Protein 2DZN (pdb70)

CATH classification: 1.25.40.20

Foldseek 3Di:
DLQLLVCLLVLVQVSNVVVCVVPVVLLADAPPFQAHSLLRNLLNVSPVNNVVSVVVQLVDAQCVRQTNQQHTSLLSNLLVQDPVSNVVQAPGPHGYDQCRATNQQDGSLLRNLLNVNLNSNLVSLVVPRAQQRAGNFGDGSLLSNLLVLPLSVNCSCCPSRVHDFAGATNQGHTSLLNNQLNLNLVSNLCCCVPRNYDQAGATPVRHTSLRNGVDVVSSVSNVVRD/DEADPPEDLVVLCPPPHDDPVVLVVQLVVQQCVVCVVVVHNHGHNVSNVVSSVPRPD/DQLQQLVCLQVLPLVSNVVVCVVPVVLLADQDPFQAHSLLRNLLNVSVNVNVVSCVVPLPPAQQVRQTNQQHTSLLSNLLVQDVVSNVVQQPGPHGHDQCRATNQQDGSLLNNLLVPSVVSNVVSVVVPHDQCGQGNFGDGSLLSNLQVLPPVVVVVSCVRPLVQQAPATNQGDRSLLNNQLNLNQVSNLCNCVVSNHDQPGATPVRDTSLVSGVDPVSSVSNVVRD/DDCVLLVVVVVVAAAPPPADSVVLDPDPDDDDSVLSVQLVVQQCVVCVVVVHSHGHNVSNVVSSVVD/DQQVLLVCLLVLVQVVVVVVCVVPVPLLCPQGPWQDRSLLRNLLNVSPVNNVVSVVVVLPDAQQVGATNFSHTSLLSNLLSQDPVSNVVQQPGPHGYDQCRATNFQDGSLLNNLLVVNLNSNLVSVVVPRAQCGQTNFGDGSLLSNLLVQPPSSNCSCCPSNVDDFAGATNFGHTSLLNNQLNQNLVSNLCCCPPRNHDQQGATPVRATSLRNGVDDVSSVSNVVRD/DCPCLLCVVPVVAAADPPAPVVCVDVPDHDDDNVLSVQLSVQQCVVCVVVVHRYGHNCSNVVSCVVSPD

Sequence (873 aa):
NYPLHQACMENEFFKVQELLHSKPSLLLQKDQDGRIPLHWSVSFQAHEITSFLLSKMENVNLDDYPDDSGWTPFHIACSVGNLEVVKSLYDRPLKPDLNKITNQGVTCLHLAVGKKWFEVSQFLIENGASVRIKDKFNQIPLHRAASVGSLKLIELLCGLGKSAVNWQDKQGWTPLFHALAEGHGDAAVLLVEKYGAEYDLVDNKGAKAEDVALNEQVKKFFLNNVMSLAPEADLDSLIIRNDSLSGAVIAAIMQEAGLRAVRKNRYVILQSDLEEAYATQVKSNYPLHQACMENEFFKVQELLHSKPSLLLQKDQDGRIPLHWSVSFQAHEITSFLLSKMENVNLDDYPDDSGWTPFHIACSVGNLEVVKSLYDRPLKPDLNKITNQGVTCLHLAVGKKWFEVSQFLIENGASVRIKDKFNQIPLHRAASVGSLKLIELLCGLGKSAVNWQDKQGWTPLFHALAEGHGDAAVLLVEKYGAEYDLVDNKGAKAEDVALNEQVKKFFLNNVERRLIFGTIASKMSLAPEADLDSLIIRNDSLSGAVIAAIMQEAGLRAVRKNRYVILQSDLEEAYATQSNYPLHQACMENEFFKVQELLHSKPSLLLQKDQDGRIPLHWSVSFQAHEITSFLLSKMENVNLDDYPDDSGWTPFHIACSVGNLEVVKSLYDRPLKPDLNKITNQGVTCLHLAVGKKWFEVSQFLIENGASVRIKDKFNQIPLHRAASVGSLKLIELLCGLGKSAVNWQDKQGWTPLFHALAEGHGDAAVLLVEKYGAEYDLVDNKGAKAEDVALNEQVKKFFLNNVERRLIFGTIASKMSLAPEADLDSLIIRNDSLSGAVIAAIMQEAGLRAVRKNRYVILQSDLEEAYATQVK

Radius of gyration: 33.75 Å; Cα contacts (8 Å, |Δi|>4): 1526; chains: 6; bounding box: 75×84×89 Å

Nearest PDB structures (foldseek):
  2dzo-assembly1_B  TM=9.958E-01  e=4.444E-09  Saccharomyces cerevisiae
  2dzn-assembly3_F  TM=9.504E-01  e=2.443E-08  Saccharomyces cerevisiae
  2dzn-assembly2_D  TM=9.806E-01  e=6.794E-08  Saccharomyces cerevisiae
  2dzo-assembly2_D  TM=9.764E-01  e=8.335E-08  Saccharomyces cerevisiae
  2dwz-assembly1_B  TM=9.297E-01  e=6.208E-05  Rattus norvegicus

Structure (mmCIF, N/CA/C/O backbone):
data_2DZN
#
_entry.id   2DZN
#
_cell.length_a   60.376
_cell.length_b   100.220
_cell.length_c   72.203
_cell.angle_alpha   90.00
_cell.angle_beta   94.70
_cell.angle_gamma   90.00
#
_symmetry.space_group_name_H-M   'P 1 21 1'
#
loop_
_entity.id
_entity.type
_entity.pdbx_description
1 polymer 'Probable 26S proteasome regulatory subunit p28'
2 polymer '26S protease regulatory subunit 6B homolog'
3 water water
#
loop_
_atom_site.group_PDB
_atom_site.id
_atom_site.type_symbol
_atom_site.label_atom_id
_atom_site.label_alt_id
_atom_site.label_comp_id
_atom_site.label_asym_id
_atom_site.label_entity_id
_atom_site.label_seq_id
_atom_site.pdbx_PDB_ins_code
_atom_site.Cartn_x
_atom_site.Cartn_y
_atom_site.Cartn_z
_atom_site.occupancy
_atom_site.B_iso_or_equiv
_atom_site.auth_seq_id
_atom_site.auth_comp_id
_atom_site.auth_asym_id
_atom_site.auth_atom_id
_atom_site.pdbx_PDB_model_num
ATOM 1 N N . ASN A 1 3 ? -5.690 6.082 -7.848 1.00 45.69 3 ASN A N 1
ATOM 2 C CA . ASN A 1 3 ? -6.880 6.980 -7.692 1.00 46.06 3 ASN A CA 1
ATOM 3 C C . ASN A 1 3 ? -6.450 8.366 -7.189 1.00 43.47 3 ASN A C 1
ATOM 4 O O . ASN A 1 3 ? -7.001 9.395 -7.594 1.00 41.67 3 ASN A O 1
ATOM 9 N N . TYR A 1 4 ? -5.470 8.381 -6.290 1.00 38.21 4 TYR A N 1
ATOM 10 C CA . TYR A 1 4 ? -4.920 9.623 -5.758 1.00 34.54 4 TYR A CA 1
ATOM 11 C C . TYR A 1 4 ? -3.422 9.429 -5.810 1.00 33.57 4 TYR A C 1
ATOM 12 O O . TYR A 1 4 ? -2.744 9.292 -4.791 1.00 33.73 4 TYR A O 1
ATOM 21 N N . PRO A 1 5 ? -2.888 9.410 -7.034 1.00 35.55 5 PRO A N 1
ATOM 22 C CA . PRO A 1 5 ? -1.474 9.224 -7.340 1.00 35.01 5 PRO A CA 1
ATOM 23 C C . PRO A 1 5 ? -0.525 10.048 -6.499 1.00 34.33 5 PRO A C 1
ATOM 24 O O . PRO A 1 5 ? 0.389 9.499 -5.864 1.00 33.42 5 PRO A O 1
ATOM 28 N N . LEU A 1 6 ? -0.742 11.362 -6.486 1.00 31.53 6 LEU A N 1
ATOM 29 C CA . LEU A 1 6 ? 0.133 12.250 -5.734 1.00 29.51 6 LEU A CA 1
ATOM 30 C C . LEU A 1 6 ? 0.155 11.890 -4.272 1.00 27.06 6 LEU A C 1
ATOM 31 O O . LEU A 1 6 ? 1.229 11.732 -3.687 1.00 25.94 6 LEU A O 1
ATOM 36 N N . HIS A 1 7 ? -1.027 11.760 -3.675 1.00 26.00 7 HIS A N 1
ATOM 37 C CA . HIS A 1 7 ? -1.096 11.401 -2.257 1.00 28.35 7 HIS A CA 1
ATOM 38 C C . HIS A 1 7 ? -0.287 10.131 -1.981 1.00 28.20 7 HIS A C 1
ATOM 39 O O . HIS A 1 7 ? 0.494 10.053 -1.014 1.00 27.28 7 HIS A O 1
ATOM 46 N N . GLN A 1 8 ? -0.473 9.143 -2.848 1.00 29.70 8 GLN A N 1
ATOM 47 C CA . GLN A 1 8 ? 0.227 7.874 -2.715 1.00 31.01 8 GLN A CA 1
ATOM 48 C C . GLN A 1 8 ? 1.740 8.082 -2.727 1.00 29.00 8 GLN A C 1
ATOM 49 O O . GLN A 1 8 ? 2.473 7.498 -1.921 1.00 26.58 8 GLN A O 1
ATOM 55 N N . ALA A 1 9 ? 2.195 8.927 -3.646 1.00 27.15 9 ALA A N 1
ATOM 56 C CA . ALA A 1 9 ? 3.613 9.188 -3.797 1.00 26.04 9 ALA A CA 1
ATOM 57 C C . ALA A 1 9 ? 4.168 9.764 -2.515 1.00 24.59 9 ALA A C 1
ATOM 58 O O . ALA A 1 9 ? 5.326 9.517 -2.175 1.00 23.51 9 ALA A O 1
ATOM 60 N N . CYS A 1 10 ? 3.328 10.512 -1.801 1.00 26.39 10 CYS A N 1
ATOM 61 C CA . CYS A 1 10 ? 3.718 11.117 -0.534 1.00 27.89 10 CYS A CA 1
ATOM 62 C C . CYS A 1 10 ? 3.817 10.085 0.589 1.00 28.77 10 CYS A C 1
ATOM 63 O O . CYS A 1 10 ? 4.718 10.164 1.423 1.00 30.65 10 CYS A O 1
ATOM 66 N N . MET A 1 11 ? 2.889 9.134 0.629 1.00 30.15 11 MET A N 1
ATOM 67 C CA . MET A 1 11 ? 2.916 8.093 1.662 1.00 33.28 11 MET A CA 1
ATOM 68 C C . MET A 1 11 ? 4.157 7.231 1.473 1.00 37.35 11 MET A C 1
ATOM 69 O O . MET A 1 11 ? 4.760 6.762 2.439 1.00 37.64 11 MET A O 1
ATOM 74 N N . GLU A 1 12 ? 4.530 7.025 0.214 1.00 39.42 12 GLU A N 1
ATOM 75 C CA . GLU A 1 12 ? 5.675 6.187 -0.116 1.00 41.67 12 GLU A CA 1
ATOM 76 C C . GLU A 1 12 ? 6.968 6.960 -0.262 1.00 39.43 12 GLU A C 1
ATOM 77 O O . GLU A 1 12 ? 8.016 6.384 -0.506 1.00 39.27 12 GLU A O 1
ATOM 83 N N . ASN A 1 13 ? 6.895 8.270 -0.105 1.00 39.74 13 ASN A N 1
ATOM 84 C CA . ASN A 1 13 ? 8.092 9.075 -0.204 1.00 40.07 13 ASN A CA 1
ATOM 85 C C . ASN A 1 13 ? 8.786 8.904 -1.555 1.00 40.79 13 ASN A C 1
ATOM 86 O O . ASN A 1 13 ? 9.981 8.604 -1.624 1.00 40.76 13 ASN A O 1
ATOM 91 N N . GLU A 1 14 ? 8.004 9.081 -2.622 1.00 41.19 14 GLU A N 1
ATOM 92 C CA . GLU A 1 14 ? 8.480 9.004 -4.010 1.00 43.66 14 GLU A CA 1
ATOM 93 C C . GLU A 1 14 ? 8.605 10.457 -4.511 1.00 42.47 14 GLU A C 1
ATOM 94 O O . GLU A 1 14 ? 7.776 10.939 -5.292 1.00 41.37 14 GLU A O 1
ATOM 100 N N . PHE A 1 15 ? 9.632 11.152 -4.036 1.00 42.04 15 PHE A N 1
ATOM 101 C CA . PHE A 1 15 ? 9.865 12.547 -4.397 1.00 44.92 15 PHE A CA 1
ATOM 102 C C . PHE A 1 15 ? 9.771 12.834 -5.890 1.00 45.57 15 PHE A C 1
ATOM 103 O O . PHE A 1 15 ? 8.935 13.639 -6.335 1.00 42.72 15 PHE A O 1
ATOM 111 N N . PHE A 1 16 ? 10.638 12.176 -6.656 1.00 44.48 16 PHE A N 1
ATOM 112 C CA . PHE A 1 16 ? 10.679 12.364 -8.094 1.00 46.72 16 PHE A CA 1
ATOM 113 C C . PHE A 1 16 ? 9.261 12.271 -8.647 1.00 45.22 16 PHE A C 1
ATOM 114 O O . PHE A 1 16 ? 8.873 13.024 -9.543 1.00 46.12 16 PHE A O 1
ATOM 122 N N . LYS A 1 17 ? 8.485 11.352 -8.086 1.00 44.16 17 LYS A N 1
ATOM 123 C CA . LYS A 1 17 ? 7.108 11.158 -8.508 1.00 41.90 17 LYS A CA 1
ATOM 124 C C . LYS A 1 17 ? 6.229 12.385 -8.207 1.00 39.40 17 LYS A C 1
ATOM 125 O O . LYS A 1 17 ? 5.390 12.765 -9.020 1.00 35.19 17 LYS A O 1
ATOM 131 N N . VAL A 1 18 ? 6.420 12.994 -7.039 1.00 36.43 18 VAL A N 1
ATOM 132 C CA . VAL A 1 18 ? 5.637 14.169 -6.648 1.00 37.29 18 VAL A CA 1
ATOM 133 C C . VAL A 1 18 ? 5.879 15.349 -7.597 1.00 37.58 18 VAL A C 1
ATOM 134 O O . VAL A 1 18 ? 4.948 16.055 -7.986 1.00 35.96 18 VAL A O 1
ATOM 138 N N . GLN A 1 19 ? 7.140 15.551 -7.960 1.00 39.44 19 GLN A N 1
ATOM 139 C CA . GLN A 1 19 ? 7.532 16.630 -8.869 1.00 42.64 19 GLN A CA 1
ATOM 140 C C . GLN A 1 19 ? 6.766 16.479 -10.168 1.00 41.68 19 GLN A C 1
ATOM 141 O O . GLN A 1 19 ? 6.122 17.415 -10.652 1.00 40.36 19 GLN A O 1
ATOM 147 N N . GLU A 1 20 ? 6.858 15.272 -10.712 1.00 41.58 20 GLU A N 1
ATOM 148 C CA . GLU A 1 20 ? 6.235 14.895 -11.969 1.00 44.35 20 GLU A CA 1
ATOM 149 C C . GLU A 1 20 ? 4.729 15.128 -12.016 1.00 42.47 20 GLU A C 1
ATOM 150 O O . GLU A 1 20 ? 4.209 15.747 -12.947 1.00 40.80 20 GLU A O 1
ATOM 156 N N . LEU A 1 21 ? 4.026 14.626 -11.011 1.00 42.26 21 LEU A N 1
ATOM 157 C CA . LEU A 1 21 ? 2.582 14.789 -10.959 1.00 42.14 21 LEU A CA 1
ATOM 158 C C . LEU A 1 21 ? 2.175 16.256 -10.822 1.00 41.15 21 LEU A C 1
ATOM 159 O O . LEU A 1 21 ? 1.256 16.706 -11.510 1.00 41.17 21 LEU A O 1
ATOM 164 N N . LEU A 1 22 ? 2.854 17.001 -9.952 1.00 40.60 22 LEU A N 1
ATOM 165 C CA . LEU A 1 22 ? 2.513 18.410 -9.753 1.00 45.01 22 LEU A CA 1
ATOM 166 C C . LEU A 1 22 ? 2.786 19.255 -10.990 1.00 47.45 22 LEU A C 1
ATOM 167 O O . LEU A 1 22 ? 2.019 20.166 -11.307 1.00 49.58 22 LEU A O 1
ATOM 172 N N . HIS A 1 23 ? 3.874 18.941 -11.687 1.00 50.69 23 HIS A N 1
ATOM 173 C CA . HIS A 1 23 ? 4.243 19.652 -12.902 1.00 54.08 23 HIS A CA 1
ATOM 174 C C . HIS A 1 23 ? 3.113 19.509 -13.922 1.00 54.95 23 HIS A C 1
ATOM 175 O O . HIS A 1 23 ? 2.708 20.480 -14.562 1.00 55.24 23 HIS A O 1
ATOM 182 N N . SER A 1 24 ? 2.603 18.288 -14.052 1.00 55.52 24 SER A N 1
ATOM 183 C CA . SER A 1 24 ? 1.533 17.978 -14.994 1.00 55.46 24 SER A CA 1
ATOM 184 C C . SER A 1 24 ? 0.173 18.557 -14.608 1.00 55.06 24 SER A C 1
ATOM 185 O O . SER A 1 24 ? -0.544 19.089 -15.463 1.00 54.88 24 SER A O 1
ATOM 188 N N . LYS A 1 25 ? -0.205 18.441 -13.339 1.00 51.89 25 LYS A N 1
ATOM 189 C CA . LYS A 1 25 ? -1.484 19.003 -12.919 1.00 49.42 25 LYS A CA 1
ATOM 190 C C . LYS A 1 25 ? -1.324 19.720 -11.580 1.00 47.78 25 LYS A C 1
ATOM 191 O O . LYS A 1 25 ? -1.585 19.157 -10.522 1.00 49.01 25 LYS A O 1
ATOM 197 N N . PRO A 1 26 ? -0.874 20.985 -11.620 1.00 45.64 26 PRO A N 1
ATOM 198 C CA . PRO A 1 26 ? -0.644 21.844 -10.456 1.00 43.41 26 PRO A CA 1
ATOM 199 C C . PRO A 1 26 ? -1.813 21.942 -9.495 1.00 40.14 26 PRO A C 1
ATOM 200 O O . PRO A 1 26 ? -1.623 22.184 -8.313 1.00 41.04 26 PRO A O 1
ATOM 204 N N . SER A 1 27 ? -3.021 21.761 -10.007 1.00 40.00 27 SER A N 1
ATOM 205 C CA . SER A 1 27 ? -4.209 21.834 -9.175 1.00 38.48 27 SER A CA 1
ATOM 206 C C . SER A 1 27 ? -4.313 20.654 -8.210 1.00 36.70 27 SER A C 1
ATOM 207 O O . SER A 1 27 ? -5.292 20.535 -7.474 1.00 40.37 27 SER A O 1
ATOM 210 N N . LEU A 1 28 ? -3.306 19.788 -8.216 1.00 32.73 28 LEU A N 1
ATOM 211 C CA . LEU A 1 28 ? -3.281 18.609 -7.351 1.00 31.59 28 LEU A CA 1
ATOM 212 C C . LEU A 1 28 ? -2.654 18.906 -5.982 1.00 28.96 28 LEU A C 1
ATOM 213 O O . LEU A 1 28 ? -2.804 18.134 -5.030 1.00 28.63 28 LEU A O 1
ATOM 218 N N . LEU A 1 29 ? -1.952 20.028 -5.895 1.00 25.51 29 LEU A N 1
ATOM 219 C CA . LEU A 1 29 ? -1.301 20.442 -4.669 1.00 24.24 29 LEU A CA 1
ATOM 220 C C . LEU A 1 29 ? -2.255 20.413 -3.456 1.00 24.23 29 LEU A C 1
ATOM 221 O O . LEU A 1 29 ? -1.903 19.913 -2.386 1.00 25.46 29 LEU A O 1
ATOM 226 N N . LEU A 1 30 ? -3.467 20.924 -3.644 1.00 21.24 30 LEU A N 1
ATOM 227 C CA . LEU A 1 30 ? -4.440 20.978 -2.574 1.00 23.76 30 LEU A CA 1
ATOM 228 C C . LEU A 1 30 ? -5.673 20.101 -2.794 1.00 25.61 30 LEU A C 1
ATOM 229 O O . LEU A 1 30 ? -6.720 20.322 -2.182 1.00 25.58 30 LEU A O 1
ATOM 234 N N . GLN A 1 31 ? -5.572 19.111 -3.668 1.00 25.89 31 GLN A N 1
ATOM 235 C CA . GLN A 1 31 ? -6.711 18.229 -3.872 1.00 27.26 31 GLN A CA 1
ATOM 236 C C . GLN A 1 31 ? -6.858 17.358 -2.620 1.00 25.51 31 GLN A C 1
ATOM 237 O O . GLN A 1 31 ? -5.879 16.892 -2.044 1.00 25.21 31 GLN A O 1
ATOM 243 N N . LYS A 1 32 ? -8.089 17.136 -2.208 1.00 27.06 32 LYS A N 1
ATOM 244 C CA . LYS A 1 32 ? -8.350 16.330 -1.035 1.00 30.03 32 LYS A CA 1
ATOM 245 C C . LYS A 1 32 ? -8.731 14.934 -1.488 1.00 28.81 32 LYS A C 1
ATOM 246 O O . LYS A 1 32 ? -9.489 14.795 -2.434 1.00 26.15 32 LYS A O 1
ATOM 252 N N . ASP A 1 33 ? -8.180 13.906 -0.838 1.00 28.67 33 ASP A N 1
ATOM 253 C CA . ASP A 1 33 ? -8.502 12.529 -1.209 1.00 28.27 33 ASP A CA 1
ATOM 254 C C . ASP A 1 33 ? -9.777 12.062 -0.501 1.00 26.08 33 ASP A C 1
ATOM 255 O O . ASP A 1 33 ? -10.498 12.876 0.074 1.00 20.05 33 ASP A O 1
ATOM 260 N N . GLN A 1 34 ? -10.035 10.758 -0.542 1.00 24.24 34 GLN A N 1
ATOM 261 C CA . GLN A 1 34 ? -11.223 10.180 0.074 1.00 26.77 34 GLN A CA 1
ATOM 262 C C . GLN A 1 34 ? -11.353 10.445 1.585 1.00 26.87 34 GLN A C 1
ATOM 263 O O . GLN A 1 34 ? -12.418 10.232 2.159 1.00 26.65 34 GLN A O 1
ATOM 269 N N . ASP A 1 35 ? -10.290 10.914 2.238 1.00 25.28 35 ASP A N 1
ATOM 270 C CA . ASP A 1 35 ? -10.397 11.195 3.661 1.00 23.40 35 ASP A CA 1
ATOM 271 C C . ASP A 1 35 ? -10.271 12.663 3.987 1.00 21.66 35 ASP A C 1
ATOM 272 O O . ASP A 1 35 ? -10.073 13.044 5.153 1.00 18.23 35 ASP A O 1
ATOM 277 N N . GLY A 1 36 ? -10.398 13.488 2.948 1.00 22.15 36 GLY A N 1
ATOM 278 C CA . GLY A 1 36 ? -10.300 14.931 3.119 1.00 19.32 36 GLY A CA 1
ATOM 279 C C . GLY A 1 36 ? -8.879 15.447 3.281 1.00 20.55 36 GLY A C 1
ATOM 280 O O . GLY A 1 36 ? -8.656 16.618 3.599 1.00 18.72 36 GLY A O 1
ATOM 281 N N . ARG A 1 37 ? -7.906 14.575 3.074 1.00 17.51 37 ARG A N 1
ATOM 282 C CA . ARG A 1 37 ? -6.517 14.976 3.200 1.00 18.93 37 ARG A CA 1
ATOM 283 C C . ARG A 1 37 ? -5.896 15.521 1.914 1.00 23.52 37 ARG A C 1
ATOM 284 O O . ARG A 1 37 ? -6.287 15.133 0.806 1.00 27.04 37 ARG A O 1
ATOM 292 N N . ILE A 1 38 ? -4.951 16.446 2.075 1.00 17.78 38 ILE A N 1
ATOM 293 C CA . ILE A 1 38 ? -4.221 16.993 0.954 1.00 19.55 38 ILE A CA 1
ATOM 294 C C . ILE A 1 38 ? -2.869 16.308 1.054 1.00 18.40 38 ILE A C 1
ATOM 295 O O . ILE A 1 38 ? -2.523 15.761 2.105 1.00 17.84 38 ILE A O 1
ATOM 300 N N . PRO A 1 39 ? -2.086 16.326 -0.033 1.00 16.93 39 PRO A N 1
ATOM 301 C CA . PRO A 1 39 ? -0.762 15.692 -0.053 1.00 17.53 39 PRO A CA 1
ATOM 302 C C . PRO A 1 39 ? 0.089 15.945 1.196 1.00 18.17 39 PRO A C 1
ATOM 303 O O . PRO A 1 39 ? 0.723 15.022 1.710 1.00 17.77 39 PRO A O 1
ATOM 307 N N . LEU A 1 40 ? 0.106 17.188 1.686 1.00 17.17 40 LEU A N 1
ATOM 308 C CA . LEU A 1 40 ? 0.902 17.504 2.870 1.00 18.80 40 LEU A CA 1
ATOM 309 C C . LEU A 1 40 ? 0.500 16.643 4.083 1.00 20.27 40 LEU A C 1
ATOM 310 O O . LEU A 1 40 ? 1.358 16.303 4.897 1.00 21.60 40 LEU A O 1
ATOM 315 N N . HIS A 1 41 ? -0.785 16.297 4.234 1.00 16.75 41 HIS A N 1
ATOM 316 C CA . HIS A 1 41 ? -1.181 15.441 5.374 1.00 16.79 41 HIS A CA 1
ATOM 317 C C . HIS A 1 41 ? -0.343 14.147 5.390 1.00 17.85 41 HIS A C 1
ATOM 318 O O . HIS A 1 41 ? 0.201 13.733 6.429 1.00 19.50 41 HIS A O 1
ATOM 325 N N . TRP A 1 42 ? -0.237 13.515 4.227 1.00 18.39 42 TRP A N 1
ATOM 326 C CA . TRP A 1 42 ? 0.510 12.264 4.109 1.00 22.99 42 TRP A CA 1
ATOM 327 C C . TRP A 1 42 ? 2.039 12.358 4.183 1.00 24.22 42 TRP A C 1
ATOM 328 O O . TRP A 1 42 ? 2.680 11.552 4.866 1.00 21.68 42 TRP A O 1
ATOM 339 N N . SER A 1 43 ? 2.624 13.333 3.487 1.00 24.95 43 SER A N 1
ATOM 340 C CA . SER A 1 43 ? 4.073 13.476 3.509 1.00 24.44 43 SER A CA 1
ATOM 341 C C . SER A 1 43 ? 4.486 13.691 4.949 1.00 24.05 43 SER A C 1
ATOM 342 O O . SER A 1 43 ? 5.465 13.109 5.415 1.00 24.20 43 SER A O 1
ATOM 345 N N . VAL A 1 44 ? 3.721 14.515 5.657 1.00 20.82 44 VAL A N 1
ATOM 346 C CA . VAL A 1 44 ? 4.005 14.769 7.059 1.00 19.98 44 VAL A CA 1
ATOM 347 C C . VAL A 1 44 ? 3.777 13.492 7.857 1.00 24.00 44 VAL A C 1
ATOM 348 O O . VAL A 1 44 ? 4.600 13.116 8.692 1.00 26.54 44 VAL A O 1
ATOM 352 N N . SER A 1 45 ? 2.669 12.813 7.592 1.00 20.11 45 SER A N 1
ATOM 353 C CA . SER A 1 45 ? 2.386 11.579 8.305 1.00 21.39 45 SER A CA 1
ATOM 354 C C . SER A 1 45 ? 3.546 10.563 8.217 1.00 26.44 45 SER A C 1
ATOM 355 O O . SER A 1 45 ? 3.907 9.930 9.215 1.00 20.16 45 SER A O 1
ATOM 358 N N . PHE A 1 46 ? 4.136 10.407 7.036 1.00 28.06 46 PHE A N 1
ATOM 359 C CA . PHE A 1 46 ? 5.235 9.452 6.873 1.00 29.41 46 PHE A CA 1
ATOM 360 C C . PHE A 1 46 ? 6.623 10.068 6.913 1.00 33.56 46 PHE A C 1
ATOM 361 O O . PHE A 1 46 ? 7.588 9.514 6.381 1.00 37.15 46 PHE A O 1
ATOM 369 N N . GLN A 1 47 ? 6.714 11.230 7.537 1.00 33.82 47 GLN A N 1
ATOM 370 C CA . GLN A 1 47 ? 7.979 11.917 7.693 1.00 35.33 47 GLN A CA 1
ATOM 371 C C . GLN A 1 47 ? 8.859 12.019 6.431 1.00 36.76 47 GLN A C 1
ATOM 372 O O . GLN A 1 47 ? 10.076 11.799 6.483 1.00 39.09 47 GLN A O 1
ATOM 378 N N . ALA A 1 48 ? 8.236 12.353 5.305 1.00 35.72 48 ALA A N 1
ATOM 379 C CA . ALA A 1 48 ? 8.951 12.539 4.047 1.00 36.32 48 ALA A CA 1
ATOM 380 C C . ALA A 1 48 ? 9.444 13.995 4.044 1.00 37.48 48 ALA A C 1
ATOM 381 O O . ALA A 1 48 ? 8.804 14.871 3.454 1.00 37.77 48 ALA A O 1
ATOM 383 N N . HIS A 1 49 ? 10.574 14.241 4.711 1.00 36.53 49 HIS A N 1
ATOM 384 C CA . HIS A 1 49 ? 11.149 15.582 4.843 1.00 39.54 49 HIS A CA 1
ATOM 385 C C . HIS A 1 49 ? 11.324 16.373 3.536 1.00 40.24 49 HIS A C 1
ATOM 386 O O . HIS A 1 49 ? 10.964 17.557 3.470 1.00 38.61 49 HIS A O 1
ATOM 393 N N . GLU A 1 50 ? 11.876 15.733 2.506 1.00 38.98 50 GLU A N 1
ATOM 394 C CA . GLU A 1 50 ? 12.079 16.404 1.227 1.00 41.14 50 GLU A CA 1
ATOM 395 C C . GLU A 1 50 ? 10.753 16.776 0.571 1.00 38.35 50 GLU A C 1
ATOM 396 O O . GLU A 1 50 ? 10.568 17.919 0.151 1.00 35.50 50 GLU A O 1
ATOM 402 N N . ILE A 1 51 ? 9.831 15.819 0.487 1.00 36.51 51 ILE A N 1
ATOM 403 C CA . ILE A 1 51 ? 8.520 16.087 -0.110 1.00 32.93 51 ILE A CA 1
ATOM 404 C C . ILE A 1 51 ? 7.797 17.200 0.660 1.00 33.23 51 ILE A C 1
ATOM 405 O O . ILE A 1 51 ? 7.205 18.090 0.062 1.00 31.34 51 ILE A O 1
ATOM 410 N N . THR A 1 52 ? 7.858 17.147 1.986 1.00 32.90 52 THR A N 1
ATOM 411 C CA . THR A 1 52 ? 7.213 18.150 2.831 1.00 35.52 52 THR A CA 1
ATOM 412 C C . THR A 1 52 ? 7.739 19.545 2.502 1.00 32.87 52 THR A C 1
ATOM 413 O O . THR A 1 52 ? 6.967 20.474 2.268 1.00 35.32 52 THR A O 1
ATOM 417 N N . SER A 1 53 ? 9.057 19.691 2.501 1.00 33.08 53 SER A N 1
ATOM 418 C CA . SER A 1 53 ? 9.663 20.975 2.179 1.00 31.31 53 SER A CA 1
ATOM 419 C C . SER A 1 53 ? 9.160 21.409 0.808 1.00 29.02 53 SER A C 1
ATOM 420 O O . SER A 1 53 ? 8.631 22.507 0.646 1.00 30.66 53 SER A O 1
ATOM 423 N N . PHE A 1 54 ? 9.334 20.538 -0.178 1.00 27.88 54 PHE A N 1
ATOM 424 C CA . PHE A 1 54 ? 8.894 20.827 -1.541 1.00 27.87 54 PHE A CA 1
ATOM 425 C C . PHE A 1 54 ? 7.452 21.323 -1.548 1.00 28.44 54 PHE A C 1
ATOM 426 O O . PHE A 1 54 ? 7.169 22.407 -2.062 1.00 31.34 54 PHE A O 1
ATOM 434 N N . LEU A 1 55 ? 6.530 20.539 -0.986 1.00 27.13 55 LEU A N 1
ATOM 435 C CA . LEU A 1 55 ? 5.135 20.969 -0.941 1.00 24.80 55 LEU A CA 1
ATOM 436 C C . LEU A 1 55 ? 4.963 22.327 -0.233 1.00 25.49 55 LEU A C 1
ATOM 437 O O . LEU A 1 55 ? 4.249 23.188 -0.730 1.00 25.01 55 LEU A O 1
ATOM 442 N N . LEU A 1 56 ? 5.613 22.528 0.917 1.00 23.86 56 LEU A N 1
ATOM 443 C CA . LEU A 1 56 ? 5.476 23.807 1.626 1.00 29.42 56 LEU A CA 1
ATOM 444 C C . LEU A 1 56 ? 5.928 25.001 0.774 1.00 31.90 56 LEU A C 1
ATOM 445 O O . LEU A 1 56 ? 5.307 26.075 0.817 1.00 31.64 56 LEU A O 1
ATOM 450 N N . SER A 1 57 ? 7.006 24.815 0.009 1.00 32.25 57 SER A N 1
ATOM 451 C CA . SER A 1 57 ? 7.514 25.882 -0.856 1.00 34.16 57 SER A CA 1
ATOM 452 C C . SER A 1 57 ? 6.412 26.336 -1.811 1.00 32.37 57 SER A C 1
ATOM 453 O O . SER A 1 57 ? 6.440 27.455 -2.321 1.00 36.37 57 SER A O 1
ATOM 456 N N . LYS A 1 58 ? 5.440 25.468 -2.046 1.00 29.59 58 LYS A N 1
ATOM 457 C CA . LYS A 1 58 ? 4.340 25.804 -2.945 1.00 29.97 58 LYS A CA 1
ATOM 458 C C . LYS A 1 58 ? 3.099 26.264 -2.190 1.00 29.49 58 LYS A C 1
ATOM 459 O O . LYS A 1 58 ? 2.099 26.628 -2.796 1.00 26.53 58 LYS A O 1
ATOM 465 N N . MET A 1 59 ? 3.177 26.268 -0.864 1.00 30.80 59 MET A N 1
ATOM 466 C CA . MET A 1 59 ? 2.034 26.652 -0.034 1.00 31.58 59 MET A CA 1
ATOM 467 C C . MET A 1 59 ? 2.233 27.903 0.840 1.00 32.80 59 MET A C 1
ATOM 468 O O . MET A 1 59 ? 1.603 28.051 1.893 1.00 30.25 59 MET A O 1
ATOM 473 N N . GLU A 1 60 ? 3.086 28.814 0.379 1.00 33.67 60 GLU A N 1
ATOM 474 C CA . GLU A 1 60 ? 3.379 30.040 1.113 1.00 36.37 60 GLU A CA 1
ATOM 475 C C . GLU A 1 60 ? 2.134 30.792 1.546 1.00 31.90 60 GLU A C 1
ATOM 476 O O . GLU A 1 60 ? 2.094 31.344 2.641 1.00 30.98 60 GLU A O 1
ATOM 482 N N . ASN A 1 61 ? 1.119 30.806 0.693 1.00 28.57 61 ASN A N 1
ATOM 483 C CA . ASN A 1 61 ? -0.124 31.500 1.004 1.00 30.79 61 ASN A CA 1
ATOM 484 C C . ASN A 1 61 ? -1.054 30.734 1.918 1.00 31.31 61 ASN A C 1
ATOM 485 O O . ASN A 1 61 ? -2.053 31.279 2.368 1.00 33.21 61 ASN A O 1
ATOM 490 N N . VAL A 1 62 ? -0.727 29.476 2.195 1.00 29.18 62 VAL A N 1
ATOM 491 C CA . VAL A 1 62 ? -1.596 28.633 2.998 1.00 26.73 62 VAL A CA 1
ATOM 492 C C . VAL A 1 62 ? -1.496 28.685 4.514 1.00 26.44 62 VAL A C 1
ATOM 493 O O . VAL A 1 62 ? -0.418 28.713 5.094 1.00 27.76 62 VAL A O 1
ATOM 497 N N . ASN A 1 63 ? -2.663 28.705 5.136 1.00 24.59 63 ASN A N 1
ATOM 498 C CA . ASN A 1 63 ? -2.802 28.658 6.586 1.00 26.26 63 ASN A CA 1
ATOM 499 C C . ASN A 1 63 ? -3.239 27.178 6.783 1.00 24.94 63 ASN A C 1
ATOM 500 O O . ASN A 1 63 ? -4.239 26.718 6.190 1.00 22.00 63 ASN A O 1
ATOM 505 N N . LEU A 1 64 ? -2.476 26.417 7.563 1.00 22.60 64 LEU A N 1
ATOM 506 C CA . LEU A 1 64 ? -2.795 25.009 7.761 1.00 24.91 64 LEU A CA 1
ATOM 507 C C . LEU A 1 64 ? -4.144 24.812 8.473 1.00 28.25 64 LEU A C 1
ATOM 508 O O . LEU A 1 64 ? -4.803 23.778 8.315 1.00 25.70 64 LEU A O 1
ATOM 513 N N . ASP A 1 65 ? -4.560 25.826 9.223 1.00 26.46 65 ASP A N 1
ATOM 514 C CA . ASP A 1 65 ? -5.819 25.800 9.955 1.00 30.21 65 ASP A CA 1
ATOM 515 C C . ASP A 1 65 ? -7.006 25.661 9.020 1.00 29.45 65 ASP A C 1
ATOM 516 O O . ASP A 1 65 ? -8.113 25.321 9.459 1.00 32.36 65 ASP A O 1
ATOM 521 N N . ASP A 1 66 ? -6.803 25.949 7.742 1.00 24.66 66 ASP A N 1
ATOM 522 C CA . ASP A 1 66 ? -7.904 25.821 6.822 1.00 26.37 66 ASP A CA 1
ATOM 523 C C . ASP A 1 66 ? -7.930 24.441 6.178 1.00 27.39 66 ASP A C 1
ATOM 524 O O . ASP A 1 66 ? -8.798 24.159 5.347 1.00 28.43 66 ASP A O 1
ATOM 529 N N . TYR A 1 67 ? -7.011 23.567 6.590 1.00 24.78 67 TYR A N 1
ATOM 530 C CA . TYR A 1 67 ? -6.951 22.242 6.003 1.00 22.12 67 TYR A CA 1
ATOM 531 C C . TYR A 1 67 ? -7.105 21.075 6.930 1.00 22.14 67 TYR A C 1
ATOM 532 O O . TYR A 1 67 ? -6.205 20.248 7.064 1.00 17.62 67 TYR A O 1
ATOM 541 N N . PRO A 1 68 ? -8.255 21.001 7.615 1.00 23.38 68 PRO A N 1
ATOM 542 C CA . PRO A 1 68 ? -8.461 19.865 8.523 1.00 21.36 68 PRO A CA 1
ATOM 543 C C . PRO A 1 68 ? -8.860 18.702 7.625 1.00 22.78 68 PRO A C 1
ATOM 544 O O . PRO A 1 68 ? -9.498 18.933 6.626 1.00 21.87 68 PRO A O 1
ATOM 548 N N . ASP A 1 69 ? -8.482 17.471 7.942 1.00 21.04 69 ASP A N 1
ATOM 549 C CA . ASP A 1 69 ? -8.922 16.356 7.092 1.00 20.16 69 ASP A CA 1
ATOM 550 C C . ASP A 1 69 ? -10.348 16.011 7.556 1.00 22.55 69 ASP A C 1
ATOM 551 O O . ASP A 1 69 ? -10.901 16.736 8.387 1.00 18.30 69 ASP A O 1
ATOM 556 N N . ASP A 1 70 ? -10.939 14.927 7.048 1.00 20.09 70 ASP A N 1
ATOM 557 C CA . ASP A 1 70 ? -12.308 14.575 7.450 1.00 25.95 70 ASP A CA 1
ATOM 558 C C . ASP A 1 70 ? -12.496 14.396 8.943 1.00 28.16 70 ASP A C 1
ATOM 559 O O . ASP A 1 70 ? -13.608 14.505 9.439 1.00 34.13 70 ASP A O 1
ATOM 564 N N . SER A 1 71 ? -11.419 14.122 9.661 1.00 25.69 71 SER A N 1
ATOM 565 C CA . SER A 1 71 ? -11.501 13.946 11.102 1.00 22.93 71 SER A CA 1
ATOM 566 C C . SER A 1 71 ? -11.190 15.240 11.841 1.00 19.86 71 SER A C 1
ATOM 567 O O . SER A 1 71 ? -11.150 15.272 13.057 1.00 21.49 71 SER A O 1
ATOM 570 N N . GLY A 1 72 ? -10.981 16.319 11.098 1.00 20.69 72 GLY A N 1
ATOM 571 C CA . GLY A 1 72 ? -10.662 17.595 11.720 1.00 18.50 72 GLY A CA 1
ATOM 572 C C . GLY A 1 72 ? -9.170 17.765 11.997 1.00 19.52 72 GLY A C 1
ATOM 573 O O . GLY A 1 72 ? -8.749 18.723 12.651 1.00 19.34 72 GLY A O 1
ATOM 574 N N . TRP A 1 73 ? -8.354 16.846 11.507 1.00 15.21 73 TRP A N 1
ATOM 575 C CA . TRP A 1 73 ? -6.907 16.934 11.747 1.00 16.70 73 TRP A CA 1
ATOM 576 C C . TRP A 1 73 ? -6.200 17.703 10.642 1.00 17.03 73 TRP A C 1
ATOM 577 O O . TRP A 1 73 ? -6.284 17.342 9.469 1.00 18.53 73 TRP A O 1
ATOM 588 N N . THR A 1 74 ? -5.495 18.757 11.005 1.00 15.49 74 THR A N 1
ATOM 589 C CA . THR A 1 74 ? -4.754 19.506 10.010 1.00 14.10 74 THR A CA 1
ATOM 590 C C . THR A 1 74 ? -3.368 18.848 9.892 1.00 14.85 74 THR A C 1
ATOM 591 O O . THR A 1 74 ? -3.014 17.961 10.663 1.00 11.98 74 THR A O 1
ATOM 595 N N . PRO A 1 75 ? -2.565 19.287 8.919 1.00 15.94 75 PRO A N 1
ATOM 596 C CA . PRO A 1 75 ? -1.244 18.674 8.822 1.00 16.79 75 PRO A CA 1
ATOM 597 C C . PRO A 1 75 ? -0.466 18.922 10.116 1.00 19.95 75 PRO A C 1
ATOM 598 O O . PRO A 1 75 ? 0.407 18.129 10.486 1.00 21.15 75 PRO A O 1
ATOM 602 N N . PHE A 1 76 ? -0.801 19.999 10.824 1.00 17.01 76 PHE A N 1
ATOM 603 C CA . PHE A 1 76 ? -0.104 20.299 12.076 1.00 16.65 76 PHE A CA 1
ATOM 604 C C . PHE A 1 76 ? -0.444 19.319 13.206 1.00 18.90 76 PHE A C 1
ATOM 605 O O . PHE A 1 76 ? 0.430 18.991 14.018 1.00 18.62 76 PHE A O 1
ATOM 613 N N . HIS A 1 77 ? -1.703 18.871 13.279 1.00 12.89 77 HIS A N 1
ATOM 614 C CA . HIS A 1 77 ? -2.081 17.895 14.301 1.00 16.38 77 HIS A CA 1
ATOM 615 C C . HIS A 1 77 ? -1.307 16.611 13.996 1.00 15.58 77 HIS A C 1
ATOM 616 O O . HIS A 1 77 ? -0.796 15.974 14.901 1.00 17.00 77 HIS A O 1
ATOM 623 N N . ILE A 1 78 ? -1.243 16.238 12.722 1.00 14.28 78 ILE A N 1
ATOM 624 C CA . ILE A 1 78 ? -0.536 15.035 12.316 1.00 12.20 78 ILE A CA 1
ATOM 625 C C . ILE A 1 78 ? 0.955 15.120 12.733 1.00 12.21 78 ILE A C 1
ATOM 626 O O . ILE A 1 78 ? 1.523 14.185 13.303 1.00 12.82 78 ILE A O 1
ATOM 631 N N . ALA A 1 79 ? 1.567 16.260 12.445 1.00 13.12 79 ALA A N 1
ATOM 632 C CA . ALA A 1 79 ? 2.970 16.512 12.780 1.00 14.71 79 ALA A CA 1
ATOM 633 C C . ALA A 1 79 ? 3.257 16.369 14.264 1.00 16.95 79 ALA A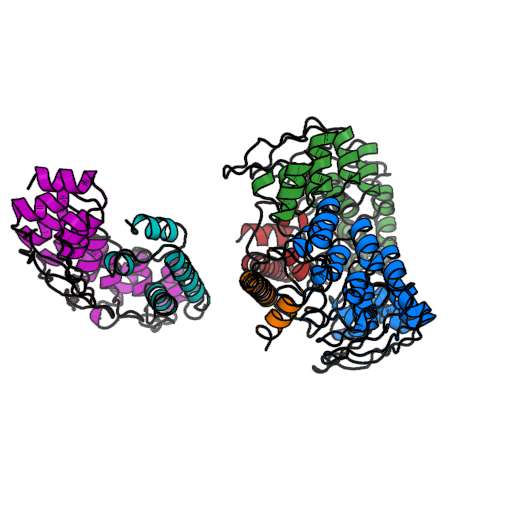 C 1
ATOM 634 O O . ALA A 1 79 ? 4.251 15.766 14.646 1.00 18.49 79 ALA A O 1
ATOM 636 N N . CYS A 1 80 ? 2.380 16.916 15.097 1.00 14.38 80 CYS A N 1
ATOM 637 C CA . CYS A 1 80 ? 2.589 16.876 16.530 1.00 18.31 80 CYS A CA 1
ATOM 638 C C . CYS A 1 80 ? 2.398 15.500 17.109 1.00 20.49 80 CYS A C 1
ATOM 639 O O . CYS A 1 80 ? 2.997 15.179 18.135 1.00 21.28 80 CYS A O 1
ATOM 642 N N . SER A 1 81 ? 1.584 14.688 16.441 1.00 20.76 81 SER A N 1
ATOM 643 C CA . SER A 1 81 ? 1.332 13.329 16.891 1.00 21.52 81 SER A CA 1
ATOM 644 C C . SER A 1 81 ? 2.472 12.374 16.490 1.00 21.77 81 SER A C 1
ATOM 645 O O . SER A 1 81 ? 2.745 11.416 17.205 1.00 21.24 81 SER A O 1
ATOM 648 N N . VAL A 1 82 ? 3.127 12.629 15.356 1.00 23.38 82 VAL A N 1
ATOM 649 C CA . VAL A 1 82 ? 4.226 11.758 14.907 1.00 24.00 82 VAL A CA 1
ATOM 650 C C . VAL A 1 82 ? 5.498 11.967 15.746 1.00 25.16 82 VAL A C 1
ATOM 651 O O . VAL A 1 82 ? 6.282 11.033 15.938 1.00 25.60 82 VAL A O 1
ATOM 655 N N . GLY A 1 83 ? 5.700 13.183 16.241 1.00 22.45 83 GLY A N 1
ATOM 656 C CA . GLY A 1 83 ? 6.834 13.413 17.112 1.00 25.23 83 GLY A CA 1
ATOM 657 C C . GLY A 1 83 ? 8.096 14.105 16.641 1.00 25.56 83 GLY A C 1
ATOM 658 O O . GLY A 1 83 ? 8.853 14.561 17.472 1.00 26.53 83 GLY A O 1
ATOM 659 N N . ASN A 1 84 ? 8.335 14.192 15.343 1.00 26.68 84 ASN A N 1
ATOM 660 C CA . ASN A 1 84 ? 9.546 14.857 14.853 1.00 29.02 84 ASN A CA 1
ATOM 661 C C . ASN A 1 84 ? 9.539 16.376 15.045 1.00 24.46 84 ASN A C 1
ATOM 662 O O . ASN A 1 84 ? 8.838 17.088 14.327 1.00 22.27 84 ASN A O 1
ATOM 667 N N . LEU A 1 85 ? 10.357 16.862 15.971 1.00 20.69 85 LEU A N 1
ATOM 668 C CA . LEU A 1 85 ? 10.441 18.283 16.241 1.00 23.82 85 LEU A CA 1
ATOM 669 C C . LEU A 1 85 ? 10.729 19.113 14.997 1.00 25.04 85 LEU A C 1
ATOM 670 O O . LEU A 1 85 ? 10.079 20.140 14.762 1.00 22.20 85 LEU A O 1
ATOM 675 N N . GLU A 1 86 ? 11.677 18.662 14.183 1.00 23.90 86 GLU A N 1
ATOM 676 C CA . GLU A 1 86 ? 12.037 19.412 12.987 1.00 26.72 86 GLU A CA 1
ATOM 677 C C . GLU A 1 86 ? 10.907 19.667 11.975 1.00 25.68 86 GLU A C 1
ATOM 678 O O . GLU A 1 86 ? 10.858 20.738 11.368 1.00 27.36 86 GLU A O 1
ATOM 684 N N . VAL A 1 87 ? 10.012 18.698 11.788 1.00 24.42 87 VAL A N 1
ATOM 685 C CA . VAL A 1 87 ? 8.880 18.860 10.868 1.00 22.27 87 VAL A CA 1
ATOM 686 C C . VAL A 1 87 ? 7.881 19.863 11.463 1.00 21.27 87 VAL A C 1
ATOM 687 O O . VAL A 1 87 ? 7.383 20.749 10.767 1.00 24.85 87 VAL A O 1
ATOM 691 N N . VAL A 1 88 ? 7.628 19.737 12.761 1.00 19.23 88 VAL A N 1
ATOM 692 C CA . VAL A 1 88 ? 6.747 20.653 13.486 1.00 19.14 88 VAL A CA 1
ATOM 693 C C . VAL A 1 88 ? 7.289 22.082 13.342 1.00 23.69 88 VAL A C 1
ATOM 694 O O . VAL A 1 88 ? 6.533 23.017 13.046 1.00 22.69 88 VAL A O 1
ATOM 698 N N . LYS A 1 89 ? 8.596 22.245 13.555 1.00 25.80 89 LYS A N 1
ATOM 699 C CA . LYS A 1 89 ? 9.235 23.562 13.429 1.00 29.49 89 LYS A CA 1
ATOM 700 C C . LYS A 1 89 ? 9.023 24.109 12.026 1.00 29.73 89 LYS A C 1
ATOM 701 O O . LYS A 1 89 ? 8.627 25.272 11.856 1.00 30.63 89 LYS A O 1
ATOM 707 N N . SER A 1 90 ? 9.289 23.262 11.029 1.00 30.73 90 SER A N 1
ATOM 708 C CA . SER A 1 90 ? 9.109 23.621 9.619 1.00 31.10 90 SER A CA 1
ATOM 709 C C . SER A 1 90 ? 7.693 24.121 9.356 1.00 30.90 90 SER A C 1
ATOM 710 O O . SER A 1 90 ? 7.500 25.149 8.717 1.00 30.90 90 SER A O 1
ATOM 713 N N . LEU A 1 91 ? 6.700 23.387 9.852 1.00 31.10 91 LEU A N 1
ATOM 714 C CA . LEU A 1 91 ? 5.306 23.780 9.656 1.00 32.14 91 LEU A CA 1
ATOM 715 C C . LEU A 1 91 ? 4.952 25.039 10.444 1.00 32.84 91 LEU A C 1
ATOM 716 O O . LEU A 1 91 ? 4.088 25.821 10.029 1.00 32.83 91 LEU A O 1
ATOM 721 N N . TYR A 1 92 ? 5.631 25.250 11.571 1.00 33.36 92 TYR A N 1
ATOM 722 C CA . TYR A 1 92 ? 5.350 26.422 12.375 1.00 35.52 92 TYR A CA 1
ATOM 723 C C . TYR A 1 92 ? 5.997 27.701 11.830 1.00 41.32 92 TYR A C 1
ATOM 724 O O . TYR A 1 92 ? 5.312 28.717 11.653 1.00 41.74 92 TYR A O 1
ATOM 733 N N . ASP A 1 93 ? 7.303 27.654 11.570 1.00 42.79 93 ASP A N 1
ATOM 734 C CA . ASP A 1 93 ? 8.017 28.831 11.063 1.00 47.25 93 ASP A CA 1
ATOM 735 C C . ASP A 1 93 ? 7.754 29.120 9.582 1.00 46.79 93 ASP A C 1
ATOM 736 O O . ASP A 1 93 ? 8.587 28.849 8.717 1.00 46.97 93 ASP A O 1
ATOM 741 N N . ARG A 1 94 ? 6.579 29.677 9.315 1.00 45.21 94 ARG A N 1
ATOM 742 C CA . ARG A 1 94 ? 6.147 30.032 7.975 1.00 44.88 94 ARG A CA 1
ATOM 743 C C . ARG A 1 94 ? 5.502 31.416 8.116 1.00 46.57 94 ARG A C 1
ATOM 744 O O . ARG A 1 94 ? 5.351 31.920 9.233 1.00 46.47 94 ARG A O 1
ATOM 752 N N . PRO A 1 95 ? 5.111 32.045 6.992 1.00 47.97 95 PRO A N 1
ATOM 753 C CA . PRO A 1 95 ? 4.477 33.370 7.031 1.00 47.58 95 PRO A CA 1
ATOM 754 C C . PRO A 1 95 ? 3.286 33.360 7.978 1.00 47.64 95 PRO A C 1
ATOM 755 O O . PRO A 1 95 ? 3.252 34.070 8.981 1.00 49.22 95 PRO A O 1
ATOM 759 N N . LEU A 1 96 ? 2.303 32.539 7.640 1.00 46.24 96 LEU A N 1
ATOM 760 C CA . LEU A 1 96 ? 1.113 32.405 8.451 1.00 44.38 96 LEU A CA 1
ATOM 761 C C . LEU A 1 96 ? 1.406 31.294 9.455 1.00 43.45 96 LEU A C 1
ATOM 762 O O . LEU A 1 96 ? 2.039 30.288 9.121 1.00 40.94 96 LEU A O 1
ATOM 767 N N . LYS A 1 97 ? 0.964 31.474 10.689 1.00 41.01 97 LYS A N 1
ATOM 768 C CA . LYS A 1 97 ? 1.214 30.463 11.700 1.00 39.59 97 LYS A CA 1
ATOM 769 C C . LYS A 1 97 ? -0.037 29.702 12.094 1.00 37.24 97 LYS A C 1
ATOM 770 O O . LYS A 1 97 ? -1.155 30.228 12.058 1.00 36.13 97 LYS A O 1
ATOM 776 N N . PRO A 1 98 ? 0.136 28.430 12.453 1.00 36.33 98 PRO A N 1
ATOM 777 C CA . PRO A 1 98 ? -0.991 27.587 12.861 1.00 36.08 98 PRO A CA 1
ATOM 778 C C . PRO A 1 98 ? -1.494 28.002 14.237 1.00 34.05 98 PRO A C 1
ATOM 779 O O . PRO A 1 98 ? -0.714 28.448 15.077 1.00 34.24 98 PRO A O 1
ATOM 783 N N . ASP A 1 99 ? -2.798 27.874 14.443 1.00 32.07 99 ASP A N 1
ATOM 784 C CA . ASP A 1 99 ? -3.432 28.188 15.711 1.00 31.46 99 ASP A CA 1
ATOM 785 C C . ASP A 1 99 ? -3.089 26.996 16.599 1.00 30.74 99 ASP A C 1
ATOM 786 O O . ASP A 1 99 ? -3.601 25.898 16.402 1.00 33.50 99 ASP A O 1
ATOM 791 N N . LEU A 1 100 ? -2.216 27.200 17.574 1.00 29.26 100 LEU A N 1
ATOM 792 C CA . LEU A 1 100 ? -1.799 26.096 18.421 1.00 26.26 100 LEU A CA 1
ATOM 793 C C . LEU A 1 100 ? -2.902 25.417 19.201 1.00 24.73 100 LEU A C 1
ATOM 794 O O . LEU A 1 100 ? -2.721 24.284 19.634 1.00 25.23 100 LEU A O 1
ATOM 799 N N . ASN A 1 101 ? -4.036 26.091 19.381 1.00 20.95 101 ASN A N 1
ATOM 800 C CA . ASN A 1 101 ? -5.156 25.505 20.114 1.00 21.78 101 ASN A CA 1
ATOM 801 C C . ASN A 1 101 ? -6.286 24.946 19.244 1.00 19.73 101 ASN A C 1
ATOM 802 O O . ASN A 1 101 ? -7.321 24.588 19.776 1.00 17.71 101 ASN A O 1
ATOM 807 N N . LYS A 1 102 ? -6.098 24.871 17.928 1.00 19.68 102 LYS A N 1
ATOM 808 C CA . LYS A 1 102 ? -7.154 24.367 17.057 1.00 20.87 102 LYS A CA 1
ATOM 809 C C . LYS A 1 102 ? -7.483 22.925 17.455 1.00 22.30 102 LYS A C 1
ATOM 810 O O . LYS A 1 102 ? -6.580 22.106 17.620 1.00 20.74 102 LYS A O 1
ATOM 816 N N . ILE A 1 103 ? -8.772 22.627 17.627 1.00 18.06 103 ILE A N 1
ATOM 817 C CA . ILE A 1 103 ? -9.200 21.302 18.032 1.00 15.97 103 ILE A CA 1
ATOM 818 C C . ILE A 1 103 ? -9.679 20.454 16.866 1.00 16.95 103 ILE A C 1
ATOM 819 O O . ILE A 1 103 ? -10.125 20.970 15.851 1.00 20.27 103 ILE A O 1
ATOM 824 N N . THR A 1 104 ? -9.562 19.144 17.021 1.00 15.32 104 THR A N 1
ATOM 825 C CA . THR A 1 104 ? -10.031 18.197 16.031 1.00 16.83 104 THR A CA 1
ATOM 826 C C . THR A 1 104 ? -11.509 17.988 16.328 1.00 19.85 104 THR A C 1
ATOM 827 O O . THR A 1 104 ? -12.054 18.572 17.273 1.00 19.97 104 THR A O 1
ATOM 831 N N . ASN A 1 105 ? -12.153 17.125 15.553 1.00 21.17 105 ASN A N 1
ATOM 832 C CA . ASN A 1 105 ? -13.570 16.848 15.761 1.00 21.50 105 ASN A CA 1
ATOM 833 C C . ASN A 1 105 ? -13.869 16.200 17.116 1.00 25.19 105 ASN A C 1
ATOM 834 O O . ASN A 1 105 ? -15.000 16.247 17.591 1.00 26.53 105 ASN A O 1
ATOM 839 N N . GLN A 1 106 ? -12.862 15.598 17.744 1.00 23.31 106 GLN A N 1
ATOM 840 C CA . GLN A 1 106 ? -13.048 14.999 19.055 1.00 23.17 106 GLN A CA 1
ATOM 841 C C . GLN A 1 106 ? -12.655 16.028 20.097 1.00 22.17 106 GLN A C 1
ATOM 842 O O . GLN A 1 106 ? -12.612 15.736 21.296 1.00 19.55 106 GLN A O 1
ATOM 848 N N . GLY A 1 107 ? -12.382 17.242 19.621 1.00 20.93 107 GLY A N 1
ATOM 849 C CA . GLY A 1 107 ? -11.988 18.315 20.510 1.00 19.67 107 GLY A CA 1
ATOM 850 C C . GLY A 1 107 ? -10.553 18.265 21.043 1.00 20.72 107 GLY A C 1
ATOM 851 O O . GLY A 1 107 ? -10.257 18.975 22.001 1.00 18.38 107 GLY A O 1
ATOM 852 N N . VAL A 1 108 ? -9.660 17.473 20.451 1.00 17.71 108 VAL A N 1
ATOM 853 C CA . VAL A 1 108 ? -8.289 17.422 20.972 1.00 21.46 108 VAL A CA 1
ATOM 854 C C . VAL A 1 108 ? -7.313 18.378 20.272 1.00 21.17 108 VAL A C 1
ATOM 855 O O . VAL A 1 108 ? -7.454 18.701 19.082 1.00 18.51 108 VAL A O 1
ATOM 859 N N . THR A 1 109 ? -6.325 18.837 21.030 1.00 19.36 109 THR A N 1
ATOM 860 C CA . THR A 1 109 ? -5.338 19.750 20.489 1.00 19.75 109 THR A CA 1
ATOM 861 C C . THR A 1 109 ? -4.044 19.018 20.171 1.00 19.74 109 THR A C 1
ATOM 862 O O . THR A 1 109 ? -3.857 17.865 20.542 1.00 14.73 109 THR A O 1
ATOM 866 N N . CYS A 1 110 ? -3.149 19.709 19.490 1.00 17.55 110 CYS A N 1
ATOM 867 C CA . CYS A 1 110 ? -1.848 19.162 19.184 1.00 19.20 110 CYS A CA 1
ATOM 868 C C . CYS A 1 110 ? -1.124 18.769 20.475 1.00 22.25 110 CYS A C 1
ATOM 869 O O . CYS A 1 110 ? -0.413 17.755 20.504 1.00 18.54 110 CYS A O 1
ATOM 872 N N . LEU A 1 111 ? -1.295 19.563 21.540 1.00 19.00 111 LEU A N 1
ATOM 873 C CA . LEU A 1 111 ? -0.599 19.244 22.786 1.00 18.92 111 LEU A CA 1
ATOM 874 C C . LEU A 1 111 ? -1.094 17.922 23.365 1.00 19.20 111 LEU A C 1
ATOM 875 O O . LEU A 1 111 ? -0.291 17.155 23.872 1.00 13.59 111 LEU A O 1
ATOM 880 N N . HIS A 1 112 ? -2.407 17.669 23.282 1.00 16.89 112 HIS A N 1
ATOM 881 C CA . HIS A 1 112 ? -2.975 16.400 23.741 1.00 19.00 112 HIS A CA 1
ATOM 882 C C . HIS A 1 112 ? -2.257 15.248 23.022 1.00 19.40 112 HIS A C 1
ATOM 883 O O . HIS A 1 112 ? -1.917 14.239 23.634 1.00 18.58 112 HIS A O 1
ATOM 890 N N . LEU A 1 113 ? -2.052 15.404 21.715 1.00 19.17 113 LEU A N 1
ATOM 891 C CA . LEU A 1 113 ? -1.431 14.364 20.889 1.00 20.43 113 LEU A CA 1
ATOM 892 C C . LEU A 1 113 ? 0.045 14.107 21.206 1.00 21.12 113 LEU A C 1
ATOM 893 O O . LEU A 1 113 ? 0.451 12.953 21.394 1.00 19.61 113 LEU A O 1
ATOM 898 N N . ALA A 1 114 ? 0.842 15.170 21.278 1.00 17.79 114 ALA A N 1
ATOM 899 C CA . ALA A 1 114 ? 2.254 15.012 21.590 1.00 18.54 114 ALA A CA 1
ATOM 900 C C . ALA A 1 114 ? 2.438 14.397 22.991 1.00 22.53 114 ALA A C 1
ATOM 901 O O . ALA A 1 114 ? 3.214 13.458 23.165 1.00 19.66 114 ALA A O 1
ATOM 903 N N . VAL A 1 115 ? 1.687 14.892 23.971 1.00 20.42 115 VAL A N 1
ATOM 904 C CA . VAL A 1 115 ? 1.797 14.394 25.327 1.00 20.13 115 VAL A CA 1
ATOM 905 C C . VAL A 1 115 ? 1.434 12.927 25.454 1.00 25.62 115 VAL A C 1
ATOM 906 O O . VAL A 1 115 ? 2.180 12.153 26.039 1.00 28.22 115 VAL A O 1
ATOM 910 N N . GLY A 1 116 ? 0.295 12.536 24.901 1.00 25.04 116 GLY A N 1
ATOM 911 C CA . GLY A 1 116 ? -0.115 11.150 24.990 1.00 26.53 116 GLY A CA 1
ATOM 912 C C . GLY A 1 116 ? 0.874 10.154 24.396 1.00 29.56 116 GLY A C 1
ATOM 913 O O . GLY A 1 116 ? 0.875 8.987 24.791 1.00 28.85 116 GLY A O 1
ATOM 914 N N . LYS A 1 117 ? 1.691 10.617 23.445 1.00 29.56 117 LYS A N 1
ATOM 915 C CA . LYS A 1 117 ? 2.708 9.805 22.767 1.00 31.68 117 LYS A CA 1
ATOM 916 C C . LYS A 1 117 ? 4.077 10.011 23.415 1.00 31.24 117 LYS A C 1
ATOM 917 O O . LYS A 1 117 ? 5.053 9.395 23.019 1.00 32.03 117 LYS A O 1
ATOM 923 N N . LYS A 1 118 ? 4.136 10.922 24.381 1.00 31.83 118 LYS A N 1
ATOM 924 C CA . LYS A 1 118 ? 5.349 11.243 25.111 1.00 29.44 118 LYS A CA 1
ATOM 925 C C . LYS A 1 118 ? 6.451 11.910 24.306 1.00 28.71 118 LYS A C 1
ATOM 926 O O . LYS A 1 118 ? 7.636 11.619 24.483 1.00 28.18 118 LYS A O 1
ATOM 932 N N . TRP A 1 119 ? 6.052 12.814 23.422 1.00 25.36 119 TRP A N 1
ATOM 933 C CA . TRP A 1 119 ? 7.005 13.564 22.623 1.00 25.69 119 TRP A CA 1
ATOM 934 C C . TRP A 1 119 ? 7.297 14.831 23.429 1.00 25.65 119 TRP A C 1
ATOM 935 O O . TRP A 1 119 ? 6.644 15.871 23.263 1.00 26.56 119 TRP A O 1
ATOM 946 N N . PHE A 1 120 ? 8.276 14.729 24.315 1.00 25.31 120 PHE A N 1
ATOM 947 C CA . PHE A 1 120 ? 8.648 15.838 25.175 1.00 22.15 120 PHE A CA 1
ATOM 948 C C . PHE A 1 120 ? 8.987 17.125 24.443 1.00 21.64 120 PHE A C 1
ATOM 949 O O . PHE A 1 120 ? 8.377 18.164 24.688 1.00 21.42 120 PHE A O 1
ATOM 957 N N . GLU A 1 121 ? 9.959 17.049 23.546 1.00 21.23 121 GLU A N 1
ATOM 958 C CA . GLU A 1 121 ? 10.409 18.207 22.788 1.00 21.63 121 GLU A CA 1
ATOM 959 C C . GLU A 1 121 ? 9.296 18.904 22.037 1.00 21.69 121 GLU A C 1
ATOM 960 O O . GLU A 1 121 ? 9.226 20.135 22.046 1.00 23.64 121 GLU A O 1
ATOM 966 N N . VAL A 1 122 ? 8.430 18.138 21.368 1.00 23.11 122 VAL A N 1
ATOM 967 C CA . VAL A 1 122 ? 7.331 18.777 20.640 1.00 22.91 122 VAL A CA 1
ATOM 968 C C . VAL A 1 122 ? 6.391 19.451 21.645 1.00 19.27 122 VAL A C 1
ATOM 969 O O . VAL A 1 122 ? 5.980 20.590 21.445 1.00 21.90 122 VAL A O 1
ATOM 973 N N . SER A 1 123 ? 6.069 18.745 22.728 1.00 19.21 123 SER A N 1
ATOM 974 C CA . SER A 1 123 ? 5.171 19.298 23.741 1.00 21.18 123 SER A CA 1
ATOM 975 C C . SER A 1 123 ? 5.779 20.563 24.335 1.00 20.32 123 SER A C 1
ATOM 976 O O . SER A 1 123 ? 5.090 21.572 24.493 1.00 17.66 123 SER A O 1
ATOM 979 N N . GLN A 1 124 ? 7.075 20.523 24.639 1.00 20.01 124 GLN A N 1
ATOM 980 C CA . GLN A 1 124 ? 7.724 21.710 25.172 1.00 22.58 124 GLN A CA 1
ATOM 981 C C . GLN A 1 124 ? 7.624 22.843 24.146 1.00 21.45 124 GLN A C 1
ATOM 982 O O . GLN A 1 124 ? 7.313 23.988 24.502 1.00 21.50 124 GLN A O 1
ATOM 988 N N . PHE A 1 125 ? 7.851 22.525 22.872 1.00 22.65 125 PHE A N 1
ATOM 989 C CA . PHE A 1 125 ? 7.777 23.536 21.800 1.00 23.22 125 PHE A CA 1
ATOM 990 C C . PHE A 1 125 ? 6.404 24.211 21.701 1.00 23.75 125 PHE A C 1
ATOM 991 O O . PHE A 1 125 ? 6.313 25.438 21.534 1.00 22.25 125 PHE A O 1
ATOM 999 N N . LEU A 1 126 ? 5.332 23.420 21.785 1.00 24.60 126 LEU A N 1
ATOM 1000 C CA . LEU A 1 126 ? 3.995 23.993 21.699 1.00 22.20 126 LEU A CA 1
ATOM 1001 C C . LEU A 1 126 ? 3.776 24.932 22.882 1.00 24.80 126 LEU A C 1
ATOM 1002 O O . LEU A 1 126 ? 3.376 26.087 22.701 1.00 25.01 126 LEU A O 1
ATOM 1007 N N . ILE A 1 127 ? 4.046 24.439 24.091 1.00 25.37 127 ILE A N 1
ATOM 1008 C CA . ILE A 1 127 ? 3.877 25.244 25.296 1.00 28.62 127 ILE A CA 1
ATOM 1009 C C . ILE A 1 127 ? 4.676 26.557 25.249 1.00 30.09 127 ILE A C 1
ATOM 1010 O O . ILE A 1 127 ? 4.136 27.622 25.534 1.00 31.54 127 ILE A O 1
ATOM 1015 N N . GLU A 1 128 ? 5.948 26.472 24.866 1.00 31.94 128 GLU A N 1
ATOM 1016 C CA . GLU A 1 128 ? 6.822 27.637 24.770 1.00 34.12 128 GLU A CA 1
ATOM 1017 C C . GLU A 1 128 ? 6.363 28.659 23.740 1.00 35.21 128 GLU A C 1
ATOM 1018 O O . GLU A 1 128 ? 6.835 29.791 23.747 1.00 39.32 128 GLU A O 1
ATOM 1024 N N . ASN A 1 129 ? 5.455 28.268 22.853 1.00 31.74 129 ASN A N 1
ATOM 1025 C CA . ASN A 1 129 ? 4.965 29.166 21.821 1.00 26.72 129 ASN A CA 1
ATOM 1026 C C . ASN A 1 129 ? 3.545 29.631 22.087 1.00 28.11 129 ASN A C 1
ATOM 1027 O O . ASN A 1 129 ? 2.941 30.311 21.259 1.00 24.73 129 ASN A O 1
ATOM 1032 N N . GLY A 1 130 ? 3.020 29.268 23.255 1.00 29.03 130 GLY A N 1
ATOM 1033 C CA . GLY A 1 130 ? 1.689 29.710 23.629 1.00 29.13 130 GLY A CA 1
ATOM 1034 C C . GLY A 1 130 ? 0.550 28.710 23.651 1.00 27.96 130 GLY A C 1
ATOM 1035 O O . GLY A 1 130 ? -0.584 29.103 23.901 1.00 29.49 130 GLY A O 1
ATOM 1036 N N . ALA A 1 131 ? 0.823 27.434 23.390 1.00 25.11 131 ALA A N 1
ATOM 1037 C CA . ALA A 1 131 ? -0.246 26.446 23.401 1.00 24.51 131 ALA A CA 1
ATOM 1038 C C . ALA A 1 131 ? -0.820 26.332 24.803 1.00 25.34 131 ALA A C 1
ATOM 1039 O O . ALA A 1 131 ? -0.083 26.192 25.789 1.00 23.65 131 ALA A O 1
ATOM 1041 N N . SER A 1 132 ? -2.136 26.404 24.887 1.00 24.25 132 SER A N 1
ATOM 1042 C CA . SER A 1 132 ? -2.778 26.258 26.161 1.00 23.84 132 SER A CA 1
ATOM 1043 C C . SER A 1 132 ? -2.654 24.805 26.600 1.00 24.09 132 SER A C 1
ATOM 1044 O O . SER A 1 132 ? -2.638 23.874 25.786 1.00 21.46 132 SER A O 1
ATOM 1047 N N . VAL A 1 133 ? -2.555 24.671 27.899 1.00 20.86 133 VAL A N 1
ATOM 1048 C CA . VAL A 1 133 ? -2.457 23.398 28.603 1.00 22.27 133 VAL A CA 1
ATOM 1049 C C . VAL A 1 133 ? -3.791 23.028 29.242 1.00 25.53 133 VAL A C 1
ATOM 1050 O O . VAL A 1 133 ? -3.979 21.931 29.741 1.00 22.08 133 VAL A O 1
ATOM 1054 N N . ARG A 1 134 ? -4.743 23.985 29.174 1.00 22.50 134 ARG A N 1
ATOM 1055 C CA . ARG A 1 134 ? -6.152 23.578 29.468 1.00 22.29 134 ARG A CA 1
ATOM 1056 C C . ARG A 1 134 ? -7.329 23.370 28.554 1.00 22.90 134 ARG A C 1
ATOM 1057 O O . ARG A 1 134 ? -8.456 23.386 29.029 1.00 21.99 134 ARG A O 1
ATOM 1065 N N . ILE A 1 135 ? -7.107 23.173 27.263 1.00 21.86 135 ILE A N 1
ATOM 1066 C CA . ILE A 1 135 ? -8.239 22.950 26.384 1.00 20.24 135 ILE A CA 1
ATOM 1067 C C . ILE A 1 135 ? -8.842 21.589 26.735 1.00 23.04 135 ILE A C 1
ATOM 1068 O O . ILE A 1 135 ? -8.128 20.586 26.742 1.00 23.52 135 ILE A O 1
ATOM 1073 N N . LYS A 1 136 ? -10.145 21.551 27.020 1.00 22.19 136 LYS A N 1
ATOM 1074 C CA . LYS A 1 136 ? -10.822 20.298 27.370 1.00 23.45 136 LYS A CA 1
ATOM 1075 C C . LYS A 1 136 ? -11.390 19.642 26.123 1.00 24.56 136 LYS A C 1
ATOM 1076 O O . LYS A 1 136 ? -12.103 20.300 25.373 1.00 23.37 136 LYS A O 1
ATOM 1082 N N . ASP A 1 137 ? -11.095 18.359 25.896 1.00 24.04 137 ASP A N 1
ATOM 1083 C CA . ASP A 1 137 ? -11.625 17.674 24.712 1.00 26.95 137 ASP A CA 1
ATOM 1084 C C . ASP A 1 137 ? -13.049 17.174 24.980 1.00 25.93 137 ASP A C 1
ATOM 1085 O O . ASP A 1 137 ? -13.638 17.508 26.006 1.00 27.25 137 ASP A O 1
ATOM 1090 N N . LYS A 1 138 ? -13.596 16.367 24.077 1.00 27.12 138 LYS A N 1
ATOM 1091 C CA . LYS A 1 138 ? -14.971 15.881 24.241 1.00 31.02 138 LYS A CA 1
ATOM 1092 C C . LYS A 1 138 ? -15.257 15.102 25.515 1.00 29.52 138 LYS A C 1
ATOM 1093 O O . LYS A 1 138 ? -16.410 15.017 25.962 1.00 27.58 138 LYS A O 1
ATOM 1099 N N . PHE A 1 139 ? -14.215 14.538 26.113 1.00 29.30 139 PHE A N 1
ATOM 1100 C CA . PHE A 1 139 ? -14.399 13.777 27.336 1.00 27.66 139 PHE A CA 1
ATOM 1101 C C . PHE A 1 139 ? -13.970 14.570 28.553 1.00 24.80 139 PHE A C 1
ATOM 1102 O O . PHE A 1 139 ? -13.904 14.042 29.657 1.00 23.07 139 PHE A O 1
ATOM 1110 N N . ASN A 1 140 ? -13.721 15.857 28.336 1.00 21.14 140 ASN A N 1
ATOM 1111 C CA . ASN A 1 140 ? -13.302 16.778 29.384 1.00 23.67 140 ASN A CA 1
ATOM 1112 C C . ASN A 1 140 ? -11.945 16.472 29.973 1.00 24.14 140 ASN A C 1
ATOM 1113 O O . ASN A 1 140 ? -11.708 16.681 31.161 1.00 27.98 140 ASN A O 1
ATOM 1118 N N . GLN A 1 141 ? -11.048 15.980 29.139 1.00 22.71 141 GLN A N 1
ATOM 1119 C CA . GLN A 1 141 ? -9.695 15.703 29.586 1.00 22.38 141 GLN A CA 1
ATOM 1120 C C . GLN A 1 141 ? -8.787 16.759 28.984 1.00 21.03 141 GLN A C 1
ATOM 1121 O O . GLN A 1 141 ? -9.039 17.250 27.884 1.00 22.01 141 GLN A O 1
ATOM 1127 N N . ILE A 1 142 ? -7.764 17.153 29.724 1.00 18.19 142 ILE A N 1
ATOM 1128 C CA . ILE A 1 142 ? -6.774 18.094 29.209 1.00 17.24 142 ILE A CA 1
ATOM 1129 C C . ILE A 1 142 ? -5.531 17.203 29.036 1.00 17.44 142 ILE A C 1
ATOM 1130 O O . ILE A 1 142 ? -5.546 16.035 29.425 1.00 18.02 142 ILE A O 1
ATOM 1135 N N . PRO A 1 143 ? -4.456 17.728 28.447 1.00 16.48 143 PRO A N 1
ATOM 1136 C CA . PRO A 1 143 ? -3.251 16.900 28.257 1.00 17.21 143 PRO A CA 1
ATOM 1137 C C . PRO A 1 143 ? -2.737 16.206 29.513 1.00 21.29 143 PRO A C 1
ATOM 1138 O O . PRO A 1 143 ? -2.286 15.052 29.450 1.00 19.51 143 PRO A O 1
ATOM 1142 N N . LEU A 1 144 ? -2.806 16.897 30.653 1.00 20.92 144 LEU A N 1
ATOM 1143 C CA . LEU A 1 144 ? -2.353 16.315 31.907 1.00 20.67 144 LEU A CA 1
ATOM 1144 C C . LEU A 1 144 ? -3.030 14.962 32.172 1.00 22.28 144 LEU A C 1
ATOM 1145 O O . LEU A 1 144 ? -2.392 14.057 32.704 1.00 20.07 144 LEU A O 1
ATOM 1150 N N . HIS A 1 145 ? -4.315 14.832 31.819 1.00 18.62 145 HIS A N 1
ATOM 1151 C CA . HIS A 1 145 ? -5.020 13.567 32.006 1.00 21.48 145 HIS A CA 1
ATOM 1152 C C . HIS A 1 145 ? -4.264 12.466 31.251 1.00 23.86 145 HIS A C 1
ATOM 1153 O O . HIS A 1 145 ? -4.159 11.328 31.736 1.00 21.09 145 HIS A O 1
ATOM 1160 N N . ARG A 1 146 ? -3.751 12.806 30.068 1.00 19.88 146 ARG A N 1
ATOM 1161 C CA . ARG A 1 146 ? -2.998 11.853 29.256 1.00 20.71 146 ARG A CA 1
ATOM 1162 C C . ARG A 1 146 ? -1.577 11.597 29.798 1.00 22.16 146 ARG A C 1
ATOM 1163 O O . ARG A 1 146 ? -1.118 10.452 29.826 1.00 21.20 146 ARG A O 1
ATOM 1171 N N . ALA A 1 147 ? -0.897 12.645 30.252 1.00 19.08 147 ALA A N 1
ATOM 1172 C CA . ALA A 1 147 ? 0.446 12.490 30.786 1.00 21.12 147 ALA A CA 1
ATOM 1173 C C . ALA A 1 147 ? 0.440 11.556 32.005 1.00 23.83 147 ALA A C 1
ATOM 1174 O O . ALA A 1 147 ? 1.365 10.773 32.215 1.00 20.12 147 ALA A O 1
ATOM 1176 N N . ALA A 1 148 ? -0.624 11.638 32.788 1.00 19.84 148 ALA A N 1
ATOM 1177 C CA . ALA A 1 148 ? -0.764 10.823 33.977 1.00 19.89 148 ALA A CA 1
ATOM 1178 C C . ALA A 1 148 ? -1.061 9.379 33.629 1.00 21.56 148 ALA A C 1
ATOM 1179 O O . ALA A 1 148 ? -0.521 8.467 34.244 1.00 21.17 148 ALA A O 1
ATOM 1181 N N . SER A 1 149 ? -1.920 9.165 32.639 1.00 24.30 149 SER A N 1
ATOM 1182 C CA . SER A 1 149 ? -2.275 7.815 32.260 1.00 26.09 149 SER A CA 1
ATOM 1183 C C . SER A 1 149 ? -1.087 7.064 31.657 1.00 25.60 149 SER A C 1
ATOM 1184 O O . SER A 1 149 ? -1.012 5.853 31.795 1.00 25.69 149 SER A O 1
ATOM 1187 N N . VAL A 1 150 ? -0.178 7.765 30.985 1.00 22.31 150 VAL A N 1
ATOM 1188 C CA . VAL A 1 150 ? 1.002 7.099 30.421 1.00 28.78 150 VAL A CA 1
ATOM 1189 C C . VAL A 1 150 ? 2.120 7.066 31.468 1.00 26.91 150 VAL A C 1
ATOM 1190 O O . VAL A 1 150 ? 3.146 6.432 31.279 1.00 28.43 150 VAL A O 1
ATOM 1194 N N . GLY A 1 151 ? 1.885 7.761 32.576 1.00 29.88 151 GLY A N 1
ATOM 1195 C CA . GLY A 1 151 ? 2.815 7.789 33.694 1.00 30.16 151 GLY A CA 1
ATOM 1196 C C . GLY A 1 151 ? 4.119 8.525 33.505 1.00 31.49 151 GLY A C 1
ATOM 1197 O O . GLY A 1 151 ? 5.103 8.219 34.185 1.00 32.93 151 GLY A O 1
ATOM 1198 N N . SER A 1 152 ? 4.130 9.488 32.586 1.00 29.00 152 SER A N 1
ATOM 1199 C CA . SER A 1 152 ? 5.325 10.269 32.310 1.00 26.85 152 SER A CA 1
ATOM 1200 C C . SER A 1 152 ? 5.558 11.372 33.342 1.00 28.33 152 SER A C 1
ATOM 1201 O O . SER A 1 152 ? 4.804 12.346 33.406 1.00 28.71 152 SER A O 1
ATOM 1204 N N . LEU A 1 153 ? 6.602 11.213 34.150 1.00 28.77 153 LEU A N 1
ATOM 1205 C CA . LEU A 1 153 ? 6.957 12.206 35.164 1.00 27.40 153 LEU A CA 1
ATOM 1206 C C . LEU A 1 153 ? 7.446 13.454 34.454 1.00 26.14 153 LEU A C 1
ATOM 1207 O O . LEU A 1 153 ? 7.200 14.580 34.883 1.00 26.44 153 LEU A O 1
ATOM 1212 N N . LYS A 1 154 ? 8.177 13.224 33.374 1.00 28.60 154 LYS A N 1
ATOM 1213 C CA . LYS A 1 154 ? 8.753 14.282 32.567 1.00 29.02 154 LYS A CA 1
ATOM 1214 C C . LYS A 1 154 ? 7.636 15.205 32.063 1.00 28.07 154 LYS A C 1
ATOM 1215 O O . LYS A 1 154 ? 7.728 16.432 32.173 1.00 26.20 154 LYS A O 1
ATOM 1221 N N . LEU A 1 155 ? 6.575 14.618 31.518 1.00 24.07 155 LEU A N 1
ATOM 1222 C CA . LEU A 1 155 ? 5.484 15.441 31.014 1.00 24.96 155 LEU A CA 1
ATOM 1223 C C . LEU A 1 155 ? 4.669 16.073 32.138 1.00 23.50 155 LEU A C 1
ATOM 1224 O O . LEU A 1 155 ? 4.225 17.199 32.007 1.00 23.33 155 LEU A O 1
ATOM 1229 N N . ILE A 1 156 ? 4.467 15.357 33.244 1.00 23.04 156 ILE A N 1
ATOM 1230 C CA . ILE A 1 156 ? 3.712 15.943 34.333 1.00 22.98 156 ILE A CA 1
ATOM 1231 C C . ILE A 1 156 ? 4.372 17.218 34.827 1.00 24.70 156 ILE A C 1
ATOM 1232 O O . ILE A 1 156 ? 3.684 18.220 35.058 1.00 25.23 156 ILE A O 1
ATOM 1237 N N . GLU A 1 157 ? 5.699 17.202 34.966 1.00 26.50 157 GLU A N 1
ATOM 1238 C CA . GLU A 1 157 ? 6.388 18.402 35.423 1.00 28.10 157 GLU A CA 1
ATOM 1239 C C . GLU A 1 157 ? 6.380 19.507 34.370 1.00 29.80 157 GLU A C 1
ATOM 1240 O O . GLU A 1 157 ? 6.350 20.698 34.714 1.00 28.58 157 GLU A O 1
ATOM 1246 N N . LEU A 1 158 ? 6.409 19.132 33.090 1.00 26.95 158 LEU A N 1
ATOM 1247 C CA . LEU A 1 158 ? 6.374 20.141 32.039 1.00 23.93 158 LEU A CA 1
ATOM 1248 C C . LEU A 1 158 ? 5.020 20.859 32.075 1.00 23.19 158 LEU A C 1
ATOM 1249 O O . LEU A 1 158 ? 4.947 22.089 32.072 1.00 25.29 158 LEU A O 1
ATOM 1254 N N . LEU A 1 159 ? 3.948 20.078 32.120 1.00 23.40 159 LEU A N 1
ATOM 1255 C CA . LEU A 1 159 ? 2.590 20.617 32.123 1.00 24.21 159 LEU A CA 1
ATOM 1256 C C . LEU A 1 159 ? 2.195 21.387 33.388 1.00 27.61 159 LEU A C 1
ATOM 1257 O O . LEU A 1 159 ? 1.546 22.436 33.307 1.00 29.07 159 LEU A O 1
ATOM 1262 N N . CYS A 1 160 ? 2.583 20.858 34.549 1.00 28.95 160 CYS A N 1
ATOM 1263 C CA . CYS A 1 160 ? 2.250 21.469 35.832 1.00 30.24 160 CYS A CA 1
ATOM 1264 C C . CYS A 1 160 ? 3.242 22.533 36.208 1.00 31.18 160 CYS A C 1
ATOM 1265 O O . CYS A 1 160 ? 2.920 23.457 36.950 1.00 30.67 160 CYS A O 1
ATOM 1268 N N . GLY A 1 161 ? 4.453 22.404 35.682 1.00 32.47 161 GLY A N 1
ATOM 1269 C CA . GLY A 1 161 ? 5.478 23.388 35.977 1.00 31.65 161 GLY A CA 1
ATOM 1270 C C . GLY A 1 161 ? 5.383 24.525 34.986 1.00 34.45 161 GLY A C 1
ATOM 1271 O O . GLY A 1 161 ? 4.578 25.443 35.144 1.00 37.72 161 GLY A O 1
ATOM 1272 N N . LEU A 1 162 ? 6.195 24.454 33.945 1.00 34.11 162 LEU A N 1
ATOM 1273 C CA . LEU A 1 162 ? 6.204 25.481 32.923 1.00 36.08 162 LEU A CA 1
ATOM 1274 C C . LEU A 1 162 ? 4.776 25.853 32.536 1.00 34.36 162 LEU A C 1
ATOM 1275 O O . LEU A 1 162 ? 4.435 27.029 32.454 1.00 31.62 162 LEU A O 1
ATOM 1280 N N . GLY A 1 163 ? 3.939 24.843 32.323 1.00 32.95 163 GLY A N 1
ATOM 1281 C CA . GLY A 1 163 ? 2.566 25.112 31.924 1.00 31.01 163 GLY A CA 1
ATOM 1282 C C . GLY A 1 163 ? 1.529 25.525 32.964 1.00 30.16 163 GLY A C 1
ATOM 1283 O O . GLY A 1 163 ? 0.430 25.934 32.582 1.00 25.53 163 GLY A O 1
ATOM 1284 N N . LYS A 1 164 ? 1.844 25.419 34.257 1.00 26.97 164 LYS A N 1
ATOM 1285 C CA . LYS A 1 164 ? 0.889 25.806 35.290 1.00 27.29 164 LYS A CA 1
ATOM 1286 C C . LYS A 1 164 ? -0.465 25.163 35.030 1.00 29.81 164 LYS A C 1
ATOM 1287 O O . LYS A 1 164 ? -1.503 25.808 35.121 1.00 31.63 164 LYS A O 1
ATOM 1293 N N . SER A 1 165 ? -0.452 23.881 34.704 1.00 29.25 165 SER A N 1
ATOM 1294 C CA . SER A 1 165 ? -1.683 23.177 34.412 1.00 28.50 165 SER A CA 1
ATOM 1295 C C . SER A 1 165 ? -2.620 23.074 35.611 1.00 27.70 165 SER A C 1
ATOM 1296 O O . SER A 1 165 ? -2.193 23.109 36.757 1.00 28.50 165 SER A O 1
ATOM 1299 N N . ALA A 1 166 ? -3.911 22.970 35.341 1.00 25.79 166 ALA A N 1
ATOM 1300 C CA . ALA A 1 166 ? -4.871 22.792 36.415 1.00 25.96 166 ALA A CA 1
ATOM 1301 C C . ALA A 1 166 ? -4.605 21.333 36.770 1.00 27.07 166 ALA A C 1
ATOM 1302 O O . ALA A 1 166 ? -4.225 20.543 35.896 1.00 25.72 166 ALA A O 1
ATOM 1304 N N . VAL A 1 167 ? -4.796 20.965 38.028 1.00 25.34 167 VAL A N 1
ATOM 1305 C CA . VAL A 1 167 ? -4.522 19.605 38.447 1.00 26.04 167 VAL A CA 1
ATOM 1306 C C . VAL A 1 167 ? -5.696 18.829 39.028 1.00 27.58 167 VAL A C 1
ATOM 1307 O O . VAL A 1 167 ? -5.597 17.617 39.180 1.00 28.74 167 VAL A O 1
ATOM 1311 N N . ASN A 1 168 ? -6.805 19.494 39.341 1.00 23.59 168 ASN A N 1
ATOM 1312 C CA . ASN A 1 168 ? -7.935 18.777 39.930 1.00 25.60 168 ASN A CA 1
ATOM 1313 C C . ASN A 1 168 ? -9.171 18.650 39.062 1.00 26.97 168 ASN A C 1
ATOM 1314 O O . ASN A 1 168 ? -10.222 18.222 39.548 1.00 25.29 168 ASN A O 1
ATOM 1319 N N . TRP A 1 169 ? -9.058 19.014 37.790 1.00 25.24 169 TRP A N 1
ATOM 1320 C CA . TRP A 1 169 ? -10.193 18.925 36.874 1.00 25.17 169 TRP A CA 1
ATOM 1321 C C . TRP A 1 169 ? -10.583 17.483 36.679 1.00 26.94 169 TRP A C 1
ATOM 1322 O O . TRP A 1 169 ? -9.723 16.614 36.514 1.00 28.87 169 TRP A O 1
ATOM 1333 N N . GLN A 1 170 ? -11.882 17.227 36.706 1.00 24.23 170 GLN A N 1
ATOM 1334 C CA . GLN A 1 170 ? -12.386 15.868 36.564 1.00 28.11 170 GLN A CA 1
ATOM 1335 C C . GLN A 1 170 ? -12.954 15.656 35.167 1.00 27.59 170 GLN A C 1
ATOM 1336 O O . GLN A 1 170 ? -13.550 16.570 34.596 1.00 29.24 170 GLN A O 1
ATOM 1342 N N . ASP A 1 171 ? -12.770 14.461 34.610 1.00 26.70 171 ASP A N 1
ATOM 1343 C CA . ASP A 1 171 ? -13.283 14.185 33.266 1.00 28.44 171 ASP A CA 1
ATOM 1344 C C . ASP A 1 171 ? -14.716 13.632 33.282 1.00 28.13 171 ASP A C 1
ATOM 1345 O O . ASP A 1 171 ? -15.306 13.483 34.353 1.00 31.84 171 ASP A O 1
ATOM 1350 N N . LYS A 1 172 ? -15.273 13.339 32.103 1.00 30.55 172 LYS A N 1
ATOM 1351 C CA . LYS A 1 172 ? -16.656 12.841 31.979 1.00 31.62 172 LYS A CA 1
ATOM 1352 C C . LYS A 1 172 ? -16.951 11.635 32.841 1.00 31.07 172 LYS A C 1
ATOM 1353 O O . LYS A 1 172 ? -18.100 11.350 33.163 1.00 31.39 172 LYS A O 1
ATOM 1359 N N . GLN A 1 173 ? -15.892 10.938 33.204 1.00 29.53 173 GLN A N 1
ATOM 1360 C CA . GLN A 1 173 ? -15.955 9.738 33.996 1.00 35.09 173 GLN A CA 1
ATOM 1361 C C . GLN A 1 173 ? -15.792 10.084 35.481 1.00 35.50 173 GLN A C 1
ATOM 1362 O O . GLN A 1 173 ? -15.996 9.246 36.363 1.00 38.99 173 GLN A O 1
ATOM 1368 N N . GLY A 1 174 ? -15.432 11.332 35.751 1.00 34.51 174 GLY A N 1
ATOM 1369 C CA . GLY A 1 174 ? -15.237 11.762 37.120 1.00 31.05 174 GLY A CA 1
ATOM 1370 C C . GLY A 1 174 ? -13.800 11.618 37.590 1.00 30.62 174 GLY A C 1
ATOM 1371 O O . GLY A 1 174 ? -13.518 11.749 38.775 1.00 29.65 174 GLY A O 1
ATOM 1372 N N . TRP A 1 175 ? -12.881 11.383 36.664 1.00 26.10 175 TRP A N 1
ATOM 1373 C CA . TRP A 1 175 ? -11.480 11.205 37.019 1.00 26.48 175 TRP A CA 1
ATOM 1374 C C . TRP A 1 175 ? -10.598 12.425 36.842 1.00 24.61 175 TRP A C 1
ATOM 1375 O O . TRP A 1 175 ? -10.635 13.094 35.812 1.00 25.63 175 TRP A O 1
ATOM 1386 N N . THR A 1 176 ? -9.810 12.719 37.859 1.00 21.77 176 THR A N 1
ATOM 1387 C CA . THR A 1 176 ? -8.832 13.804 37.772 1.00 22.31 176 THR A CA 1
ATOM 1388 C C . THR A 1 176 ? -7.591 13.086 37.190 1.00 19.69 176 THR A C 1
ATOM 1389 O O . THR A 1 176 ? -7.587 11.856 37.030 1.00 19.09 176 THR A O 1
ATOM 1393 N N . PRO A 1 177 ? -6.527 13.832 36.867 1.00 19.32 177 PRO A N 1
ATOM 1394 C CA . PRO A 1 177 ? -5.377 13.099 36.333 1.00 18.64 177 PRO A CA 1
ATOM 1395 C C . PRO A 1 177 ? -4.867 12.024 37.325 1.00 20.36 177 PRO A C 1
ATOM 1396 O O . PRO A 1 177 ? -4.458 10.951 36.903 1.00 23.52 177 PRO A O 1
ATOM 1400 N N . LEU A 1 178 ? -4.919 12.300 38.631 1.00 23.21 178 LEU A N 1
ATOM 1401 C CA . LEU A 1 178 ? -4.465 11.350 39.669 1.00 20.91 178 LEU A CA 1
ATOM 1402 C C . LEU A 1 178 ? -5.158 9.999 39.512 1.00 23.79 178 LEU A C 1
ATOM 1403 O O . LEU A 1 178 ? -4.528 8.931 39.574 1.00 24.18 178 LEU A O 1
ATOM 1408 N N . PHE A 1 179 ? -6.468 10.050 39.323 1.00 23.26 179 PHE A N 1
ATOM 1409 C CA . PHE A 1 179 ? -7.237 8.844 39.103 1.00 23.70 179 PHE A CA 1
ATOM 1410 C C . PHE A 1 179 ? -6.605 8.014 37.970 1.00 25.85 179 PHE A C 1
ATOM 1411 O O . PHE A 1 179 ? -6.564 6.777 38.027 1.00 26.03 179 PHE A O 1
ATOM 1419 N N . HIS A 1 180 ? -6.130 8.702 36.935 1.00 25.89 180 HIS A N 1
ATOM 1420 C CA . HIS A 1 180 ? -5.564 8.025 35.771 1.00 24.84 180 HIS A CA 1
ATOM 1421 C C . HIS A 1 180 ? -4.235 7.354 36.052 1.00 25.73 180 HIS A C 1
ATOM 1422 O O . HIS A 1 180 ? -4.022 6.220 35.610 1.00 25.67 180 HIS A O 1
ATOM 1429 N N . ALA A 1 181 ? -3.355 8.050 36.776 1.00 23.27 181 ALA A N 1
ATOM 1430 C CA . ALA A 1 181 ? -2.052 7.516 37.116 1.00 26.82 181 ALA A CA 1
ATOM 1431 C C . ALA A 1 181 ? -2.202 6.222 37.923 1.00 29.09 181 ALA A C 1
ATOM 1432 O O . ALA A 1 181 ? -1.552 5.215 37.636 1.00 28.68 181 ALA A O 1
ATOM 1434 N N . LEU A 1 182 ? -3.074 6.242 38.920 1.00 30.96 182 LEU A N 1
ATOM 1435 C CA . LEU A 1 182 ? -3.261 5.074 39.770 1.00 32.17 182 LEU A CA 1
ATOM 1436 C C . LEU A 1 182 ? -3.979 3.928 39.066 1.00 31.39 182 LEU A C 1
ATOM 1437 O O . LEU A 1 182 ? -3.673 2.769 39.301 1.00 34.53 182 LEU A O 1
ATOM 1442 N N . ALA A 1 183 ? -4.924 4.238 38.192 1.00 32.20 183 ALA A N 1
ATOM 1443 C CA . ALA A 1 183 ? -5.628 3.184 37.473 1.00 31.03 183 ALA A CA 1
ATOM 1444 C C . ALA A 1 183 ? -4.658 2.422 36.563 1.00 34.31 183 ALA A C 1
ATOM 1445 O O . ALA A 1 183 ? -4.887 1.257 36.221 1.00 32.90 183 ALA A O 1
ATOM 1447 N N . GLU A 1 184 ? -3.568 3.082 36.183 1.00 33.58 184 GLU A N 1
ATOM 1448 C CA . GLU A 1 184 ? -2.590 2.473 35.300 1.00 38.27 184 GLU A CA 1
ATOM 1449 C C . GLU A 1 184 ? -1.299 2.029 35.973 1.00 37.86 184 GLU A C 1
ATOM 1450 O O . GLU A 1 184 ? -0.302 1.744 35.303 1.00 36.73 184 GLU A O 1
ATOM 1456 N N . GLY A 1 185 ? -1.327 1.978 37.300 1.00 38.64 185 GLY A N 1
ATOM 1457 C CA . GLY A 1 185 ? -0.175 1.530 38.065 1.00 37.80 185 GLY A CA 1
ATOM 1458 C C . GLY A 1 185 ? 1.028 2.447 38.161 1.00 35.52 185 GLY A C 1
ATOM 1459 O O . GLY A 1 185 ? 2.137 1.989 38.421 1.00 35.88 185 GLY A O 1
ATOM 1460 N N . HIS A 1 186 ? 0.829 3.740 37.975 1.00 34.87 186 HIS A N 1
ATOM 1461 C CA . HIS A 1 186 ? 1.956 4.659 38.045 1.00 33.60 186 HIS A CA 1
ATOM 1462 C C . HIS A 1 186 ? 2.015 5.353 39.384 1.00 34.81 186 HIS A C 1
ATOM 1463 O O . HIS A 1 186 ? 1.671 6.523 39.502 1.00 34.06 186 HIS A O 1
ATOM 1470 N N . GLY A 1 187 ? 2.479 4.619 40.387 1.00 34.32 187 GLY A N 1
ATOM 1471 C CA . GLY A 1 187 ? 2.575 5.155 41.728 1.00 34.54 187 GLY A CA 1
ATOM 1472 C C . GLY A 1 187 ? 3.378 6.429 41.870 1.00 36.56 187 GLY A C 1
ATOM 1473 O O . GLY A 1 187 ? 2.925 7.377 42.506 1.00 37.54 187 GLY A O 1
ATOM 1474 N N . ASP A 1 188 ? 4.571 6.478 41.295 1.00 38.40 188 ASP A N 1
ATOM 1475 C CA . ASP A 1 188 ? 5.366 7.689 41.433 1.00 40.42 188 ASP A CA 1
ATOM 1476 C C . ASP A 1 188 ? 4.772 8.932 40.760 1.00 37.27 188 ASP A C 1
ATOM 1477 O O . ASP A 1 188 ? 4.938 10.041 41.259 1.00 40.52 188 ASP A O 1
ATOM 1482 N N . ALA A 1 189 ? 4.079 8.768 39.640 1.00 36.47 189 ALA A N 1
ATOM 1483 C CA . ALA A 1 189 ? 3.488 9.928 38.970 1.00 33.51 189 ALA A CA 1
ATOM 1484 C C . ALA A 1 189 ? 2.345 10.437 39.852 1.00 31.11 189 ALA A C 1
ATOM 1485 O O . ALA A 1 189 ? 2.141 11.636 40.003 1.00 27.99 189 ALA A O 1
ATOM 1487 N N . ALA A 1 190 ? 1.615 9.501 40.445 1.00 29.73 190 ALA A N 1
ATOM 1488 C CA . ALA A 1 190 ? 0.523 9.843 41.317 1.00 28.18 190 ALA A CA 1
ATOM 1489 C C . ALA A 1 190 ? 1.055 10.671 42.474 1.00 32.39 190 ALA A C 1
ATOM 1490 O O . ALA A 1 190 ? 0.595 11.788 42.708 1.00 30.27 190 ALA A O 1
ATOM 1492 N N . VAL A 1 191 ? 2.047 10.147 43.189 1.00 33.43 191 VAL A N 1
ATOM 1493 C CA . VAL A 1 191 ? 2.549 10.901 44.326 1.00 33.99 191 VAL A CA 1
ATOM 1494 C C . VAL A 1 191 ? 3.154 12.216 43.862 1.00 31.55 191 VAL A C 1
ATOM 1495 O O . VAL A 1 191 ? 3.094 13.202 44.578 1.00 35.47 191 VAL A O 1
ATOM 1499 N N . LEU A 1 192 ? 3.739 12.240 42.672 1.00 28.82 192 LEU A N 1
ATOM 1500 C CA . LEU A 1 192 ? 4.313 13.485 42.171 1.00 29.13 192 LEU A CA 1
ATOM 1501 C C . LEU A 1 192 ? 3.204 14.546 42.063 1.00 31.43 192 LEU A C 1
ATOM 1502 O O . LEU A 1 192 ? 3.401 15.701 42.445 1.00 29.75 192 LEU A O 1
ATOM 1507 N N . LEU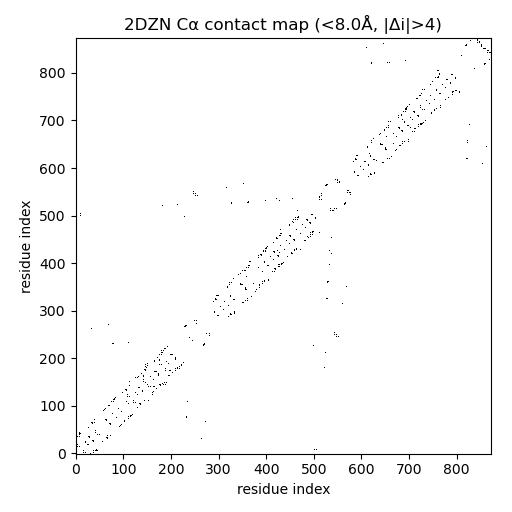 A 1 193 ? 2.041 14.147 41.547 1.00 30.56 193 LEU A N 1
ATOM 1508 C CA . LEU A 1 193 ? 0.916 15.067 41.394 1.00 31.01 193 LEU A CA 1
ATOM 1509 C C . LEU A 1 193 ? 0.465 15.602 42.757 1.00 32.99 193 LEU A C 1
ATOM 1510 O O . LEU A 1 193 ? 0.192 16.800 42.910 1.00 27.19 193 LEU A O 1
ATOM 1515 N N . VAL A 1 194 ? 0.398 14.717 43.749 1.00 34.38 194 VAL A N 1
ATOM 1516 C CA . VAL A 1 194 ? -0.031 15.127 45.084 1.00 36.84 194 VAL A CA 1
ATOM 1517 C C . VAL A 1 194 ? 1.029 15.932 45.828 1.00 38.56 194 VAL A C 1
ATOM 1518 O O . VAL A 1 194 ? 0.788 17.079 46.188 1.00 40.55 194 VAL A O 1
ATOM 1522 N N . GLU A 1 195 ? 2.197 15.335 46.041 1.00 41.50 195 GLU A N 1
ATOM 1523 C CA . GLU A 1 195 ? 3.289 15.986 46.766 1.00 45.19 195 GLU A CA 1
ATOM 1524 C C . GLU A 1 195 ? 3.806 17.316 46.203 1.00 46.49 195 GLU A C 1
ATOM 1525 O O . GLU A 1 195 ? 3.948 18.302 46.943 1.00 48.32 195 GLU A O 1
ATOM 1531 N N . LYS A 1 196 ? 4.086 17.353 44.904 1.00 43.38 196 LYS A N 1
ATOM 1532 C CA . LYS A 1 196 ? 4.650 18.555 44.307 1.00 42.17 196 LYS A CA 1
ATOM 1533 C C . LYS A 1 196 ? 3.683 19.555 43.651 1.00 40.83 196 LYS A C 1
ATOM 1534 O O . LYS A 1 196 ? 3.941 20.757 43.668 1.00 39.66 196 LYS A O 1
ATOM 1540 N N . TYR A 1 197 ? 2.569 19.087 43.099 1.00 41.98 197 TYR A N 1
ATOM 1541 C CA . TYR A 1 197 ? 1.650 20.012 42.434 1.00 41.64 197 TYR A CA 1
ATOM 1542 C C . TYR A 1 197 ? 0.260 20.173 43.072 1.00 41.24 197 TYR A C 1
ATOM 1543 O O . TYR A 1 197 ? -0.670 20.676 42.436 1.00 42.67 197 TYR A O 1
ATOM 1552 N N . GLY A 1 198 ? 0.140 19.750 44.327 1.00 38.21 198 GLY A N 1
ATOM 1553 C CA . GLY A 1 198 ? -1.104 19.885 45.071 1.00 40.75 198 GLY A CA 1
ATOM 1554 C C . GLY A 1 198 ? -2.382 19.208 44.598 1.00 41.99 198 GLY A C 1
ATOM 1555 O O . GLY A 1 198 ? -3.466 19.777 44.733 1.00 44.94 198 GLY A O 1
ATOM 1556 N N . ALA A 1 199 ? -2.278 18.002 44.052 1.00 42.55 199 ALA A N 1
ATOM 1557 C CA . ALA A 1 199 ? -3.463 17.282 43.595 1.00 40.59 199 ALA A CA 1
ATOM 1558 C C . ALA A 1 199 ? -4.243 16.759 44.791 1.00 39.93 199 ALA A C 1
ATOM 1559 O O . ALA A 1 199 ? -3.657 16.222 45.724 1.00 38.00 199 ALA A O 1
ATOM 1561 N N . GLU A 1 200 ? -5.563 16.910 44.762 1.00 42.13 200 GLU A N 1
ATOM 1562 C CA . GLU A 1 200 ? -6.410 16.422 45.852 1.00 41.80 200 GLU A CA 1
ATOM 1563 C C . GLU A 1 200 ? -6.710 14.934 45.618 1.00 39.89 200 GLU A C 1
ATOM 1564 O O . GLU A 1 200 ? -6.926 14.506 44.483 1.00 39.18 200 GLU A O 1
ATOM 1570 N N . TYR A 1 201 ? -6.728 14.143 46.681 1.00 39.84 201 TYR A N 1
ATOM 1571 C CA . TYR A 1 201 ? -7.030 12.728 46.523 1.00 42.53 201 TYR A CA 1
ATOM 1572 C C . TYR A 1 201 ? -8.317 12.326 47.232 1.00 43.28 201 TYR A C 1
ATOM 1573 O O . TYR A 1 201 ? -8.546 11.145 47.495 1.00 41.56 201 TYR A O 1
ATOM 1582 N N . ASP A 1 202 ? -9.161 13.312 47.535 1.00 45.40 202 ASP A N 1
ATOM 1583 C CA . ASP A 1 202 ? -10.435 13.052 48.207 1.00 45.37 202 ASP A CA 1
ATOM 1584 C C . ASP A 1 202 ? -11.631 13.158 47.261 1.00 45.08 202 ASP A C 1
ATOM 1585 O O . ASP A 1 202 ? -12.768 12.872 47.650 1.00 45.68 202 ASP A O 1
ATOM 1590 N N . LEU A 1 203 ? -11.384 13.571 46.021 1.00 41.86 203 LEU A N 1
ATOM 1591 C CA . LEU A 1 203 ? -12.469 13.692 45.054 1.00 39.09 203 LEU A CA 1
ATOM 1592 C C . LEU A 1 203 ? -12.969 12.300 44.693 1.00 38.05 203 LEU A C 1
ATOM 1593 O O . LEU A 1 203 ? -12.199 11.335 44.694 1.00 38.88 203 LEU A O 1
ATOM 1598 N N . VAL A 1 204 ? -14.257 12.184 44.401 1.00 36.84 204 VAL A N 1
ATOM 1599 C CA . VAL A 1 204 ? -14.809 10.886 44.052 1.00 40.75 204 VAL A CA 1
ATOM 1600 C C . VAL A 1 204 ? -15.361 10.900 42.634 1.00 42.69 204 VAL A C 1
ATOM 1601 O O . VAL A 1 204 ? -15.905 11.907 42.187 1.00 44.83 204 VAL A O 1
ATOM 1605 N N . ASP A 1 205 ? -15.213 9.787 41.926 1.00 43.16 205 ASP A N 1
ATOM 1606 C CA . ASP A 1 205 ? -15.700 9.706 40.553 1.00 44.77 205 ASP A CA 1
ATOM 1607 C C . ASP A 1 205 ? -17.199 9.445 40.524 1.00 45.96 205 ASP A C 1
ATOM 1608 O O . ASP A 1 205 ? -17.852 9.413 41.569 1.00 44.78 205 ASP A O 1
ATOM 1613 N N . ASN A 1 206 ? -17.743 9.239 39.332 1.00 46.03 206 ASN A N 1
ATOM 1614 C CA . ASN A 1 206 ? -19.173 9.020 39.202 1.00 47.48 206 ASN A CA 1
ATOM 1615 C C . ASN A 1 206 ? -19.704 7.738 39.817 1.00 48.91 206 ASN A C 1
ATOM 1616 O O . ASN A 1 206 ? -20.912 7.591 39.982 1.00 50.56 206 ASN A O 1
ATOM 1621 N N . LYS A 1 207 ? -18.815 6.814 40.159 1.00 48.71 207 LYS A N 1
ATOM 1622 C CA . LYS A 1 207 ? -19.235 5.570 40.798 1.00 48.92 207 LYS A CA 1
ATOM 1623 C C . LYS A 1 207 ? -18.874 5.627 42.283 1.00 49.36 207 LYS A C 1
ATOM 1624 O O . LYS A 1 207 ? -18.766 4.597 42.954 1.00 50.74 207 LYS A O 1
ATOM 1630 N N . GLY A 1 208 ? -18.674 6.843 42.788 1.00 48.20 208 GLY A N 1
ATOM 1631 C CA . GLY A 1 208 ? -18.347 7.024 44.193 1.00 44.63 208 GLY A CA 1
ATOM 1632 C C . GLY A 1 208 ? -16.926 6.692 44.608 1.00 44.58 208 GLY A C 1
ATOM 1633 O O . GLY A 1 208 ? -16.529 6.996 45.731 1.00 45.96 208 GLY A O 1
ATOM 1634 N N . ALA A 1 209 ? -16.153 6.075 43.719 1.00 40.87 209 ALA A N 1
ATOM 1635 C CA . ALA A 1 209 ? -14.779 5.715 44.035 1.00 36.69 209 ALA A CA 1
ATOM 1636 C C . ALA A 1 209 ? -13.862 6.920 44.149 1.00 38.02 209 ALA A C 1
ATOM 1637 O O . ALA A 1 209 ? -14.091 7.938 43.503 1.00 38.60 209 ALA A O 1
ATOM 1639 N N . LYS A 1 210 ? -12.830 6.792 44.990 1.00 39.08 210 LYS A N 1
ATOM 1640 C CA . LYS A 1 210 ? -11.813 7.830 45.200 1.00 39.35 210 LYS A CA 1
ATOM 1641 C C . LYS A 1 210 ? -10.618 7.389 44.368 1.00 38.63 210 LYS A C 1
ATOM 1642 O O . LYS A 1 210 ? -10.552 6.233 43.973 1.00 37.64 210 LYS A O 1
ATOM 1648 N N . ALA A 1 211 ? -9.670 8.281 44.103 1.00 38.60 211 ALA A N 1
ATOM 1649 C CA . ALA A 1 211 ? -8.542 7.897 43.269 1.00 39.49 211 ALA A CA 1
ATOM 1650 C C . ALA A 1 211 ? -7.826 6.643 43.779 1.00 42.31 211 ALA A C 1
ATOM 1651 O O . ALA A 1 211 ? -7.442 5.776 42.984 1.00 41.97 211 ALA A O 1
ATOM 1653 N N . GLU A 1 212 ? -7.673 6.526 45.096 1.00 42.60 212 GLU A N 1
ATOM 1654 C CA . GLU A 1 212 ? -6.989 5.373 45.666 1.00 44.70 212 GLU A CA 1
ATOM 1655 C C . GLU A 1 212 ? -7.793 4.084 45.492 1.00 43.43 212 GLU A C 1
ATOM 1656 O O . GLU A 1 212 ? -7.242 2.991 45.581 1.00 45.56 212 GLU A O 1
ATOM 1662 N N . ASP A 1 213 ? -9.089 4.215 45.224 1.00 41.87 213 ASP A N 1
ATOM 1663 C CA . ASP A 1 213 ? -9.952 3.051 45.040 1.00 41.38 213 ASP A CA 1
ATOM 1664 C C . ASP A 1 213 ? -9.975 2.491 43.613 1.00 42.04 213 ASP A C 1
ATOM 1665 O O . ASP A 1 213 ? -10.583 1.441 43.373 1.00 41.52 213 ASP A O 1
ATOM 1670 N N . VAL A 1 214 ? -9.336 3.184 42.666 1.00 38.95 214 VAL A N 1
ATOM 1671 C CA . VAL A 1 214 ? -9.295 2.713 41.279 1.00 33.30 214 VAL A CA 1
ATOM 1672 C C . VAL A 1 214 ? -7.891 2.258 40.918 1.00 34.80 214 VAL A C 1
ATOM 1673 O O . VAL A 1 214 ? -7.588 2.063 39.738 1.00 34.55 214 VAL A O 1
ATOM 1677 N N . ALA A 1 215 ? -7.039 2.100 41.932 1.00 33.76 215 ALA A N 1
ATOM 1678 C CA . ALA A 1 215 ? -5.659 1.667 41.731 1.00 34.94 215 ALA A CA 1
ATOM 1679 C C . ALA A 1 215 ? -5.573 0.335 40.972 1.00 36.06 215 ALA A C 1
ATOM 1680 O O . ALA A 1 215 ? -6.405 -0.548 41.141 1.00 33.61 215 ALA A O 1
ATOM 1682 N N . LEU A 1 216 ? -4.564 0.211 40.118 1.00 36.53 216 LEU A N 1
ATOM 1683 C CA . LEU A 1 216 ? -4.371 -1.001 39.338 1.00 38.84 216 LEU A CA 1
ATOM 1684 C C . LEU A 1 216 ? -4.434 -2.222 40.271 1.00 40.34 216 LEU A C 1
ATOM 1685 O O . LEU A 1 216 ? -5.177 -3.172 40.022 1.00 40.08 216 LEU A O 1
ATOM 1690 N N . ASN A 1 217 ? -3.641 -2.181 41.337 1.00 41.04 217 ASN A N 1
ATOM 1691 C CA . ASN A 1 217 ? -3.599 -3.242 42.340 1.00 43.80 217 ASN A CA 1
ATOM 1692 C C . ASN A 1 217 ? -3.246 -2.627 43.692 1.00 46.78 217 ASN A C 1
ATOM 1693 O O . ASN A 1 217 ? -2.662 -1.536 43.753 1.00 45.07 217 ASN A O 1
ATOM 1698 N N . GLU A 1 218 ? -3.612 -3.326 44.766 1.00 50.00 218 GLU A N 1
ATOM 1699 C CA . GLU A 1 218 ? -3.333 -2.862 46.121 1.00 52.82 218 GLU A CA 1
ATOM 1700 C C . GLU A 1 218 ? -1.887 -3.165 46.468 1.00 52.54 218 GLU A C 1
ATOM 1701 O O . GLU A 1 218 ? -1.591 -4.074 47.235 1.00 60.03 218 GLU A O 1
ATOM 1707 N N . GLN A 1 219 ? -0.995 -2.399 45.870 1.00 49.56 219 GLN A N 1
ATOM 1708 C CA . GLN A 1 219 ? 0.443 -2.498 46.062 1.00 48.09 219 GLN A CA 1
ATOM 1709 C C . GLN A 1 219 ? 0.762 -1.082 45.639 1.00 46.26 219 GLN A C 1
ATOM 1710 O O . GLN A 1 219 ? 1.469 -0.343 46.331 1.00 44.99 219 GLN A O 1
ATOM 1716 N N . VAL A 1 220 ? 0.188 -0.708 44.497 1.00 41.43 220 VAL A N 1
ATOM 1717 C CA . VAL A 1 220 ? 0.315 0.647 43.988 1.00 37.02 220 VAL A CA 1
ATOM 1718 C C . VAL A 1 220 ? -0.490 1.435 45.015 1.00 33.02 220 VAL A C 1
ATOM 1719 O O . VAL A 1 220 ? -0.056 2.472 45.508 1.00 32.65 220 VAL A O 1
ATOM 1723 N N . LYS A 1 221 ? -1.668 0.915 45.342 1.00 33.93 221 LYS A N 1
ATOM 1724 C CA . LYS A 1 221 ? -2.530 1.581 46.304 1.00 38.61 221 LYS A CA 1
ATOM 1725 C C . LYS A 1 221 ? -1.753 1.819 47.595 1.00 40.54 221 LYS A C 1
ATOM 1726 O O . LYS A 1 221 ? -1.671 2.942 48.084 1.00 42.00 221 LYS A O 1
ATOM 1732 N N . LYS A 1 222 ? -1.155 0.756 48.118 1.00 43.15 222 LYS A N 1
ATOM 1733 C CA . LYS A 1 222 ? -0.377 0.825 49.348 1.00 44.75 222 LYS A CA 1
ATOM 1734 C C . LYS A 1 222 ? 0.768 1.825 49.224 1.00 44.84 222 LYS A C 1
ATOM 1735 O O . LYS A 1 222 ? 0.958 2.678 50.090 1.00 46.78 222 LYS A O 1
ATOM 1741 N N . PHE A 1 223 ? 1.526 1.725 48.139 1.00 43.63 223 PHE A N 1
ATOM 1742 C CA . PHE A 1 223 ? 2.641 2.632 47.918 1.00 45.24 223 PHE A CA 1
ATOM 1743 C C . PHE A 1 223 ? 2.200 4.101 47.901 1.00 44.83 223 PHE A C 1
ATOM 1744 O O . PHE A 1 223 ? 2.857 4.958 48.485 1.00 44.59 223 PHE A O 1
ATOM 1752 N N . PHE A 1 224 ? 1.097 4.385 47.218 1.00 42.83 224 PHE A N 1
ATOM 1753 C CA . PHE A 1 224 ? 0.588 5.752 47.130 1.00 42.35 224 PHE A CA 1
ATOM 1754 C C . PHE A 1 224 ? 0.280 6.290 48.519 1.00 40.07 224 PHE A C 1
ATOM 1755 O O . PHE A 1 224 ? 0.882 7.254 48.960 1.00 39.35 224 PHE A O 1
ATOM 1763 N N . LEU A 1 225 ? -0.661 5.658 49.202 1.00 42.77 225 LEU A N 1
ATOM 1764 C CA . LEU A 1 225 ? -1.057 6.080 50.546 1.00 47.36 225 LEU A CA 1
ATOM 1765 C C . LEU A 1 225 ? 0.154 6.223 51.466 1.00 49.68 225 LEU A C 1
ATOM 1766 O O . LEU A 1 225 ? 0.204 7.122 52.308 1.00 49.37 225 LEU A O 1
ATOM 1771 N N . ASN A 1 226 ? 1.135 5.343 51.295 1.00 51.37 226 ASN A N 1
ATOM 1772 C CA . ASN A 1 226 ? 2.332 5.384 52.122 1.00 54.93 226 ASN A CA 1
ATOM 1773 C C . ASN A 1 226 ? 3.258 6.534 51.778 1.00 55.17 226 ASN A C 1
ATOM 1774 O O . ASN A 1 226 ? 4.313 6.677 52.392 1.00 55.30 226 ASN A O 1
ATOM 1779 N N . ASN A 1 227 ? 2.861 7.365 50.815 1.00 56.29 227 ASN A N 1
ATOM 1780 C CA . ASN A 1 227 ? 3.700 8.484 50.403 1.00 55.60 227 ASN A CA 1
ATOM 1781 C C . ASN A 1 227 ? 3.061 9.869 50.234 1.00 57.32 227 ASN A C 1
ATOM 1782 O O . ASN A 1 227 ? 3.774 10.846 49.994 1.00 58.93 227 ASN A O 1
ATOM 1787 N N . VAL A 1 228 ? 1.744 9.982 50.363 1.00 58.40 228 VAL A N 1
ATOM 1788 C CA . VAL A 1 228 ? 1.125 11.297 50.199 1.00 61.28 228 VAL A CA 1
ATOM 1789 C C . VAL A 1 228 ? 0.711 11.938 51.524 1.00 64.33 228 VAL A C 1
ATOM 1790 O O . VAL A 1 228 ? 0.773 11.242 52.562 1.00 65.22 228 VAL A O 1
ATOM 1795 N N . MET B 2 14 ? -5.728 -4.571 9.340 1.00 65.60 360 MET B N 1
ATOM 1796 C CA . MET B 2 14 ? -4.458 -3.989 8.812 1.00 64.26 360 MET B CA 1
ATOM 1797 C C . MET B 2 14 ? -3.632 -3.271 9.892 1.00 59.51 360 MET B C 1
ATOM 1798 O O . MET B 2 14 ? -3.513 -3.757 11.017 1.00 61.34 360 MET B O 1
ATOM 1803 N N . SER B 2 15 ? -3.062 -2.118 9.561 1.00 53.69 361 SER B N 1
ATOM 1804 C CA . SER B 2 15 ? -2.245 -1.391 10.531 1.00 44.67 361 SER B CA 1
ATOM 1805 C C . SER B 2 15 ? -2.709 0.038 10.817 1.00 42.33 361 SER B C 1
ATOM 1806 O O . SER B 2 15 ? -3.408 0.658 10.014 1.00 39.96 361 SER B O 1
ATOM 1809 N N . LEU B 2 16 ? -2.317 0.558 11.973 1.00 36.44 362 LEU B N 1
ATOM 1810 C CA . LEU B 2 16 ? -2.677 1.913 12.338 1.00 35.44 362 LEU B CA 1
ATOM 1811 C C . LEU B 2 16 ? -1.750 2.935 11.688 1.00 32.83 362 LEU B C 1
ATOM 1812 O O . LEU B 2 16 ? -0.549 2.732 11.613 1.00 32.08 362 LEU B O 1
ATOM 1817 N N . ALA B 2 17 ? -2.312 4.035 11.206 1.00 30.72 363 ALA B N 1
ATOM 1818 C CA . ALA B 2 17 ? -1.485 5.062 10.612 1.00 30.15 363 ALA B CA 1
ATOM 1819 C C . ALA B 2 17 ? -0.547 5.554 11.714 1.00 28.07 363 ALA B C 1
ATOM 1820 O O . ALA B 2 17 ? -0.885 5.521 12.907 1.00 22.54 363 ALA B O 1
ATOM 1822 N N . PRO B 2 18 ? 0.645 6.019 11.327 1.00 30.22 364 PRO B N 1
ATOM 1823 C CA . PRO B 2 18 ? 1.633 6.514 12.298 1.00 29.44 364 PRO B CA 1
ATOM 1824 C C . PRO B 2 18 ? 1.095 7.528 13.302 1.00 26.34 364 PRO B C 1
ATOM 1825 O O . PRO B 2 18 ? 1.403 7.460 14.496 1.00 23.31 364 PRO B O 1
ATOM 1829 N N . GLU B 2 19 ? 0.266 8.453 12.825 1.00 21.50 365 GLU B N 1
ATOM 1830 C CA . GLU B 2 19 ? -0.258 9.489 13.702 1.00 20.69 365 GLU B CA 1
ATOM 1831 C C . GLU B 2 19 ? -1.491 9.078 14.484 1.00 21.56 365 GLU B C 1
ATOM 1832 O O . GLU B 2 19 ? -2.027 9.882 15.255 1.00 20.67 365 GLU B O 1
ATOM 1838 N N . ALA B 2 20 ? -1.942 7.838 14.297 1.00 22.41 366 ALA B N 1
ATOM 1839 C CA . ALA B 2 20 ? -3.147 7.391 14.983 1.00 26.98 366 ALA B CA 1
ATOM 1840 C C . ALA B 2 20 ? -2.980 7.384 16.501 1.00 34.31 366 ALA B C 1
ATOM 1841 O O . ALA B 2 20 ? -1.857 7.308 17.033 1.00 34.13 366 ALA B O 1
ATOM 1843 N N . ASP B 2 21 ? -4.117 7.447 17.189 1.00 35.27 367 ASP B N 1
ATOM 1844 C CA . ASP B 2 21 ? -4.145 7.526 18.633 1.00 39.23 367 ASP B CA 1
ATOM 1845 C C . ASP B 2 21 ? -5.176 6.587 19.259 1.00 40.75 367 ASP B C 1
ATOM 1846 O O . ASP B 2 21 ? -6.248 7.026 19.685 1.00 36.55 367 ASP B O 1
ATOM 1851 N N . LEU B 2 22 ? -4.841 5.297 19.296 1.00 41.65 368 LEU B N 1
ATOM 1852 C CA . LEU B 2 22 ? -5.701 4.272 19.875 1.00 44.12 368 LEU B CA 1
ATOM 1853 C C . LEU B 2 22 ? -5.732 4.420 21.392 1.00 47.83 368 LEU B C 1
ATOM 1854 O O . LEU B 2 22 ? -6.767 4.207 22.028 1.00 44.36 368 LEU B O 1
ATOM 1859 N N . ASP B 2 23 ? -4.589 4.773 21.967 1.00 52.38 369 ASP B N 1
ATOM 1860 C CA . ASP B 2 23 ? -4.508 4.980 23.412 1.00 57.68 369 ASP B CA 1
ATOM 1861 C C . ASP B 2 23 ? -5.118 6.356 23.717 1.00 56.72 369 ASP B C 1
ATOM 1862 O O . ASP B 2 23 ? -4.483 7.241 24.296 1.00 61.08 369 ASP B O 1
ATOM 1867 N N . SER B 2 24 ? -6.359 6.521 23.287 1.00 55.38 370 SER B N 1
ATOM 1868 C CA . SER B 2 24 ? -7.127 7.741 23.485 1.00 51.22 370 SER B CA 1
ATOM 1869 C C . SER B 2 24 ? -8.536 7.232 23.730 1.00 47.77 370 SER B C 1
ATOM 1870 O O . SER B 2 24 ? -9.287 7.784 24.524 1.00 46.76 370 SER B O 1
ATOM 1873 N N . LEU B 2 25 ? -8.882 6.157 23.037 1.00 43.09 371 LEU B N 1
ATOM 1874 C CA . LEU B 2 25 ? -10.194 5.560 23.189 1.00 42.06 371 LEU B CA 1
ATOM 1875 C C . LEU B 2 25 ? -10.237 4.803 24.506 1.00 42.51 371 LEU B C 1
ATOM 1876 O O . LEU B 2 25 ? -11.288 4.678 25.134 1.00 44.38 371 LEU B O 1
ATOM 1881 N N . ILE B 2 26 ? -9.084 4.306 24.928 1.00 42.57 372 ILE B N 1
ATOM 1882 C CA . ILE B 2 26 ? -8.997 3.528 26.154 1.00 46.61 372 ILE B CA 1
ATOM 1883 C C . ILE B 2 26 ? -9.093 4.347 27.438 1.00 45.07 372 ILE B C 1
ATOM 1884 O O . ILE B 2 26 ? -9.648 3.883 28.431 1.00 44.98 372 ILE B O 1
ATOM 1889 N N . ILE B 2 27 ? -8.563 5.567 27.388 1.00 45.52 373 ILE B N 1
ATOM 1890 C CA . ILE B 2 27 ? -8.498 6.509 28.514 1.00 46.49 373 ILE B CA 1
ATOM 1891 C C . ILE B 2 27 ? -9.830 7.118 28.954 1.00 45.67 373 ILE B C 1
ATOM 1892 O O . ILE B 2 27 ? -9.912 7.764 29.999 1.00 39.14 373 ILE B O 1
ATOM 1897 N N . ARG B 2 28 ? -10.871 6.876 28.166 1.00 47.67 374 ARG B N 1
ATOM 1898 C CA . ARG B 2 28 ? -12.186 7.446 28.414 1.00 50.75 374 ARG B CA 1
ATOM 1899 C C . ARG B 2 28 ? -13.015 6.927 29.555 1.00 55.29 374 ARG B C 1
ATOM 1900 O O . ARG B 2 28 ? -13.259 7.647 30.517 1.00 59.87 374 ARG B O 1
ATOM 1908 N N . ASN B 2 29 ? -13.483 5.698 29.441 1.00 59.20 375 ASN B N 1
ATOM 1909 C CA . ASN B 2 29 ? -14.297 5.126 30.490 1.00 65.34 375 ASN B CA 1
ATOM 1910 C C . ASN B 2 29 ? -13.668 3.803 30.830 1.00 68.10 375 ASN B C 1
ATOM 1911 O O . ASN B 2 29 ? -14.296 2.755 30.704 1.00 69.49 375 ASN B O 1
ATOM 1916 N N . ASP B 2 30 ? -12.411 3.872 31.256 1.00 72.42 376 ASP B N 1
ATOM 1917 C CA . ASP B 2 30 ? -11.642 2.688 31.613 1.00 75.29 376 ASP B CA 1
ATOM 1918 C C . ASP B 2 30 ? -12.511 1.553 32.146 1.00 75.27 376 ASP B C 1
ATOM 1919 O O . ASP B 2 30 ? -13.507 1.781 32.847 1.00 74.54 376 ASP B O 1
ATOM 1924 N N . SER B 2 31 ? -12.104 0.339 31.777 1.00 75.09 377 SER B N 1
ATOM 1925 C CA . SER B 2 31 ? -12.755 -0.923 32.124 1.00 74.18 377 SER B CA 1
ATOM 1926 C C . SER B 2 31 ? -13.543 -1.480 30.943 1.00 71.68 377 SER B C 1
ATOM 1927 O O . SER B 2 31 ? -14.732 -1.791 31.051 1.00 70.92 377 SER B O 1
ATOM 1930 N N . LEU B 2 32 ? -12.858 -1.588 29.807 1.00 67.45 378 LEU B N 1
ATOM 1931 C CA . LEU B 2 32 ? -13.453 -2.139 28.597 1.00 63.37 378 LEU B CA 1
ATOM 1932 C C . LEU B 2 32 ? -12.902 -3.548 28.439 1.00 61.40 378 LEU B C 1
ATOM 1933 O O . LEU B 2 32 ? -11.685 -3.748 28.496 1.00 63.31 378 LEU B O 1
ATOM 1938 N N . SER B 2 33 ? -13.785 -4.526 28.256 1.00 56.34 379 SER B N 1
ATOM 1939 C CA . SER B 2 33 ? -13.334 -5.898 28.089 1.00 54.02 379 SER B CA 1
ATOM 1940 C C . SER B 2 33 ? -12.416 -5.950 26.871 1.00 51.18 379 SER B C 1
ATOM 1941 O O . SER B 2 33 ? -12.419 -5.033 26.049 1.00 50.05 379 SER B O 1
ATOM 1944 N N . GLY B 2 34 ? -11.611 -7.001 26.767 1.00 47.85 380 GLY B N 1
ATOM 1945 C CA . GLY B 2 34 ? -10.732 -7.120 25.618 1.00 43.20 380 GLY B CA 1
ATOM 1946 C C . GLY B 2 34 ? -11.611 -7.254 24.387 1.00 41.19 380 GLY B C 1
ATOM 1947 O O . GLY B 2 34 ? -11.323 -6.687 23.333 1.00 40.81 380 GLY B O 1
ATOM 1948 N N . ALA B 2 35 ? -12.705 -7.997 24.551 1.00 39.14 381 ALA B N 1
ATOM 1949 C CA . ALA B 2 35 ? -13.679 -8.246 23.492 1.00 38.05 381 ALA B CA 1
ATOM 1950 C C . ALA B 2 35 ? -14.097 -6.950 22.795 1.00 35.68 381 ALA B C 1
ATOM 1951 O O . ALA B 2 35 ? -14.033 -6.837 21.573 1.00 34.33 381 ALA B O 1
ATOM 1953 N N . VAL B 2 36 ? -14.529 -5.979 23.589 1.00 33.50 382 VAL B N 1
ATOM 1954 C CA . VAL B 2 36 ? -14.945 -4.688 23.067 1.00 32.15 382 VAL B CA 1
ATOM 1955 C C . VAL B 2 36 ? -13.806 -4.014 22.305 1.00 29.84 382 VAL B C 1
ATOM 1956 O O . VAL B 2 36 ? -14.017 -3.444 21.237 1.00 30.16 382 VAL B O 1
ATOM 1960 N N . ILE B 2 37 ? -12.594 -4.085 22.846 1.00 29.14 383 ILE B N 1
ATOM 1961 C CA . ILE B 2 37 ? -11.448 -3.474 22.186 1.00 30.40 383 ILE B CA 1
ATOM 1962 C C . ILE B 2 37 ? -11.234 -4.116 20.817 1.00 31.59 383 ILE B C 1
ATOM 1963 O O . ILE B 2 37 ? -10.934 -3.425 19.832 1.00 29.18 383 ILE B O 1
ATOM 1968 N N . ALA B 2 38 ? -11.411 -5.436 20.771 1.00 30.70 384 ALA B N 1
ATOM 1969 C CA . ALA B 2 38 ? -11.272 -6.200 19.544 1.00 29.82 384 ALA B CA 1
ATOM 1970 C C . ALA B 2 38 ? -12.392 -5.832 18.569 1.00 29.00 384 ALA B C 1
ATOM 1971 O O . ALA B 2 38 ? -12.139 -5.678 17.374 1.00 30.73 384 ALA B O 1
ATOM 1973 N N . ALA B 2 39 ? -13.621 -5.692 19.072 1.00 26.82 385 ALA B N 1
ATOM 1974 C CA . ALA B 2 39 ? -14.752 -5.322 18.220 1.00 26.04 385 ALA B CA 1
ATOM 1975 C C . ALA B 2 39 ? -14.449 -3.961 17.585 1.00 26.25 385 ALA B C 1
ATOM 1976 O O . ALA B 2 39 ? -14.584 -3.790 16.369 1.00 28.42 385 ALA B O 1
ATOM 1978 N N . ILE B 2 40 ? -14.031 -3.003 18.412 1.00 22.64 386 ILE B N 1
ATOM 1979 C CA . ILE B 2 40 ? -13.665 -1.675 17.926 1.00 21.81 386 ILE B CA 1
ATOM 1980 C C . ILE B 2 40 ? -12.605 -1.757 16.803 1.00 23.64 386 ILE B C 1
ATOM 1981 O O . ILE B 2 40 ? -12.763 -1.141 15.746 1.00 24.59 386 ILE B O 1
ATOM 1986 N N . MET B 2 41 ? -11.534 -2.521 17.031 1.00 19.44 387 MET B N 1
ATOM 1987 C CA . MET B 2 41 ? -10.471 -2.640 16.045 1.00 21.21 387 MET B CA 1
ATOM 1988 C C . MET B 2 41 ? -10.978 -3.275 14.784 1.00 22.44 387 MET B C 1
ATOM 1989 O O . MET B 2 41 ? -10.693 -2.796 13.696 1.00 20.30 387 MET B O 1
ATOM 1994 N N . GLN B 2 42 ? -11.726 -4.360 14.927 1.00 21.08 388 GLN B N 1
ATOM 1995 C CA . GLN B 2 42 ? -12.289 -5.011 13.765 1.00 25.73 388 GLN B CA 1
ATOM 1996 C C . GLN B 2 42 ? -13.198 -4.031 13.005 1.00 25.14 388 GLN B C 1
ATOM 1997 O O . GLN B 2 42 ? -13.163 -3.966 11.781 1.00 29.82 388 GLN B O 1
ATOM 2003 N N . GLU B 2 43 ? -14.000 -3.264 13.736 1.00 26.27 389 GLU B N 1
ATOM 2004 C CA . GLU B 2 43 ? -14.916 -2.282 13.134 1.00 26.36 389 GLU B CA 1
ATOM 2005 C C . GLU B 2 43 ? -14.142 -1.157 12.419 1.00 27.07 389 GLU B C 1
ATOM 2006 O O . GLU B 2 43 ? -14.561 -0.675 11.354 1.00 24.14 389 GLU B O 1
ATOM 2012 N N . ALA B 2 44 ? -13.016 -0.748 13.005 1.00 21.74 390 ALA B N 1
ATOM 2013 C CA . ALA B 2 44 ? -12.197 0.303 12.408 1.00 23.59 390 ALA B CA 1
ATOM 2014 C C . ALA B 2 44 ? -11.617 -0.226 11.105 1.00 24.55 390 ALA B C 1
ATOM 2015 O O . ALA B 2 44 ? -11.620 0.468 10.092 1.00 25.60 390 ALA B O 1
ATOM 2017 N N . GLY B 2 45 ? -11.120 -1.457 11.138 1.00 24.42 391 GLY B N 1
ATOM 2018 C CA . GLY B 2 45 ? -10.562 -2.059 9.939 1.00 28.31 391 GLY B CA 1
ATOM 2019 C C . GLY B 2 45 ? -11.576 -2.110 8.808 1.00 29.62 391 GLY B C 1
ATOM 2020 O O . GLY B 2 45 ? -11.238 -1.867 7.649 1.00 30.74 391 GLY B O 1
ATOM 2021 N N . LEU B 2 46 ? -12.824 -2.426 9.142 1.00 32.77 392 LEU B N 1
ATOM 2022 C CA . LEU B 2 46 ? -13.896 -2.478 8.145 1.00 34.25 392 LEU B CA 1
ATOM 2023 C C . LEU B 2 46 ? -14.110 -1.090 7.517 1.00 33.61 392 LEU B C 1
ATOM 2024 O O . LEU B 2 46 ? -14.353 -0.981 6.317 1.00 32.66 392 LEU B O 1
ATOM 2029 N N . ARG B 2 47 ? -14.040 -0.034 8.328 1.00 30.30 393 ARG B N 1
ATOM 2030 C CA . ARG B 2 47 ? -14.223 1.316 7.810 1.00 28.96 393 ARG B CA 1
ATOM 2031 C C . ARG B 2 47 ? -13.095 1.744 6.869 1.00 28.12 393 ARG B C 1
ATOM 2032 O O . ARG B 2 47 ? -13.321 2.485 5.911 1.00 30.77 393 ARG B O 1
ATOM 2040 N N . ALA B 2 48 ? -11.885 1.281 7.140 1.00 25.64 394 ALA B N 1
ATOM 2041 C CA . ALA B 2 48 ? -10.740 1.607 6.296 1.00 29.27 394 ALA B CA 1
ATOM 2042 C C . ALA B 2 48 ? -10.943 0.945 4.934 1.00 31.31 394 ALA B C 1
ATOM 2043 O O . ALA B 2 48 ? -10.616 1.511 3.886 1.00 32.09 394 ALA B O 1
ATOM 2045 N N . VAL B 2 49 ? -11.487 -0.268 4.966 1.00 34.51 395 VAL B N 1
ATOM 2046 C CA . VAL B 2 49 ? -11.755 -1.028 3.756 1.00 35.40 395 VAL B CA 1
ATOM 2047 C C . VAL B 2 49 ? -12.732 -0.281 2.835 1.00 33.75 395 VAL B C 1
ATOM 2048 O O . VAL B 2 49 ? -12.542 -0.266 1.626 1.00 33.76 395 VAL B O 1
ATOM 2052 N N . ARG B 2 50 ? -13.771 0.340 3.389 1.00 33.16 396 ARG B N 1
ATOM 2053 C CA . ARG B 2 50 ? -14.698 1.099 2.552 1.00 36.46 396 ARG B CA 1
ATOM 2054 C C . ARG B 2 50 ? -14.002 2.278 1.880 1.00 36.78 396 ARG B C 1
ATOM 2055 O O . ARG B 2 50 ? -14.487 2.798 0.867 1.00 38.43 396 ARG B O 1
ATOM 2063 N N . LYS B 2 51 ? -12.871 2.703 2.442 1.00 33.14 397 LYS B N 1
ATOM 2064 C CA . LYS B 2 51 ? -12.114 3.814 1.862 1.00 33.29 397 LYS B CA 1
ATOM 2065 C C . LYS B 2 51 ? -11.016 3.315 0.935 1.00 33.95 397 LYS B C 1
ATOM 2066 O O . LYS B 2 51 ? -10.331 4.112 0.293 1.00 34.67 397 LYS B O 1
ATOM 2072 N N . ASN B 2 52 ? -10.864 1.995 0.854 1.00 33.31 398 ASN B N 1
ATOM 2073 C CA . ASN B 2 52 ? -9.820 1.400 0.032 1.00 38.11 398 ASN B CA 1
ATOM 2074 C C . ASN B 2 52 ? -8.437 1.777 0.565 1.00 37.76 398 ASN B C 1
ATOM 2075 O O . ASN B 2 52 ? -7.509 2.070 -0.188 1.00 36.52 398 ASN B O 1
ATOM 2080 N N . ARG B 2 53 ? -8.310 1.776 1.882 1.00 37.98 399 ARG B N 1
ATOM 2081 C CA . ARG B 2 53 ? -7.035 2.090 2.513 1.00 38.36 399 ARG B CA 1
ATOM 2082 C C . ARG B 2 53 ? -6.580 0.839 3.259 1.00 38.38 399 ARG B C 1
ATOM 2083 O O . ARG B 2 53 ? -7.399 0.032 3.704 1.00 36.40 399 ARG B O 1
ATOM 2091 N N . TYR B 2 54 ? -5.271 0.675 3.383 1.00 40.42 400 TYR B N 1
ATOM 2092 C CA . TYR B 2 54 ? -4.730 -0.468 4.093 1.00 41.19 400 TYR B CA 1
ATOM 2093 C C . TYR B 2 54 ? -4.297 -0.014 5.476 1.00 41.43 400 TYR B C 1
ATOM 2094 O O . TYR B 2 54 ? -3.789 -0.803 6.275 1.00 42.87 400 TYR B O 1
ATOM 2103 N N . VAL B 2 55 ? -4.496 1.268 5.762 1.00 36.99 401 VAL B N 1
ATOM 2104 C CA . VAL B 2 55 ? -4.135 1.776 7.073 1.00 32.64 401 VAL B CA 1
ATOM 2105 C C . VAL B 2 55 ? -5.332 2.424 7.774 1.00 29.24 401 VAL B C 1
ATOM 2106 O O . VAL B 2 55 ? -6.216 3.017 7.146 1.00 24.72 401 VAL B O 1
ATOM 2110 N N . ILE B 2 56 ? -5.356 2.272 9.087 1.00 28.01 402 ILE B N 1
ATOM 2111 C CA . ILE B 2 56 ? -6.422 2.805 9.925 1.00 25.28 402 ILE B CA 1
ATOM 2112 C C . ILE B 2 56 ? -6.124 4.217 10.411 1.00 22.04 402 ILE B C 1
ATOM 2113 O O . ILE B 2 56 ? -5.051 4.468 10.950 1.00 18.57 402 ILE B O 1
ATOM 2118 N N . LEU B 2 57 ? -7.090 5.119 10.216 1.00 21.80 403 LEU B N 1
ATOM 2119 C CA . LEU B 2 57 ? -7.002 6.534 10.627 1.00 22.27 403 LEU B CA 1
ATOM 2120 C C . LEU B 2 57 ? -7.868 6.779 11.878 1.00 23.30 403 LEU B C 1
ATOM 2121 O O . LEU B 2 57 ? -8.729 5.952 12.212 1.00 24.29 403 LEU B O 1
ATOM 2126 N N . GLN B 2 58 ? -7.641 7.902 12.568 1.00 23.76 404 GLN B N 1
ATOM 2127 C CA . GLN B 2 58 ? -8.402 8.232 13.773 1.00 25.95 404 GLN B CA 1
ATOM 2128 C C . GLN B 2 58 ? -9.903 8.174 13.581 1.00 25.13 404 GLN B C 1
ATOM 2129 O O . GLN B 2 58 ? -10.623 7.778 14.491 1.00 24.67 404 GLN B O 1
ATOM 2135 N N . SER B 2 59 ? -10.370 8.589 12.408 1.00 24.66 405 SER B N 1
ATOM 2136 C CA . SER B 2 59 ? -11.799 8.586 12.127 1.00 23.71 405 SER B CA 1
ATOM 2137 C C . SER B 2 59 ? -12.344 7.182 12.244 1.00 20.54 405 SER B C 1
ATOM 2138 O O . SER B 2 59 ? -13.409 6.995 12.792 1.00 20.20 405 SER B O 1
ATOM 2141 N N . ASP B 2 60 ? -11.607 6.198 11.742 1.00 18.60 406 ASP B N 1
ATOM 2142 C CA . ASP B 2 60 ? -12.078 4.828 11.821 1.00 19.72 406 ASP B CA 1
ATOM 2143 C C . ASP B 2 60 ? -12.191 4.445 13.288 1.00 20.30 406 ASP B C 1
ATOM 2144 O O . ASP B 2 60 ? -13.212 3.892 13.699 1.00 20.94 406 ASP B O 1
ATOM 2149 N N . LEU B 2 61 ? -11.163 4.764 14.083 1.00 17.22 407 LEU B N 1
ATOM 2150 C CA . LEU B 2 61 ? -11.176 4.434 15.513 1.00 19.99 407 LEU B CA 1
ATOM 2151 C C . LEU B 2 61 ? -12.297 5.122 16.313 1.00 20.77 407 LEU B C 1
ATOM 2152 O O . LEU B 2 61 ? -12.968 4.474 17.119 1.00 16.81 407 LEU B O 1
ATOM 2157 N N . GLU B 2 62 ? -12.481 6.429 16.105 1.00 17.72 408 GLU B N 1
ATOM 2158 C CA . GLU B 2 62 ? -13.505 7.198 16.819 1.00 19.26 408 GLU B CA 1
ATOM 2159 C C . GLU B 2 62 ? -14.909 6.728 16.431 1.00 21.33 408 GLU B C 1
ATOM 2160 O O . GLU B 2 62 ? -15.805 6.667 17.268 1.00 25.08 408 GLU B O 1
ATOM 2166 N N . GLU B 2 63 ? -15.095 6.412 15.156 1.00 18.46 409 GLU B N 1
ATOM 2167 C CA . GLU B 2 63 ? -16.363 5.922 14.671 1.00 21.24 409 GLU B CA 1
ATOM 2168 C C . GLU B 2 63 ? -16.622 4.518 15.232 1.00 22.18 409 GLU B C 1
ATOM 2169 O O . GLU B 2 63 ? -17.710 4.244 15.734 1.00 26.43 409 GLU B O 1
ATOM 2175 N N . ALA B 2 64 ? -15.623 3.645 15.163 1.00 24.42 410 ALA B N 1
ATOM 2176 C CA . ALA B 2 64 ? -15.748 2.286 15.682 1.00 28.14 410 ALA B CA 1
ATOM 2177 C C . ALA B 2 64 ? -16.119 2.281 17.169 1.00 29.43 410 ALA B C 1
ATOM 2178 O O . ALA B 2 64 ? -16.918 1.473 17.615 1.00 34.63 410 ALA B O 1
ATOM 2180 N N . TYR B 2 65 ? -15.536 3.192 17.925 1.00 29.18 411 TYR B N 1
ATOM 2181 C CA . TYR B 2 65 ? -15.815 3.311 19.348 1.00 32.82 411 TYR B CA 1
ATOM 2182 C C . TYR B 2 65 ? -17.246 3.829 19.574 1.00 34.42 411 TYR B C 1
ATOM 2183 O O . TYR B 2 65 ? -17.985 3.318 20.426 1.00 32.72 411 TYR B O 1
ATOM 2192 N N . ALA B 2 66 ? -17.635 4.841 18.808 1.00 30.59 412 ALA B N 1
ATOM 2193 C CA . ALA B 2 66 ? -18.962 5.424 18.943 1.00 37.25 412 ALA B CA 1
ATOM 2194 C C . ALA B 2 66 ? -20.094 4.399 18.814 1.00 39.93 412 ALA B C 1
ATOM 2195 O O . ALA B 2 66 ? -21.223 4.676 19.215 1.00 41.90 412 ALA B O 1
ATOM 2197 N N . THR B 2 67 ? -19.805 3.223 18.264 1.00 43.91 413 THR B N 1
ATOM 2198 C CA . THR B 2 67 ? -20.840 2.202 18.131 1.00 46.81 413 THR B CA 1
ATOM 2199 C C . THR B 2 67 ? -20.408 0.820 18.614 1.00 50.63 413 THR B C 1
ATOM 2200 O O . THR B 2 67 ? -20.628 -0.187 17.940 1.00 50.26 413 THR B O 1
ATOM 2204 N N . GLN B 2 68 ? -19.787 0.774 19.783 1.00 52.48 414 GLN B N 1
ATOM 2205 C CA . GLN B 2 68 ? -19.360 -0.492 20.355 1.00 57.48 414 GLN B CA 1
ATOM 2206 C C . GLN B 2 68 ? -19.413 -0.381 21.855 1.00 61.02 414 GLN B C 1
ATOM 2207 O O . GLN B 2 68 ? -19.492 -1.389 22.560 1.00 63.54 414 GLN B O 1
ATOM 2213 N N . VAL B 2 69 ? -19.392 0.859 22.332 1.00 65.48 415 VAL B N 1
ATOM 2214 C CA . VAL B 2 69 ? -19.415 1.144 23.757 1.00 71.44 415 VAL B CA 1
ATOM 2215 C C . VAL B 2 69 ? -20.813 1.093 24.375 1.00 75.79 415 VAL B C 1
ATOM 2216 O O . VAL B 2 69 ? -21.142 0.138 25.091 1.00 77.64 415 VAL B O 1
ATOM 2220 N N . LYS B 2 70 ? -21.632 2.109 24.114 1.00 79.29 416 LYS B N 1
ATOM 2221 C CA . LYS B 2 70 ? -22.984 2.133 24.673 1.00 82.69 416 LYS B CA 1
ATOM 2222 C C . LYS B 2 70 ? -23.851 1.013 24.081 1.00 83.78 416 LYS B C 1
ATOM 2223 O O . LYS B 2 70 ? -24.207 0.091 24.852 1.00 84.25 416 LYS B O 1
ATOM 2229 N N . SER C 1 2 ? -1.776 -12.371 53.364 1.00 67.83 2 SER C N 1
ATOM 2230 C CA . SER C 1 2 ? -0.900 -12.742 54.518 1.00 68.02 2 SER C CA 1
ATOM 2231 C C . SER C 1 2 ? -0.470 -14.208 54.415 1.00 66.61 2 SER C C 1
ATOM 2232 O O . SER C 1 2 ? 0.186 -14.742 55.312 1.00 66.17 2 SER C O 1
ATOM 2235 N N . ASN C 1 3 ? -0.841 -14.850 53.311 1.00 63.84 3 ASN C N 1
ATOM 2236 C CA . ASN C 1 3 ? -0.514 -16.250 53.090 1.00 60.78 3 ASN C CA 1
ATOM 2237 C C . ASN C 1 3 ? 0.988 -16.530 53.215 1.00 57.01 3 ASN C C 1
ATOM 2238 O O . ASN C 1 3 ? 1.405 -17.419 53.956 1.00 56.82 3 ASN C O 1
ATOM 2243 N N . TYR C 1 4 ? 1.794 -15.780 52.473 1.00 53.16 4 TYR C N 1
ATOM 2244 C CA . TYR C 1 4 ? 3.249 -15.912 52.532 1.00 47.32 4 TYR C CA 1
ATOM 2245 C C . TYR C 1 4 ? 3.755 -14.512 52.857 1.00 46.13 4 TYR C C 1
ATOM 2246 O O . TYR C 1 4 ? 4.182 -13.765 51.972 1.00 45.60 4 TYR C O 1
ATOM 2255 N N . PRO C 1 5 ? 3.720 -14.148 54.146 1.00 44.34 5 PRO C N 1
ATOM 2256 C CA . PRO C 1 5 ? 4.141 -12.857 54.684 1.00 40.94 5 PRO C CA 1
ATOM 2257 C C . PRO C 1 5 ? 5.435 -12.257 54.172 1.00 39.00 5 PRO C C 1
ATOM 2258 O O . PRO C 1 5 ? 5.489 -11.058 53.918 1.00 38.81 5 PRO C O 1
ATOM 2262 N N . LEU C 1 6 ? 6.477 -13.064 54.014 1.00 34.63 6 LEU C N 1
ATOM 2263 C CA . LEU C 1 6 ? 7.754 -12.511 53.571 1.00 34.22 6 LEU C CA 1
ATOM 2264 C C . LEU C 1 6 ? 7.850 -12.192 52.068 1.00 34.69 6 LEU C C 1
ATOM 2265 O O . LEU C 1 6 ? 8.526 -11.238 51.670 1.00 32.13 6 LEU C O 1
ATOM 2270 N N . HIS C 1 7 ? 7.183 -12.989 51.239 1.00 33.71 7 HIS C N 1
ATOM 2271 C CA . HIS C 1 7 ? 7.183 -12.747 49.803 1.00 35.30 7 HIS C CA 1
ATOM 2272 C C . HIS C 1 7 ? 6.419 -11.435 49.546 1.00 35.31 7 HIS C C 1
ATOM 2273 O O . HIS C 1 7 ? 6.841 -10.593 48.760 1.00 33.00 7 HIS C O 1
ATOM 2280 N N . GLN C 1 8 ? 5.295 -11.276 50.235 1.00 37.69 8 GLN C N 1
ATOM 2281 C CA . GLN C 1 8 ? 4.464 -10.096 50.111 1.00 39.31 8 GLN C CA 1
ATOM 2282 C C . GLN C 1 8 ? 5.253 -8.867 50.530 1.00 40.77 8 GLN C C 1
ATOM 2283 O O . GLN C 1 8 ? 5.311 -7.878 49.800 1.00 39.87 8 GLN C O 1
ATOM 2289 N N . ALA C 1 9 ? 5.873 -8.933 51.704 1.00 40.43 9 ALA C N 1
ATOM 2290 C CA . ALA C 1 9 ? 6.669 -7.816 52.196 1.00 40.73 9 ALA C CA 1
ATOM 2291 C C . ALA C 1 9 ? 7.723 -7.435 51.159 1.00 41.08 9 ALA C C 1
ATOM 2292 O O . ALA C 1 9 ? 8.219 -6.298 51.142 1.00 38.98 9 ALA C O 1
ATOM 2294 N N . CYS C 1 10 ? 8.073 -8.394 50.306 1.00 38.70 10 CYS C N 1
ATOM 2295 C CA . CYS C 1 10 ? 9.050 -8.143 49.263 1.00 40.69 10 CYS C CA 1
ATOM 2296 C C . CYS C 1 10 ? 8.367 -7.462 48.088 1.00 42.65 10 CYS C C 1
ATOM 2297 O O . CYS C 1 10 ? 8.975 -6.639 47.405 1.00 42.54 10 CYS C O 1
ATOM 2300 N N . MET C 1 11 ? 7.106 -7.811 47.851 1.00 43.59 11 MET C N 1
ATOM 2301 C CA . MET C 1 11 ? 6.365 -7.206 46.759 1.00 45.60 11 MET C CA 1
ATOM 2302 C C . MET C 1 11 ? 6.160 -5.721 47.045 1.00 44.95 11 MET C C 1
ATOM 2303 O O . MET C 1 11 ? 6.497 -4.885 46.208 1.00 42.66 11 MET C O 1
ATOM 2308 N N . GLU C 1 12 ? 5.633 -5.394 48.224 1.00 45.23 12 GLU C N 1
ATOM 2309 C CA . GLU C 1 12 ? 5.422 -3.997 48.589 1.00 49.34 12 GLU C CA 1
ATOM 2310 C C . GLU C 1 12 ? 6.656 -3.349 49.206 1.00 50.93 12 GLU C C 1
ATOM 2311 O O . GLU C 1 12 ? 6.544 -2.552 50.139 1.00 53.31 12 GLU C O 1
ATOM 2317 N N . ASN C 1 13 ? 7.827 -3.697 48.677 1.00 52.27 13 ASN C N 1
ATOM 2318 C CA . ASN C 1 13 ? 9.110 -3.156 49.133 1.00 54.68 13 ASN C CA 1
ATOM 2319 C C . ASN C 1 13 ? 9.117 -2.583 50.554 1.00 55.05 13 ASN C C 1
ATOM 2320 O O . ASN C 1 13 ? 9.168 -1.368 50.745 1.00 56.24 13 ASN C O 1
ATOM 2325 N N . GLU C 1 14 ? 9.071 -3.466 51.547 1.00 55.39 14 GLU C N 1
ATOM 2326 C CA . GLU C 1 14 ? 9.087 -3.042 52.940 1.00 55.40 14 GLU C CA 1
ATOM 2327 C C . GLU C 1 14 ? 10.268 -3.673 53.656 1.00 55.09 14 GLU C C 1
ATOM 2328 O O . GLU C 1 14 ? 10.125 -4.728 54.262 1.00 54.86 14 GLU C O 1
ATOM 2334 N N . PHE C 1 15 ? 11.428 -3.023 53.566 1.00 57.08 15 PHE C N 1
ATOM 2335 C CA . PHE C 1 15 ? 12.668 -3.480 54.209 1.00 58.68 15 PHE C CA 1
ATOM 2336 C C . PHE C 1 15 ? 12.367 -3.925 55.639 1.00 59.12 15 PHE C C 1
ATOM 2337 O O . PHE C 1 15 ? 12.665 -5.052 56.030 1.00 57.81 15 PHE C O 1
ATOM 2345 N N . PHE C 1 16 ? 11.786 -3.025 56.422 1.00 61.00 16 PHE C N 1
ATOM 2346 C CA . PHE C 1 16 ? 11.406 -3.361 57.783 1.00 62.55 16 PHE C CA 1
ATOM 2347 C C . PHE C 1 16 ? 10.135 -4.163 57.564 1.00 62.36 16 PHE C C 1
ATOM 2348 O O . PHE C 1 16 ? 9.210 -3.691 56.897 1.00 63.48 16 PHE C O 1
ATOM 2356 N N . LYS C 1 17 ? 10.112 -5.369 58.119 1.00 61.19 17 LYS C N 1
ATOM 2357 C CA . LYS C 1 17 ? 9.002 -6.313 57.998 1.00 59.39 17 LYS C CA 1
ATOM 2358 C C . LYS C 1 17 ? 9.685 -7.542 57.433 1.00 56.98 17 LYS C C 1
ATOM 2359 O O . LYS C 1 17 ? 9.430 -8.670 57.852 1.00 57.43 17 LYS C O 1
ATOM 2365 N N . VAL C 1 18 ? 10.585 -7.299 56.489 1.00 53.73 18 VAL C N 1
ATOM 2366 C CA . VAL C 1 18 ? 11.352 -8.366 55.874 1.00 52.33 18 VAL C CA 1
ATOM 2367 C C . VAL C 1 18 ? 12.458 -8.783 56.835 1.00 52.41 18 VAL C C 1
ATOM 2368 O O . VAL C 1 18 ? 12.589 -9.964 57.165 1.00 48.93 18 VAL C O 1
ATOM 2372 N N . GLN C 1 19 ? 13.247 -7.812 57.289 1.00 53.04 19 GLN C N 1
ATOM 2373 C CA . GLN C 1 19 ? 14.323 -8.106 58.221 1.00 52.88 19 GLN C CA 1
ATOM 2374 C C . GLN C 1 19 ? 13.687 -8.683 59.479 1.00 52.40 19 GLN C C 1
ATOM 2375 O O . GLN C 1 19 ? 14.249 -9.566 60.127 1.00 49.82 19 GLN C O 1
ATOM 2381 N N . GLU C 1 20 ? 12.499 -8.184 59.805 1.00 52.99 20 GLU C N 1
ATOM 2382 C CA . GLU C 1 20 ? 11.771 -8.654 60.972 1.00 53.75 20 GLU C CA 1
ATOM 2383 C C . GLU C 1 20 ? 11.388 -10.116 60.802 1.00 51.32 20 GLU C C 1
ATOM 2384 O O . GLU C 1 20 ? 11.810 -10.965 61.580 1.00 54.06 20 GLU C O 1
ATOM 2390 N N . LEU C 1 21 ? 10.577 -10.410 59.792 1.00 49.24 21 LEU C N 1
ATOM 2391 C CA . LEU C 1 21 ? 10.130 -11.780 59.558 1.00 45.71 21 LEU C CA 1
ATOM 2392 C C . LEU C 1 21 ? 11.275 -12.790 59.501 1.00 44.61 21 LEU C C 1
ATOM 2393 O O . LEU C 1 21 ? 11.154 -13.888 60.037 1.00 42.75 21 LEU C O 1
ATOM 2398 N N . LEU C 1 22 ? 12.383 -12.420 58.865 1.00 41.59 22 LEU C N 1
ATOM 2399 C CA . LEU C 1 22 ? 13.513 -13.329 58.767 1.00 43.16 22 LEU C CA 1
ATOM 2400 C C . LEU C 1 22 ? 14.037 -13.684 60.150 1.00 45.75 22 LEU C C 1
ATOM 2401 O O . LEU C 1 22 ? 14.168 -14.862 60.475 1.00 44.77 22 LEU C O 1
ATOM 2406 N N . HIS C 1 23 ? 14.330 -12.667 60.958 1.00 46.20 23 HIS C N 1
ATOM 2407 C CA . HIS C 1 23 ? 14.831 -12.897 62.301 1.00 50.06 23 HIS C CA 1
ATOM 2408 C C . HIS C 1 23 ? 13.909 -13.845 63.062 1.00 48.83 23 HIS C C 1
ATOM 2409 O O . HIS C 1 23 ? 14.375 -14.781 63.701 1.00 46.89 23 HIS C O 1
ATOM 2416 N N . SER C 1 24 ? 12.604 -13.604 62.976 1.00 48.73 24 SER C N 1
ATOM 2417 C CA . SER C 1 24 ? 11.610 -14.439 63.650 1.00 49.67 24 SER C CA 1
ATOM 2418 C C . SER C 1 24 ? 11.685 -15.901 63.189 1.00 50.39 24 SER C C 1
ATOM 2419 O O . SER C 1 24 ? 11.615 -16.824 64.008 1.00 50.79 24 SER C O 1
ATOM 2422 N N . LYS C 1 25 ? 11.785 -16.121 61.881 1.00 48.42 25 LYS C N 1
ATOM 2423 C CA . LYS C 1 25 ? 11.908 -17.482 61.380 1.00 46.70 25 LYS C CA 1
ATOM 2424 C C . LYS C 1 25 ? 12.691 -17.532 60.090 1.00 45.52 25 LYS C C 1
ATOM 2425 O O . LYS C 1 25 ? 12.165 -17.306 58.997 1.00 45.20 25 LYS C O 1
ATOM 2431 N N . PRO C 1 26 ? 13.990 -17.828 60.219 1.00 43.23 26 PRO C N 1
ATOM 2432 C CA . PRO C 1 26 ? 14.989 -17.941 59.158 1.00 40.71 26 PRO C CA 1
ATOM 2433 C C . PRO C 1 26 ? 14.632 -18.834 57.978 1.00 37.03 26 PRO C C 1
ATOM 2434 O O . PRO C 1 26 ? 15.002 -18.535 56.849 1.00 36.92 26 PRO C O 1
ATOM 2438 N N . SER C 1 27 ? 13.914 -19.923 58.219 1.00 36.00 27 SER C N 1
ATOM 2439 C CA . SER C 1 27 ? 13.570 -20.826 57.123 1.00 36.19 27 SER C CA 1
ATOM 2440 C C . SER C 1 27 ? 12.697 -20.165 56.052 1.00 34.62 27 SER C C 1
ATOM 2441 O O . SER C 1 27 ? 12.496 -20.730 54.975 1.00 34.34 27 SER C O 1
ATOM 2444 N N . LEU C 1 28 ? 12.177 -18.978 56.340 1.00 30.37 28 LEU C N 1
ATOM 2445 C CA . LEU C 1 28 ? 11.320 -18.299 55.371 1.00 33.61 28 LEU C CA 1
ATOM 2446 C C . LEU C 1 28 ? 12.139 -17.784 54.204 1.00 32.37 28 LEU C C 1
ATOM 2447 O O . LEU C 1 28 ? 11.618 -17.615 53.105 1.00 29.13 28 LEU C O 1
ATOM 2452 N N . LEU C 1 29 ? 13.432 -17.568 54.453 1.00 29.43 29 LEU C N 1
ATOM 2453 C CA . LEU C 1 29 ? 14.355 -17.064 53.442 1.00 25.95 29 LEU C CA 1
ATOM 2454 C C . LEU C 1 29 ? 14.293 -17.787 52.090 1.00 27.62 29 LEU C C 1
ATOM 2455 O O . LEU C 1 29 ? 14.414 -17.151 51.044 1.00 25.34 29 LEU C O 1
ATOM 2460 N N . LEU C 1 30 ? 14.105 -19.106 52.105 1.00 24.96 30 LEU C N 1
ATOM 2461 C CA . LEU C 1 30 ? 14.091 -19.861 50.867 1.00 26.02 30 LEU C CA 1
ATOM 2462 C C . LEU C 1 30 ? 12.850 -20.684 50.645 1.00 26.74 30 LEU C C 1
ATOM 2463 O O . LEU C 1 30 ? 12.870 -21.622 49.860 1.00 26.93 30 LEU C O 1
ATOM 2468 N N . GLN C 1 31 ? 11.768 -20.321 51.324 1.00 24.23 31 GLN C N 1
ATOM 2469 C CA . GLN C 1 31 ? 10.523 -21.032 51.189 1.00 24.47 31 GLN C CA 1
ATOM 2470 C C . GLN C 1 31 ? 9.871 -20.755 49.833 1.00 21.73 31 GLN C C 1
ATOM 2471 O O . GLN C 1 31 ? 10.019 -19.680 49.274 1.00 23.48 31 GLN C O 1
ATOM 2477 N N . LYS C 1 32 ? 9.150 -21.735 49.305 1.00 22.99 32 LYS C N 1
ATOM 2478 C CA . LYS C 1 32 ? 8.487 -21.547 48.026 1.00 25.88 32 LYS C CA 1
ATOM 2479 C C . LYS C 1 32 ? 7.009 -21.210 48.194 1.00 26.33 32 LYS C C 1
ATOM 2480 O O . LYS C 1 32 ? 6.311 -21.850 48.976 1.00 24.25 32 LYS C O 1
ATOM 2486 N N . ASP C 1 33 ? 6.546 -20.187 47.466 1.00 25.66 33 ASP C N 1
ATOM 2487 C CA . ASP C 1 33 ? 5.148 -19.779 47.514 1.00 22.69 33 ASP C CA 1
ATOM 2488 C C . ASP C 1 33 ? 4.358 -20.588 46.496 1.00 22.88 33 ASP C C 1
ATOM 2489 O O . ASP C 1 33 ? 4.861 -21.570 45.965 1.00 23.20 33 ASP C O 1
ATOM 2494 N N . GLN C 1 34 ? 3.131 -20.170 46.207 1.00 25.60 34 GLN C N 1
ATOM 2495 C CA . GLN C 1 34 ? 2.291 -20.910 45.271 1.00 27.27 34 GLN C CA 1
ATOM 2496 C C . GLN C 1 34 ? 2.788 -20.900 43.822 1.00 27.01 34 GLN C C 1
ATOM 2497 O O . GLN C 1 34 ? 2.299 -21.667 43.000 1.00 28.03 34 GLN C O 1
ATOM 2503 N N . ASP C 1 35 ? 3.754 -20.044 43.501 1.00 23.17 35 ASP C N 1
ATOM 2504 C CA . ASP C 1 35 ? 4.289 -20.020 42.146 1.00 23.68 35 ASP C CA 1
ATOM 2505 C C . ASP C 1 35 ? 5.682 -20.609 42.118 1.00 24.77 35 ASP C C 1
ATOM 2506 O O . ASP C 1 35 ? 6.403 -20.456 41.141 1.00 23.89 35 ASP C O 1
ATOM 2511 N N . GLY C 1 36 ? 6.049 -21.287 43.202 1.00 24.96 36 GLY C N 1
ATOM 2512 C CA . GLY C 1 36 ? 7.371 -21.889 43.306 1.00 22.52 36 GLY C CA 1
ATOM 2513 C C . GLY C 1 36 ? 8.494 -20.879 43.485 1.00 23.80 36 GLY C C 1
ATOM 2514 O O . GLY C 1 36 ? 9.652 -21.226 43.321 1.00 23.94 36 GLY C O 1
ATOM 2515 N N . ARG C 1 37 ? 8.169 -19.635 43.825 1.00 23.00 37 ARG C N 1
ATOM 2516 C CA . ARG C 1 37 ? 9.203 -18.603 43.986 1.00 23.58 37 ARG C CA 1
ATOM 2517 C C . ARG C 1 37 ? 9.652 -18.370 45.410 1.00 23.61 37 ARG C C 1
ATOM 2518 O O . ARG C 1 37 ? 8.898 -18.617 46.359 1.00 24.06 37 ARG C O 1
ATOM 2526 N N . ILE C 1 38 ? 10.892 -17.908 45.554 1.00 17.43 38 ILE C N 1
ATOM 2527 C CA . ILE C 1 38 ? 11.405 -17.580 46.868 1.00 23.66 38 ILE C CA 1
ATOM 2528 C C . ILE C 1 38 ? 11.292 -16.045 46.948 1.00 25.24 38 ILE C C 1
ATOM 2529 O O . ILE C 1 38 ? 11.071 -15.395 45.936 1.00 25.30 38 ILE C O 1
ATOM 2534 N N . PRO C 1 39 ? 11.455 -15.451 48.143 1.00 25.01 39 PRO C N 1
ATOM 2535 C CA . PRO C 1 39 ? 11.345 -13.989 48.243 1.00 24.88 39 PRO C CA 1
ATOM 2536 C C . PRO C 1 39 ? 12.191 -13.175 47.243 1.00 26.72 39 PRO C C 1
ATOM 2537 O O . PRO C 1 39 ? 11.741 -12.137 46.754 1.00 25.95 39 PRO C O 1
ATOM 2541 N N . LEU C 1 40 ? 13.395 -13.650 46.925 1.00 21.14 40 LEU C N 1
ATOM 2542 C CA . LEU C 1 40 ? 14.255 -12.937 45.994 1.00 23.11 40 LEU C CA 1
ATOM 2543 C C . LEU C 1 40 ? 13.629 -12.761 44.605 1.00 26.25 40 LEU C C 1
ATOM 2544 O O . LEU C 1 40 ? 13.992 -11.830 43.881 1.00 25.93 40 LEU C O 1
ATOM 2549 N N . HIS C 1 41 ? 12.710 -13.657 44.227 1.00 21.11 41 HIS C N 1
ATOM 2550 C CA . HIS C 1 41 ? 12.068 -13.568 42.917 1.00 21.62 41 HIS C CA 1
ATOM 2551 C C . HIS C 1 41 ? 11.236 -12.301 42.899 1.00 23.21 41 HIS C C 1
ATOM 2552 O O . HIS C 1 41 ? 11.239 -11.548 41.932 1.00 24.49 41 HIS C O 1
ATOM 2559 N N . TRP C 1 42 ? 10.530 -12.071 43.996 1.00 23.34 42 TRP C N 1
ATOM 2560 C CA . TRP C 1 42 ? 9.654 -10.936 44.100 1.00 23.67 42 TRP C CA 1
ATOM 2561 C C . TRP C 1 42 ? 10.326 -9.598 44.358 1.00 29.87 42 TRP C C 1
ATOM 2562 O O . TRP C 1 42 ? 9.779 -8.546 43.966 1.00 26.65 42 TRP C O 1
ATOM 2573 N N . SER C 1 43 ? 11.492 -9.630 45.015 1.00 28.67 43 SER C N 1
ATOM 2574 C CA . SER C 1 43 ? 12.214 -8.396 45.321 1.00 30.88 43 SER C CA 1
ATOM 2575 C C . SER C 1 43 ? 12.764 -7.924 43.999 1.00 30.32 43 SER C C 1
ATOM 2576 O O . SER C 1 43 ? 12.566 -6.775 43.622 1.00 28.98 43 SER C O 1
ATOM 2579 N N . VAL C 1 44 ? 13.425 -8.827 43.283 1.00 26.78 44 VAL C N 1
ATOM 2580 C CA . VAL C 1 44 ? 13.977 -8.490 41.984 1.00 28.67 44 VAL C CA 1
ATOM 2581 C C . VAL C 1 44 ? 12.860 -8.084 40.996 1.00 32.10 44 VAL C C 1
ATOM 2582 O O . VAL C 1 44 ? 13.033 -7.170 40.191 1.00 32.68 44 VAL C O 1
ATOM 2586 N N . SER C 1 45 ? 11.713 -8.754 41.075 1.00 31.63 45 SER C N 1
ATOM 2587 C CA . SER C 1 45 ? 10.604 -8.483 40.165 1.00 32.42 45 SER C CA 1
ATOM 2588 C C . SER C 1 45 ? 10.005 -7.090 40.306 1.00 36.51 45 SER C C 1
ATOM 2589 O O . SER C 1 45 ? 9.652 -6.446 39.315 1.00 34.87 45 SER C O 1
ATOM 2592 N N . PHE C 1 46 ? 9.877 -6.630 41.542 1.00 39.29 46 PHE C N 1
ATOM 2593 C CA . PHE C 1 46 ? 9.303 -5.323 41.792 1.00 42.51 46 PHE C CA 1
ATOM 2594 C C . PHE C 1 46 ? 10.383 -4.284 42.021 1.00 42.68 46 PHE C C 1
ATOM 2595 O O . PHE C 1 46 ? 10.115 -3.184 42.484 1.00 41.57 46 PHE C O 1
ATOM 2603 N N . GLN C 1 47 ? 11.610 -4.643 41.674 1.00 44.63 47 GLN C N 1
ATOM 2604 C CA . GLN C 1 47 ? 12.737 -3.745 41.828 1.00 47.71 47 GLN C CA 1
ATOM 2605 C C . GLN C 1 47 ? 12.799 -3.063 43.200 1.00 47.99 47 GLN C C 1
ATOM 2606 O O . GLN C 1 47 ? 12.881 -1.833 43.290 1.00 45.19 47 GLN C O 1
ATOM 2612 N N . ALA C 1 48 ? 12.750 -3.860 44.264 1.00 46.79 48 ALA C N 1
ATOM 2613 C CA . ALA C 1 48 ? 12.838 -3.327 45.620 1.00 48.17 48 ALA C CA 1
ATOM 2614 C C . ALA C 1 48 ? 14.311 -3.433 46.031 1.00 49.64 48 ALA C C 1
ATOM 2615 O O . ALA C 1 48 ? 14.668 -4.187 46.939 1.00 51.22 48 ALA C O 1
ATOM 2617 N N . HIS C 1 49 ? 15.154 -2.673 45.336 1.00 50.39 49 HIS C N 1
ATOM 2618 C CA . HIS C 1 49 ? 16.601 -2.674 45.541 1.00 53.04 49 HIS C CA 1
ATOM 2619 C C . HIS C 1 49 ? 17.108 -2.868 46.955 1.00 54.42 49 HIS C C 1
ATOM 2620 O O . HIS C 1 49 ? 18.178 -3.445 47.152 1.00 53.24 49 HIS C O 1
ATOM 2627 N N . GLU C 1 50 ? 16.353 -2.377 47.930 1.00 55.95 50 GLU C N 1
ATOM 2628 C CA . GLU C 1 50 ? 16.740 -2.523 49.322 1.00 59.56 50 GLU C CA 1
ATOM 2629 C C . GLU C 1 50 ? 16.749 -4.009 49.676 1.00 58.89 50 GLU C C 1
ATOM 2630 O O . GLU C 1 50 ? 17.800 -4.603 49.950 1.00 60.06 50 GLU C O 1
ATOM 2636 N N . ILE C 1 51 ? 15.558 -4.596 49.661 1.00 54.21 51 ILE C N 1
ATOM 2637 C CA . ILE C 1 51 ? 15.377 -5.997 49.980 1.00 48.31 51 ILE C CA 1
ATOM 2638 C C . ILE C 1 51 ? 16.364 -6.895 49.253 1.00 46.02 51 ILE C C 1
ATOM 2639 O O . ILE C 1 51 ? 17.032 -7.726 49.862 1.00 43.44 51 ILE C O 1
ATOM 2644 N N . THR C 1 52 ? 16.449 -6.725 47.941 1.00 44.08 52 THR C N 1
ATOM 2645 C CA . THR C 1 52 ? 17.327 -7.555 47.135 1.00 44.25 52 THR C CA 1
ATOM 2646 C C . THR C 1 52 ? 18.736 -7.637 47.683 1.00 45.21 52 THR C C 1
ATOM 2647 O O . THR C 1 52 ? 19.256 -8.728 47.910 1.00 44.63 52 THR C O 1
ATOM 2651 N N . SER C 1 53 ? 19.351 -6.480 47.893 1.00 45.40 53 SER C N 1
ATOM 2652 C CA . SER C 1 53 ? 20.704 -6.439 48.417 1.00 47.76 53 SER C CA 1
ATOM 2653 C C . SER C 1 53 ? 20.753 -7.154 49.766 1.00 47.34 53 SER C C 1
ATOM 2654 O O . SER C 1 53 ? 21.684 -7.911 50.043 1.00 49.25 53 SER C O 1
ATOM 2657 N N . PHE C 1 54 ? 19.745 -6.922 50.597 1.00 43.80 54 PHE C N 1
ATOM 2658 C CA . PHE C 1 54 ? 19.678 -7.570 51.899 1.00 44.83 54 PHE C CA 1
ATOM 2659 C C . PHE C 1 54 ? 19.590 -9.089 51.766 1.00 44.58 54 PHE C C 1
ATOM 2660 O O . PHE C 1 54 ? 20.498 -9.807 52.178 1.00 46.06 54 PHE C O 1
ATOM 2668 N N . LEU C 1 55 ? 18.492 -9.576 51.195 1.00 44.73 55 LEU C N 1
ATOM 2669 C CA . LEU C 1 55 ? 18.301 -11.014 51.029 1.00 42.12 55 LEU C CA 1
ATOM 2670 C C . LEU C 1 55 ? 19.560 -11.612 50.417 1.00 42.37 55 LEU C C 1
ATOM 2671 O O . LEU C 1 55 ? 19.959 -12.727 50.764 1.00 43.19 55 LEU C O 1
ATOM 2676 N N . LEU C 1 56 ? 20.190 -10.858 49.516 1.00 41.43 56 LEU C N 1
ATOM 2677 C CA . LEU C 1 56 ? 21.414 -11.309 48.856 1.00 42.29 56 LEU C CA 1
ATOM 2678 C C . LEU C 1 56 ? 22.572 -11.485 49.826 1.00 42.37 56 LEU C C 1
ATOM 2679 O O . LEU C 1 56 ? 23.434 -12.334 49.606 1.00 42.11 56 LEU C O 1
ATOM 2684 N N . SER C 1 57 ? 22.594 -10.676 50.887 1.00 40.43 57 SER C N 1
ATOM 2685 C CA . SER C 1 57 ? 23.659 -10.751 51.891 1.00 43.34 57 SER C CA 1
ATOM 2686 C C . SER C 1 57 ? 23.438 -11.968 52.790 1.00 42.69 57 SER C C 1
ATOM 2687 O O . SER C 1 57 ? 24.316 -12.360 53.554 1.00 41.93 57 SER C O 1
ATOM 2690 N N . LYS C 1 58 ? 22.252 -12.558 52.678 1.00 41.70 58 LYS C N 1
ATOM 2691 C CA . LYS C 1 58 ? 21.885 -13.734 53.453 1.00 39.78 58 LYS C CA 1
ATOM 2692 C C . LYS C 1 58 ? 21.989 -14.972 52.573 1.00 41.21 58 LYS C C 1
ATOM 2693 O O . LYS C 1 58 ? 21.767 -16.089 53.038 1.00 41.09 58 LYS C O 1
ATOM 2699 N N . MET C 1 59 ? 22.344 -14.774 51.305 1.00 40.73 59 MET C N 1
ATOM 2700 C CA . MET C 1 59 ? 22.418 -15.881 50.365 1.00 40.78 59 MET C CA 1
ATOM 2701 C C . MET C 1 59 ? 23.758 -16.010 49.671 1.00 43.24 59 MET C C 1
ATOM 2702 O O . MET C 1 59 ? 23.842 -16.486 48.540 1.00 45.04 59 MET C O 1
ATOM 2707 N N . GLU C 1 60 ? 24.805 -15.592 50.363 1.00 46.08 60 GLU C N 1
ATOM 2708 C CA . GLU C 1 60 ? 26.158 -15.661 49.841 1.00 50.53 60 GLU C CA 1
ATOM 2709 C C . GLU C 1 60 ? 26.514 -17.015 49.205 1.00 51.21 60 GLU C C 1
ATOM 2710 O O . GLU C 1 60 ? 27.230 -17.076 48.199 1.00 52.11 60 GLU C O 1
ATOM 2716 N N . ASN C 1 61 ? 26.024 -18.101 49.792 1.00 52.03 61 ASN C N 1
ATOM 2717 C CA . ASN C 1 61 ? 26.322 -19.429 49.276 1.00 53.28 61 ASN C CA 1
ATOM 2718 C C . ASN C 1 61 ? 25.168 -20.059 48.511 1.00 53.39 61 ASN C C 1
ATOM 2719 O O . ASN C 1 61 ? 24.976 -21.272 48.550 1.00 53.39 61 ASN C O 1
ATOM 2724 N N . VAL C 1 62 ? 24.400 -19.239 47.808 1.00 51.02 62 VAL C N 1
ATOM 2725 C CA . VAL C 1 62 ? 23.279 -19.757 47.049 1.00 48.75 62 VAL C CA 1
ATOM 2726 C C . VAL C 1 62 ? 23.497 -19.595 45.553 1.00 46.16 62 VAL C C 1
ATOM 2727 O O . VAL C 1 62 ? 23.917 -18.533 45.095 1.00 46.24 62 VAL C O 1
ATOM 2731 N N . ASN C 1 63 ? 23.239 -20.653 44.792 1.00 42.95 63 ASN C N 1
ATOM 2732 C CA . ASN C 1 63 ? 23.377 -20.570 43.340 1.00 41.10 63 ASN C CA 1
ATOM 2733 C C . ASN C 1 63 ? 21.992 -20.283 42.772 1.00 38.30 63 ASN C C 1
ATOM 2734 O O . ASN C 1 63 ? 21.087 -21.115 42.872 1.00 37.38 63 ASN C O 1
ATOM 2739 N N . LEU C 1 64 ? 21.838 -19.111 42.169 1.00 36.77 64 LEU C N 1
ATOM 2740 C CA . LEU C 1 64 ? 20.567 -18.687 41.597 1.00 34.21 64 LEU C CA 1
ATOM 2741 C C . LEU C 1 64 ? 19.914 -19.710 40.681 1.00 32.62 64 LEU C C 1
ATOM 2742 O O . LEU C 1 64 ? 18.688 -19.766 40.581 1.00 29.73 64 LEU C O 1
ATOM 2747 N N . ASP C 1 65 ? 20.721 -20.531 40.019 1.00 33.00 65 ASP C N 1
ATOM 2748 C CA . ASP C 1 65 ? 20.167 -21.542 39.124 1.00 34.07 65 ASP C CA 1
ATOM 2749 C C . ASP C 1 65 ? 19.453 -22.671 39.850 1.00 32.83 65 ASP C C 1
ATOM 2750 O O . ASP C 1 65 ? 18.733 -23.450 39.230 1.00 31.53 65 ASP C O 1
ATOM 2755 N N . ASP C 1 66 ? 19.656 -22.769 41.158 1.00 33.02 66 ASP C N 1
ATOM 2756 C CA . ASP C 1 66 ? 19.000 -23.818 41.923 1.00 34.00 66 ASP C CA 1
ATOM 2757 C C . ASP C 1 66 ? 17.595 -23.383 42.291 1.00 32.10 66 ASP C C 1
ATOM 2758 O O . ASP C 1 66 ? 16.870 -24.112 42.969 1.00 24.96 66 ASP C O 1
ATOM 2763 N N . TYR C 1 67 ? 17.205 -22.198 41.830 1.00 31.01 67 TYR C N 1
ATOM 2764 C CA . TYR C 1 67 ? 15.894 -21.675 42.175 1.00 30.01 67 TYR C CA 1
ATOM 2765 C C . TYR C 1 67 ? 14.968 -21.213 41.055 1.00 29.51 67 TYR C C 1
ATOM 2766 O O . TYR C 1 67 ? 14.550 -20.051 41.003 1.00 28.40 67 TYR C O 1
ATOM 2775 N N . PRO C 1 68 ? 14.666 -22.106 40.108 1.00 28.82 68 PRO C N 1
ATOM 2776 C CA . PRO C 1 68 ? 13.755 -21.612 39.075 1.00 28.20 68 PRO C CA 1
ATOM 2777 C C . PRO C 1 68 ? 12.376 -21.714 39.735 1.00 29.54 68 PRO C C 1
ATOM 2778 O O . PRO C 1 68 ? 12.242 -22.391 40.761 1.00 23.82 68 PRO C O 1
ATOM 2782 N N . ASP C 1 69 ? 11.367 -21.025 39.196 1.00 26.65 69 ASP C N 1
ATOM 2783 C CA . ASP C 1 69 ? 10.038 -21.131 39.772 1.00 24.55 69 ASP C CA 1
ATOM 2784 C C . ASP C 1 69 ? 9.270 -22.129 38.934 1.00 24.49 69 ASP C C 1
ATOM 2785 O O . ASP C 1 69 ? 9.855 -22.779 38.083 1.00 25.84 69 ASP C O 1
ATOM 2790 N N . ASP C 1 70 ? 7.976 -22.255 39.181 1.00 23.84 70 ASP C N 1
ATOM 2791 C CA . ASP C 1 70 ? 7.135 -23.186 38.441 1.00 27.15 70 ASP C CA 1
ATOM 2792 C C . ASP C 1 70 ? 7.295 -23.055 36.938 1.00 27.64 70 ASP C C 1
ATOM 2793 O O . ASP C 1 70 ? 7.043 -24.011 36.216 1.00 30.33 70 ASP C O 1
ATOM 2798 N N . SER C 1 71 ? 7.693 -21.879 36.459 1.00 24.14 71 SER C N 1
ATOM 2799 C CA . SER C 1 71 ? 7.848 -21.665 35.016 1.00 25.45 71 SER C CA 1
ATOM 2800 C C . SER C 1 71 ? 9.289 -21.837 34.570 1.00 24.37 71 SER C C 1
ATOM 2801 O O . SER C 1 71 ? 9.592 -21.682 33.383 1.00 20.97 71 SER C O 1
ATOM 2804 N N . GLY C 1 72 ? 10.173 -22.155 35.515 1.00 23.13 72 GLY C N 1
ATOM 2805 C CA . GLY C 1 72 ? 11.584 -22.303 35.169 1.00 21.77 72 GLY C CA 1
ATOM 2806 C C . GLY C 1 72 ? 12.322 -20.964 35.209 1.00 18.75 72 GLY C C 1
ATOM 2807 O O . GLY C 1 72 ? 13.437 -20.850 34.729 1.00 20.10 72 GLY C O 1
ATOM 2808 N N . TRP C 1 73 ? 11.703 -19.940 35.781 1.00 16.29 73 TRP C N 1
ATOM 2809 C CA . TRP C 1 73 ? 12.352 -18.628 35.859 1.00 19.51 73 TRP C CA 1
ATOM 2810 C C . TRP C 1 73 ? 13.145 -18.494 37.157 1.00 19.93 73 TRP C C 1
ATOM 2811 O O . TRP C 1 73 ? 12.611 -18.647 38.238 1.00 22.63 73 TRP C O 1
ATOM 2822 N N . THR C 1 74 ? 14.430 -18.210 37.046 1.00 23.60 74 THR C N 1
ATOM 2823 C CA . THR C 1 74 ? 15.228 -18.024 38.239 1.00 25.03 74 THR C CA 1
ATOM 2824 C C . THR C 1 74 ? 15.173 -16.523 38.542 1.00 26.68 74 THR C C 1
ATOM 2825 O O . THR C 1 74 ? 14.592 -15.739 37.775 1.00 22.13 74 THR C O 1
ATOM 2829 N N . PRO C 1 75 ? 15.746 -16.100 39.671 1.00 27.29 75 PRO C N 1
ATOM 2830 C CA . PRO C 1 75 ? 15.659 -14.655 39.899 1.00 26.66 75 PRO C CA 1
ATOM 2831 C C . PRO C 1 75 ? 16.496 -13.867 38.875 1.00 26.62 75 PRO C C 1
ATOM 2832 O O . PRO C 1 75 ? 16.292 -12.667 38.672 1.00 27.30 75 PRO C O 1
ATOM 2836 N N . PHE C 1 76 ? 17.426 -14.549 38.216 1.00 25.77 76 PHE C N 1
ATOM 2837 C CA . PHE C 1 76 ? 18.261 -13.878 37.227 1.00 25.12 76 PHE C CA 1
ATOM 2838 C C . PHE C 1 76 ? 17.450 -13.595 35.955 1.00 28.12 76 PHE C C 1
ATOM 2839 O O . PHE C 1 76 ? 17.612 -12.538 35.347 1.00 25.38 76 PHE C O 1
ATOM 2847 N N . HIS C 1 77 ? 16.600 -14.545 35.548 1.00 23.10 77 HIS C N 1
ATOM 2848 C CA . HIS C 1 77 ? 15.742 -14.359 34.379 1.00 23.89 77 HIS C CA 1
ATOM 2849 C C . HIS C 1 77 ? 14.844 -13.140 34.613 1.00 21.12 77 HIS C C 1
ATOM 2850 O O . HIS C 1 77 ? 14.575 -12.343 33.713 1.00 21.09 77 HIS C O 1
ATOM 2857 N N . ILE C 1 78 ? 14.338 -13.030 35.827 1.00 22.55 78 ILE C N 1
ATOM 2858 C CA . ILE C 1 78 ? 13.489 -11.905 36.159 1.00 26.40 78 ILE C CA 1
ATOM 2859 C C . ILE C 1 78 ? 14.302 -10.610 36.019 1.00 30.12 78 ILE C C 1
ATOM 2860 O O . ILE C 1 78 ? 13.821 -9.625 35.467 1.00 29.52 78 ILE C O 1
ATOM 2865 N N . ALA C 1 79 ? 15.546 -10.628 36.491 1.00 31.22 79 ALA C N 1
ATOM 2866 C CA . ALA C 1 79 ? 16.387 -9.435 36.417 1.00 33.91 79 ALA C CA 1
ATOM 2867 C C . ALA C 1 79 ? 16.525 -8.984 34.972 1.00 32.18 79 ALA C C 1
ATOM 2868 O O . ALA C 1 79 ? 16.171 -7.861 34.620 1.00 34.75 79 ALA C O 1
ATOM 2870 N N . CYS C 1 80 ? 17.035 -9.876 34.138 1.00 33.43 80 CYS C N 1
ATOM 2871 C CA . CYS C 1 80 ? 17.236 -9.585 32.737 1.00 32.38 80 CYS C CA 1
ATOM 2872 C C . CYS C 1 80 ? 15.971 -9.157 31.995 1.00 33.60 80 CYS C C 1
ATOM 2873 O O . CYS C 1 80 ? 16.040 -8.413 31.024 1.00 33.03 80 CYS C O 1
ATOM 2876 N N . SER C 1 81 ? 14.820 -9.615 32.463 1.00 32.99 81 SER C N 1
ATOM 2877 C CA . SER C 1 81 ? 13.563 -9.273 31.830 1.00 32.55 81 SER C CA 1
ATOM 2878 C C . SER C 1 81 ? 13.047 -7.900 32.258 1.00 33.26 81 SER C C 1
ATOM 2879 O O . SER C 1 81 ? 12.395 -7.203 31.480 1.00 31.26 81 SER C O 1
ATOM 2882 N N . VAL C 1 82 ? 13.325 -7.517 33.500 1.00 34.26 82 VAL C N 1
ATOM 2883 C CA . VAL C 1 82 ? 12.893 -6.219 34.005 1.00 33.68 82 VAL C CA 1
ATOM 2884 C C . VAL C 1 82 ? 13.756 -5.125 33.371 1.00 35.93 82 VAL C C 1
ATOM 2885 O O . VAL C 1 82 ? 13.300 -3.997 33.172 1.00 35.00 82 VAL C O 1
ATOM 2889 N N . GLY C 1 83 ? 14.998 -5.472 33.042 1.00 36.97 83 GLY C N 1
ATOM 2890 C CA . GLY C 1 83 ? 15.888 -4.528 32.383 1.00 40.50 83 GLY C CA 1
ATOM 2891 C C . GLY C 1 83 ? 16.780 -3.601 33.202 1.00 42.96 83 GLY C C 1
ATOM 2892 O O . GLY C 1 83 ? 17.296 -2.619 32.664 1.00 40.23 83 GLY C O 1
ATOM 2893 N N . ASN C 1 84 ? 16.969 -3.888 34.486 1.00 42.20 84 ASN C N 1
ATOM 2894 C CA . ASN C 1 84 ? 17.818 -3.043 35.309 1.00 42.44 84 ASN C CA 1
ATOM 2895 C C . ASN C 1 84 ? 19.234 -3.612 35.299 1.00 43.02 84 ASN C C 1
ATOM 2896 O O . ASN C 1 84 ? 19.540 -4.591 35.987 1.00 41.35 84 ASN C O 1
ATOM 2901 N N . LEU C 1 85 ? 20.100 -3.004 34.497 1.00 41.61 85 LEU C N 1
ATOM 2902 C CA . LEU C 1 85 ? 21.477 -3.469 34.385 1.00 40.85 85 LEU C CA 1
ATOM 2903 C C . LEU C 1 85 ? 22.181 -3.507 35.734 1.00 41.70 85 LEU C C 1
ATOM 2904 O O . LEU C 1 85 ? 23.053 -4.349 35.955 1.00 39.32 85 LEU C O 1
ATOM 2909 N N . GLU C 1 86 ? 21.808 -2.592 36.627 1.00 41.76 86 GLU C N 1
ATOM 2910 C CA . GLU C 1 86 ? 22.418 -2.536 37.950 1.00 44.24 86 GLU C CA 1
ATOM 2911 C C . GLU C 1 86 ? 22.116 -3.860 38.619 1.00 42.90 86 GLU C C 1
ATOM 2912 O O . GLU C 1 86 ? 23.028 -4.623 38.958 1.00 41.92 86 GLU C O 1
ATOM 2918 N N . VAL C 1 87 ? 20.825 -4.137 38.772 1.00 40.67 87 VAL C N 1
ATOM 2919 C CA . VAL C 1 87 ? 20.387 -5.364 39.405 1.00 38.08 87 VAL C CA 1
ATOM 2920 C C . VAL C 1 87 ? 20.988 -6.580 38.724 1.00 37.11 87 VAL C C 1
ATOM 2921 O O . VAL C 1 87 ? 21.481 -7.484 39.394 1.00 37.67 87 VAL C O 1
ATOM 2925 N N . VAL C 1 88 ? 20.976 -6.595 37.395 1.00 37.02 88 VAL C N 1
ATOM 2926 C CA . VAL C 1 88 ? 21.535 -7.722 36.668 1.00 35.31 88 VAL C CA 1
ATOM 2927 C C . VAL C 1 88 ? 22.992 -7.889 37.051 1.00 39.55 88 VAL C C 1
ATOM 2928 O O . VAL C 1 88 ? 23.486 -9.008 37.241 1.00 34.50 88 VAL C O 1
ATOM 2932 N N . LYS C 1 89 ? 23.683 -6.761 37.155 1.00 43.39 89 LYS C N 1
ATOM 2933 C CA . LYS C 1 89 ? 25.089 -6.768 37.516 1.00 46.85 89 LYS C CA 1
ATOM 2934 C C . LYS C 1 89 ? 25.283 -7.337 38.930 1.00 48.05 89 LYS C C 1
ATOM 2935 O O . LYS C 1 89 ? 26.021 -8.308 39.115 1.00 49.08 89 LYS C O 1
ATOM 2941 N N . SER C 1 90 ? 24.607 -6.751 39.917 1.00 47.09 90 SER C N 1
ATOM 2942 C CA . SER C 1 90 ? 24.729 -7.209 41.302 1.00 48.13 90 SER C CA 1
ATOM 2943 C C . SER C 1 90 ? 24.433 -8.696 41.496 1.00 49.51 90 SER C C 1
ATOM 2944 O O . SER C 1 90 ? 25.066 -9.351 42.329 1.00 51.80 90 SER C O 1
ATOM 2947 N N . LEU C 1 91 ? 23.470 -9.232 40.748 1.00 47.52 91 LEU C N 1
ATOM 2948 C CA . LEU C 1 91 ? 23.134 -10.650 40.870 1.00 44.54 91 LEU C CA 1
ATOM 2949 C C . LEU C 1 91 ? 24.193 -11.510 40.197 1.00 43.08 91 LEU C C 1
ATOM 2950 O O . LEU C 1 91 ? 24.391 -12.666 40.566 1.00 44.03 91 LEU C O 1
ATOM 2955 N N . TYR C 1 92 ? 24.883 -10.944 39.215 1.00 42.46 92 TYR C N 1
ATOM 2956 C CA . TYR C 1 92 ? 25.913 -11.695 38.506 1.00 46.74 92 TYR C CA 1
ATOM 2957 C C . TYR C 1 92 ? 27.239 -11.780 39.271 1.00 49.29 92 TYR C C 1
ATOM 2958 O O . TYR C 1 92 ? 27.921 -12.810 39.232 1.00 50.18 92 TYR C O 1
ATOM 2967 N N . ASP C 1 93 ? 27.600 -10.695 39.955 1.00 52.05 93 ASP C N 1
ATOM 2968 C CA . ASP C 1 93 ? 28.849 -10.634 40.723 1.00 57.01 93 ASP C CA 1
ATOM 2969 C C . ASP C 1 93 ? 28.703 -11.214 42.131 1.00 56.37 93 ASP C C 1
ATOM 2970 O O . ASP C 1 93 ? 28.508 -10.492 43.112 1.00 56.56 93 ASP C O 1
ATOM 2975 N N . ARG C 1 94 ? 28.800 -12.533 42.209 1.00 56.51 94 ARG C N 1
ATOM 2976 C CA . ARG C 1 94 ? 28.672 -13.250 43.463 1.00 56.82 94 ARG C CA 1
ATOM 2977 C C . ARG C 1 94 ? 29.565 -14.476 43.339 1.00 57.99 94 ARG C C 1
ATOM 2978 O O . ARG C 1 94 ? 29.961 -14.848 42.232 1.00 59.11 94 ARG C O 1
ATOM 2986 N N . PRO C 1 95 ? 29.908 -15.109 44.469 1.00 58.20 95 PRO C N 1
ATOM 2987 C CA . PRO C 1 95 ? 30.764 -16.301 44.485 1.00 58.30 95 PRO C CA 1
ATOM 2988 C C . PRO C 1 95 ? 30.373 -17.311 43.406 1.00 57.69 95 PRO C C 1
ATOM 2989 O O . PRO C 1 95 ? 31.207 -17.756 42.618 1.00 56.45 95 PRO C O 1
ATOM 2993 N N . LEU C 1 96 ? 29.098 -17.678 43.388 1.00 57.21 96 LEU C N 1
ATOM 2994 C CA . LEU C 1 96 ? 28.593 -18.614 42.393 1.00 56.57 96 LEU C CA 1
ATOM 2995 C C . LEU C 1 96 ? 27.951 -17.788 41.283 1.00 55.41 96 LEU C C 1
ATOM 2996 O O . LEU C 1 96 ? 27.113 -16.919 41.537 1.00 53.96 96 LEU C O 1
ATOM 3001 N N . LYS C 1 97 ? 28.358 -18.045 40.052 1.00 54.15 97 LYS C N 1
ATOM 3002 C CA . LYS C 1 97 ? 27.810 -17.301 38.932 1.00 52.68 97 LYS C CA 1
ATOM 3003 C C . LYS C 1 97 ? 26.712 -18.120 38.281 1.00 50.88 97 LYS C C 1
ATOM 3004 O O . LYS C 1 97 ? 26.649 -19.332 38.441 1.00 53.33 97 LYS C O 1
ATOM 3010 N N . PRO C 1 98 ? 25.800 -17.464 37.570 1.00 50.12 98 PRO C N 1
ATOM 3011 C CA . PRO C 1 98 ? 24.748 -18.262 36.946 1.00 46.70 98 PRO C CA 1
ATOM 3012 C C . PRO C 1 98 ? 25.105 -18.668 35.526 1.00 44.65 98 PRO C C 1
ATOM 3013 O O . PRO C 1 98 ? 25.867 -17.974 34.853 1.00 43.74 98 PRO C O 1
ATOM 3017 N N . ASP C 1 99 ? 24.566 -19.801 35.086 1.00 40.61 99 ASP C N 1
ATOM 3018 C CA . ASP C 1 99 ? 24.782 -20.267 33.725 1.00 41.41 99 ASP C CA 1
ATOM 3019 C C . ASP C 1 99 ? 23.900 -19.329 32.899 1.00 42.66 99 ASP C C 1
ATOM 3020 O O . ASP C 1 99 ? 22.670 -19.420 32.942 1.00 43.31 99 ASP C O 1
ATOM 3025 N N . LEU C 1 100 ? 24.537 -18.416 32.174 1.00 40.82 100 LEU C N 1
ATOM 3026 C CA . LEU C 1 100 ? 23.837 -17.438 31.352 1.00 36.33 100 LEU C CA 1
ATOM 3027 C C . LEU C 1 100 ? 22.978 -18.073 30.276 1.00 35.75 100 LEU C C 1
ATOM 3028 O O . LEU C 1 100 ? 22.034 -17.454 29.792 1.00 38.59 100 LEU C O 1
ATOM 3033 N N . ASN C 1 101 ? 23.303 -19.303 29.894 1.00 32.34 101 ASN C N 1
ATOM 3034 C CA . ASN C 1 101 ? 22.526 -19.973 28.876 1.00 30.48 101 ASN C CA 1
ATOM 3035 C C . ASN C 1 101 ? 21.402 -20.819 29.483 1.00 30.99 101 ASN C C 1
ATOM 3036 O O . ASN C 1 101 ? 20.814 -21.644 28.795 1.00 33.13 101 ASN C O 1
ATOM 3041 N N . LYS C 1 102 ? 21.080 -20.600 30.756 1.00 30.27 102 LYS C N 1
ATOM 3042 C CA . LYS C 1 102 ? 20.019 -21.382 31.405 1.00 31.28 102 LYS C CA 1
ATOM 3043 C C . LYS C 1 102 ? 18.652 -21.014 30.855 1.00 29.90 102 LYS C C 1
ATOM 3044 O O . LYS C 1 102 ? 18.293 -19.841 30.804 1.00 33.24 102 LYS C O 1
ATOM 3050 N N . ILE C 1 103 ? 17.884 -22.020 30.453 1.00 30.50 103 ILE C N 1
ATOM 3051 C CA . ILE C 1 103 ? 16.559 -21.781 29.888 1.00 27.86 103 ILE C CA 1
ATOM 3052 C C . ILE C 1 103 ? 15.404 -22.021 30.861 1.00 28.18 103 ILE C C 1
ATOM 3053 O O . ILE C 1 103 ? 15.519 -22.805 31.799 1.00 27.20 103 ILE C O 1
ATOM 3058 N N . THR C 1 104 ? 14.286 -21.339 30.599 1.00 26.56 104 THR C N 1
ATOM 3059 C CA . THR C 1 104 ? 13.059 -21.478 31.378 1.00 23.42 104 THR C CA 1
ATOM 3060 C C . THR C 1 104 ? 12.348 -22.697 30.748 1.00 20.34 104 THR C C 1
ATOM 3061 O O . THR C 1 104 ? 12.880 -23.292 29.816 1.00 18.97 104 THR C O 1
ATOM 3065 N N . ASN C 1 105 ? 11.146 -23.039 31.214 1.00 20.56 105 ASN C N 1
ATOM 3066 C CA . ASN C 1 105 ? 10.424 -24.194 30.661 1.00 22.36 105 ASN C CA 1
ATOM 3067 C C . ASN C 1 105 ? 9.931 -23.972 29.222 1.00 25.70 105 ASN C C 1
ATOM 3068 O O . ASN C 1 105 ? 9.484 -24.904 28.560 1.00 26.12 105 ASN C O 1
ATOM 3073 N N . GLN C 1 106 ? 9.983 -22.735 28.743 1.00 25.41 106 GLN C N 1
ATOM 3074 C CA . GLN C 1 106 ? 9.593 -22.457 27.367 1.00 25.93 106 GLN C CA 1
ATOM 3075 C C . GLN C 1 106 ? 10.876 -22.461 26.508 1.00 24.34 106 GLN C C 1
ATOM 3076 O O . GLN C 1 106 ? 10.851 -22.202 25.308 1.00 26.12 106 GLN C O 1
ATOM 3082 N N . GLY C 1 107 ? 11.994 -22.805 27.140 1.00 21.69 107 GLY C N 1
ATOM 3083 C CA . GLY C 1 107 ? 13.257 -22.878 26.437 1.00 22.53 107 GLY C CA 1
ATOM 3084 C C . GLY C 1 107 ? 13.900 -21.536 26.132 1.00 23.83 107 GLY C C 1
ATOM 3085 O O . GLY C 1 107 ? 14.826 -21.490 25.330 1.00 24.01 107 GLY C O 1
ATOM 3086 N N . VAL C 1 108 ? 13.443 -20.451 26.759 1.00 22.80 108 VAL C N 1
ATOM 3087 C CA . VAL C 1 108 ? 14.024 -19.142 26.475 1.00 26.32 108 VAL C CA 1
ATOM 3088 C C . VAL C 1 108 ? 15.160 -18.752 27.436 1.00 26.02 108 VAL C C 1
ATOM 3089 O O . VAL C 1 108 ? 15.180 -19.157 28.613 1.00 24.28 108 VAL C O 1
ATOM 3093 N N . THR C 1 109 ? 16.096 -17.953 26.933 1.00 22.90 109 THR C N 1
ATOM 3094 C CA . THR C 1 109 ? 17.211 -17.507 27.759 1.00 27.02 109 THR C CA 1
ATOM 3095 C C . THR C 1 109 ? 17.094 -16.052 28.234 1.00 26.59 109 THR C C 1
ATOM 3096 O O . THR C 1 109 ? 16.187 -15.307 27.821 1.00 25.94 109 THR C O 1
ATOM 3100 N N . CYS C 1 110 ? 18.007 -15.650 29.112 1.00 24.15 110 CYS C N 1
ATOM 3101 C CA . CYS C 1 110 ? 18.020 -14.275 29.601 1.00 24.95 110 CYS C CA 1
ATOM 3102 C C . CYS C 1 110 ? 18.214 -13.349 28.414 1.00 23.17 110 CYS C C 1
ATOM 3103 O O . CYS C 1 110 ? 17.659 -12.261 28.377 1.00 21.56 110 CYS C O 1
ATOM 3106 N N . LEU C 1 111 ? 19.009 -13.791 27.445 1.00 22.55 111 LEU C N 1
ATOM 3107 C CA . LEU C 1 111 ? 19.243 -12.986 26.265 1.00 24.18 111 LEU C CA 1
ATOM 3108 C C . LEU C 1 111 ? 17.933 -12.850 25.476 1.00 25.53 111 LEU C C 1
ATOM 3109 O O . LEU C 1 111 ? 17.608 -11.753 25.030 1.00 27.76 111 LEU C O 1
ATOM 3114 N N . HIS C 1 112 ? 17.180 -13.942 25.313 1.00 23.78 112 HIS C N 1
ATOM 3115 C CA . HIS C 1 112 ? 15.894 -13.865 24.610 1.00 25.02 112 HIS C CA 1
ATOM 3116 C C . HIS C 1 112 ? 15.045 -12.748 25.218 1.00 23.51 112 HIS C C 1
ATOM 3117 O O . HIS C 1 112 ? 14.529 -11.877 24.517 1.00 25.61 112 HIS C O 1
ATOM 3124 N N . LEU C 1 113 ? 14.913 -12.806 26.533 1.00 22.65 113 LEU C N 1
ATOM 3125 C CA . LEU C 1 113 ? 14.108 -11.870 27.295 1.00 22.70 113 LEU C CA 1
ATOM 3126 C C . LEU C 1 113 ? 14.585 -10.437 27.173 1.00 25.99 113 LEU C C 1
ATOM 3127 O O . LEU C 1 113 ? 13.774 -9.513 27.090 1.00 24.09 113 LEU C O 1
ATOM 3132 N N . ALA C 1 114 ? 15.907 -10.260 27.184 1.00 29.19 114 ALA C N 1
ATOM 3133 C CA . ALA C 1 114 ? 16.499 -8.934 27.094 1.00 27.20 114 ALA C CA 1
ATOM 3134 C C . ALA C 1 114 ? 16.308 -8.324 25.707 1.00 26.01 114 ALA C C 1
ATOM 3135 O O . ALA C 1 114 ? 15.725 -7.250 25.576 1.00 25.59 114 ALA C O 1
ATOM 3137 N N . VAL C 1 115 ? 16.783 -9.022 24.678 1.00 24.90 115 VAL C N 1
ATOM 3138 C CA . VAL C 1 115 ? 16.664 -8.523 23.331 1.00 23.51 115 VAL C CA 1
ATOM 3139 C C . VAL C 1 115 ? 15.216 -8.223 22.989 1.00 28.81 115 VAL C C 1
ATOM 3140 O O . VAL C 1 115 ? 14.927 -7.243 22.303 1.00 28.44 115 VAL C O 1
ATOM 3144 N N . GLY C 1 116 ? 14.308 -9.052 23.493 1.00 28.06 116 GLY C N 1
ATOM 3145 C CA . GLY C 1 116 ? 12.899 -8.866 23.211 1.00 29.14 116 GLY C CA 1
ATOM 3146 C C . GLY C 1 116 ? 12.270 -7.594 23.730 1.00 31.79 116 GLY C C 1
ATOM 3147 O O . GLY C 1 116 ? 11.349 -7.075 23.098 1.00 36.00 116 GLY C O 1
ATOM 3148 N N . LYS C 1 117 ? 12.740 -7.083 24.868 1.00 31.50 117 LYS C N 1
ATOM 3149 C CA . LYS C 1 117 ? 12.181 -5.855 25.423 1.00 29.16 117 LYS C CA 1
ATOM 3150 C C . LYS C 1 117 ? 13.038 -4.644 25.074 1.00 32.19 117 LYS C C 1
ATOM 3151 O O . LYS C 1 117 ? 12.843 -3.540 25.593 1.00 29.89 117 LYS C O 1
ATOM 3157 N N . LYS C 1 118 ? 13.986 -4.874 24.172 1.00 33.99 118 LYS C N 1
ATOM 3158 C CA . LYS C 1 118 ? 14.913 -3.851 23.710 1.00 35.60 118 LYS C CA 1
ATOM 3159 C C . LYS C 1 118 ? 15.857 -3.327 24.793 1.00 34.83 118 LYS C C 1
ATOM 3160 O O . LYS C 1 118 ? 16.249 -2.163 24.759 1.00 35.01 118 LYS C O 1
ATOM 3166 N N . TRP C 1 119 ? 16.214 -4.178 25.755 1.00 35.64 119 TRP C N 1
ATOM 3167 C CA . TRP C 1 119 ? 17.159 -3.790 26.811 1.00 34.92 119 TRP C CA 1
ATOM 3168 C C . TRP C 1 119 ? 18.551 -3.992 26.202 1.00 37.40 119 TRP C C 1
ATOM 3169 O O . TRP C 1 119 ? 19.137 -5.087 26.295 1.00 37.83 119 TRP C O 1
ATOM 3180 N N . PHE C 1 120 ? 19.080 -2.941 25.572 1.00 38.64 120 PHE C N 1
ATOM 3181 C CA . PHE C 1 120 ? 20.384 -3.024 24.912 1.00 38.80 120 PHE C CA 1
ATOM 3182 C C . PHE C 1 120 ? 21.588 -3.152 25.849 1.00 36.03 120 PHE C C 1
ATOM 3183 O O . PHE C 1 120 ? 22.542 -3.862 25.552 1.00 37.86 120 PHE C O 1
ATOM 3191 N N . GLU C 1 121 ? 21.541 -2.475 26.984 1.00 37.72 121 GLU C N 1
ATOM 3192 C CA . GLU C 1 121 ? 22.638 -2.534 27.945 1.00 38.59 121 GLU C CA 1
ATOM 3193 C C . GLU C 1 121 ? 22.810 -3.963 28.467 1.00 35.56 121 GLU C C 1
ATOM 3194 O O . GLU C 1 121 ? 23.905 -4.539 28.419 1.00 30.92 121 GLU C O 1
ATOM 3200 N N . VAL C 1 122 ? 21.708 -4.524 28.967 1.00 34.79 122 VAL C N 1
ATOM 3201 C CA . VAL C 1 122 ? 21.688 -5.877 29.519 1.00 30.54 122 VAL C CA 1
ATOM 3202 C C . VAL C 1 122 ? 22.102 -6.905 28.462 1.00 32.16 122 VAL C C 1
ATOM 3203 O O . VAL C 1 122 ? 22.956 -7.770 28.716 1.00 27.67 122 VAL C O 1
ATOM 3207 N N . SER C 1 123 ? 21.508 -6.809 27.271 1.00 31.58 123 SER C N 1
ATOM 3208 C CA . SER C 1 123 ? 21.832 -7.749 26.200 1.00 33.98 123 SER C CA 1
ATOM 3209 C C . SER C 1 123 ? 23.334 -7.777 25.962 1.00 36.09 123 SER C C 1
ATOM 3210 O O . SER C 1 123 ? 23.947 -8.849 25.881 1.00 35.76 123 SER C O 1
ATOM 3213 N N . GLN C 1 124 ? 23.921 -6.589 25.851 1.00 39.34 124 GLN C N 1
ATOM 3214 C CA . GLN C 1 124 ? 25.361 -6.435 25.627 1.00 38.80 124 GLN C CA 1
ATOM 3215 C C . GLN C 1 124 ? 26.155 -7.114 26.745 1.00 38.27 124 GLN C C 1
ATOM 3216 O O . GLN C 1 124 ? 27.107 -7.878 26.494 1.00 36.81 124 GLN C O 1
ATOM 3222 N N . PHE C 1 125 ? 25.752 -6.825 27.981 1.00 37.78 125 PHE C N 1
ATOM 3223 C CA . PHE C 1 125 ? 26.392 -7.406 29.147 1.00 37.45 125 PHE C CA 1
ATOM 3224 C C . PHE C 1 125 ? 26.434 -8.924 29.001 1.00 38.39 125 PHE C C 1
ATOM 3225 O O . PHE C 1 125 ? 27.506 -9.542 29.066 1.00 39.11 125 PHE C O 1
ATOM 3233 N N . LEU C 1 126 ? 25.265 -9.518 28.789 1.00 34.24 126 LEU C N 1
ATOM 3234 C CA . LEU C 1 126 ? 25.158 -10.968 28.646 1.00 31.61 126 LEU C CA 1
ATOM 3235 C C . LEU C 1 126 ? 26.135 -11.537 27.621 1.00 33.22 126 LEU C C 1
ATOM 3236 O O . LEU C 1 126 ? 26.903 -12.459 27.924 1.00 30.42 126 LEU C O 1
ATOM 3241 N N . ILE C 1 127 ? 26.120 -10.991 26.409 1.00 34.43 127 ILE C N 1
ATOM 3242 C CA . ILE C 1 127 ? 27.020 -11.481 25.368 1.00 33.26 127 ILE C CA 1
ATOM 3243 C C . ILE C 1 127 ? 28.467 -11.319 25.803 1.00 34.77 127 ILE C C 1
ATOM 3244 O O . ILE C 1 127 ? 29.284 -12.224 25.646 1.00 30.60 127 ILE C O 1
ATOM 3249 N N . GLU C 1 128 ? 28.761 -10.161 26.378 1.00 39.82 128 GLU C N 1
ATOM 3250 C CA . GLU C 1 128 ? 30.107 -9.849 26.839 1.00 45.60 128 GLU C CA 1
ATOM 3251 C C . GLU C 1 128 ? 30.635 -10.944 27.762 1.00 45.70 128 GLU C C 1
ATOM 3252 O O . GLU C 1 128 ? 31.793 -11.346 27.665 1.00 46.54 128 GLU C O 1
ATOM 3258 N N . ASN C 1 129 ? 29.764 -11.436 28.637 1.00 46.34 129 ASN C N 1
ATOM 3259 C CA . ASN C 1 129 ? 30.121 -12.464 29.603 1.00 41.41 129 ASN C CA 1
ATOM 3260 C C . ASN C 1 129 ? 29.889 -13.892 29.154 1.00 39.78 129 ASN C C 1
ATOM 3261 O O . ASN C 1 129 ? 29.856 -14.796 29.981 1.00 41.98 129 ASN C O 1
ATOM 3266 N N . GLY C 1 130 ? 29.701 -14.098 27.855 1.00 37.92 130 GLY C N 1
ATOM 3267 C CA . GLY C 1 130 ? 29.524 -15.452 27.350 1.00 36.62 130 GLY C CA 1
ATOM 3268 C C . GLY C 1 130 ? 28.175 -16.014 26.913 1.00 37.94 130 GLY C C 1
ATOM 3269 O O . GLY C 1 130 ? 28.097 -17.197 26.570 1.00 38.02 130 GLY C O 1
ATOM 3270 N N . ALA C 1 131 ? 27.113 -15.221 26.899 1.00 35.30 131 ALA C N 1
ATOM 3271 C CA . ALA C 1 131 ? 25.830 -15.785 26.489 1.00 35.35 131 ALA C CA 1
ATOM 3272 C C . ALA C 1 131 ? 25.794 -16.108 25.000 1.00 34.61 131 ALA C C 1
ATOM 3273 O O . ALA C 1 131 ? 26.259 -15.330 24.170 1.00 34.96 131 ALA C O 1
ATOM 3275 N N . SER C 1 132 ? 25.250 -17.269 24.662 1.00 34.01 132 SER C N 1
ATOM 3276 C CA . SER C 1 132 ? 25.144 -17.662 23.271 1.00 31.77 132 SER C CA 1
ATOM 3277 C C . SER C 1 132 ? 23.997 -16.917 22.605 1.00 33.63 132 SER C C 1
ATOM 3278 O O . SER C 1 132 ? 23.028 -16.540 23.258 1.00 35.72 132 SER C O 1
ATOM 3281 N N . VAL C 1 133 ? 24.108 -16.705 21.303 1.00 33.64 133 VAL C N 1
ATOM 3282 C CA . VAL C 1 133 ? 23.058 -16.032 20.546 1.00 35.37 133 VAL C CA 1
ATOM 3283 C C . VAL C 1 133 ? 22.376 -17.056 19.634 1.00 35.98 133 VAL C C 1
ATOM 3284 O O . VAL C 1 133 ? 21.531 -16.701 18.816 1.00 36.59 133 VAL C O 1
ATOM 3288 N N . ARG C 1 134 ? 22.748 -18.323 19.789 1.00 31.62 134 ARG C N 1
ATOM 3289 C CA . ARG C 1 134 ? 22.214 -19.389 18.965 1.00 32.23 134 ARG C CA 1
ATOM 3290 C C . ARG C 1 134 ? 21.239 -20.366 19.632 1.00 30.56 134 ARG C C 1
ATOM 3291 O O . ARG C 1 134 ? 20.876 -21.370 19.030 1.00 31.04 134 ARG C O 1
ATOM 3299 N N . ILE C 1 135 ? 20.819 -20.094 20.862 1.00 29.44 135 ILE C N 1
ATOM 3300 C CA . ILE C 1 135 ? 19.897 -21.004 21.530 1.00 29.09 135 ILE C CA 1
ATOM 3301 C C . ILE C 1 135 ? 18.441 -20.880 21.089 1.00 28.30 135 ILE C C 1
ATOM 3302 O O . ILE C 1 135 ? 17.786 -19.874 21.334 1.00 28.87 135 ILE C O 1
ATOM 3307 N N . LYS C 1 136 ? 17.953 -21.933 20.444 1.00 28.64 136 LYS C N 1
ATOM 3308 C CA . LYS C 1 136 ? 16.588 -22.016 19.946 1.00 28.67 136 LYS C CA 1
ATOM 3309 C C . LYS C 1 136 ? 15.659 -22.392 21.085 1.00 29.46 136 LYS C C 1
ATOM 3310 O O . LYS C 1 136 ? 15.923 -23.361 21.790 1.00 29.13 136 LYS C O 1
ATOM 3316 N N . ASP C 1 137 ? 14.576 -21.635 21.276 1.00 29.99 137 ASP C N 1
ATOM 3317 C CA . ASP C 1 137 ? 13.618 -21.961 22.342 1.00 26.63 137 ASP C CA 1
ATOM 3318 C C . ASP C 1 137 ? 12.642 -23.012 21.823 1.00 24.37 137 ASP C C 1
ATOM 3319 O O . ASP C 1 137 ? 12.871 -23.598 20.762 1.00 21.39 137 ASP C O 1
ATOM 3324 N N . LYS C 1 138 ? 11.549 -23.217 22.562 1.00 26.84 138 LYS C N 1
ATOM 3325 C CA . LYS C 1 138 ? 10.507 -24.188 22.214 1.00 29.23 138 LYS C CA 1
ATOM 3326 C C . LYS C 1 138 ? 9.836 -23.982 20.850 1.00 28.26 138 LYS C C 1
ATOM 3327 O O . LYS C 1 138 ? 9.228 -24.908 20.313 1.00 23.55 138 LYS C O 1
ATOM 3333 N N . PHE C 1 139 ? 9.920 -22.770 20.310 1.00 27.24 139 PHE C N 1
ATOM 3334 C CA . PHE C 1 139 ? 9.341 -22.464 19.003 1.00 30.49 139 PHE C CA 1
ATOM 3335 C C . PHE C 1 139 ? 10.464 -22.229 18.002 1.00 30.91 139 PHE C C 1
ATOM 3336 O O . PHE C 1 139 ? 10.292 -21.548 16.992 1.00 30.89 139 PHE C O 1
ATOM 3344 N N . ASN C 1 140 ? 11.615 -22.827 18.290 1.00 29.32 140 ASN C N 1
ATOM 3345 C CA . ASN C 1 140 ? 12.783 -22.702 17.433 1.00 28.79 140 ASN C CA 1
ATOM 3346 C C . ASN C 1 140 ? 13.129 -21.261 17.088 1.00 26.16 140 ASN C C 1
ATOM 3347 O O . ASN C 1 140 ? 13.450 -20.953 15.944 1.00 29.40 140 ASN C O 1
ATOM 3352 N N . GLN C 1 141 ? 13.057 -20.376 18.071 1.00 25.18 141 GLN C N 1
ATOM 3353 C CA . GLN C 1 141 ? 13.419 -18.988 17.858 1.00 22.41 141 GLN C CA 1
ATOM 3354 C C . GLN C 1 141 ? 14.631 -18.593 18.691 1.00 23.51 141 GLN C C 1
ATOM 3355 O O . GLN C 1 141 ? 14.732 -18.925 19.880 1.00 21.24 141 GLN C O 1
ATOM 3361 N N . ILE C 1 142 ? 15.551 -17.875 18.061 1.00 22.83 142 ILE C N 1
ATOM 3362 C CA . ILE C 1 142 ? 16.728 -17.399 18.766 1.00 22.33 142 ILE C CA 1
ATOM 3363 C C . ILE C 1 142 ? 16.496 -15.919 19.007 1.00 23.19 142 ILE C C 1
ATOM 3364 O O . ILE C 1 142 ? 15.508 -15.349 18.520 1.00 19.13 142 ILE C O 1
ATOM 3369 N N . PRO C 1 143 ? 17.379 -15.278 19.781 1.00 22.94 143 PRO C N 1
ATOM 3370 C CA . PRO C 1 143 ? 17.212 -13.849 20.057 1.00 23.47 143 PRO C CA 1
ATOM 3371 C C . PRO C 1 143 ? 17.069 -12.995 18.789 1.00 26.10 143 PRO C C 1
ATOM 3372 O O . PRO C 1 143 ? 16.381 -11.968 18.799 1.00 26.36 143 PRO C O 1
ATOM 3376 N N . LEU C 1 144 ? 17.690 -13.431 17.697 1.00 23.79 144 LEU C N 1
ATOM 3377 C CA . LEU C 1 144 ? 17.607 -12.664 16.464 1.00 25.31 144 LEU C CA 1
ATOM 3378 C C . LEU C 1 144 ? 16.165 -12.529 15.994 1.00 25.43 144 LEU C C 1
ATOM 3379 O O . LEU C 1 144 ? 15.806 -11.509 15.416 1.00 23.08 144 LEU C O 1
ATOM 3384 N N . HIS C 1 145 ? 15.353 -13.563 16.229 1.00 21.62 145 HIS C N 1
ATOM 3385 C CA . HIS C 1 145 ? 13.961 -13.539 15.817 1.00 20.36 145 HIS C CA 1
ATOM 3386 C C . HIS C 1 145 ? 13.206 -12.425 16.544 1.00 23.10 145 HIS C C 1
ATOM 3387 O O . HIS C 1 145 ? 12.381 -11.714 15.942 1.00 25.11 145 HIS C O 1
ATOM 3394 N N . ARG C 1 146 ? 13.485 -12.270 17.834 1.00 20.73 146 ARG C N 1
ATOM 3395 C CA . ARG C 1 146 ? 12.837 -11.235 18.627 1.00 23.99 146 ARG C CA 1
ATOM 3396 C C . ARG C 1 146 ? 13.307 -9.837 18.192 1.00 24.84 146 ARG C C 1
ATOM 3397 O O . ARG C 1 146 ? 12.501 -8.929 18.001 1.00 27.81 146 ARG C O 1
ATOM 3405 N N . ALA C 1 147 ? 14.615 -9.675 18.023 1.00 22.88 147 ALA C N 1
ATOM 3406 C CA . ALA C 1 147 ? 15.167 -8.386 17.622 1.00 23.66 147 ALA C CA 1
ATOM 3407 C C . ALA C 1 147 ? 14.530 -7.910 16.313 1.00 22.09 147 ALA C C 1
ATOM 3408 O O . ALA C 1 147 ? 14.130 -6.761 16.193 1.00 17.75 147 ALA C O 1
ATOM 3410 N N . ALA C 1 148 ? 14.444 -8.814 15.342 1.00 20.89 148 ALA C N 1
ATOM 3411 C CA . ALA C 1 148 ? 13.858 -8.504 14.053 1.00 22.66 148 ALA C CA 1
ATOM 3412 C C . ALA C 1 148 ? 12.376 -8.173 14.219 1.00 22.42 148 ALA C C 1
ATOM 3413 O O . ALA C 1 148 ? 11.820 -7.332 13.515 1.00 22.20 148 ALA C O 1
ATOM 3415 N N . SER C 1 149 ? 11.739 -8.826 15.173 1.00 24.40 149 SER C N 1
ATOM 3416 C CA . SER C 1 149 ? 10.324 -8.597 15.397 1.00 29.31 149 SER C CA 1
ATOM 3417 C C . SER C 1 149 ? 10.004 -7.235 16.017 1.00 29.27 149 SER C C 1
ATOM 3418 O O . SER C 1 149 ? 8.944 -6.658 15.759 1.00 28.96 149 SER C O 1
ATOM 3421 N N . VAL C 1 150 ? 10.906 -6.726 16.852 1.00 29.68 150 VAL C N 1
ATOM 3422 C CA . VAL C 1 150 ? 10.681 -5.424 17.482 1.00 28.41 150 VAL C CA 1
ATOM 3423 C C . VAL C 1 150 ? 11.295 -4.310 16.645 1.00 28.36 150 VAL C C 1
ATOM 3424 O O . VAL C 1 150 ? 11.200 -3.137 17.000 1.00 31.38 150 VAL C O 1
ATOM 3428 N N . GLY C 1 151 ? 11.936 -4.703 15.543 1.00 25.18 151 GLY C N 1
ATOM 3429 C CA . GLY C 1 151 ? 12.538 -3.759 14.629 1.00 24.26 151 GLY C CA 1
ATOM 3430 C C . GLY C 1 151 ? 13.759 -3.044 15.147 1.00 28.41 151 GLY C C 1
ATOM 3431 O O . GLY C 1 151 ? 14.062 -1.953 14.669 1.00 31.50 151 GLY C O 1
ATOM 3432 N N . SER C 1 152 ? 14.471 -3.649 16.101 1.00 30.32 152 SER C N 1
ATOM 3433 C CA . SER C 1 152 ? 15.663 -3.026 16.675 1.00 30.02 152 SER C CA 1
ATOM 3434 C C . SER C 1 152 ? 16.925 -3.157 15.848 1.00 29.17 152 SER C C 1
ATOM 3435 O O . SER C 1 152 ? 17.648 -4.154 15.947 1.00 30.26 152 SER C O 1
ATOM 3438 N N . LEU C 1 153 ? 17.204 -2.133 15.050 1.00 28.28 153 LEU C N 1
ATOM 3439 C CA . LEU C 1 153 ? 18.402 -2.113 14.222 1.00 28.87 153 LEU C CA 1
ATOM 3440 C C . LEU C 1 153 ? 19.655 -2.338 15.080 1.00 30.62 153 LEU C C 1
ATOM 3441 O O . LEU C 1 153 ? 20.576 -3.045 14.662 1.00 30.84 153 LEU C O 1
ATOM 3446 N N . LYS C 1 154 ? 19.689 -1.751 16.278 1.00 30.78 154 LYS C N 1
ATOM 3447 C CA . LYS C 1 154 ? 20.847 -1.909 17.171 1.00 35.05 154 LYS C CA 1
ATOM 3448 C C . LYS C 1 154 ? 21.052 -3.361 17.621 1.00 35.01 154 LYS C C 1
ATOM 3449 O O . LYS C 1 154 ? 22.160 -3.889 17.544 1.00 35.73 154 LYS C O 1
ATOM 3455 N N . LEU C 1 155 ? 19.992 -4.010 18.102 1.00 34.44 155 LEU C N 1
ATOM 3456 C CA . LEU C 1 155 ? 20.146 -5.392 18.553 1.00 32.53 155 LEU C CA 1
ATOM 3457 C C . LEU C 1 155 ? 20.461 -6.321 17.398 1.00 32.10 155 LEU C C 1
ATOM 3458 O O . LEU C 1 155 ? 21.185 -7.293 17.572 1.00 32.26 155 LEU C O 1
ATOM 3463 N N . ILE C 1 156 ? 19.930 -6.022 16.213 1.00 30.88 156 ILE C N 1
ATOM 3464 C CA . ILE C 1 156 ? 20.207 -6.865 15.055 1.00 33.04 156 ILE C CA 1
ATOM 3465 C C . ILE C 1 156 ? 21.695 -6.782 14.714 1.00 38.27 156 ILE C C 1
ATOM 3466 O O . ILE C 1 156 ? 22.284 -7.748 14.237 1.00 40.88 156 ILE C O 1
ATOM 3471 N N . GLU C 1 157 ? 22.296 -5.621 14.963 1.00 41.28 157 GLU C N 1
ATOM 3472 C CA . GLU C 1 157 ? 23.718 -5.413 14.687 1.00 43.62 157 GLU C CA 1
ATOM 3473 C C . GLU C 1 157 ? 24.559 -6.220 15.658 1.00 40.85 157 GLU C C 1
ATOM 3474 O O . GLU C 1 157 ? 25.520 -6.875 15.270 1.00 40.98 157 GLU C O 1
ATOM 3480 N N . LEU C 1 158 ? 24.189 -6.153 16.931 1.00 40.39 158 LEU C N 1
ATOM 3481 C CA . LEU C 1 158 ? 24.902 -6.867 17.979 1.00 38.75 158 LEU C CA 1
ATOM 3482 C C . LEU C 1 158 ? 24.877 -8.380 17.762 1.00 40.17 158 LEU C C 1
ATOM 3483 O O . LEU C 1 158 ? 25.922 -9.035 17.676 1.00 38.51 158 LEU C O 1
ATOM 3488 N N . LEU C 1 159 ? 23.669 -8.919 17.668 1.00 39.08 159 LEU C N 1
ATOM 3489 C CA . LEU C 1 159 ? 23.464 -10.338 17.476 1.00 38.67 159 LEU C CA 1
ATOM 3490 C C . LEU C 1 159 ? 24.077 -10.912 16.211 1.00 41.85 159 LEU C C 1
ATOM 3491 O O . LEU C 1 159 ? 24.618 -12.015 16.235 1.00 43.01 159 LEU C O 1
ATOM 3496 N N . CYS C 1 160 ? 23.990 -10.188 15.100 1.00 44.93 160 CYS C N 1
ATOM 3497 C CA . CYS C 1 160 ? 24.545 -10.696 13.850 1.00 47.13 160 CYS C CA 1
ATOM 3498 C C . CYS C 1 160 ? 26.068 -10.648 13.744 1.00 47.67 160 CYS C C 1
ATOM 3499 O O . CYS C 1 160 ? 26.651 -11.219 12.824 1.00 48.18 160 CYS C O 1
ATOM 3502 N N . GLY C 1 161 ? 26.711 -9.954 14.671 1.00 48.71 161 GLY C N 1
ATOM 3503 C CA . GLY C 1 161 ? 28.159 -9.888 14.643 1.00 51.16 161 GLY C CA 1
ATOM 3504 C C . GLY C 1 161 ? 28.746 -11.209 15.114 1.00 51.54 161 GLY C C 1
ATOM 3505 O O . GLY C 1 161 ? 29.870 -11.577 14.750 1.00 51.70 161 GLY C O 1
ATOM 3506 N N . LEU C 1 162 ? 27.969 -11.930 15.919 1.00 49.34 162 LEU C N 1
ATOM 3507 C CA . LEU C 1 162 ? 28.397 -13.210 16.456 1.00 46.75 162 LEU C CA 1
ATOM 3508 C C . LEU C 1 162 ? 27.698 -14.382 15.781 1.00 46.00 162 LEU C C 1
ATOM 3509 O O . LEU C 1 162 ? 28.236 -15.487 15.765 1.00 45.97 162 LEU C O 1
ATOM 3514 N N . GLY C 1 163 ? 26.509 -14.153 15.226 1.00 42.60 163 GLY C N 1
ATOM 3515 C CA . GLY C 1 163 ? 25.783 -15.248 14.602 1.00 42.40 163 GLY C CA 1
ATOM 3516 C C . GLY C 1 163 ? 25.069 -14.978 13.291 1.00 40.04 163 GLY C C 1
ATOM 3517 O O . GLY C 1 163 ? 23.914 -15.367 13.117 1.00 37.37 163 GLY C O 1
ATOM 3518 N N . LYS C 1 164 ? 25.768 -14.336 12.361 1.00 40.79 164 LYS C N 1
ATOM 3519 C CA . LYS C 1 164 ? 25.203 -14.008 11.053 1.00 42.33 164 LYS C CA 1
ATOM 3520 C C . LYS C 1 164 ? 24.961 -15.257 10.195 1.00 37.40 164 LYS C C 1
ATOM 3521 O O . LYS C 1 164 ? 24.201 -15.217 9.243 1.00 34.89 164 LYS C O 1
ATOM 3527 N N . SER C 1 165 ? 25.599 -16.367 10.542 1.00 36.42 165 SER C N 1
ATOM 3528 C CA . SER C 1 165 ? 25.392 -17.603 9.797 1.00 37.20 165 SER C CA 1
ATOM 3529 C C . SER C 1 165 ? 24.059 -18.232 10.220 1.00 37.61 165 SER C C 1
ATOM 3530 O O . SER C 1 165 ? 23.727 -19.341 9.811 1.00 35.01 165 SER C O 1
ATOM 3533 N N . ALA C 1 166 ? 23.297 -17.506 11.042 1.00 38.85 166 ALA C N 1
ATOM 3534 C CA . ALA C 1 166 ? 21.988 -17.970 11.507 1.00 36.04 166 ALA C CA 1
ATOM 3535 C C . ALA C 1 166 ? 20.853 -17.064 11.003 1.00 34.71 166 ALA C C 1
ATOM 3536 O O . ALA C 1 166 ? 19.679 -17.315 11.282 1.00 36.34 166 ALA C O 1
ATOM 3538 N N . VAL C 1 167 ? 21.202 -16.021 10.257 1.00 29.52 167 VAL C N 1
ATOM 3539 C CA . VAL C 1 167 ? 20.201 -15.097 9.729 1.00 29.49 167 VAL C CA 1
ATOM 3540 C C . VAL C 1 167 ? 19.084 -15.820 9.029 1.00 29.06 167 VAL C C 1
ATOM 3541 O O . VAL C 1 167 ? 17.989 -15.289 8.916 1.00 29.95 167 VAL C O 1
ATOM 3545 N N . ASN C 1 168 ? 19.378 -17.022 8.549 1.00 26.55 168 ASN C N 1
ATOM 3546 C CA . ASN C 1 168 ? 18.414 -17.822 7.810 1.00 26.66 168 ASN C CA 1
ATOM 3547 C C . ASN C 1 168 ? 17.753 -18.980 8.579 1.00 26.57 168 ASN C C 1
ATOM 3548 O O . ASN C 1 168 ? 17.085 -19.814 7.971 1.00 26.85 168 ASN C O 1
ATOM 3553 N N . TRP C 1 169 ? 17.931 -19.034 9.898 1.00 23.01 169 TRP C N 1
ATOM 3554 C CA . TRP C 1 169 ? 17.318 -20.100 10.688 1.00 23.69 169 TRP C CA 1
ATOM 3555 C C . TRP C 1 169 ? 15.812 -19.891 10.767 1.00 24.93 169 TRP C C 1
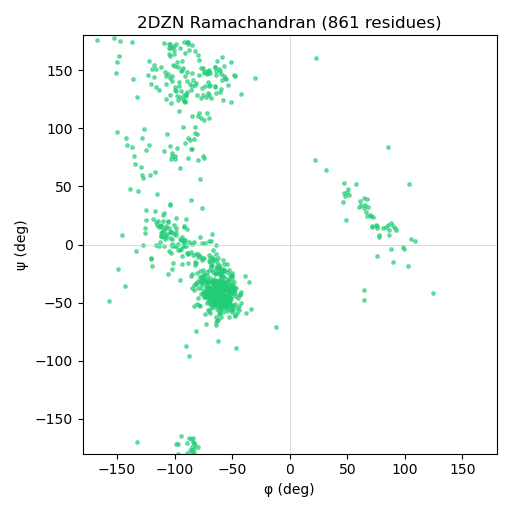ATOM 3556 O O . TRP C 1 169 ? 15.326 -18.795 11.103 1.00 25.24 169 TRP C O 1
ATOM 3567 N N . GLN C 1 170 ? 15.078 -20.947 10.465 1.00 20.78 170 GLN C N 1
ATOM 3568 C CA . GLN C 1 170 ? 13.629 -20.885 10.467 1.00 24.72 170 GLN C CA 1
ATOM 3569 C C . GLN C 1 170 ? 13.013 -21.387 11.764 1.00 25.91 170 GLN C C 1
ATOM 3570 O O . GLN C 1 170 ? 13.447 -22.403 12.309 1.00 28.50 170 GLN C O 1
ATOM 3576 N N . ASP C 1 171 ? 12.017 -20.666 12.277 1.00 23.04 171 ASP C N 1
ATOM 3577 C CA . ASP C 1 171 ? 11.366 -21.105 13.498 1.00 24.01 171 ASP C CA 1
ATOM 3578 C C . ASP C 1 171 ? 10.257 -22.123 13.198 1.00 25.48 171 ASP C C 1
ATOM 3579 O O . ASP C 1 171 ? 10.079 -22.553 12.050 1.00 23.84 171 ASP C O 1
ATOM 3584 N N . LYS C 1 172 ? 9.518 -22.498 14.234 1.00 26.89 172 LYS C N 1
ATOM 3585 C CA . LYS C 1 172 ? 8.440 -23.489 14.121 1.00 29.56 172 LYS C CA 1
ATOM 3586 C C . LYS C 1 172 ? 7.459 -23.224 13.007 1.00 28.91 172 LYS C C 1
ATOM 3587 O O . LYS C 1 172 ? 6.893 -24.159 12.430 1.00 27.62 172 LYS C O 1
ATOM 3593 N N . GLN C 1 173 ? 7.210 -21.947 12.744 1.00 28.34 173 GLN C N 1
ATOM 3594 C CA . GLN C 1 173 ? 6.278 -21.588 11.690 1.00 28.46 173 GLN C CA 1
ATOM 3595 C C . GLN C 1 173 ? 6.967 -21.499 10.327 1.00 23.13 173 GLN C C 1
ATOM 3596 O O . GLN C 1 173 ? 6.321 -21.176 9.331 1.00 20.45 173 GLN C O 1
ATOM 3602 N N . GLY C 1 174 ? 8.268 -21.807 10.301 1.00 19.67 174 GLY C N 1
ATOM 3603 C CA . GLY C 1 174 ? 9.056 -21.713 9.081 1.00 19.89 174 GLY C CA 1
ATOM 3604 C C . GLY C 1 174 ? 9.550 -20.278 8.871 1.00 22.39 174 GLY C C 1
ATOM 3605 O O . GLY C 1 174 ? 10.007 -19.927 7.787 1.00 24.40 174 GLY C O 1
ATOM 3606 N N . TRP C 1 175 ? 9.478 -19.442 9.908 1.00 19.58 175 TRP C N 1
ATOM 3607 C CA . TRP C 1 175 ? 9.884 -18.044 9.761 1.00 19.95 175 TRP C CA 1
ATOM 3608 C C . TRP C 1 175 ? 11.320 -17.708 10.110 1.00 20.40 175 TRP C C 1
ATOM 3609 O O . TRP C 1 175 ? 11.794 -18.005 11.207 1.00 19.63 175 TRP C O 1
ATOM 3620 N N . THR C 1 176 ? 12.013 -17.097 9.156 1.00 20.77 176 THR C N 1
ATOM 3621 C CA . THR C 1 176 ? 13.366 -16.610 9.410 1.00 23.87 176 THR C CA 1
ATOM 3622 C C . THR C 1 176 ? 13.159 -15.250 10.108 1.00 22.97 176 THR C C 1
ATOM 3623 O O . THR C 1 176 ? 12.048 -14.696 10.126 1.00 15.31 176 THR C O 1
ATOM 3627 N N . PRO C 1 177 ? 14.219 -14.709 10.705 1.00 21.20 177 PRO C N 1
ATOM 3628 C CA . PRO C 1 177 ? 14.017 -13.412 11.362 1.00 20.96 177 PRO C CA 1
ATOM 3629 C C . PRO C 1 177 ? 13.495 -12.378 10.356 1.00 22.68 177 PRO C C 1
ATOM 3630 O O . PRO C 1 177 ? 12.752 -11.453 10.714 1.00 22.34 177 PRO C O 1
ATOM 3634 N N . LEU C 1 178 ? 13.847 -12.561 9.085 1.00 23.87 178 LEU C N 1
ATOM 3635 C CA . LEU C 1 178 ? 13.397 -11.632 8.063 1.00 22.74 178 LEU C CA 1
ATOM 3636 C C . LEU C 1 178 ? 11.875 -11.561 8.025 1.00 24.24 178 LEU C C 1
ATOM 3637 O O . LEU C 1 178 ? 11.315 -10.469 7.890 1.00 20.37 178 LEU C O 1
ATOM 3642 N N . PHE C 1 179 ? 11.215 -12.716 8.168 1.00 21.69 179 PHE C N 1
ATOM 3643 C CA . PHE C 1 179 ? 9.749 -12.784 8.157 1.00 19.15 179 PHE C CA 1
ATOM 3644 C C . PHE C 1 179 ? 9.160 -11.907 9.262 1.00 18.35 179 PHE C C 1
ATOM 3645 O O . PHE C 1 179 ? 8.208 -11.178 9.040 1.00 21.36 179 PHE C O 1
ATOM 3653 N N . HIS C 1 180 ? 9.714 -12.018 10.461 1.00 17.97 180 HIS C N 1
ATOM 3654 C CA . HIS C 1 180 ? 9.247 -11.247 11.606 1.00 19.65 180 HIS C CA 1
ATOM 3655 C C . HIS C 1 180 ? 9.352 -9.740 11.399 1.00 20.87 180 HIS C C 1
ATOM 3656 O O . HIS C 1 180 ? 8.389 -9.015 11.671 1.00 20.98 180 HIS C O 1
ATOM 3663 N N . ALA C 1 181 ? 10.508 -9.273 10.922 1.00 18.91 181 ALA C N 1
ATOM 3664 C CA . ALA C 1 181 ? 10.711 -7.835 10.671 1.00 19.01 181 ALA C CA 1
ATOM 3665 C C . ALA C 1 181 ? 9.639 -7.297 9.720 1.00 18.20 181 ALA C C 1
ATOM 3666 O O . ALA C 1 181 ? 8.965 -6.325 10.027 1.00 19.00 181 ALA C O 1
ATOM 3668 N N . LEU C 1 182 ? 9.468 -7.959 8.580 1.00 17.49 182 LEU C N 1
ATOM 3669 C CA . LEU C 1 182 ? 8.482 -7.548 7.591 1.00 21.45 182 LEU C CA 1
ATOM 3670 C C . LEU C 1 182 ? 7.038 -7.647 8.076 1.00 22.89 182 LEU C C 1
ATOM 3671 O O . LEU C 1 182 ? 6.256 -6.725 7.843 1.00 22.16 182 LEU C O 1
ATOM 3676 N N . ALA C 1 183 ? 6.695 -8.744 8.757 1.00 18.81 183 ALA C N 1
ATOM 3677 C CA . ALA C 1 183 ? 5.343 -8.950 9.297 1.00 20.72 183 ALA C CA 1
ATOM 3678 C C . ALA C 1 183 ? 4.934 -7.847 10.289 1.00 19.74 183 ALA C C 1
ATOM 3679 O O . ALA C 1 183 ? 3.760 -7.559 10.453 1.00 20.98 183 ALA C O 1
ATOM 3681 N N . GLU C 1 184 ? 5.917 -7.241 10.941 1.00 17.76 184 GLU C N 1
ATOM 3682 C CA . GLU C 1 184 ? 5.667 -6.188 11.912 1.00 22.57 184 GLU C CA 1
ATOM 3683 C C . GLU C 1 184 ? 5.870 -4.791 11.335 1.00 24.08 184 GLU C C 1
ATOM 3684 O O . GLU C 1 184 ? 5.877 -3.805 12.068 1.00 24.00 184 GLU C O 1
ATOM 3690 N N . GLY C 1 185 ? 6.070 -4.722 10.026 1.00 22.85 185 GLY C N 1
ATOM 3691 C CA . GLY C 1 185 ? 6.253 -3.440 9.372 1.00 23.68 185 GLY C CA 1
ATOM 3692 C C . GLY C 1 185 ? 7.644 -2.852 9.462 1.00 23.96 185 GLY C C 1
ATOM 3693 O O . GLY C 1 185 ? 7.832 -1.677 9.143 1.00 24.70 185 GLY C O 1
ATOM 3694 N N . HIS C 1 186 ? 8.626 -3.655 9.864 1.00 22.15 186 HIS C N 1
ATOM 3695 C CA . HIS C 1 186 ? 9.996 -3.170 9.995 1.00 22.74 186 HIS C CA 1
ATOM 3696 C C . HIS C 1 186 ? 10.887 -3.253 8.740 1.00 22.38 186 HIS C C 1
ATOM 3697 O O . HIS C 1 186 ? 11.811 -4.076 8.650 1.00 22.70 186 HIS C O 1
ATOM 3704 N N . GLY C 1 187 ? 10.622 -2.348 7.799 1.00 23.69 187 GLY C N 1
ATOM 3705 C CA . GLY C 1 187 ? 11.346 -2.305 6.538 1.00 23.17 187 GLY C CA 1
ATOM 3706 C C . GLY C 1 187 ? 12.849 -2.113 6.603 1.00 23.55 187 GLY C C 1
ATOM 3707 O O . GLY C 1 187 ? 13.604 -2.879 6.010 1.00 24.18 187 GLY C O 1
ATOM 3708 N N . ASP C 1 188 ? 13.288 -1.073 7.298 1.00 26.09 188 ASP C N 1
ATOM 3709 C CA . ASP C 1 188 ? 14.709 -0.794 7.418 1.00 28.29 188 ASP C CA 1
ATOM 3710 C C . ASP C 1 188 ? 15.391 -2.005 8.042 1.00 25.09 188 ASP C C 1
ATOM 3711 O O . ASP C 1 188 ? 16.508 -2.359 7.674 1.00 26.23 188 ASP C O 1
ATOM 3716 N N . ALA C 1 189 ? 14.718 -2.618 9.004 1.00 22.81 189 ALA C N 1
ATOM 3717 C CA . ALA C 1 189 ? 15.234 -3.818 9.650 1.00 22.19 189 ALA C CA 1
ATOM 3718 C C . ALA C 1 189 ? 15.353 -4.901 8.569 1.00 23.90 189 ALA C C 1
ATOM 3719 O O . ALA C 1 189 ? 16.380 -5.548 8.433 1.00 23.77 189 ALA C O 1
ATOM 3721 N N . ALA C 1 190 ? 14.297 -5.073 7.780 1.00 24.05 190 ALA C N 1
ATOM 3722 C CA . ALA C 1 190 ? 14.313 -6.072 6.709 1.00 26.44 190 ALA C CA 1
ATOM 3723 C C . ALA C 1 190 ? 15.446 -5.861 5.699 1.00 24.27 190 ALA C C 1
ATOM 3724 O O . ALA C 1 190 ? 16.200 -6.792 5.409 1.00 25.34 190 ALA C O 1
ATOM 3726 N N . VAL C 1 191 ? 15.595 -4.660 5.156 1.00 21.61 191 VAL C N 1
ATOM 3727 C CA . VAL C 1 191 ? 16.663 -4.500 4.176 1.00 25.57 191 VAL C CA 1
ATOM 3728 C C . VAL C 1 191 ? 18.037 -4.625 4.822 1.00 22.61 191 VAL C C 1
ATOM 3729 O O . VAL C 1 191 ? 18.955 -5.136 4.196 1.00 25.67 191 VAL C O 1
ATOM 3733 N N . LEU C 1 192 ? 18.181 -4.224 6.081 1.00 25.23 192 LEU C N 1
ATOM 3734 C CA . LEU C 1 192 ? 19.480 -4.366 6.748 1.00 29.60 192 LEU C CA 1
ATOM 3735 C C . LEU C 1 192 ? 19.926 -5.843 6.846 1.00 32.59 192 LEU C C 1
ATOM 3736 O O . LEU C 1 192 ? 21.095 -6.149 6.665 1.00 34.08 192 LEU C O 1
ATOM 3741 N N . LEU C 1 193 ? 19.006 -6.757 7.146 1.00 30.61 193 LEU C N 1
ATOM 3742 C CA . LEU C 1 193 ? 19.379 -8.164 7.246 1.00 29.65 193 LEU C CA 1
ATOM 3743 C C . LEU C 1 193 ? 19.750 -8.720 5.863 1.00 29.48 193 LEU C C 1
ATOM 3744 O O . LEU C 1 193 ? 20.703 -9.495 5.732 1.00 28.92 193 LEU C O 1
ATOM 3749 N N . VAL C 1 194 ? 18.995 -8.335 4.834 1.00 26.18 194 VAL C N 1
ATOM 3750 C CA . VAL C 1 194 ? 19.284 -8.806 3.481 1.00 28.98 194 VAL C CA 1
ATOM 3751 C C . VAL C 1 194 ? 20.566 -8.193 2.888 1.00 32.55 194 VAL C C 1
ATOM 3752 O O . VAL C 1 194 ? 21.473 -8.921 2.483 1.00 33.46 194 VAL C O 1
ATOM 3756 N N . GLU C 1 195 ? 20.633 -6.860 2.842 1.00 32.77 195 GLU C N 1
ATOM 3757 C CA . GLU C 1 195 ? 21.781 -6.145 2.290 1.00 34.17 195 GLU C CA 1
ATOM 3758 C C . GLU C 1 195 ? 23.078 -6.340 3.065 1.00 33.01 195 GLU C C 1
ATOM 3759 O O . GLU C 1 195 ? 24.115 -6.684 2.497 1.00 34.73 195 GLU C O 1
ATOM 3765 N N . LYS C 1 196 ? 23.032 -6.104 4.365 1.00 30.05 196 LYS C N 1
ATOM 3766 C CA . LYS C 1 196 ? 24.230 -6.223 5.162 1.00 32.67 196 LYS C CA 1
ATOM 3767 C C . LYS C 1 196 ? 24.630 -7.647 5.550 1.00 36.54 196 LYS C C 1
ATOM 3768 O O . LYS C 1 196 ? 25.795 -8.017 5.423 1.00 32.62 196 LYS C O 1
ATOM 3774 N N . TYR C 1 197 ? 23.675 -8.453 6.009 1.00 37.89 197 TYR C N 1
ATOM 3775 C CA . TYR C 1 197 ? 23.996 -9.812 6.438 1.00 37.86 197 TYR C CA 1
ATOM 3776 C C . TYR C 1 197 ? 23.620 -10.893 5.427 1.00 39.04 197 TYR C C 1
ATOM 3777 O O . TYR C 1 197 ? 23.760 -12.087 5.670 1.00 41.60 197 TYR C O 1
ATOM 3786 N N . GLY C 1 198 ? 23.158 -10.458 4.267 1.00 40.34 198 GLY C N 1
ATOM 3787 C CA . GLY C 1 198 ? 22.798 -11.400 3.230 1.00 39.42 198 GLY C CA 1
ATOM 3788 C C . GLY C 1 198 ? 21.706 -12.401 3.558 1.00 38.67 198 GLY C C 1
ATOM 3789 O O . GLY C 1 198 ? 21.756 -13.523 3.055 1.00 37.60 198 GLY C O 1
ATOM 3790 N N . ALA C 1 199 ? 20.729 -12.022 4.384 1.00 35.38 199 ALA C N 1
ATOM 3791 C CA . ALA C 1 199 ? 19.639 -12.939 4.705 1.00 31.84 199 ALA C CA 1
ATOM 3792 C C . ALA C 1 199 ? 18.991 -13.341 3.383 1.00 33.67 199 ALA C C 1
ATOM 3793 O O . ALA C 1 199 ? 18.918 -12.540 2.442 1.00 31.59 199 ALA C O 1
ATOM 3795 N N . GLU C 1 200 ? 18.533 -14.583 3.300 1.00 33.38 200 GLU C N 1
ATOM 3796 C CA . GLU C 1 200 ? 17.895 -15.054 2.082 1.00 34.35 200 GLU C CA 1
ATOM 3797 C C . GLU C 1 200 ? 16.435 -14.705 2.141 1.00 33.16 200 GLU C C 1
ATOM 3798 O O . GLU C 1 200 ? 15.812 -14.833 3.187 1.00 34.51 200 GLU C O 1
ATOM 3804 N N . TYR C 1 201 ? 15.881 -14.252 1.029 1.00 30.26 201 TYR C N 1
ATOM 3805 C CA . TYR C 1 201 ? 14.478 -13.896 1.025 1.00 33.34 201 TYR C CA 1
ATOM 3806 C C . TYR C 1 201 ? 13.672 -14.738 0.047 1.00 33.20 201 TYR C C 1
ATOM 3807 O O . TYR C 1 201 ? 12.574 -14.371 -0.364 1.00 32.11 201 TYR C O 1
ATOM 3816 N N . ASP C 1 202 ? 14.227 -15.898 -0.288 1.00 35.79 202 ASP C N 1
ATOM 3817 C CA . ASP C 1 202 ? 13.601 -16.850 -1.205 1.00 38.70 202 ASP C CA 1
ATOM 3818 C C . ASP C 1 202 ? 12.935 -18.003 -0.424 1.00 35.86 202 ASP C C 1
ATOM 3819 O O . ASP C 1 202 ? 12.111 -18.735 -0.961 1.00 38.34 202 ASP C O 1
ATOM 3824 N N . LEU C 1 203 ? 13.294 -18.139 0.847 1.00 32.90 203 LEU C N 1
ATOM 3825 C CA . LEU C 1 203 ? 12.763 -19.190 1.717 1.00 33.03 203 LEU C CA 1
ATOM 3826 C C . LEU C 1 203 ? 11.257 -19.059 1.948 1.00 31.45 203 LEU C C 1
ATOM 3827 O O . LEU C 1 203 ? 10.713 -17.957 1.932 1.00 30.64 203 LEU C O 1
ATOM 3832 N N . VAL C 1 204 ? 10.587 -20.191 2.138 1.00 25.50 204 VAL C N 1
ATOM 3833 C CA . VAL C 1 204 ? 9.154 -20.183 2.378 1.00 24.96 204 VAL C CA 1
ATOM 3834 C C . VAL C 1 204 ? 8.823 -20.799 3.735 1.00 27.00 204 VAL C C 1
ATOM 3835 O O . VAL C 1 204 ? 9.561 -21.649 4.237 1.00 26.71 204 VAL C O 1
ATOM 3839 N N . ASP C 1 205 ? 7.721 -20.349 4.335 1.00 26.06 205 ASP C N 1
ATOM 3840 C CA . ASP C 1 205 ? 7.302 -20.868 5.622 1.00 26.17 205 ASP C CA 1
ATOM 3841 C C . ASP C 1 205 ? 6.452 -22.117 5.426 1.00 27.81 205 ASP C C 1
ATOM 3842 O O . ASP C 1 205 ? 6.263 -22.585 4.300 1.00 29.08 205 ASP C O 1
ATOM 3847 N N . ASN C 1 206 ? 5.945 -22.656 6.527 1.00 26.21 206 ASN C N 1
ATOM 3848 C CA . ASN C 1 206 ? 5.136 -23.849 6.467 1.00 28.80 206 ASN C CA 1
ATOM 3849 C C . ASN C 1 206 ? 3.821 -23.712 5.727 1.00 28.73 206 ASN C C 1
ATOM 3850 O O . ASN C 1 206 ? 3.087 -24.680 5.613 1.00 29.88 206 ASN C O 1
ATOM 3855 N N . LYS C 1 207 ? 3.541 -22.518 5.212 1.00 27.90 207 LYS C N 1
ATOM 3856 C CA . LYS C 1 207 ? 2.324 -22.249 4.438 1.00 28.05 207 LYS C CA 1
ATOM 3857 C C . LYS C 1 207 ? 2.664 -21.953 2.978 1.00 26.74 207 LYS C C 1
ATOM 3858 O O . LYS C 1 207 ? 1.780 -21.630 2.195 1.00 24.41 207 LYS C O 1
ATOM 3864 N N . GLY C 1 208 ? 3.942 -22.031 2.623 1.00 26.81 208 GLY C N 1
ATOM 3865 C CA . GLY C 1 208 ? 4.357 -21.752 1.254 1.00 27.47 208 GLY C CA 1
ATOM 3866 C C . GLY C 1 208 ? 4.676 -20.289 0.953 1.00 25.84 208 GLY C C 1
ATOM 3867 O O . GLY C 1 208 ? 5.127 -19.957 -0.146 1.00 24.09 208 GLY C O 1
ATOM 3868 N N . ALA C 1 209 ? 4.465 -19.406 1.925 1.00 26.40 209 ALA C N 1
ATOM 3869 C CA . ALA C 1 209 ? 4.726 -17.970 1.721 1.00 25.53 209 ALA C CA 1
ATOM 3870 C C . ALA C 1 209 ? 6.171 -17.550 1.948 1.00 24.91 209 ALA C C 1
ATOM 3871 O O . ALA C 1 209 ? 6.882 -18.132 2.766 1.00 24.22 209 ALA C O 1
ATOM 3873 N N . LYS C 1 210 ? 6.595 -16.547 1.187 1.00 26.60 210 LYS C N 1
ATOM 3874 C CA . LYS C 1 210 ? 7.929 -15.990 1.315 1.00 27.08 210 LYS C CA 1
ATOM 3875 C C . LYS C 1 210 ? 7.800 -14.799 2.270 1.00 27.59 210 LYS C C 1
ATOM 3876 O O . LYS C 1 210 ? 6.700 -14.254 2.443 1.00 24.19 210 LYS C O 1
ATOM 3882 N N . ALA C 1 211 ? 8.908 -14.403 2.895 1.00 26.51 211 ALA C N 1
ATOM 3883 C CA . ALA C 1 211 ? 8.890 -13.286 3.844 1.00 25.68 211 ALA C CA 1
ATOM 3884 C C . ALA C 1 211 ? 8.128 -12.076 3.309 1.00 26.60 211 ALA C C 1
ATOM 3885 O O . ALA C 1 211 ? 7.326 -11.479 4.022 1.00 23.40 211 ALA C O 1
ATOM 3887 N N . GLU C 1 212 ? 8.362 -11.725 2.047 1.00 27.01 212 GLU C N 1
ATOM 3888 C CA . GLU C 1 212 ? 7.691 -10.575 1.462 1.00 28.85 212 GLU C CA 1
ATOM 3889 C C . GLU C 1 212 ? 6.178 -10.750 1.430 1.00 30.45 212 GLU C C 1
ATOM 3890 O O . GLU C 1 212 ? 5.450 -9.777 1.340 1.00 31.30 212 GLU C O 1
ATOM 3896 N N . ASP C 1 213 ? 5.696 -11.983 1.530 1.00 28.98 213 ASP C N 1
ATOM 3897 C CA . ASP C 1 213 ? 4.256 -12.215 1.476 1.00 29.36 213 ASP C CA 1
ATOM 3898 C C . ASP C 1 213 ? 3.543 -12.176 2.821 1.00 28.76 213 ASP C C 1
ATOM 3899 O O . ASP C 1 213 ? 2.322 -12.345 2.880 1.00 28.48 213 ASP C O 1
ATOM 3904 N N . VAL C 1 214 ? 4.298 -11.971 3.900 1.00 23.93 214 VAL C N 1
ATOM 3905 C CA . VAL C 1 214 ? 3.683 -11.857 5.213 1.00 22.42 214 VAL C CA 1
ATOM 3906 C C . VAL C 1 214 ? 3.871 -10.403 5.647 1.00 22.13 214 VAL C C 1
ATOM 3907 O O . VAL C 1 214 ? 3.581 -10.044 6.783 1.00 22.53 214 VAL C O 1
ATOM 3911 N N . ALA C 1 215 ? 4.380 -9.579 4.734 1.00 20.81 215 ALA C N 1
ATOM 3912 C CA . ALA C 1 215 ? 4.604 -8.153 5.013 1.00 26.44 215 ALA C CA 1
ATOM 3913 C C . ALA C 1 215 ? 3.362 -7.561 5.668 1.00 25.74 215 ALA C C 1
ATOM 3914 O O . ALA C 1 215 ? 2.234 -7.950 5.331 1.00 25.16 215 ALA C O 1
ATOM 3916 N N . LEU C 1 216 ? 3.574 -6.623 6.588 1.00 24.30 216 LEU C N 1
ATOM 3917 C CA . LEU C 1 216 ? 2.475 -5.981 7.311 1.00 25.66 216 LEU C CA 1
ATOM 3918 C C . LEU C 1 216 ? 1.407 -5.419 6.366 1.00 28.01 216 LEU C C 1
ATOM 3919 O O . LEU C 1 216 ? 0.211 -5.615 6.577 1.00 25.75 216 LEU C O 1
ATOM 3924 N N . ASN C 1 217 ? 1.846 -4.720 5.326 1.00 28.53 217 ASN C N 1
ATOM 3925 C CA . ASN C 1 217 ? 0.925 -4.159 4.340 1.00 30.31 217 ASN C CA 1
ATOM 3926 C C . ASN C 1 217 ? 1.661 -4.043 3.004 1.00 30.94 217 ASN C C 1
ATOM 3927 O O . ASN C 1 217 ? 2.858 -4.356 2.928 1.00 31.33 217 ASN C O 1
ATOM 3932 N N . GLU C 1 218 ? 0.968 -3.600 1.957 1.00 33.65 218 GLU C N 1
ATOM 3933 C CA . GLU C 1 218 ? 1.584 -3.487 0.628 1.00 36.06 218 GLU C CA 1
ATOM 3934 C C . GLU C 1 218 ? 2.733 -2.481 0.543 1.00 35.30 218 GLU C C 1
ATOM 3935 O O . GLU C 1 218 ? 3.732 -2.691 -0.168 1.00 36.29 218 GLU C O 1
ATOM 3941 N N . GLN C 1 219 ? 2.605 -1.382 1.270 1.00 33.97 219 GLN C N 1
ATOM 3942 C CA . GLN C 1 219 ? 3.643 -0.362 1.249 1.00 35.07 219 GLN C CA 1
ATOM 3943 C C . GLN C 1 219 ? 4.944 -0.926 1.816 1.00 32.05 219 GLN C C 1
ATOM 3944 O O . GLN C 1 219 ? 6.040 -0.612 1.348 1.00 29.41 219 GLN C O 1
ATOM 3950 N N . VAL C 1 220 ? 4.823 -1.761 2.840 1.00 29.10 220 VAL C N 1
ATOM 3951 C CA . VAL C 1 220 ? 6.015 -2.320 3.439 1.00 27.83 220 VAL C CA 1
ATOM 3952 C C . VAL C 1 220 ? 6.675 -3.299 2.478 1.00 28.12 220 VAL C C 1
ATOM 3953 O O . VAL C 1 220 ? 7.899 -3.299 2.335 1.00 29.12 220 VAL C O 1
ATOM 3957 N N . LYS C 1 221 ? 5.857 -4.116 1.821 1.00 28.20 221 LYS C N 1
ATOM 3958 C CA . LYS C 1 221 ? 6.341 -5.096 0.855 1.00 32.14 221 LYS C CA 1
ATOM 3959 C C . LYS C 1 221 ? 7.021 -4.356 -0.298 1.00 33.51 221 LYS C C 1
ATOM 3960 O O . LYS C 1 221 ? 8.083 -4.754 -0.774 1.00 30.31 221 LYS C O 1
ATOM 3966 N N . LYS C 1 222 ? 6.385 -3.274 -0.736 1.00 36.87 222 LYS C N 1
ATOM 3967 C CA . LYS C 1 222 ? 6.904 -2.467 -1.827 1.00 36.59 222 LYS C CA 1
ATOM 3968 C C . LYS C 1 222 ? 8.261 -1.878 -1.435 1.00 36.04 222 LYS C C 1
ATOM 3969 O O . LYS C 1 222 ? 9.217 -1.944 -2.208 1.00 36.50 222 LYS C O 1
ATOM 3975 N N . PHE C 1 223 ? 8.357 -1.321 -0.232 1.00 33.26 223 PHE C N 1
ATOM 3976 C CA . PHE C 1 223 ? 9.622 -0.749 0.227 1.00 34.12 223 PHE C CA 1
ATOM 3977 C C . PHE C 1 223 ? 10.751 -1.780 0.265 1.00 35.94 223 PHE C C 1
ATOM 3978 O O . PHE C 1 223 ? 11.909 -1.461 -0.037 1.00 34.98 223 PHE C O 1
ATOM 3986 N N . PHE C 1 224 ? 10.409 -3.000 0.689 1.00 35.15 224 PHE C N 1
ATOM 3987 C CA . PHE C 1 224 ? 11.371 -4.095 0.788 1.00 33.41 224 PHE C CA 1
ATOM 3988 C C . PHE C 1 224 ? 11.829 -4.529 -0.602 1.00 33.78 224 PHE C C 1
ATOM 3989 O O . PHE C 1 224 ? 13.026 -4.621 -0.882 1.00 32.03 224 PHE C O 1
ATOM 3997 N N . LEU C 1 225 ? 10.859 -4.788 -1.470 1.00 34.82 225 LEU C N 1
ATOM 3998 C CA . LEU C 1 225 ? 11.150 -5.217 -2.823 1.00 39.40 225 LEU C CA 1
ATOM 3999 C C . LEU C 1 225 ? 11.843 -4.186 -3.715 1.00 43.93 225 LEU C C 1
ATOM 4000 O O . LEU C 1 225 ? 12.202 -4.513 -4.845 1.00 48.73 225 LEU C O 1
ATOM 4005 N N . ASN C 1 226 ? 12.040 -2.963 -3.215 1.00 45.16 226 ASN C N 1
ATOM 4006 C CA . ASN C 1 226 ? 12.701 -1.896 -3.982 1.00 45.73 226 ASN C CA 1
ATOM 4007 C C . ASN C 1 226 ? 14.047 -1.490 -3.406 1.00 45.65 226 ASN C C 1
ATOM 4008 O O . ASN C 1 226 ? 14.709 -0.614 -3.952 1.00 47.62 226 ASN C O 1
ATOM 4013 N N . ASN C 1 227 ? 14.445 -2.115 -2.303 1.00 45.33 227 ASN C N 1
ATOM 4014 C CA . ASN C 1 227 ? 15.705 -1.791 -1.648 1.00 45.34 227 ASN C CA 1
ATOM 4015 C C . ASN C 1 227 ? 16.590 -3.004 -1.410 1.00 48.89 227 ASN C C 1
ATOM 4016 O O . ASN C 1 227 ? 17.682 -2.872 -0.865 1.00 48.46 227 ASN C O 1
ATOM 4021 N N . VAL C 1 228 ? 16.110 -4.183 -1.806 1.00 53.51 228 VAL C N 1
ATOM 4022 C CA . VAL C 1 228 ? 16.868 -5.432 -1.660 1.00 57.67 228 VAL C CA 1
ATOM 4023 C C . VAL C 1 228 ? 16.771 -6.320 -2.907 1.00 62.48 228 VAL C C 1
ATOM 4024 O O . VAL C 1 228 ? 17.846 -6.725 -3.413 1.00 65.02 228 VAL C O 1
ATOM 4029 N N . GLU D 2 2 ? 1.192 -11.282 13.161 1.00 63.40 348 GLU D N 1
ATOM 4030 C CA . GLU D 2 2 ? 2.023 -11.172 14.400 1.00 61.91 348 GLU D CA 1
ATOM 4031 C C . GLU D 2 2 ? 1.760 -9.855 15.116 1.00 61.36 348 GLU D C 1
ATOM 4032 O O . GLU D 2 2 ? 2.554 -9.427 15.961 1.00 60.93 348 GLU D O 1
ATOM 4038 N N . ARG D 2 3 ? 0.643 -9.214 14.787 1.00 59.78 349 ARG D N 1
ATOM 4039 C CA . ARG D 2 3 ? 0.328 -7.923 15.383 1.00 58.28 349 ARG D CA 1
ATOM 4040 C C . ARG D 2 3 ? 0.412 -7.895 16.907 1.00 56.48 349 ARG D C 1
ATOM 4041 O O . ARG D 2 3 ? -0.254 -8.676 17.591 1.00 54.67 349 ARG D O 1
ATOM 4049 N N . ARG D 2 4 ? 1.257 -6.995 17.416 1.00 53.74 350 ARG D N 1
ATOM 4050 C CA . ARG D 2 4 ? 1.445 -6.804 18.850 1.00 52.18 350 ARG D CA 1
ATOM 4051 C C . ARG D 2 4 ? 0.276 -5.936 19.293 1.00 49.58 350 ARG D C 1
ATOM 4052 O O . ARG D 2 4 ? -0.436 -6.259 20.233 1.00 50.26 350 ARG D O 1
ATOM 4060 N N . LEU D 2 5 ? 0.098 -4.831 18.577 1.00 47.44 351 LEU D N 1
ATOM 4061 C CA . LEU D 2 5 ? -0.946 -3.852 18.843 1.00 42.70 351 LEU D CA 1
ATOM 4062 C C . LEU D 2 5 ? -2.053 -4.275 19.830 1.00 39.69 351 LEU D C 1
ATOM 4063 O O . LEU D 2 5 ? -2.088 -3.782 20.963 1.00 37.30 351 LEU D O 1
ATOM 4068 N N . ILE D 2 6 ? -2.929 -5.192 19.424 1.00 35.55 352 ILE D N 1
ATOM 4069 C CA . ILE D 2 6 ? -4.024 -5.604 20.293 1.00 35.43 352 ILE D CA 1
ATOM 4070 C C . ILE D 2 6 ? -3.553 -6.278 21.569 1.00 38.05 352 ILE D C 1
ATOM 4071 O O . ILE D 2 6 ? -4.082 -6.008 22.647 1.00 39.98 352 ILE D O 1
ATOM 4076 N N . PHE D 2 7 ? -2.564 -7.156 21.445 1.00 38.35 353 PHE D N 1
ATOM 4077 C CA . PHE D 2 7 ? -2.014 -7.835 22.600 1.00 36.42 353 PHE D CA 1
ATOM 4078 C C . PHE D 2 7 ? -1.533 -6.759 23.561 1.00 36.09 353 PHE D C 1
ATOM 4079 O O . PHE D 2 7 ? -1.850 -6.779 24.751 1.00 34.13 353 PHE D O 1
ATOM 4087 N N . GLY D 2 8 ? -0.788 -5.799 23.028 1.00 36.11 354 GLY D N 1
ATOM 4088 C CA . GLY D 2 8 ? -0.269 -4.733 23.864 1.00 38.77 354 GLY D CA 1
ATOM 4089 C C . GLY D 2 8 ? -1.337 -3.820 24.436 1.00 39.46 354 GLY D C 1
ATOM 4090 O O . GLY D 2 8 ? -1.262 -3.422 25.599 1.00 39.33 354 GLY D O 1
ATOM 4091 N N . THR D 2 9 ? -2.333 -3.487 23.617 1.00 39.43 355 THR D N 1
ATOM 4092 C CA . THR D 2 9 ? -3.420 -2.594 24.037 1.00 37.46 355 THR D CA 1
ATOM 4093 C C . THR D 2 9 ? -4.195 -3.155 25.237 1.00 38.80 355 THR D C 1
ATOM 4094 O O . THR D 2 9 ? -4.497 -2.431 26.196 1.00 38.75 355 THR D O 1
ATOM 4098 N N . ILE D 2 10 ? -4.508 -4.445 25.189 1.00 37.23 356 ILE D N 1
ATOM 4099 C CA . ILE D 2 10 ? -5.250 -5.066 26.270 1.00 38.24 356 ILE D CA 1
ATOM 4100 C C . ILE D 2 10 ? -4.338 -5.281 27.475 1.00 41.91 356 ILE D C 1
ATOM 4101 O O . ILE D 2 10 ? -4.736 -5.036 28.616 1.00 39.89 356 ILE D O 1
ATOM 4106 N N . ALA D 2 11 ? -3.106 -5.714 27.219 1.00 44.94 357 ALA D N 1
ATOM 4107 C CA . ALA D 2 11 ? -2.159 -5.938 28.302 1.00 45.45 357 ALA D CA 1
ATOM 4108 C C . ALA D 2 11 ? -1.992 -4.655 29.123 1.00 47.73 357 ALA D C 1
ATOM 4109 O O . ALA D 2 11 ? -1.815 -4.718 30.340 1.00 47.49 357 ALA D O 1
ATOM 4111 N N . SER D 2 12 ? -2.073 -3.498 28.464 1.00 50.43 358 SER D N 1
ATOM 4112 C CA . SER D 2 12 ? -1.925 -2.200 29.144 1.00 53.94 358 SER D CA 1
ATOM 4113 C C . SER D 2 12 ? -2.979 -1.969 30.239 1.00 55.21 358 SER D C 1
ATOM 4114 O O . SER D 2 12 ? -2.697 -1.357 31.268 1.00 54.93 358 SER D O 1
ATOM 4117 N N . LYS D 2 13 ? -4.195 -2.456 30.007 1.00 57.90 359 LYS D N 1
ATOM 4118 C CA . LYS D 2 13 ? -5.283 -2.294 30.969 1.00 57.93 359 LYS D CA 1
ATOM 4119 C C . LYS D 2 13 ? -5.136 -3.228 32.176 1.00 55.57 359 LYS D C 1
ATOM 4120 O O . LYS D 2 13 ? -5.698 -2.974 33.240 1.00 56.46 359 LYS D O 1
ATOM 4126 N N . MET D 2 14 ? -4.380 -4.307 32.006 1.00 51.13 360 MET D N 1
ATOM 4127 C CA . MET D 2 14 ? -4.171 -5.276 33.074 1.00 47.28 360 MET D CA 1
ATOM 4128 C C . MET D 2 14 ? -2.810 -5.066 33.764 1.00 46.03 360 MET D C 1
ATOM 4129 O O . MET D 2 14 ? -1.974 -4.273 33.306 1.00 43.07 360 MET D O 1
ATOM 4134 N N . SER D 2 15 ? -2.582 -5.755 34.878 1.00 42.79 361 SER D N 1
ATOM 4135 C CA . SER D 2 15 ? -1.287 -5.608 35.509 1.00 40.70 361 SER D CA 1
ATOM 4136 C C . SER D 2 15 ? -0.435 -6.859 35.286 1.00 39.45 361 SER D C 1
ATOM 4137 O O . SER D 2 15 ? -0.556 -7.870 35.978 1.00 37.23 361 SER D O 1
ATOM 4140 N N . LEU D 2 16 ? 0.386 -6.786 34.246 1.00 36.87 362 LEU D N 1
ATOM 4141 C CA . LEU D 2 16 ? 1.311 -7.851 33.930 1.00 39.05 362 LEU D CA 1
ATOM 4142 C C . LEU D 2 16 ? 2.534 -7.556 34.777 1.00 39.84 362 LEU D C 1
ATOM 4143 O O . LEU D 2 16 ? 2.983 -6.416 34.828 1.00 42.44 362 LEU D O 1
ATOM 4148 N N . ALA D 2 17 ? 3.063 -8.560 35.460 1.00 38.01 363 ALA D N 1
ATOM 4149 C CA . ALA D 2 17 ? 4.263 -8.348 36.244 1.00 37.26 363 ALA D CA 1
ATOM 4150 C C . ALA D 2 17 ? 5.197 -7.634 35.282 1.00 39.92 363 ALA D C 1
ATOM 4151 O O . ALA D 2 17 ? 5.159 -7.879 34.070 1.00 37.95 363 ALA D O 1
ATOM 4153 N N . PRO D 2 18 ? 6.033 -6.720 35.801 1.00 42.63 364 PRO D N 1
ATOM 4154 C CA . PRO D 2 18 ? 6.955 -6.004 34.917 1.00 40.73 364 PRO D CA 1
ATOM 4155 C C . PRO D 2 18 ? 7.817 -6.965 34.090 1.00 39.99 364 PRO D C 1
ATOM 4156 O O . PRO D 2 18 ? 8.167 -6.674 32.943 1.00 38.58 364 PRO D O 1
ATOM 4160 N N . GLU D 2 19 ? 8.134 -8.120 34.669 1.00 35.99 365 GLU D N 1
ATOM 4161 C CA . GLU D 2 19 ? 8.953 -9.123 33.991 1.00 35.12 365 GLU D CA 1
ATOM 4162 C C . GLU D 2 19 ? 8.197 -10.009 32.999 1.00 33.23 365 GLU D C 1
ATOM 4163 O O . GLU D 2 19 ? 8.809 -10.786 32.254 1.00 29.87 365 GLU D O 1
ATOM 4169 N N . ALA D 2 20 ? 6.874 -9.889 32.973 1.00 29.19 366 ALA D N 1
ATOM 4170 C CA . ALA D 2 20 ? 6.082 -10.700 32.050 1.00 32.85 366 ALA D CA 1
ATOM 4171 C C . ALA D 2 20 ? 6.589 -10.528 30.613 1.00 35.48 366 ALA D C 1
ATOM 4172 O O . ALA D 2 20 ? 6.897 -9.419 30.165 1.00 33.63 366 ALA D O 1
ATOM 4174 N N . ASP D 2 21 ? 6.680 -11.647 29.904 1.00 36.74 367 ASP D N 1
ATOM 4175 C CA . ASP D 2 21 ? 7.165 -11.690 28.521 1.00 38.28 367 ASP D CA 1
ATOM 4176 C C . ASP D 2 21 ? 6.022 -11.985 27.534 1.00 39.38 367 ASP D C 1
ATOM 4177 O O . ASP D 2 21 ? 5.844 -13.122 27.087 1.00 41.19 367 ASP D O 1
ATOM 4182 N N . LEU D 2 22 ? 5.254 -10.956 27.193 1.00 38.30 368 LEU D N 1
ATOM 4183 C CA . LEU D 2 22 ? 4.130 -11.113 26.289 1.00 35.84 368 LEU D CA 1
ATOM 4184 C C . LEU D 2 22 ? 4.580 -11.383 24.858 1.00 38.90 368 LEU D C 1
ATOM 4185 O O . LEU D 2 22 ? 3.818 -11.924 24.049 1.00 35.30 368 LEU D O 1
ATOM 4190 N N . ASP D 2 23 ? 5.822 -10.991 24.555 1.00 42.21 369 ASP D N 1
ATOM 4191 C CA . ASP D 2 23 ? 6.438 -11.190 23.238 1.00 42.70 369 ASP D CA 1
ATOM 4192 C C . ASP D 2 23 ? 6.334 -12.659 22.860 1.00 41.22 369 ASP D C 1
ATOM 4193 O O . ASP D 2 23 ? 5.921 -13.018 21.754 1.00 41.89 369 ASP D O 1
ATOM 4198 N N . SER D 2 24 ? 6.731 -13.507 23.799 1.00 39.82 370 SER D N 1
ATOM 4199 C CA . SER D 2 24 ? 6.662 -14.936 23.595 1.00 38.07 370 SER D CA 1
ATOM 4200 C C . SER D 2 24 ? 5.381 -15.286 22.831 1.00 36.65 370 SER D C 1
ATOM 4201 O O . SER D 2 24 ? 5.443 -15.840 21.740 1.00 36.41 370 SER D O 1
ATOM 4204 N N . LEU D 2 25 ? 4.224 -14.939 23.390 1.00 32.10 371 LEU D N 1
ATOM 4205 C CA . LEU D 2 25 ? 2.962 -15.286 22.743 1.00 30.48 371 LEU D CA 1
ATOM 4206 C C . LEU D 2 25 ? 2.704 -14.569 21.427 1.00 26.08 371 LEU D C 1
ATOM 4207 O O . LEU D 2 25 ? 2.160 -15.135 20.499 1.00 29.02 371 LEU D O 1
ATOM 4212 N N . ILE D 2 26 ? 3.099 -13.317 21.354 1.00 28.38 372 ILE D N 1
ATOM 4213 C CA . ILE D 2 26 ? 2.869 -12.528 20.161 1.00 30.81 372 ILE D CA 1
ATOM 4214 C C . ILE D 2 26 ? 3.482 -13.080 18.876 1.00 30.54 372 ILE D C 1
ATOM 4215 O O . ILE D 2 26 ? 2.774 -13.254 17.885 1.00 28.68 372 ILE D O 1
ATOM 4220 N N . ILE D 2 27 ? 4.777 -13.384 18.898 1.00 30.36 373 ILE D N 1
ATOM 4221 C CA . ILE D 2 27 ? 5.464 -13.844 17.695 1.00 34.56 373 ILE D CA 1
ATOM 4222 C C . ILE D 2 27 ? 5.504 -15.349 17.374 1.00 39.74 373 ILE D C 1
ATOM 4223 O O . ILE D 2 27 ? 6.242 -15.773 16.488 1.00 35.34 373 ILE D O 1
ATOM 4228 N N . ARG D 2 28 ? 4.679 -16.126 18.074 1.00 45.65 374 ARG D N 1
ATOM 4229 C CA . ARG D 2 28 ? 4.566 -17.588 17.930 1.00 52.88 374 ARG D CA 1
ATOM 4230 C C . ARG D 2 28 ? 4.094 -18.052 16.544 1.00 54.34 374 ARG D C 1
ATOM 4231 O O . ARG D 2 28 ? 4.901 -18.461 15.728 1.00 60.43 374 ARG D O 1
ATOM 4239 N N . ASN D 2 29 ? 2.792 -18.046 16.298 1.00 59.54 375 ASN D N 1
ATOM 4240 C CA . ASN D 2 29 ? 2.246 -18.411 14.985 1.00 62.73 375 ASN D CA 1
ATOM 4241 C C . ASN D 2 29 ? 1.409 -17.181 14.715 1.00 63.32 375 ASN D C 1
ATOM 4242 O O . ASN D 2 29 ? 0.297 -17.031 15.208 1.00 63.82 375 ASN D O 1
ATOM 4247 N N . ASP D 2 30 ? 1.991 -16.306 13.913 1.00 64.98 376 ASP D N 1
ATOM 4248 C CA . ASP D 2 30 ? 1.474 -14.985 13.615 1.00 65.99 376 ASP D CA 1
ATOM 4249 C C . ASP D 2 30 ? 0.205 -14.568 12.888 1.00 65.76 376 ASP D C 1
ATOM 4250 O O . ASP D 2 30 ? -0.154 -15.074 11.819 1.00 65.90 376 ASP D O 1
ATOM 4255 N N . SER D 2 31 ? -0.425 -13.577 13.531 1.00 63.43 377 SER D N 1
ATOM 4256 C CA . SER D 2 31 ? -1.672 -12.923 13.153 1.00 61.73 377 SER D CA 1
ATOM 4257 C C . SER D 2 31 ? -2.914 -13.665 13.640 1.00 58.90 377 SER D C 1
ATOM 4258 O O . SER D 2 31 ? -3.519 -14.453 12.904 1.00 60.04 377 SER D O 1
ATOM 4261 N N . LEU D 2 32 ? -3.277 -13.402 14.895 1.00 54.47 378 LEU D N 1
ATOM 4262 C CA . LEU D 2 32 ? -4.453 -13.999 15.529 1.00 49.23 378 LEU D CA 1
ATOM 4263 C C . LEU D 2 32 ? -5.548 -12.947 15.623 1.00 44.25 378 LEU D C 1
ATOM 4264 O O . LEU D 2 32 ? -5.257 -11.772 15.815 1.00 45.70 378 LEU D O 1
ATOM 4269 N N . SER D 2 33 ? -6.805 -13.356 15.512 1.00 42.43 379 SER D N 1
ATOM 4270 C CA . SER D 2 33 ? -7.904 -12.389 15.618 1.00 41.22 379 SER D CA 1
ATOM 4271 C C . SER D 2 33 ? -7.870 -11.706 16.988 1.00 40.34 379 SER D C 1
ATOM 4272 O O . SER D 2 33 ? -7.448 -12.296 17.983 1.00 40.15 379 SER D O 1
ATOM 4275 N N . GLY D 2 34 ? -8.323 -10.462 17.040 1.00 39.72 380 GLY D N 1
ATOM 4276 C CA . GLY D 2 34 ? -8.328 -9.759 18.305 1.00 36.96 380 GLY D CA 1
ATOM 4277 C C . GLY D 2 34 ? -9.175 -10.513 19.306 1.00 34.31 380 GLY D C 1
ATOM 4278 O O . GLY D 2 34 ? -8.856 -10.554 20.487 1.00 31.86 380 GLY D O 1
ATOM 4279 N N . ALA D 2 35 ? -10.265 -11.104 18.826 1.00 33.01 381 ALA D N 1
ATOM 4280 C CA . ALA D 2 35 ? -11.156 -11.868 19.689 1.00 31.98 381 ALA D CA 1
ATOM 4281 C C . ALA D 2 35 ? -10.357 -12.930 20.430 1.00 30.48 381 ALA D C 1
ATOM 4282 O O . ALA D 2 35 ? -10.521 -13.120 21.636 1.00 31.46 381 ALA D O 1
ATOM 4284 N N . VAL D 2 36 ? -9.494 -13.620 19.695 1.00 28.34 382 VAL D N 1
ATOM 4285 C CA . VAL D 2 36 ? -8.676 -14.661 20.276 1.00 27.89 382 VAL D CA 1
ATOM 4286 C C . VAL D 2 36 ? -7.700 -14.074 21.304 1.00 29.31 382 VAL D C 1
ATOM 4287 O O . VAL D 2 36 ? -7.596 -14.577 22.432 1.00 27.74 382 VAL D O 1
ATOM 4291 N N . ILE D 2 37 ? -6.999 -13.010 20.915 1.00 27.65 383 ILE D N 1
ATOM 4292 C CA . ILE D 2 37 ? -6.065 -12.354 21.814 1.00 26.74 383 ILE D CA 1
ATOM 4293 C C . ILE D 2 37 ? -6.753 -11.986 23.128 1.00 24.34 383 ILE D C 1
ATOM 4294 O O . ILE D 2 37 ? -6.170 -12.161 24.186 1.00 26.39 383 ILE D O 1
ATOM 4299 N N . ALA D 2 38 ? -7.991 -11.500 23.047 1.00 25.28 384 ALA D N 1
ATOM 4300 C CA . ALA D 2 38 ? -8.762 -11.116 24.228 1.00 26.49 384 ALA D CA 1
ATOM 4301 C C . ALA D 2 38 ? -9.154 -12.328 25.076 1.00 28.63 384 ALA D C 1
ATOM 4302 O O . ALA D 2 38 ? -9.140 -12.265 26.308 1.00 29.22 384 ALA D O 1
ATOM 4304 N N . ALA D 2 39 ? -9.522 -13.425 24.422 1.00 27.73 385 ALA D N 1
ATOM 4305 C CA . ALA D 2 39 ? -9.891 -14.617 25.152 1.00 29.64 385 ALA D CA 1
ATOM 4306 C C . ALA D 2 39 ? -8.646 -15.101 25.892 1.00 30.64 385 ALA D C 1
ATOM 4307 O O . ALA D 2 39 ? -8.737 -15.565 27.026 1.00 33.45 385 ALA D O 1
ATOM 4309 N N . ILE D 2 40 ? -7.481 -14.961 25.264 1.00 32.86 386 ILE D N 1
ATOM 4310 C CA . ILE D 2 40 ? -6.237 -15.393 25.894 1.00 31.96 386 ILE D CA 1
ATOM 4311 C C . ILE D 2 40 ? -5.875 -14.510 27.075 1.00 30.54 386 ILE D C 1
ATOM 4312 O O . ILE D 2 40 ? -5.550 -15.007 28.147 1.00 30.46 386 ILE D O 1
ATOM 4317 N N . MET D 2 41 ? -5.934 -13.203 26.881 1.00 27.20 387 MET D N 1
ATOM 4318 C CA . MET D 2 41 ? -5.607 -12.291 27.957 1.00 27.62 387 MET D CA 1
ATOM 4319 C C . MET D 2 41 ? -6.573 -12.467 29.123 1.00 28.19 387 MET D C 1
ATOM 4320 O O . MET D 2 41 ? -6.170 -12.402 30.275 1.00 27.68 387 MET D O 1
ATOM 4325 N N . GLN D 2 42 ? -7.842 -12.713 28.821 1.00 28.82 388 GLN D N 1
ATOM 4326 C CA . GLN D 2 42 ? -8.843 -12.909 29.868 1.00 32.19 388 GLN D CA 1
ATOM 4327 C C . GLN D 2 42 ? -8.586 -14.194 30.657 1.00 28.91 388 GLN D C 1
ATOM 4328 O O . GLN D 2 42 ? -8.743 -14.214 31.863 1.00 26.49 388 GLN D O 1
ATOM 4334 N N . GLU D 2 43 ? -8.214 -15.262 29.955 1.00 30.24 389 GLU D N 1
ATOM 4335 C CA . GLU D 2 43 ? -7.905 -16.537 30.584 1.00 29.73 389 GLU D CA 1
ATOM 4336 C C . GLU D 2 43 ? -6.673 -16.370 31.474 1.00 27.16 389 GLU D C 1
ATOM 4337 O O . GLU D 2 43 ? -6.648 -16.868 32.590 1.00 27.34 389 GLU D O 1
ATOM 4343 N N . ALA D 2 44 ? -5.654 -15.663 30.997 1.00 26.24 390 ALA D N 1
ATOM 4344 C CA . ALA D 2 44 ? -4.461 -15.444 31.829 1.00 25.11 390 ALA D CA 1
ATOM 4345 C C . ALA D 2 44 ? -4.830 -14.639 33.089 1.00 26.89 390 ALA D C 1
ATOM 4346 O O . ALA D 2 44 ? -4.239 -14.827 34.152 1.00 24.24 390 ALA D O 1
ATOM 4348 N N . GLY D 2 45 ? -5.808 -13.741 32.959 1.00 25.55 391 GLY D N 1
ATOM 4349 C CA . GLY D 2 45 ? -6.227 -12.943 34.094 1.00 28.65 391 GLY D CA 1
ATOM 4350 C C . GLY D 2 45 ? -6.912 -13.774 35.165 1.00 31.65 391 GLY D C 1
ATOM 4351 O O . GLY D 2 45 ? -6.682 -13.568 36.364 1.00 33.35 391 GLY D O 1
ATOM 4352 N N . LEU D 2 46 ? -7.766 -14.707 34.742 1.00 31.89 392 LEU D N 1
ATOM 4353 C CA . LEU D 2 46 ? -8.461 -15.580 35.681 1.00 32.24 392 LEU D CA 1
ATOM 4354 C C . LEU D 2 46 ? -7.467 -16.500 36.393 1.00 30.85 392 LEU D C 1
ATOM 4355 O O . LEU D 2 46 ? -7.560 -16.688 37.600 1.00 32.50 392 LEU D O 1
ATOM 4360 N N . ARG D 2 47 ? -6.533 -17.076 35.637 1.00 29.66 393 ARG D N 1
ATOM 4361 C CA . ARG D 2 47 ? -5.525 -17.968 36.200 1.00 29.02 393 ARG D CA 1
ATOM 4362 C C . ARG D 2 47 ? -4.680 -17.259 37.260 1.00 30.61 393 ARG D C 1
ATOM 4363 O O . ARG D 2 47 ? -4.210 -17.887 38.205 1.00 32.93 393 ARG D O 1
ATOM 4371 N N . ALA D 2 48 ? -4.482 -15.955 37.103 1.00 29.32 394 ALA D N 1
ATOM 4372 C CA . ALA D 2 48 ? -3.718 -15.203 38.084 1.00 31.00 394 ALA D CA 1
ATOM 4373 C C . ALA D 2 48 ? -4.554 -15.115 39.374 1.00 31.53 394 ALA D C 1
ATOM 4374 O O . ALA D 2 48 ? -4.046 -15.290 40.479 1.00 29.55 394 ALA D O 1
ATOM 4376 N N . VAL D 2 49 ? -5.843 -14.855 39.228 1.00 33.83 395 VAL D N 1
ATOM 4377 C CA . VAL D 2 49 ? -6.709 -14.750 40.392 1.00 36.34 395 VAL D CA 1
ATOM 4378 C C . VAL D 2 49 ? -6.767 -16.107 41.101 1.00 36.22 395 VAL D C 1
ATOM 4379 O O . VAL D 2 49 ? -6.708 -16.190 42.327 1.00 32.86 395 VAL D O 1
ATOM 4383 N N . ARG D 2 50 ? -6.858 -17.175 40.323 1.00 37.79 396 ARG D N 1
ATOM 4384 C CA . ARG D 2 50 ? -6.905 -18.509 40.902 1.00 38.31 396 ARG D CA 1
ATOM 4385 C C . ARG D 2 50 ? -5.695 -18.715 41.813 1.00 38.51 396 ARG D C 1
ATOM 4386 O O . ARG D 2 50 ? -5.793 -19.373 42.849 1.00 39.74 396 ARG D O 1
ATOM 4394 N N . LYS D 2 51 ? -4.557 -18.147 41.426 1.00 37.80 397 LYS D N 1
ATOM 4395 C CA . LYS D 2 51 ? -3.329 -18.261 42.213 1.00 39.42 397 LYS D CA 1
ATOM 4396 C C . LYS D 2 51 ? -3.184 -17.119 43.227 1.00 39.13 397 LYS D C 1
ATOM 4397 O O . LYS D 2 51 ? -2.075 -16.812 43.671 1.00 39.61 397 LYS D O 1
ATOM 4403 N N . ASN D 2 52 ? -4.307 -16.496 43.577 1.00 37.10 398 ASN D N 1
ATOM 4404 C CA . ASN D 2 52 ? -4.351 -15.387 44.534 1.00 38.05 398 ASN D CA 1
ATOM 4405 C C . ASN D 2 52 ? -3.331 -14.295 44.302 1.00 38.87 398 ASN D C 1
ATOM 4406 O O . ASN D 2 52 ? -2.725 -13.793 45.245 1.00 39.84 398 ASN D O 1
ATOM 4411 N N . ARG D 2 53 ? -3.143 -13.924 43.045 1.00 36.71 399 ARG D N 1
ATOM 4412 C CA . ARG D 2 53 ? -2.198 -12.874 42.690 1.00 35.11 399 ARG D CA 1
ATOM 4413 C C . ARG D 2 53 ? -2.950 -11.722 42.037 1.00 37.02 399 ARG D C 1
ATOM 4414 O O . ARG D 2 53 ? -4.021 -11.919 41.459 1.00 35.04 399 ARG D O 1
ATOM 4422 N N . TYR D 2 54 ? -2.393 -10.521 42.126 1.00 36.06 400 TYR D N 1
ATOM 4423 C CA . TYR D 2 54 ? -3.023 -9.371 41.492 1.00 39.19 400 TYR D CA 1
ATOM 4424 C C . TYR D 2 54 ? -2.125 -8.940 40.339 1.00 39.55 400 TYR D C 1
ATOM 4425 O O . TYR D 2 54 ? -2.244 -7.838 39.804 1.00 41.01 400 TYR D O 1
ATOM 4434 N N . VAL D 2 55 ? -1.234 -9.852 39.966 1.00 37.00 401 VAL D N 1
ATOM 4435 C CA . VAL D 2 55 ? -0.284 -9.661 38.878 1.00 35.68 401 VAL D CA 1
ATOM 4436 C C . VAL D 2 55 ? -0.238 -10.932 38.031 1.00 32.73 401 VAL D C 1
ATOM 4437 O O . VAL D 2 55 ? -0.305 -12.027 38.564 1.00 30.04 401 VAL D O 1
ATOM 4441 N N . ILE D 2 56 ? -0.120 -10.771 36.717 1.00 29.23 402 ILE D N 1
ATOM 4442 C CA . ILE D 2 56 ? -0.058 -11.895 35.792 1.00 26.89 402 ILE D CA 1
ATOM 4443 C C . ILE D 2 56 ? 1.388 -12.252 35.421 1.00 30.44 402 ILE D C 1
ATOM 4444 O O . ILE D 2 56 ? 2.138 -11.403 34.935 1.00 29.47 402 ILE D O 1
ATOM 4449 N N . LEU D 2 57 ? 1.764 -13.513 35.652 1.00 26.95 403 LEU D N 1
ATOM 4450 C CA . LEU D 2 57 ? 3.100 -14.017 35.335 1.00 28.93 403 LEU D CA 1
ATOM 4451 C C . LEU D 2 57 ? 3.106 -14.735 33.985 1.00 31.10 403 LEU D C 1
ATOM 4452 O O . LEU D 2 57 ? 2.063 -14.845 33.313 1.00 28.79 403 LEU D O 1
ATOM 4457 N N . GLN D 2 58 ? 4.277 -15.237 33.595 1.00 31.29 404 GLN D N 1
ATOM 4458 C CA . GLN D 2 58 ? 4.407 -15.943 32.328 1.00 32.44 404 GLN D CA 1
ATOM 4459 C C . GLN D 2 58 ? 3.551 -17.174 32.252 1.00 32.32 404 GLN D C 1
ATOM 4460 O O . GLN D 2 58 ? 2.968 -17.455 31.209 1.00 31.70 404 GLN D O 1
ATOM 4466 N N . SER D 2 59 ? 3.482 -17.908 33.355 1.00 30.70 405 SER D N 1
ATOM 4467 C CA . SER D 2 59 ? 2.701 -19.133 33.390 1.00 33.52 405 SER D CA 1
ATOM 4468 C C . SER D 2 59 ? 1.242 -18.900 33.046 1.00 30.63 405 SER D C 1
ATOM 4469 O O . SER D 2 59 ? 0.640 -19.697 32.340 1.00 31.53 405 SER D O 1
ATOM 4472 N N . ASP D 2 60 ? 0.661 -17.819 33.549 1.00 28.92 406 ASP D N 1
ATOM 4473 C CA . ASP D 2 60 ? -0.728 -17.547 33.244 1.00 25.04 406 ASP D CA 1
ATOM 4474 C C . ASP D 2 60 ? -0.868 -17.338 31.732 1.00 25.44 406 ASP D C 1
ATOM 4475 O O . ASP D 2 60 ? -1.786 -17.868 31.113 1.00 25.77 406 ASP D O 1
ATOM 4480 N N . LE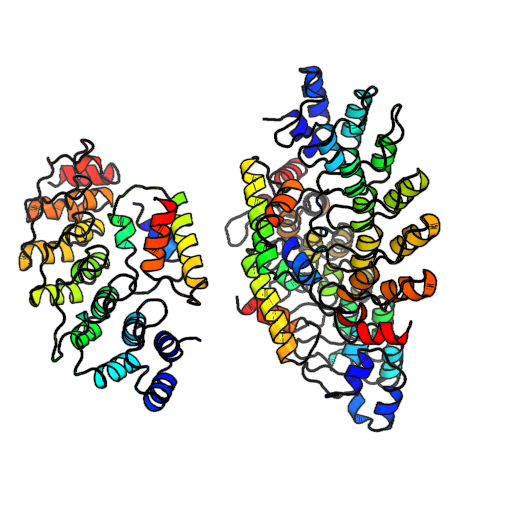U D 2 61 ? 0.061 -16.593 31.139 1.00 22.50 407 LEU D N 1
ATOM 4481 C CA . LEU D 2 61 ? 0.017 -16.295 29.705 1.00 21.88 407 LEU D CA 1
ATOM 4482 C C . LEU D 2 61 ? 0.212 -17.523 28.831 1.00 23.61 407 LEU D C 1
ATOM 4483 O O . LEU D 2 61 ? -0.552 -17.764 27.896 1.00 18.54 407 LEU D O 1
ATOM 4488 N N . GLU D 2 62 ? 1.261 -18.279 29.142 1.00 20.27 408 GLU D N 1
ATOM 4489 C CA . GLU D 2 62 ? 1.613 -19.495 28.423 1.00 24.71 408 GLU D CA 1
ATOM 4490 C C . GLU D 2 62 ? 0.453 -20.504 28.466 1.00 28.40 408 GLU D C 1
ATOM 4491 O O . GLU D 2 62 ? 0.095 -21.086 27.440 1.00 26.51 408 GLU D O 1
ATOM 4497 N N . GLU D 2 63 ? -0.131 -20.687 29.654 1.00 25.46 409 GLU D N 1
ATOM 4498 C CA . GLU D 2 63 ? -1.275 -21.590 29.848 1.00 27.10 409 GLU D CA 1
ATOM 4499 C C . GLU D 2 63 ? -2.518 -21.039 29.130 1.00 26.89 409 GLU D C 1
ATOM 4500 O O . GLU D 2 63 ? -3.284 -21.794 28.533 1.00 23.41 409 GLU D O 1
ATOM 4506 N N . ALA D 2 64 ? -2.726 -19.725 29.219 1.00 26.05 410 ALA D N 1
ATOM 4507 C CA . ALA D 2 64 ? -3.867 -19.098 28.565 1.00 25.78 410 ALA D CA 1
ATOM 4508 C C . ALA D 2 64 ? -3.733 -19.332 27.067 1.00 30.61 410 ALA D C 1
ATOM 4509 O O . ALA D 2 64 ? -4.702 -19.683 26.404 1.00 31.10 410 ALA D O 1
ATOM 4511 N N . TYR D 2 65 ? -2.521 -19.165 26.551 1.00 30.80 411 TYR D N 1
ATOM 4512 C CA . TYR D 2 65 ? -2.277 -19.374 25.134 1.00 35.30 411 TYR D CA 1
ATOM 4513 C C . TYR D 2 65 ? -2.606 -20.812 24.718 1.00 38.41 411 TYR D C 1
ATOM 4514 O O . TYR D 2 65 ? -3.442 -21.025 23.840 1.00 37.64 411 TYR D O 1
ATOM 4523 N N . ALA D 2 66 ? -1.947 -21.791 25.342 1.00 39.99 412 ALA D N 1
ATOM 4524 C CA . ALA D 2 66 ? -2.170 -23.205 25.017 1.00 41.74 412 ALA D CA 1
ATOM 4525 C C . ALA D 2 66 ? -3.636 -23.622 25.007 1.00 44.40 412 ALA D C 1
ATOM 4526 O O . ALA D 2 66 ? -4.005 -24.564 24.309 1.00 44.96 412 ALA D O 1
ATOM 4528 N N . THR D 2 67 ? -4.476 -22.943 25.779 1.00 47.25 413 THR D N 1
ATOM 4529 C CA . THR D 2 67 ? -5.888 -23.296 25.798 1.00 52.51 413 THR D CA 1
ATOM 4530 C C . THR D 2 67 ? -6.485 -23.046 24.411 1.00 56.75 413 THR D C 1
ATOM 4531 O O . THR D 2 67 ? -6.821 -23.997 23.697 1.00 58.46 413 THR D O 1
ATOM 4535 N N . GLN D 2 68 ? -6.608 -21.779 24.018 1.00 60.28 414 GLN D N 1
ATOM 4536 C CA . GLN D 2 68 ? -7.137 -21.452 22.692 1.00 63.33 414 GLN D CA 1
ATOM 4537 C C . GLN D 2 68 ? -6.037 -20.910 21.792 1.00 63.45 414 GLN D C 1
ATOM 4538 O O . GLN D 2 68 ? -5.816 -21.492 20.707 1.00 65.06 414 GLN D O 1
ATOM 4544 N N . SER E 1 2 ? -23.090 -22.949 32.246 1.00 80.41 2 SER E N 1
ATOM 4545 C CA . SER E 1 2 ? -23.854 -24.180 32.591 1.00 80.28 2 SER E CA 1
ATOM 4546 C C . SER E 1 2 ? -25.283 -24.091 32.063 1.00 79.18 2 SER E C 1
ATOM 4547 O O . SER E 1 2 ? -25.586 -24.597 30.978 1.00 79.80 2 SER E O 1
ATOM 4550 N N . ASN E 1 3 ? -26.148 -23.438 32.836 1.00 76.95 3 ASN E N 1
ATOM 4551 C CA . ASN E 1 3 ? -27.560 -23.271 32.488 1.00 74.91 3 ASN E CA 1
ATOM 4552 C C . ASN E 1 3 ? -28.309 -24.606 32.439 1.00 71.99 3 ASN E C 1
ATOM 4553 O O . ASN E 1 3 ? -29.404 -24.726 33.000 1.00 71.95 3 ASN E O 1
ATOM 4558 N N . TYR E 1 4 ? -27.723 -25.596 31.766 1.00 68.05 4 TYR E N 1
ATOM 4559 C CA . TYR E 1 4 ? -28.303 -26.934 31.671 1.00 64.06 4 TYR E CA 1
ATOM 4560 C C . TYR E 1 4 ? -27.162 -27.929 31.753 1.00 63.02 4 TYR E C 1
ATOM 4561 O O . TYR E 1 4 ? -26.638 -28.366 30.730 1.00 62.59 4 TYR E O 1
ATOM 4570 N N . PRO E 1 5 ? -26.750 -28.296 32.971 1.00 61.17 5 PRO E N 1
ATOM 4571 C CA . PRO E 1 5 ? -25.651 -29.254 33.087 1.00 60.05 5 PRO E CA 1
ATOM 4572 C C . PRO E 1 5 ? -25.964 -30.590 32.416 1.00 57.26 5 PRO E C 1
ATOM 4573 O O . PRO E 1 5 ? -25.144 -31.116 31.658 1.00 58.85 5 PRO E O 1
ATOM 4577 N N . LEU E 1 6 ? -27.156 -31.121 32.680 1.00 52.18 6 LEU E N 1
ATOM 4578 C CA . LEU E 1 6 ? -27.560 -32.403 32.117 1.00 48.85 6 LEU E CA 1
ATOM 4579 C C . LEU E 1 6 ? -27.310 -32.513 30.622 1.00 48.41 6 LEU E C 1
ATOM 4580 O O . LEU E 1 6 ? -26.894 -33.566 30.138 1.00 48.91 6 LEU E O 1
ATOM 4585 N N . HIS E 1 7 ? -27.571 -31.435 29.891 1.00 47.75 7 HIS E N 1
ATOM 4586 C CA . HIS E 1 7 ? -27.342 -31.433 28.452 1.00 47.20 7 HIS E CA 1
ATOM 4587 C C . HIS E 1 7 ? -25.838 -31.463 28.268 1.00 47.68 7 HIS E C 1
ATOM 4588 O O . HIS E 1 7 ? -25.299 -32.381 27.656 1.00 48.59 7 HIS E O 1
ATOM 4595 N N . GLN E 1 8 ? -25.169 -30.458 28.822 1.00 49.60 8 GLN E N 1
ATOM 4596 C CA . GLN E 1 8 ? -23.714 -30.338 28.746 1.00 50.62 8 GLN E CA 1
ATOM 4597 C C . GLN E 1 8 ? -23.122 -31.720 28.984 1.00 50.01 8 GLN E C 1
ATOM 4598 O O . GLN E 1 8 ? -22.301 -32.204 28.206 1.00 48.78 8 GLN E O 1
ATOM 4604 N N . ALA E 1 9 ? -23.573 -32.359 30.056 1.00 49.81 9 ALA E N 1
ATOM 4605 C CA . ALA E 1 9 ? -23.103 -33.688 30.407 1.00 51.14 9 ALA E CA 1
ATOM 4606 C C . ALA E 1 9 ? -23.304 -34.701 29.279 1.00 51.69 9 ALA E C 1
ATOM 4607 O O . ALA E 1 9 ? -22.501 -35.625 29.124 1.00 50.98 9 ALA E O 1
ATOM 4609 N N . CYS E 1 10 ? -24.374 -34.545 28.503 1.00 52.62 10 CYS E N 1
ATOM 4610 C CA . CYS E 1 10 ? -24.636 -35.465 27.400 1.00 53.43 10 CYS E CA 1
ATOM 4611 C C . CYS E 1 10 ? -23.747 -35.210 26.200 1.00 55.03 10 CYS E C 1
ATOM 4612 O O . CYS E 1 10 ? -23.389 -36.139 25.483 1.00 55.54 10 CYS E O 1
ATOM 4615 N N . MET E 1 11 ? -23.388 -33.953 25.980 1.00 57.88 11 MET E N 1
ATOM 4616 C CA . MET E 1 11 ? -22.530 -33.606 24.856 1.00 63.15 11 MET E CA 1
ATOM 4617 C C . MET E 1 11 ? -21.123 -34.172 25.033 1.00 64.47 11 MET E C 1
ATOM 4618 O O . MET E 1 11 ? -20.456 -34.503 24.053 1.00 66.28 11 MET E O 1
ATOM 4623 N N . GLU E 1 12 ? -20.680 -34.284 26.284 1.00 64.65 12 GLU E N 1
ATOM 4624 C CA . GLU E 1 12 ? -19.334 -34.766 26.598 1.00 63.25 12 GLU E CA 1
ATOM 4625 C C . GLU E 1 12 ? -19.228 -36.226 27.041 1.00 62.51 12 GLU E C 1
ATOM 4626 O O . GLU E 1 12 ? -18.214 -36.649 27.599 1.00 62.00 12 GLU E O 1
ATOM 4632 N N . ASN E 1 13 ? -20.274 -36.995 26.774 1.00 61.08 13 ASN E N 1
ATOM 4633 C CA . ASN E 1 13 ? -20.330 -38.404 27.146 1.00 59.49 13 ASN E CA 1
ATOM 4634 C C . ASN E 1 13 ? -19.934 -38.652 28.609 1.00 58.88 13 ASN E C 1
ATOM 4635 O O . ASN E 1 13 ? -19.549 -39.765 28.979 1.00 59.83 13 ASN E O 1
ATOM 4640 N N . GLU E 1 14 ? -20.029 -37.612 29.434 1.00 56.38 14 GLU E N 1
ATOM 4641 C CA . GLU E 1 14 ? -19.720 -37.738 30.853 1.00 55.43 14 GLU E CA 1
ATOM 4642 C C . GLU E 1 14 ? -20.873 -38.487 31.514 1.00 54.63 14 GLU E C 1
ATOM 4643 O O . GLU E 1 14 ? -21.691 -37.898 32.219 1.00 51.32 14 GLU E O 1
ATOM 4649 N N . PHE E 1 15 ? -20.922 -39.796 31.278 1.00 54.40 15 PHE E N 1
ATOM 4650 C CA . PHE E 1 15 ? -21.982 -40.655 31.802 1.00 56.26 15 PHE E CA 1
ATOM 4651 C C . PHE E 1 15 ? -22.230 -40.539 33.301 1.00 58.26 15 PHE E C 1
ATOM 4652 O O . PHE E 1 15 ? -23.373 -40.406 33.743 1.00 59.17 15 PHE E O 1
ATOM 4660 N N . PHE E 1 16 ? -21.161 -40.611 34.083 1.00 59.40 16 PHE E N 1
ATOM 4661 C CA . PHE E 1 16 ? -21.271 -40.518 35.532 1.00 60.69 16 PHE E CA 1
ATOM 4662 C C . PHE E 1 16 ? -22.178 -39.372 35.976 1.00 59.47 16 PHE E C 1
ATOM 4663 O O . PHE E 1 16 ? -23.172 -39.600 36.663 1.00 57.84 16 PHE E O 1
ATOM 4671 N N . LYS E 1 17 ? -21.838 -38.146 35.580 1.00 57.94 17 LYS E N 1
ATOM 4672 C CA . LYS E 1 17 ? -22.633 -36.972 35.941 1.00 58.07 17 LYS E CA 1
ATOM 4673 C C . LYS E 1 17 ? -24.102 -37.203 35.599 1.00 57.62 17 LYS E C 1
ATOM 4674 O O . LYS E 1 17 ? -24.985 -37.099 36.456 1.00 56.75 17 LYS E O 1
ATOM 4680 N N . VAL E 1 18 ? -24.348 -37.520 34.335 1.00 56.17 18 VAL E N 1
ATOM 4681 C CA . VAL E 1 18 ? -25.690 -37.765 33.844 1.00 55.52 18 VAL E CA 1
ATOM 4682 C C . VAL E 1 18 ? -26.514 -38.602 34.818 1.00 56.04 18 VAL E C 1
ATOM 4683 O O . VAL E 1 18 ? -27.696 -38.324 35.027 1.00 54.86 18 VAL E O 1
ATOM 4687 N N . GLN E 1 19 ? -25.893 -39.617 35.416 1.00 57.09 19 GLN E N 1
ATOM 4688 C CA . GLN E 1 19 ? -26.586 -40.481 36.375 1.00 57.53 19 GLN E CA 1
ATOM 4689 C C . GLN E 1 19 ? -26.888 -39.778 37.700 1.00 58.37 19 GLN E C 1
ATOM 4690 O O . GLN E 1 19 ? -27.992 -39.888 38.235 1.00 53.48 19 GLN E O 1
ATOM 4696 N N . GLU E 1 20 ? -25.896 -39.055 38.214 1.00 61.00 20 GLU E N 1
ATOM 4697 C CA . GLU E 1 20 ? -26.017 -38.327 39.473 1.00 64.75 20 GLU E CA 1
ATOM 4698 C C . GLU E 1 20 ? -27.036 -37.189 39.414 1.00 65.97 20 GLU E C 1
ATOM 4699 O O . GLU E 1 20 ? -27.755 -36.940 40.383 1.00 67.30 20 GLU E O 1
ATOM 4705 N N . LEU E 1 21 ? -27.091 -36.497 38.280 1.00 65.35 21 LEU E N 1
ATOM 4706 C CA . LEU E 1 21 ? -28.026 -35.393 38.104 1.00 64.22 21 LEU E CA 1
ATOM 4707 C C . LEU E 1 21 ? -29.455 -35.889 37.950 1.00 65.43 21 LEU E C 1
ATOM 4708 O O . LEU E 1 21 ? -30.370 -35.352 38.564 1.00 65.24 21 LEU E O 1
ATOM 4713 N N . LEU E 1 22 ? -29.638 -36.916 37.127 1.00 68.15 22 LEU E N 1
ATOM 4714 C CA . LEU E 1 22 ? -30.961 -37.479 36.873 1.00 71.47 22 LEU E CA 1
ATOM 4715 C C . LEU E 1 22 ? -31.514 -38.169 38.127 1.00 73.07 22 LEU E C 1
ATOM 4716 O O . LEU E 1 22 ? -32.729 -38.359 38.267 1.00 71.91 22 LEU E O 1
ATOM 4721 N N . HIS E 1 23 ? -30.611 -38.540 39.032 1.00 75.11 23 HIS E N 1
ATOM 4722 C CA . HIS E 1 23 ? -30.989 -39.184 40.284 1.00 77.06 23 HIS E CA 1
ATOM 4723 C C . HIS E 1 23 ? -31.381 -38.076 41.261 1.00 77.89 23 HIS E C 1
ATOM 4724 O O . HIS E 1 23 ? -32.339 -38.219 42.023 1.00 77.27 23 HIS E O 1
ATOM 4731 N N . SER E 1 24 ? -30.636 -36.971 41.214 1.00 77.88 24 SER E N 1
ATOM 4732 C CA . SER E 1 24 ? -30.878 -35.808 42.068 1.00 77.86 24 SER E CA 1
ATOM 4733 C C . SER E 1 24 ? -32.195 -35.123 41.699 1.00 76.92 24 SER E C 1
ATOM 4734 O O . SER E 1 24 ? -32.968 -34.730 42.577 1.00 77.57 24 SER E O 1
ATOM 4737 N N . LYS E 1 25 ? -32.428 -34.966 40.395 1.00 74.88 25 LYS E N 1
ATOM 4738 C CA . LYS E 1 25 ? -33.644 -34.343 39.872 1.00 72.39 25 LYS E CA 1
ATOM 4739 C C . LYS E 1 25 ? -34.088 -35.059 38.602 1.00 69.80 25 LYS E C 1
ATOM 4740 O O . LYS E 1 25 ? -33.655 -34.720 37.505 1.00 68.77 25 LYS E O 1
ATOM 4746 N N . PRO E 1 26 ? -34.960 -36.064 38.735 1.00 67.82 26 PRO E N 1
ATOM 4747 C CA . PRO E 1 26 ? -35.429 -36.792 37.552 1.00 66.70 26 PRO E CA 1
ATOM 4748 C C . PRO E 1 26 ? -36.303 -35.920 36.654 1.00 65.28 26 PRO E C 1
ATOM 4749 O O . PRO E 1 26 ? -36.912 -36.414 35.708 1.00 63.33 2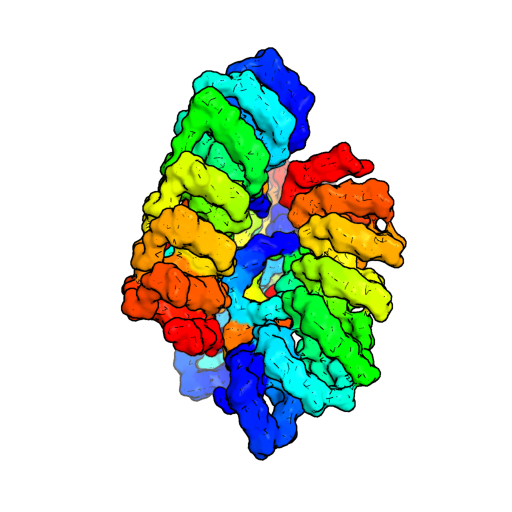6 PRO E O 1
ATOM 4753 N N . SER E 1 27 ? -36.355 -34.624 36.957 1.00 64.82 27 SER E N 1
ATOM 4754 C CA . SER E 1 27 ? -37.163 -33.679 36.189 1.00 64.64 27 SER E CA 1
ATOM 4755 C C . SER E 1 27 ? -36.362 -32.955 35.106 1.00 62.95 27 SER E C 1
ATOM 4756 O O . SER E 1 27 ? -36.922 -32.174 34.331 1.00 63.98 27 SER E O 1
ATOM 4759 N N . LEU E 1 28 ? -35.054 -33.197 35.059 1.00 59.07 28 LEU E N 1
ATOM 4760 C CA . LEU E 1 28 ? -34.232 -32.567 34.037 1.00 55.07 28 LEU E CA 1
ATOM 4761 C C . LEU E 1 28 ? -34.404 -33.380 32.764 1.00 51.58 28 LEU E C 1
ATOM 4762 O O . LEU E 1 28 ? -34.222 -32.881 31.664 1.00 49.78 28 LEU E O 1
ATOM 4767 N N . LEU E 1 29 ? -34.762 -34.644 32.946 1.00 48.96 29 LEU E N 1
ATOM 4768 C CA . LEU E 1 29 ? -34.950 -35.585 31.857 1.00 47.87 29 LEU E CA 1
ATOM 4769 C C . LEU E 1 29 ? -35.497 -35.011 30.558 1.00 47.29 29 LEU E C 1
ATOM 4770 O O . LEU E 1 29 ? -34.891 -35.186 29.508 1.00 49.47 29 LEU E O 1
ATOM 4775 N N . LEU E 1 30 ? -36.643 -34.342 30.619 1.00 47.79 30 LEU E N 1
ATOM 4776 C CA . LEU E 1 30 ? -37.258 -33.773 29.421 1.00 47.71 30 LEU E CA 1
ATOM 4777 C C . LEU E 1 30 ? -37.191 -32.245 29.357 1.00 48.91 30 LEU E C 1
ATOM 4778 O O . LEU E 1 30 ? -38.026 -31.588 28.728 1.00 48.38 30 LEU E O 1
ATOM 4783 N N . GLN E 1 31 ? -36.174 -31.694 30.007 1.00 48.54 31 GLN E N 1
ATOM 4784 C CA . GLN E 1 31 ? -35.948 -30.257 30.047 1.00 47.88 31 GLN E CA 1
ATOM 4785 C C . GLN E 1 31 ? -35.372 -29.719 28.737 1.00 45.41 31 GLN E C 1
ATOM 4786 O O . GLN E 1 31 ? -34.376 -30.230 28.226 1.00 45.07 31 GLN E O 1
ATOM 4792 N N . LYS E 1 32 ? -36.003 -28.687 28.196 1.00 43.40 32 LYS E N 1
ATOM 4793 C CA . LYS E 1 32 ? -35.526 -28.074 26.967 1.00 43.96 32 LYS E CA 1
ATOM 4794 C C . LYS E 1 32 ? -34.413 -27.082 27.265 1.00 45.17 32 LYS E C 1
ATOM 4795 O O . LYS E 1 32 ? -34.497 -26.307 28.220 1.00 46.62 32 LYS E O 1
ATOM 4801 N N . ASP E 1 33 ? -33.363 -27.103 26.455 1.00 44.63 33 ASP E N 1
ATOM 4802 C CA . ASP E 1 33 ? -32.261 -26.166 26.643 1.00 44.59 33 ASP E CA 1
ATOM 4803 C C . ASP E 1 33 ? -32.510 -24.960 25.723 1.00 42.74 33 ASP E C 1
ATOM 4804 O O . ASP E 1 33 ? -33.625 -24.796 25.229 1.00 41.65 33 ASP E O 1
ATOM 4809 N N . GLN E 1 34 ? -31.502 -24.124 25.481 1.00 43.46 34 GLN E N 1
ATOM 4810 C CA . GLN E 1 34 ? -31.720 -22.939 24.648 1.00 44.38 34 GLN E CA 1
ATOM 4811 C C . GLN E 1 34 ? -31.988 -23.204 23.179 1.00 42.83 34 GLN E C 1
ATOM 4812 O O . GLN E 1 34 ? -32.125 -22.265 22.403 1.00 43.43 34 GLN E O 1
ATOM 4818 N N . ASP E 1 35 ? -32.065 -24.474 22.798 1.00 42.93 35 ASP E N 1
ATOM 4819 C CA . ASP E 1 35 ? -32.310 -24.844 21.406 1.00 41.12 35 ASP E CA 1
ATOM 4820 C C . ASP E 1 35 ? -33.506 -25.765 21.283 1.00 39.96 35 ASP E C 1
ATOM 4821 O O . ASP E 1 35 ? -33.709 -26.392 20.246 1.00 39.51 35 ASP E O 1
ATOM 4826 N N . GLY E 1 36 ? -34.289 -25.845 22.353 1.00 38.69 36 GLY E N 1
ATOM 4827 C CA . GLY E 1 36 ? -35.459 -26.701 22.357 1.00 39.76 36 GLY E CA 1
ATOM 4828 C C . GLY E 1 36 ? -35.082 -28.169 22.407 1.00 38.59 36 GLY E C 1
ATOM 4829 O O . GLY E 1 36 ? -35.903 -29.042 22.121 1.00 37.98 36 GLY E O 1
ATOM 4830 N N . ARG E 1 37 ? -33.835 -28.445 22.771 1.00 39.62 37 ARG E N 1
ATOM 4831 C CA . ARG E 1 37 ? -33.354 -29.829 22.860 1.00 39.32 37 ARG E CA 1
ATOM 4832 C C . ARG E 1 37 ? -33.405 -30.426 24.259 1.00 38.63 37 ARG E C 1
ATOM 4833 O O . ARG E 1 37 ? -33.102 -29.755 25.244 1.00 41.35 37 ARG E O 1
ATOM 4841 N N . ILE E 1 38 ? -33.796 -31.689 24.348 1.00 37.61 38 ILE E N 1
ATOM 4842 C CA . ILE E 1 38 ? -33.787 -32.369 25.630 1.00 38.52 38 ILE E CA 1
ATOM 4843 C C . ILE E 1 38 ? -32.438 -33.092 25.608 1.00 39.02 38 ILE E C 1
ATOM 4844 O O . ILE E 1 38 ? -31.777 -33.141 24.566 1.00 40.05 38 ILE E O 1
ATOM 4849 N N . PRO E 1 39 ? -31.997 -33.643 26.744 1.00 38.49 39 PRO E N 1
ATOM 4850 C CA . PRO E 1 39 ? -30.698 -34.323 26.703 1.00 37.01 39 PRO E CA 1
ATOM 4851 C C . PRO E 1 39 ? -30.580 -35.364 25.586 1.00 38.47 39 PRO E C 1
ATOM 4852 O O . PRO E 1 39 ? -29.527 -35.479 24.944 1.00 36.20 39 PRO E O 1
ATOM 4856 N N . LEU E 1 40 ? -31.666 -36.101 25.342 1.00 35.95 40 LEU E N 1
ATOM 4857 C CA . LEU E 1 40 ? -31.658 -37.141 24.323 1.00 34.60 40 LEU E CA 1
ATOM 4858 C C . LEU E 1 40 ? -31.178 -36.667 22.945 1.00 35.36 40 LEU E C 1
ATOM 4859 O O . LEU E 1 40 ? -30.568 -37.442 22.210 1.00 33.64 40 LEU E O 1
ATOM 4864 N N . HIS E 1 41 ? -31.452 -35.409 22.598 1.00 32.96 41 HIS E N 1
ATOM 4865 C CA . HIS E 1 41 ? -31.002 -34.853 21.316 1.00 33.11 41 HIS E CA 1
ATOM 4866 C C . HIS E 1 41 ? -29.490 -34.854 21.301 1.00 34.80 41 HIS E C 1
ATOM 4867 O O . HIS E 1 41 ? -28.864 -35.220 20.314 1.00 36.09 41 HIS E O 1
ATOM 4874 N N . TRP E 1 42 ? -28.902 -34.422 22.408 1.00 34.37 42 TRP E N 1
ATOM 4875 C CA . TRP E 1 42 ? -27.455 -34.339 22.493 1.00 33.86 42 TRP E CA 1
ATOM 4876 C C . TRP E 1 42 ? -26.723 -35.663 22.530 1.00 34.17 42 TRP E C 1
ATOM 4877 O O . TRP E 1 42 ? -25.739 -35.829 21.818 1.00 33.31 42 TRP E O 1
ATOM 4888 N N . SER E 1 43 ? -27.201 -36.599 23.341 1.00 33.19 43 SER E N 1
ATOM 4889 C CA . SER E 1 43 ? -26.565 -37.898 23.446 1.00 35.45 43 SER E CA 1
ATOM 4890 C C . SER E 1 43 ? -26.574 -38.677 22.126 1.00 37.51 43 SER E C 1
ATOM 4891 O O . SER E 1 43 ? -25.646 -39.437 21.849 1.00 38.09 43 SER E O 1
ATOM 4894 N N . VAL E 1 44 ? -27.615 -38.498 21.313 1.00 37.03 44 VAL E N 1
ATOM 4895 C CA . VAL E 1 44 ? -27.679 -39.186 20.027 1.00 34.95 44 VAL E CA 1
ATOM 4896 C C . VAL E 1 44 ? -26.747 -38.466 19.051 1.00 36.45 44 VAL E C 1
ATOM 4897 O O . VAL E 1 44 ? -26.069 -39.087 18.229 1.00 36.66 44 VAL E O 1
ATOM 4901 N N . SER E 1 45 ? -26.701 -37.146 19.164 1.00 34.35 45 SER E N 1
ATOM 4902 C CA . SER E 1 45 ? -25.879 -36.342 18.279 1.00 32.09 45 SER E CA 1
ATOM 4903 C C . SER E 1 45 ? -24.407 -36.686 18.365 1.00 35.46 45 SER E C 1
ATOM 4904 O O . SER E 1 45 ? -23.748 -36.820 17.345 1.00 35.19 45 SER E O 1
ATOM 4907 N N . PHE E 1 46 ? -23.893 -36.821 19.584 1.00 35.30 46 PHE E N 1
ATOM 4908 C CA . PHE E 1 46 ? -22.486 -37.139 19.799 1.00 40.45 46 PHE E CA 1
ATOM 4909 C C . PHE E 1 46 ? -22.245 -38.590 20.196 1.00 42.60 46 PHE E C 1
ATOM 4910 O O . PHE E 1 46 ? -21.354 -38.901 20.987 1.00 45.12 46 PHE E O 1
ATOM 4918 N N . GLN E 1 47 ? -23.063 -39.467 19.629 1.00 42.71 47 GLN E N 1
ATOM 4919 C CA . GLN E 1 47 ? -22.987 -40.896 19.864 1.00 47.04 47 GLN E CA 1
ATOM 4920 C C . GLN E 1 47 ? -22.504 -41.276 21.260 1.00 50.00 47 GLN E C 1
ATOM 4921 O O . GLN E 1 47 ? -21.438 -41.874 21.417 1.00 51.40 47 GLN E O 1
ATOM 4927 N N . ALA E 1 48 ? -23.289 -40.916 22.272 1.00 50.01 48 ALA E N 1
ATOM 4928 C CA . ALA E 1 48 ? -22.967 -41.248 23.649 1.00 49.66 48 ALA E CA 1
ATOM 4929 C C . ALA E 1 48 ? -23.829 -42.459 23.970 1.00 50.82 48 ALA E C 1
ATOM 4930 O O . ALA E 1 48 ? -24.821 -42.359 24.689 1.00 52.28 48 ALA E O 1
ATOM 4932 N N . HIS E 1 49 ? -23.437 -43.603 23.419 1.00 52.34 49 HIS E N 1
ATOM 4933 C CA . HIS E 1 49 ? -24.168 -44.852 23.581 1.00 55.22 49 HIS E CA 1
ATOM 4934 C C . HIS E 1 49 ? -24.575 -45.259 24.991 1.00 55.59 49 HIS E C 1
ATOM 4935 O O . HIS E 1 49 ? -25.684 -45.761 25.188 1.00 55.62 49 HIS E O 1
ATOM 4942 N N . GLU E 1 50 ? -23.700 -45.063 25.972 1.00 56.70 50 GLU E N 1
ATOM 4943 C CA . GLU E 1 50 ? -24.052 -45.443 27.337 1.00 56.60 50 GLU E CA 1
ATOM 4944 C C . GLU E 1 50 ? -25.133 -44.538 27.913 1.00 54.04 50 GLU E C 1
ATOM 4945 O O . GLU E 1 50 ? -26.027 -44.993 28.632 1.00 53.54 50 GLU E O 1
ATOM 4951 N N . ILE E 1 51 ? -25.041 -43.257 27.581 1.00 52.45 51 ILE E N 1
ATOM 4952 C CA . ILE E 1 51 ? -25.992 -42.255 28.041 1.00 51.00 51 ILE E CA 1
ATOM 4953 C C . ILE E 1 51 ? -27.328 -42.400 27.316 1.00 50.62 51 ILE E C 1
ATOM 4954 O O . ILE E 1 51 ? -28.390 -42.367 27.942 1.00 49.31 51 ILE E O 1
ATOM 4959 N N . THR E 1 52 ? -27.260 -42.567 25.995 1.00 49.16 52 THR E N 1
ATOM 4960 C CA . THR E 1 52 ? -28.444 -42.712 25.155 1.00 49.26 52 THR E CA 1
ATOM 4961 C C . THR E 1 52 ? -29.339 -43.831 25.648 1.00 50.80 52 THR E C 1
ATOM 4962 O O . THR E 1 52 ? -30.541 -43.637 25.839 1.00 51.77 52 THR E O 1
ATOM 4966 N N . SER E 1 53 ? -28.742 -45.005 25.836 1.00 51.79 53 SER E N 1
ATOM 4967 C CA . SER E 1 53 ? -29.462 -46.185 26.304 1.00 52.23 53 SER E CA 1
ATOM 4968 C C . SER E 1 53 ? -29.979 -45.959 27.715 1.00 52.32 53 SER E C 1
ATOM 4969 O O . SER E 1 53 ? -31.034 -46.474 28.088 1.00 53.59 53 SER E O 1
ATOM 4972 N N . PHE E 1 54 ? -29.228 -45.193 28.501 1.00 52.85 54 PHE E N 1
ATOM 4973 C CA . PHE E 1 54 ? -29.635 -44.898 29.867 1.00 51.62 54 PHE E CA 1
ATOM 4974 C C . PHE E 1 54 ? -30.834 -43.956 29.855 1.00 51.02 54 PHE E C 1
ATOM 4975 O O . PHE E 1 54 ? -31.750 -44.110 30.661 1.00 52.02 54 PHE E O 1
ATOM 4983 N N . LEU E 1 55 ? -30.831 -42.990 28.937 1.00 49.06 55 LEU E N 1
ATOM 4984 C CA . LEU E 1 55 ? -31.934 -42.043 28.836 1.00 46.15 55 LEU E CA 1
ATOM 4985 C C . LEU E 1 55 ? -33.142 -42.747 28.255 1.00 46.33 55 LEU E C 1
ATOM 4986 O O . LEU E 1 55 ? -34.258 -42.568 28.730 1.00 47.38 55 LEU E O 1
ATOM 4991 N N . LEU E 1 56 ? -32.921 -43.561 27.230 1.00 49.55 56 LEU E N 1
ATOM 4992 C CA . LEU E 1 56 ? -34.015 -44.297 26.607 1.00 52.12 56 LEU E CA 1
ATOM 4993 C C . LEU E 1 56 ? -34.743 -45.241 27.555 1.00 54.95 56 LEU E C 1
ATOM 4994 O O . LEU E 1 56 ? -35.896 -45.588 27.310 1.00 56.63 56 LEU E O 1
ATOM 4999 N N . SER E 1 57 ? -34.078 -45.667 28.626 1.00 57.63 57 SER E N 1
ATOM 5000 C CA . SER E 1 57 ? -34.695 -46.585 29.585 1.00 58.57 57 SER E CA 1
ATOM 5001 C C . SER E 1 57 ? -35.691 -45.853 30.479 1.00 57.14 57 SER E C 1
ATOM 5002 O O . SER E 1 57 ? -36.672 -46.433 30.935 1.00 56.70 57 SER E O 1
ATOM 5005 N N . LYS E 1 58 ? -35.435 -44.579 30.736 1.00 57.48 58 LYS E N 1
ATOM 5006 C CA . LYS E 1 58 ? -36.345 -43.799 31.561 1.00 58.70 58 LYS E CA 1
ATOM 5007 C C . LYS E 1 58 ? -37.410 -43.183 30.652 1.00 59.37 58 LYS E C 1
ATOM 5008 O O . LYS E 1 58 ? -38.389 -42.611 31.124 1.00 59.25 58 LYS E O 1
ATOM 5014 N N . MET E 1 59 ? -37.209 -43.334 29.343 1.00 60.94 59 MET E N 1
ATOM 5015 C CA . MET E 1 59 ? -38.108 -42.785 28.329 1.00 60.49 59 MET E CA 1
ATOM 5016 C C . MET E 1 59 ? -38.807 -43.849 27.484 1.00 60.43 59 MET E C 1
ATOM 5017 O O . MET E 1 59 ? -38.905 -43.703 26.268 1.00 61.68 59 MET E O 1
ATOM 5022 N N . GLU E 1 60 ? -39.297 -44.909 28.114 1.00 61.71 60 GLU E N 1
ATOM 5023 C CA . GLU E 1 60 ? -39.963 -45.971 27.369 1.00 62.61 60 GLU E CA 1
ATOM 5024 C C . GLU E 1 60 ? -41.413 -45.603 27.057 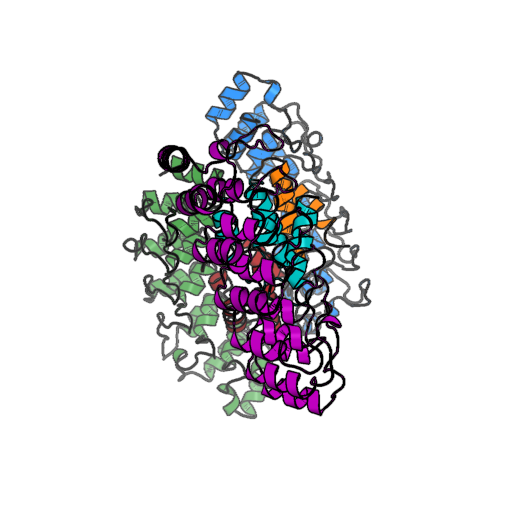1.00 62.95 60 GLU E C 1
ATOM 5025 O O . GLU E 1 60 ? -42.053 -46.199 26.187 1.00 61.56 60 GLU E O 1
ATOM 5031 N N . ASN E 1 61 ? -41.920 -44.602 27.764 1.00 62.83 61 ASN E N 1
ATOM 5032 C CA . ASN E 1 61 ? -43.286 -44.147 27.562 1.00 62.84 61 ASN E CA 1
ATOM 5033 C C . ASN E 1 61 ? -43.237 -42.713 27.069 1.00 62.72 61 ASN E C 1
ATOM 5034 O O . ASN E 1 61 ? -43.722 -41.791 27.731 1.00 63.71 61 ASN E O 1
ATOM 5039 N N . VAL E 1 62 ? -42.632 -42.535 25.900 1.00 60.24 62 VAL E N 1
ATOM 5040 C CA . VAL E 1 62 ? -42.485 -41.220 25.291 1.00 56.56 62 VAL E CA 1
ATOM 5041 C C . VAL E 1 62 ? -42.454 -41.349 23.776 1.00 54.56 62 VAL E C 1
ATOM 5042 O O . VAL E 1 62 ? -41.974 -42.345 23.243 1.00 54.17 62 VAL E O 1
ATOM 5046 N N . ASN E 1 63 ? -42.977 -40.348 23.082 1.00 52.41 63 ASN E N 1
ATOM 5047 C CA . ASN E 1 63 ? -42.946 -40.362 21.625 1.00 50.07 63 ASN E CA 1
ATOM 5048 C C . ASN E 1 63 ? -41.904 -39.325 21.227 1.00 46.41 63 ASN E C 1
ATOM 5049 O O . ASN E 1 63 ? -41.990 -38.172 21.650 1.00 44.94 63 ASN E O 1
ATOM 5054 N N . LEU E 1 64 ? -40.923 -39.739 20.428 1.00 41.90 64 LEU E N 1
ATOM 5055 C CA . LEU E 1 64 ? -39.864 -38.838 19.993 1.00 39.77 64 LEU E CA 1
ATOM 5056 C C . LEU E 1 64 ? -40.376 -37.730 19.094 1.00 39.84 64 LEU E C 1
ATOM 5057 O O . LEU E 1 64 ? -39.810 -36.634 19.056 1.00 37.55 64 LEU E O 1
ATOM 5062 N N . ASP E 1 65 ? -41.438 -38.022 18.354 1.00 39.91 65 ASP E N 1
ATOM 5063 C CA . ASP E 1 65 ? -42.020 -37.041 17.457 1.00 44.01 65 ASP E CA 1
ATOM 5064 C C . ASP E 1 65 ? -42.505 -35.839 18.262 1.00 44.21 65 ASP E C 1
ATOM 5065 O O . ASP E 1 65 ? -42.594 -34.726 17.736 1.00 42.19 65 ASP E O 1
ATOM 5070 N N . ASP E 1 66 ? -42.796 -36.068 19.544 1.00 43.33 66 ASP E N 1
ATOM 5071 C CA . ASP E 1 66 ? -43.271 -35.002 20.427 1.00 45.63 66 ASP E CA 1
ATOM 5072 C C . ASP E 1 66 ? -42.154 -34.076 20.878 1.00 44.60 66 ASP E C 1
ATOM 5073 O O . ASP E 1 66 ? -42.396 -33.140 21.632 1.00 45.96 66 ASP E O 1
ATOM 5078 N N . TYR E 1 67 ? -40.938 -34.321 20.404 1.00 43.05 67 TYR E N 1
ATOM 5079 C CA . TYR E 1 67 ? -39.804 -33.512 20.812 1.00 41.09 67 TYR E CA 1
ATOM 5080 C C . TYR E 1 67 ? -38.912 -32.925 19.739 1.00 39.72 67 TYR E C 1
ATOM 5081 O O . TYR E 1 67 ? -37.754 -33.309 19.606 1.00 41.30 67 TYR E O 1
ATOM 5090 N N . PRO E 1 68 ? -39.437 -31.992 18.943 1.00 39.67 68 PRO E N 1
ATOM 5091 C CA . PRO E 1 68 ? -38.579 -31.399 17.917 1.00 39.46 68 PRO E CA 1
ATOM 5092 C C . PRO E 1 68 ? -37.805 -30.310 18.659 1.00 40.16 68 PRO E C 1
ATOM 5093 O O . PRO E 1 68 ? -38.001 -30.118 19.855 1.00 40.30 68 PRO E O 1
ATOM 5097 N N . ASP E 1 69 ? -36.948 -29.586 17.961 1.00 42.20 69 ASP E N 1
ATOM 5098 C CA . ASP E 1 69 ? -36.193 -28.528 18.600 1.00 41.29 69 ASP E CA 1
ATOM 5099 C C . ASP E 1 69 ? -36.271 -27.275 17.738 1.00 42.02 69 ASP E C 1
ATOM 5100 O O . ASP E 1 69 ? -37.032 -27.227 16.776 1.00 41.50 69 ASP E O 1
ATOM 5105 N N . ASP E 1 70 ? -35.469 -26.272 18.078 1.00 43.02 70 ASP E N 1
ATOM 5106 C CA . ASP E 1 70 ? -35.444 -25.007 17.343 1.00 43.88 70 ASP E CA 1
ATOM 5107 C C . ASP E 1 70 ? -35.580 -25.142 15.825 1.00 43.13 70 ASP E C 1
ATOM 5108 O O . ASP E 1 70 ? -36.060 -24.222 15.162 1.00 42.44 70 ASP E O 1
ATOM 5113 N N . SER E 1 71 ? -35.162 -26.278 15.272 1.00 39.93 71 SER E N 1
ATOM 5114 C CA . SER E 1 71 ? -35.246 -26.486 13.828 1.00 36.85 71 SER E CA 1
ATOM 5115 C C . SER E 1 71 ? -36.302 -27.515 13.441 1.00 34.98 71 SER E C 1
ATOM 5116 O O . SER E 1 71 ? -36.514 -27.791 12.261 1.00 36.33 71 SER E O 1
ATOM 5119 N N . GLY E 1 72 ? -36.962 -28.082 14.439 1.00 32.44 72 GLY E N 1
ATOM 5120 C CA . GLY E 1 72 ? -37.962 -29.096 14.166 1.00 33.52 72 GLY E CA 1
ATOM 5121 C C . GLY E 1 72 ? -37.342 -30.483 14.027 1.00 32.98 72 GLY E C 1
ATOM 5122 O O . GLY E 1 72 ? -37.969 -31.394 13.494 1.00 33.05 72 GLY E O 1
ATOM 5123 N N . TRP E 1 73 ? -36.106 -30.651 14.488 1.00 30.25 73 TRP E N 1
ATOM 5124 C CA . TRP E 1 73 ? -35.463 -31.962 14.408 1.00 30.50 73 TRP E CA 1
ATOM 5125 C C . TRP E 1 73 ? -35.767 -32.753 15.675 1.00 30.57 73 TRP E C 1
ATOM 5126 O O . TRP E 1 73 ? -35.560 -32.270 16.787 1.00 32.23 73 TRP E O 1
ATOM 5137 N N . THR E 1 74 ? -36.270 -33.965 15.515 1.00 28.87 74 THR E N 1
ATOM 5138 C CA . THR E 1 74 ? -36.518 -34.799 16.672 1.00 30.29 74 THR E CA 1
ATOM 5139 C C . THR E 1 74 ? -35.206 -35.576 16.895 1.00 29.77 74 THR E C 1
ATOM 5140 O O . THR E 1 74 ? -34.261 -35.457 16.108 1.00 25.56 74 THR E O 1
ATOM 5144 N N . PRO E 1 75 ? -35.114 -36.346 17.983 1.00 29.32 75 PRO E N 1
ATOM 5145 C CA . PRO E 1 75 ? -33.867 -37.087 18.179 1.00 28.03 75 PRO E CA 1
ATOM 5146 C C . PRO E 1 75 ? -33.714 -38.141 17.084 1.00 29.75 75 PRO E C 1
ATOM 5147 O O . PRO E 1 75 ? -32.601 -38.561 16.770 1.00 30.38 75 PRO E O 1
ATOM 5151 N N . PHE E 1 76 ? -34.830 -38.555 16.485 1.00 26.82 76 PHE E N 1
ATOM 5152 C CA . PHE E 1 76 ? -34.757 -39.549 15.421 1.00 26.90 76 PHE E CA 1
ATOM 5153 C C . PHE E 1 76 ? -34.170 -38.964 14.139 1.00 25.09 76 PHE E C 1
ATOM 5154 O O . PHE E 1 76 ? -33.556 -39.682 13.362 1.00 27.93 76 PHE E O 1
ATOM 5162 N N . HIS E 1 77 ? -34.361 -37.668 13.908 1.00 24.34 77 HIS E N 1
ATOM 5163 C CA . HIS E 1 77 ? -33.802 -37.037 12.715 1.00 24.42 77 HIS E CA 1
ATOM 5164 C C . HIS E 1 77 ? -32.287 -37.029 12.926 1.00 23.81 77 HIS E C 1
ATOM 5165 O O . HIS E 1 77 ? -31.525 -37.477 12.070 1.00 27.76 77 HIS E O 1
ATOM 5172 N N . ILE E 1 78 ? -31.858 -36.523 14.076 1.00 24.49 78 ILE E N 1
ATOM 5173 C CA . ILE E 1 78 ? -30.439 -36.468 14.409 1.00 22.68 78 ILE E CA 1
ATOM 5174 C C . ILE E 1 78 ? -29.807 -37.866 14.242 1.00 21.40 78 ILE E C 1
ATOM 5175 O O . ILE E 1 78 ? -28.774 -37.995 13.627 1.00 20.66 78 ILE E O 1
ATOM 5180 N N . ALA E 1 79 ? -30.440 -38.902 14.789 1.00 22.13 79 ALA E N 1
ATOM 5181 C CA . ALA E 1 79 ? -29.934 -40.268 14.666 1.00 20.84 79 ALA E CA 1
ATOM 5182 C C . ALA E 1 79 ? -29.740 -40.652 13.198 1.00 24.16 79 ALA E C 1
ATOM 5183 O O . ALA E 1 79 ? -28.646 -41.079 12.794 1.00 24.83 79 ALA E O 1
ATOM 5185 N N . CYS E 1 80 ? -30.801 -40.500 12.405 1.00 22.50 80 CYS E N 1
ATOM 5186 C CA . CYS E 1 80 ? -30.744 -40.821 10.981 1.00 22.38 80 CYS E CA 1
ATOM 5187 C C . CYS E 1 80 ? -29.701 -40.003 10.260 1.00 21.56 80 CYS E C 1
ATOM 5188 O O . CYS E 1 80 ? -29.136 -40.460 9.274 1.00 24.78 80 CYS E O 1
ATOM 5191 N N . SER E 1 81 ? -29.444 -38.790 10.741 1.00 22.13 81 SER E N 1
ATOM 5192 C CA . SER E 1 81 ? -28.453 -37.941 10.096 1.00 21.85 81 SER E CA 1
ATOM 5193 C C . SER E 1 81 ? -27.054 -38.396 10.476 1.00 24.15 81 SER E C 1
ATOM 5194 O O . SER E 1 81 ? -26.156 -38.448 9.634 1.00 24.47 81 SER E O 1
ATOM 5197 N N . VAL E 1 82 ? -26.880 -38.722 11.756 1.00 25.65 82 VAL E N 1
ATOM 5198 C CA . VAL E 1 82 ? -25.595 -39.165 12.264 1.00 27.25 82 VAL E CA 1
ATOM 5199 C C . VAL E 1 82 ? -25.119 -40.400 11.508 1.00 28.33 82 VAL E C 1
ATOM 5200 O O . VAL E 1 82 ? -23.934 -40.534 11.274 1.00 30.45 82 VAL E O 1
ATOM 5204 N N . GLY E 1 83 ? -26.038 -41.292 11.117 1.00 29.24 83 GLY E N 1
ATOM 5205 C CA . GLY E 1 83 ? -25.655 -42.466 10.343 1.00 27.65 83 GLY E CA 1
ATOM 5206 C C . GLY E 1 83 ? -25.444 -43.824 11.005 1.00 27.54 83 GLY E C 1
ATOM 5207 O O . GLY E 1 83 ? -25.182 -44.792 10.311 1.00 23.97 83 GLY E O 1
ATOM 5208 N N . ASN E 1 84 ? -25.567 -43.921 12.322 1.00 27.97 84 ASN E N 1
ATOM 5209 C CA . ASN E 1 84 ? -25.360 -45.210 13.005 1.00 32.78 84 ASN E CA 1
ATOM 5210 C C . ASN E 1 84 ? -26.637 -46.045 13.006 1.00 30.76 84 ASN E C 1
ATOM 5211 O O . ASN E 1 84 ? -27.602 -45.719 13.692 1.00 30.62 84 ASN E O 1
ATOM 5216 N N . LEU E 1 85 ? -26.627 -47.137 12.251 1.00 30.28 85 LEU E N 1
ATOM 5217 C CA . LEU E 1 85 ? -27.803 -47.991 12.131 1.00 31.15 85 LEU E CA 1
ATOM 5218 C C . LEU E 1 85 ? -28.320 -48.589 13.429 1.00 34.26 85 LEU E C 1
ATOM 5219 O O . LEU E 1 85 ? -29.531 -48.764 13.610 1.00 35.65 85 LEU E O 1
ATOM 5224 N N . GLU E 1 86 ? -27.415 -48.910 14.339 1.00 35.43 86 GLU E N 1
ATOM 5225 C CA . GLU E 1 86 ? -27.835 -49.496 15.598 1.00 38.15 86 GLU E CA 1
ATOM 5226 C C . GLU E 1 86 ? -28.652 -48.496 16.397 1.00 35.83 86 GLU E C 1
ATOM 5227 O O . GLU E 1 86 ? -29.753 -48.804 16.853 1.00 34.09 86 GLU E O 1
ATOM 5233 N N . VAL E 1 87 ? -28.114 -47.294 16.536 1.00 34.80 87 VAL E N 1
ATOM 5234 C CA . VAL E 1 87 ? -28.791 -46.232 17.255 1.00 36.25 87 VAL E CA 1
ATOM 5235 C C . VAL E 1 87 ? -30.153 -45.989 16.608 1.00 35.11 87 VAL E C 1
ATOM 5236 O O . VAL E 1 87 ? -31.163 -45.879 17.296 1.00 34.81 87 VAL E O 1
ATOM 5240 N N . VAL E 1 88 ? -30.174 -45.904 15.279 1.00 36.50 88 VAL E N 1
ATOM 5241 C CA . VAL E 1 88 ? -31.427 -45.685 14.556 1.00 33.51 88 VAL E CA 1
ATOM 5242 C C . VAL E 1 88 ? -32.398 -46.815 14.895 1.00 36.79 88 VAL E C 1
ATOM 5243 O O . VAL E 1 88 ? -33.569 -46.573 15.197 1.00 37.84 88 VAL E O 1
ATOM 5247 N N . LYS E 1 89 ? -31.899 -48.046 14.866 1.00 37.08 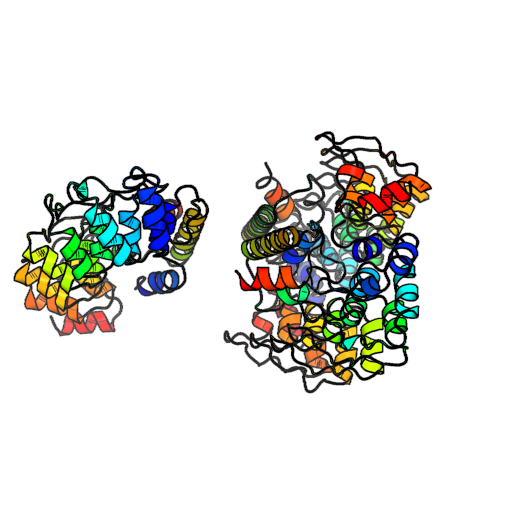89 LYS E N 1
ATOM 5248 C CA . LYS E 1 89 ? -32.719 -49.213 15.170 1.00 40.40 89 LYS E CA 1
ATOM 5249 C C . LYS E 1 89 ? -33.272 -49.185 16.595 1.00 41.26 89 LYS E C 1
ATOM 5250 O O . LYS E 1 89 ? -34.406 -49.607 16.831 1.00 40.25 89 LYS E O 1
ATOM 5256 N N . SER E 1 90 ? -32.472 -48.695 17.543 1.00 41.57 90 SER E N 1
ATOM 5257 C CA . SER E 1 90 ? -32.899 -48.654 18.941 1.00 43.05 90 SER E CA 1
ATOM 5258 C C . SER E 1 90 ? -33.960 -47.598 19.202 1.00 44.51 90 SER E C 1
ATOM 5259 O O . SER E 1 90 ? -34.805 -47.783 20.071 1.00 47.22 90 SER E O 1
ATOM 5262 N N . LEU E 1 91 ? -33.916 -46.489 18.462 1.00 43.83 91 LEU E N 1
ATOM 5263 C CA . LEU E 1 91 ? -34.899 -45.435 18.655 1.00 42.08 91 LEU E CA 1
ATOM 5264 C C . LEU E 1 91 ? -36.206 -45.802 17.994 1.00 43.10 91 LEU E C 1
ATOM 5265 O O . LEU E 1 91 ? -37.249 -45.286 18.367 1.00 44.99 91 LEU E O 1
ATOM 5270 N N . TYR E 1 92 ? -36.155 -46.692 17.013 1.00 43.41 92 TYR E N 1
ATOM 5271 C CA . TYR E 1 92 ? -37.366 -47.060 16.302 1.00 45.26 92 TYR E CA 1
ATOM 5272 C C . TYR E 1 92 ? -38.213 -48.149 16.941 1.00 49.88 92 TYR E C 1
ATOM 5273 O O . TYR E 1 92 ? -39.443 -48.094 16.862 1.00 48.80 92 TYR E O 1
ATOM 5282 N N . ASP E 1 93 ? -37.585 -49.157 17.541 1.00 53.70 93 ASP E N 1
ATOM 5283 C CA . ASP E 1 93 ? -38.383 -50.211 18.162 1.00 58.00 93 ASP E CA 1
ATOM 5284 C C . ASP E 1 93 ? -38.685 -49.808 19.601 1.00 57.84 93 ASP E C 1
ATOM 5285 O O . ASP E 1 93 ? -37.918 -50.050 20.534 1.00 58.60 93 ASP E O 1
ATOM 5290 N N . ARG E 1 94 ? -39.821 -49.148 19.752 1.00 56.92 94 ARG E N 1
ATOM 5291 C CA . ARG E 1 94 ? -40.262 -48.669 21.037 1.00 58.24 94 ARG E CA 1
ATOM 5292 C C . ARG E 1 94 ? -41.770 -48.735 21.007 1.00 59.84 94 ARG E C 1
ATOM 5293 O O . ARG E 1 94 ? -42.360 -49.060 19.977 1.00 61.19 94 ARG E O 1
ATOM 5301 N N . PRO E 1 95 ? -42.420 -48.438 22.137 1.00 59.79 95 PRO E N 1
ATOM 5302 C CA . PRO E 1 95 ? -43.884 -48.480 22.160 1.00 60.67 95 PRO E CA 1
ATOM 5303 C C . PRO E 1 95 ? -44.477 -47.533 21.114 1.00 59.80 95 PRO E C 1
ATOM 5304 O O . PRO E 1 95 ? -45.315 -47.929 20.306 1.00 59.10 95 PRO E O 1
ATOM 5308 N N . LEU E 1 96 ? -44.018 -46.284 21.143 1.00 60.54 96 LEU E N 1
ATOM 5309 C CA . LEU E 1 96 ? -44.482 -45.243 20.231 1.00 60.50 96 LEU E CA 1
ATOM 5310 C C . LEU E 1 96 ? -43.482 -44.932 19.114 1.00 59.69 96 LEU E C 1
ATOM 5311 O O . LEU E 1 96 ? -42.689 -43.991 19.222 1.00 60.07 96 LEU E O 1
ATOM 5316 N N . LYS E 1 97 ? -43.538 -45.722 18.042 1.00 57.38 97 LYS E N 1
ATOM 5317 C CA . LYS E 1 97 ? -42.651 -45.556 16.888 1.00 52.24 97 LYS E CA 1
ATOM 5318 C C . LYS E 1 97 ? -42.777 -44.182 16.255 1.00 48.26 97 LYS E C 1
ATOM 5319 O O . LYS E 1 97 ? -43.869 -43.633 16.156 1.00 47.81 97 LYS E O 1
ATOM 5325 N N . PRO E 1 98 ? -41.652 -43.603 15.819 1.00 44.23 98 PRO E N 1
ATOM 5326 C CA . PRO E 1 98 ? -41.714 -42.279 15.199 1.00 42.70 98 PRO E CA 1
ATOM 5327 C C . PRO E 1 98 ? -42.287 -42.330 13.785 1.00 40.77 98 PRO E C 1
ATOM 5328 O O . PRO E 1 98 ? -42.113 -43.320 13.069 1.00 39.29 98 PRO E O 1
ATOM 5332 N N . ASP E 1 99 ? -42.985 -41.270 13.393 1.00 38.77 99 ASP E N 1
ATOM 5333 C CA . ASP E 1 99 ? -43.540 -41.187 12.045 1.00 37.77 99 ASP E CA 1
ATOM 5334 C C . ASP E 1 99 ? -42.358 -40.966 11.092 1.00 34.23 99 ASP E C 1
ATOM 5335 O O . ASP E 1 99 ? -41.710 -39.914 11.112 1.00 33.48 99 ASP E O 1
ATOM 5340 N N . LEU E 1 100 ? -42.082 -41.957 10.255 1.00 31.39 100 LEU E N 1
ATOM 5341 C CA . LEU E 1 100 ? -40.961 -41.862 9.326 1.00 29.31 100 LEU E CA 1
ATOM 5342 C C . LEU E 1 100 ? -41.015 -40.777 8.260 1.00 28.36 100 LEU E C 1
ATOM 5343 O O . LEU E 1 100 ? -40.025 -40.569 7.563 1.00 33.44 100 LEU E O 1
ATOM 5348 N N . ASN E 1 101 ? -42.136 -40.079 8.117 1.00 27.24 101 ASN E N 1
ATOM 5349 C CA . ASN E 1 101 ? -42.209 -39.028 7.102 1.00 26.43 101 ASN E CA 1
ATOM 5350 C C . ASN E 1 101 ? -42.302 -37.650 7.744 1.00 26.62 101 ASN E C 1
ATOM 5351 O O . ASN E 1 101 ? -42.507 -36.651 7.055 1.00 26.88 101 ASN E O 1
ATOM 5356 N N . LYS E 1 102 ? -42.146 -37.606 9.062 1.00 27.32 102 LYS E N 1
ATOM 5357 C CA . LYS E 1 102 ? -42.201 -36.355 9.806 1.00 28.53 102 LYS E CA 1
ATOM 5358 C C . LYS E 1 102 ? -41.139 -35.400 9.276 1.00 29.41 102 LYS E C 1
ATOM 5359 O O . LYS E 1 102 ? -39.958 -35.736 9.232 1.00 32.61 102 LYS E O 1
ATOM 5365 N N . ILE E 1 103 ? -41.560 -34.211 8.859 1.00 27.12 103 ILE E N 1
ATOM 5366 C CA . ILE E 1 103 ? -40.637 -33.219 8.304 1.00 27.56 103 ILE E CA 1
ATOM 5367 C C . ILE E 1 103 ? -40.080 -32.282 9.369 1.00 29.30 103 ILE E C 1
ATOM 5368 O O . ILE E 1 103 ? -40.606 -32.208 10.478 1.00 32.42 103 ILE E O 1
ATOM 5373 N N . THR E 1 104 ? -39.019 -31.567 9.014 1.00 27.31 104 THR E N 1
ATOM 5374 C CA . THR E 1 104 ? -38.396 -30.583 9.895 1.00 29.89 104 THR E CA 1
ATOM 5375 C C . THR E 1 104 ? -38.988 -29.234 9.461 1.00 33.42 104 THR E C 1
ATOM 5376 O O . THR E 1 104 ? -39.897 -29.195 8.620 1.00 30.58 104 THR E O 1
ATOM 5380 N N . ASN E 1 105 ? -38.454 -28.137 10.007 1.00 32.79 105 ASN E N 1
ATOM 5381 C CA . ASN E 1 105 ? -38.938 -26.806 9.650 1.00 31.67 105 ASN E CA 1
ATOM 5382 C C . ASN E 1 105 ? -38.612 -26.445 8.211 1.00 31.56 105 ASN E C 1
ATOM 5383 O O . ASN E 1 105 ? -39.109 -25.445 7.698 1.00 31.34 105 ASN E O 1
ATOM 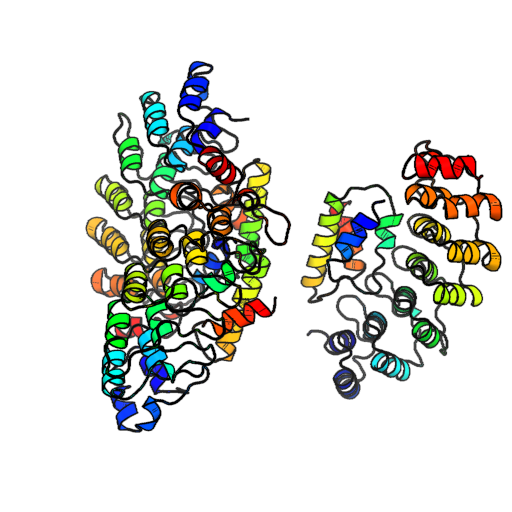5388 N N . GLN E 1 106 ? -37.775 -27.248 7.555 1.00 33.60 106 GLN E N 1
ATOM 5389 C CA . GLN E 1 106 ? -37.409 -26.976 6.163 1.00 30.60 106 GLN E CA 1
ATOM 5390 C C . GLN E 1 106 ? -38.018 -28.028 5.230 1.00 29.45 106 GLN E C 1
ATOM 5391 O O . GLN E 1 106 ? -37.689 -28.119 4.049 1.00 28.27 106 GLN E O 1
ATOM 5397 N N . GLY E 1 107 ? -38.917 -28.830 5.774 1.00 26.12 107 GLY E N 1
ATOM 5398 C CA . GLY E 1 107 ? -39.560 -29.836 4.958 1.00 26.86 107 GLY E CA 1
ATOM 5399 C C . GLY E 1 107 ? -38.780 -31.093 4.627 1.00 28.09 107 GLY E C 1
ATOM 5400 O O . GLY E 1 107 ? -39.266 -31.903 3.834 1.00 26.75 107 GLY E O 1
ATOM 5401 N N . VAL E 1 108 ? -37.595 -31.283 5.212 1.00 29.10 108 VAL E N 1
ATOM 5402 C CA . VAL E 1 108 ? -36.813 -32.484 4.912 1.00 26.77 108 VAL E CA 1
ATOM 5403 C C . VAL E 1 108 ? -37.142 -33.621 5.886 1.00 26.70 108 VAL E C 1
ATOM 5404 O O . VAL E 1 108 ? -37.410 -33.393 7.071 1.00 22.98 108 VAL E O 1
ATOM 5408 N N . THR E 1 109 ? -37.113 -34.846 5.365 1.00 24.31 109 THR E N 1
ATOM 5409 C CA . THR E 1 109 ? -37.395 -36.051 6.138 1.00 21.81 109 THR E CA 1
ATOM 5410 C C . THR E 1 109 ? -36.095 -36.741 6.584 1.00 21.98 109 THR E C 1
ATOM 5411 O O . THR E 1 109 ? -34.990 -36.357 6.169 1.00 20.26 109 THR E O 1
ATOM 5415 N N . CYS E 1 110 ? -36.230 -37.765 7.421 1.00 21.77 110 CYS E N 1
ATOM 5416 C CA . CYS E 1 110 ? -35.067 -38.537 7.846 1.00 23.17 110 CYS E CA 1
ATOM 5417 C C . CYS E 1 110 ? -34.389 -39.119 6.607 1.00 22.23 110 CYS E C 1
ATOM 5418 O O . CYS E 1 110 ? -33.160 -39.154 6.518 1.00 22.46 110 CYS E O 1
ATOM 5421 N N . LEU E 1 111 ? -35.194 -39.548 5.637 1.00 22.26 111 LEU E N 1
ATOM 5422 C CA . LEU E 1 111 ? -34.642 -40.126 4.422 1.00 23.33 111 LEU E CA 1
ATOM 5423 C C . LEU E 1 111 ? -33.791 -39.115 3.640 1.00 22.07 111 LEU E C 1
ATOM 5424 O O . LEU E 1 111 ? -32.733 -39.493 3.145 1.00 24.05 111 LEU E O 1
ATOM 5429 N N . HIS E 1 112 ? -34.220 -37.853 3.533 1.00 19.32 112 HIS E N 1
ATOM 5430 C CA . HIS E 1 112 ? -33.412 -36.841 2.815 1.00 19.73 112 HIS E CA 1
ATOM 5431 C C . HIS E 1 112 ? -32.032 -36.728 3.488 1.00 20.88 112 HIS E C 1
ATOM 5432 O O . HIS E 1 112 ? -30.997 -36.617 2.819 1.00 19.72 112 HIS E O 1
ATOM 5439 N N . LEU E 1 113 ? -32.046 -36.729 4.820 1.00 21.60 113 LEU E N 1
ATOM 5440 C CA . LEU E 1 113 ? -30.840 -36.599 5.607 1.00 24.48 113 LEU E CA 1
ATOM 5441 C C . LEU E 1 113 ? -29.911 -37.775 5.452 1.00 23.70 113 LEU E C 1
ATOM 5442 O O . LEU E 1 113 ? -28.709 -37.595 5.294 1.00 26.47 113 LEU E O 1
ATOM 5447 N N . ALA E 1 114 ? -30.452 -38.983 5.483 1.00 24.90 114 ALA E N 1
ATOM 5448 C CA . ALA E 1 114 ? -29.597 -40.162 5.360 1.00 22.78 114 ALA E CA 1
ATOM 5449 C C . ALA E 1 114 ? -29.072 -40.332 3.936 1.00 23.40 114 ALA E C 1
ATOM 5450 O O . ALA E 1 114 ? -27.889 -40.609 3.729 1.00 25.38 114 ALA E O 1
ATOM 5452 N N . VAL E 1 115 ? -29.947 -40.151 2.955 1.00 21.29 115 VAL E N 1
ATOM 5453 C CA . VAL E 1 115 ? -29.553 -40.304 1.565 1.00 19.77 115 VAL E CA 1
ATOM 5454 C C . VAL E 1 115 ? -28.490 -39.272 1.222 1.00 22.69 115 VAL E C 1
ATOM 5455 O O . VAL E 1 115 ? -27.539 -39.566 0.511 1.00 23.86 115 VAL E O 1
ATOM 5459 N N . GLY E 1 116 ? -28.658 -38.058 1.732 1.00 22.95 116 GLY E N 1
ATOM 5460 C CA . GLY E 1 116 ? -27.701 -37.009 1.451 1.00 22.04 116 GLY E CA 1
ATOM 5461 C C . GLY E 1 116 ? -26.307 -37.247 2.007 1.00 23.42 116 GLY E C 1
ATOM 5462 O O . GLY E 1 116 ? -25.347 -36.791 1.409 1.00 21.77 116 GLY E O 1
ATOM 5463 N N . LYS E 1 117 ? -26.195 -37.940 3.144 1.00 22.31 117 LYS E N 1
ATOM 5464 C CA . LYS E 1 117 ? -24.888 -38.230 3.760 1.00 24.77 117 LYS E CA 1
ATOM 5465 C C . LYS E 1 117 ? -24.377 -39.582 3.236 1.00 29.35 117 LYS E C 1
ATOM 5466 O O . LYS E 1 117 ? -23.325 -40.061 3.663 1.00 28.71 117 LYS E O 1
ATOM 5472 N N . LYS E 1 118 ? -25.150 -40.199 2.339 1.00 27.77 118 LYS E N 1
ATOM 5473 C CA . LYS E 1 118 ? -24.799 -41.481 1.744 1.00 28.55 118 LYS E CA 1
ATOM 5474 C C . LYS E 1 118 ? -24.828 -42.640 2.736 1.00 28.83 118 LYS E C 1
ATOM 5475 O O . LYS E 1 118 ? -24.055 -43.593 2.614 1.00 26.61 118 LYS E O 1
ATOM 5481 N N . TRP E 1 119 ? -25.730 -42.557 3.714 1.00 26.26 119 TRP E N 1
ATOM 5482 C CA . TRP E 1 119 ? -25.890 -43.615 4.706 1.00 25.67 119 TRP E CA 1
ATOM 5483 C C . TRP E 1 119 ? -26.872 -44.634 4.104 1.00 26.20 119 TRP E C 1
ATOM 5484 O O . TRP E 1 119 ? -28.089 -44.542 4.294 1.00 19.82 119 TRP E O 1
ATOM 5495 N N . PHE E 1 120 ? -26.315 -45.604 3.384 1.00 25.16 120 PHE E N 1
ATOM 5496 C CA . PHE E 1 120 ? -27.085 -46.638 2.712 1.00 25.76 120 PHE E CA 1
ATOM 5497 C C . PHE E 1 120 ? -27.885 -47.562 3.633 1.00 26.58 120 PHE E C 1
ATOM 5498 O O . PHE E 1 120 ? -29.050 -47.865 3.350 1.00 27.37 120 PHE E O 1
ATOM 5506 N N . GLU E 1 121 ? -27.255 -48.022 4.715 1.00 25.34 121 GLU E N 1
ATOM 5507 C CA . GLU E 1 121 ? -27.898 -48.912 5.692 1.00 26.36 121 GLU E CA 1
ATOM 5508 C C . GLU E 1 121 ? -29.127 -48.236 6.296 1.00 23.02 121 GLU E C 1
ATOM 5509 O O . GLU E 1 121 ? -30.229 -48.781 6.293 1.00 24.74 121 GLU E O 1
ATOM 5515 N N . VAL E 1 122 ? -28.933 -47.035 6.820 1.00 22.71 122 VAL E N 1
ATOM 5516 C CA . VAL E 1 122 ? -30.038 -46.290 7.405 1.00 23.16 122 VAL E CA 1
ATOM 5517 C C . VAL E 1 122 ? -31.143 -46.027 6.363 1.00 23.46 122 VAL E C 1
ATOM 5518 O O . VAL E 1 122 ? -32.328 -46.210 6.642 1.00 23.19 122 VAL E O 1
ATOM 5522 N N . SER E 1 123 ? -30.750 -45.601 5.168 1.00 21.65 123 SER E N 1
ATOM 5523 C CA . SER E 1 123 ? -31.718 -45.312 4.120 1.00 24.34 123 SER E CA 1
ATOM 5524 C C . SER E 1 123 ? -32.521 -46.556 3.761 1.00 26.30 123 SER E C 1
ATOM 5525 O O . SER E 1 123 ? -33.736 -46.484 3.572 1.00 24.32 123 SER E O 1
ATOM 5528 N N . GLN E 1 124 ? -31.846 -47.699 3.671 1.00 24.61 124 GLN E N 1
ATOM 5529 C CA . GLN E 1 124 ? -32.541 -48.941 3.357 1.00 26.43 124 GLN E CA 1
ATOM 5530 C C . GLN E 1 124 ? -33.524 -49.280 4.493 1.00 25.07 124 GLN E C 1
ATOM 5531 O O . GLN E 1 124 ? -34.670 -49.679 4.252 1.00 23.57 124 GLN E O 1
ATOM 5537 N N . PHE E 1 125 ? -33.074 -49.118 5.732 1.00 25.30 125 PHE E N 1
ATOM 5538 C CA . PHE E 1 125 ? -33.936 -49.385 6.879 1.00 26.11 125 PHE E CA 1
ATOM 5539 C C . PHE E 1 125 ? -35.200 -48.526 6.785 1.00 24.75 125 PHE E C 1
ATOM 5540 O O . PHE E 1 125 ? -36.322 -49.029 6.868 1.00 23.12 125 PHE E O 1
ATOM 5548 N N . LEU E 1 126 ? -35.005 -47.219 6.616 1.00 23.96 126 LEU E N 1
ATOM 5549 C CA . LEU E 1 126 ? -36.132 -46.297 6.529 1.00 23.95 126 LEU E CA 1
ATOM 5550 C C . LEU E 1 126 ? -37.160 -46.710 5.484 1.00 23.50 126 LEU E C 1
ATOM 5551 O O . LEU E 1 126 ? -38.361 -46.679 5.744 1.00 22.18 126 LEU E O 1
ATOM 5556 N N . ILE E 1 127 ? -36.683 -47.123 4.316 1.00 24.10 127 ILE E N 1
ATOM 5557 C CA . ILE E 1 127 ? -37.564 -47.523 3.226 1.00 24.47 127 ILE E CA 1
ATOM 5558 C C . ILE E 1 127 ? -38.254 -48.861 3.457 1.00 27.40 127 ILE E C 1
ATOM 5559 O O . ILE E 1 127 ? -39.444 -49.002 3.191 1.00 27.04 127 ILE E O 1
ATOM 5564 N N . GLU E 1 128 ? -37.514 -49.838 3.964 1.00 32.28 128 GLU E N 1
ATOM 5565 C CA . GLU E 1 128 ? -38.087 -51.153 4.212 1.00 35.85 128 GLU E CA 1
ATOM 5566 C C . GLU E 1 128 ? -39.161 -51.079 5.281 1.00 37.81 128 GLU E C 1
ATOM 5567 O O . GLU E 1 128 ? -39.928 -52.025 5.467 1.00 38.39 128 GLU E O 1
ATOM 5573 N N . ASN E 1 129 ? -39.224 -49.951 5.981 1.00 35.44 129 ASN E N 1
ATOM 5574 C CA . ASN E 1 129 ? -40.231 -49.784 7.013 1.00 34.36 129 ASN E CA 1
ATOM 5575 C C . ASN E 1 129 ? -41.365 -48.823 6.648 1.00 34.81 129 ASN E C 1
ATOM 5576 O O . ASN E 1 129 ? -42.099 -48.374 7.526 1.00 37.24 129 ASN E O 1
ATOM 5581 N N . GLY E 1 130 ? -41.499 -48.510 5.357 1.00 34.29 130 GLY E N 1
ATOM 5582 C CA . GLY E 1 130 ? -42.581 -47.644 4.905 1.00 31.06 130 GLY E CA 1
ATOM 5583 C C . GLY E 1 130 ? -42.340 -46.165 4.645 1.00 31.11 130 GLY E C 1
ATOM 5584 O O . GLY E 1 130 ? -43.255 -45.464 4.201 1.00 33.19 130 GLY E O 1
ATOM 5585 N N . ALA E 1 131 ? -41.134 -45.676 4.913 1.00 26.56 131 ALA E N 1
ATOM 5586 C CA . ALA E 1 131 ? -40.847 -44.270 4.693 1.00 25.23 131 ALA E CA 1
ATOM 5587 C C . ALA E 1 131 ? -41.052 -43.908 3.239 1.00 26.55 131 ALA E C 1
ATOM 5588 O O . ALA E 1 131 ? -40.579 -44.628 2.350 1.00 26.13 131 ALA E O 1
ATOM 5590 N N . SER E 1 132 ? -41.742 -42.799 2.984 1.00 24.47 132 SER E N 1
ATOM 5591 C CA . SER E 1 132 ? -41.940 -42.364 1.595 1.00 24.69 132 SER E CA 1
ATOM 5592 C C . SER E 1 132 ? -40.630 -41.839 0.979 1.00 21.64 132 SER E C 1
ATOM 5593 O O . SER E 1 132 ? -39.786 -41.286 1.685 1.00 22.05 132 SER E O 1
ATOM 5596 N N . VAL E 1 133 ? -40.476 -42.010 -0.332 1.00 16.63 133 VAL E N 1
ATOM 5597 C CA . VAL E 1 133 ? -39.295 -41.521 -1.026 1.00 22.04 133 VAL E CA 1
ATOM 5598 C C . VAL E 1 133 ? -39.699 -40.319 -1.871 1.00 21.98 133 VAL E C 1
ATOM 5599 O O . VAL E 1 133 ? -38.876 -39.734 -2.588 1.00 19.40 133 VAL E O 1
ATOM 5603 N N . ARG E 1 134 ? -40.962 -39.922 -1.736 1.00 19.94 134 ARG E N 1
ATOM 5604 C CA . ARG E 1 134 ? -41.498 -38.810 -2.502 1.00 22.45 134 ARG E CA 1
ATOM 5605 C C . ARG E 1 134 ? -41.873 -37.537 -1.747 1.00 23.18 134 ARG E C 1
ATOM 5606 O O . ARG E 1 134 ? -42.590 -36.700 -2.271 1.00 22.76 134 ARG E O 1
ATOM 5614 N N . ILE E 1 135 ? -41.406 -37.387 -0.518 1.00 24.09 135 ILE E N 1
ATOM 5615 C CA . ILE E 1 135 ? -41.704 -36.174 0.223 1.00 26.52 135 ILE E CA 1
ATOM 5616 C C . ILE E 1 135 ? -40.885 -35.019 -0.372 1.00 26.20 135 ILE E C 1
ATOM 5617 O O . ILE E 1 135 ? -39.674 -35.133 -0.535 1.00 24.58 135 ILE E O 1
ATOM 5622 N N . LYS E 1 136 ? -41.567 -33.929 -0.720 1.00 26.46 136 LYS E N 1
ATOM 5623 C CA . LYS E 1 136 ? -40.924 -32.754 -1.280 1.00 28.32 136 LYS E CA 1
ATOM 5624 C C . LYS E 1 136 ? -40.641 -31.737 -0.177 1.00 29.65 136 LYS E C 1
ATOM 5625 O O . LYS E 1 136 ? -41.540 -31.367 0.568 1.00 29.13 136 LYS E O 1
ATOM 5631 N N . ASP E 1 137 ? -39.394 -31.286 -0.079 1.00 29.11 137 ASP E N 1
ATOM 5632 C CA . ASP E 1 137 ? -39.022 -30.311 0.937 1.00 31.39 137 ASP E CA 1
ATOM 5633 C C . ASP E 1 137 ? -39.338 -28.900 0.459 1.00 30.64 137 ASP E C 1
ATOM 5634 O O . ASP E 1 137 ? -39.992 -28.732 -0.561 1.00 28.17 137 ASP E O 1
ATOM 5639 N N . LYS E 1 138 ? -38.862 -27.896 1.191 1.00 33.98 138 LYS E N 1
ATOM 5640 C CA . LYS E 1 138 ? -39.091 -26.495 0.838 1.00 37.69 138 LYS E CA 1
ATOM 5641 C C . LYS E 1 138 ? -38.599 -26.117 -0.549 1.00 38.76 138 LYS E C 1
ATOM 5642 O O . LYS E 1 138 ? -38.992 -25.086 -1.084 1.00 39.95 138 LYS E O 1
ATOM 5648 N N . PHE E 1 139 ? -37.749 -26.933 -1.148 1.00 35.19 139 PHE E N 1
ATOM 5649 C CA . PHE E 1 139 ? -37.253 -26.588 -2.475 1.00 33.22 139 PHE E CA 1
ATOM 5650 C C . PHE E 1 139 ? -37.769 -27.533 -3.546 1.00 30.18 139 PHE E C 1
ATOM 5651 O O . PHE E 1 139 ? -37.244 -27.569 -4.661 1.00 28.91 139 PHE E O 1
ATOM 5659 N N . ASN E 1 140 ? -38.814 -28.282 -3.194 1.00 26.70 140 ASN E N 1
ATOM 5660 C CA . ASN E 1 140 ? -39.439 -29.242 -4.092 1.00 27.11 140 ASN E CA 1
ATOM 5661 C C . ASN E 1 140 ? -38.498 -30.356 -4.536 1.00 26.22 140 ASN E C 1
ATOM 5662 O O . ASN E 1 140 ? -38.574 -30.843 -5.666 1.00 25.96 140 ASN E O 1
ATOM 5667 N N . GLN E 1 141 ? -37.598 -30.738 -3.637 1.00 24.96 141 GLN E N 1
ATOM 5668 C CA . GLN E 1 141 ? -36.647 -31.809 -3.891 1.00 20.18 141 GLN E CA 1
ATOM 5669 C C . GLN E 1 141 ? -37.030 -33.036 -3.076 1.00 18.25 141 GLN E C 1
ATOM 5670 O O . GLN E 1 141 ? -37.420 -32.921 -1.921 1.00 20.55 141 GLN E O 1
ATOM 5676 N N . ILE E 1 142 ? -36.941 -34.210 -3.689 1.00 21.45 142 ILE E N 1
ATOM 5677 C CA . ILE E 1 142 ? -37.221 -35.469 -2.996 1.00 18.21 142 ILE E CA 1
ATOM 5678 C C . ILE E 1 142 ? -35.834 -36.104 -2.747 1.00 19.48 142 ILE E C 1
ATOM 5679 O O . ILE E 1 142 ? -34.839 -35.609 -3.282 1.00 20.78 142 ILE E O 1
ATOM 5684 N N . PRO E 1 143 ? -35.739 -37.178 -1.934 1.00 14.59 143 PRO E N 1
ATOM 5685 C CA . PRO E 1 143 ? -34.419 -37.783 -1.692 1.00 18.61 143 PRO E CA 1
ATOM 5686 C C . PRO E 1 143 ? -33.579 -38.077 -2.942 1.00 17.79 143 PRO E C 1
ATOM 5687 O O . PRO E 1 143 ? -32.355 -37.936 -2.925 1.00 17.87 143 PRO E O 1
ATOM 5691 N N . LEU E 1 144 ? -34.234 -38.466 -4.029 1.00 16.90 144 LEU E N 1
ATOM 5692 C CA . LEU E 1 144 ? -33.514 -38.758 -5.258 1.00 18.88 144 LEU E CA 1
ATOM 5693 C C . LEU E 1 144 ? -32.693 -37.557 -5.742 1.00 18.68 144 LEU E C 1
ATOM 5694 O O . LEU E 1 144 ? -31.651 -37.731 -6.368 1.00 16.98 144 LEU E O 1
ATOM 5699 N N . HIS E 1 145 ? -33.169 -36.337 -5.478 1.00 18.82 145 HIS E N 1
ATOM 5700 C CA . HIS E 1 145 ? -32.413 -35.162 -5.892 1.00 20.08 145 HIS E CA 1
ATOM 5701 C C . HIS E 1 145 ? -31.047 -35.153 -5.168 1.00 20.03 145 HIS E C 1
ATOM 5702 O O . HIS E 1 145 ? -30.032 -34.865 -5.779 1.00 17.06 145 HIS E O 1
ATOM 5709 N N . ARG E 1 146 ? -31.027 -35.472 -3.879 1.00 18.68 146 ARG E N 1
ATOM 5710 C CA . ARG E 1 146 ? -29.769 -35.466 -3.128 1.00 20.79 146 ARG E CA 1
ATOM 5711 C C . ARG E 1 146 ? -28.865 -36.623 -3.522 1.00 18.81 146 ARG E C 1
ATOM 5712 O O . ARG E 1 146 ? -27.657 -36.453 -3.637 1.00 22.29 146 ARG E O 1
ATOM 5720 N N . ALA E 1 147 ? -29.453 -37.787 -3.751 1.00 17.27 147 ALA E N 1
ATOM 5721 C CA . ALA E 1 147 ? -28.706 -38.984 -4.153 1.00 15.18 147 ALA E CA 1
ATOM 5722 C C . ALA E 1 147 ? -27.979 -38.724 -5.471 1.00 20.50 147 ALA E C 1
ATOM 5723 O O . ALA E 1 147 ? -26.810 -39.083 -5.616 1.00 16.56 147 ALA E O 1
ATOM 5725 N N . ALA E 1 148 ? -28.676 -38.101 -6.426 1.00 14.61 148 ALA E N 1
ATOM 5726 C CA . ALA E 1 148 ? -28.086 -37.787 -7.729 1.00 15.66 148 ALA E CA 1
ATOM 5727 C C . ALA E 1 148 ? -26.990 -36.737 -7.547 1.00 18.10 148 ALA E C 1
ATOM 5728 O O . ALA E 1 148 ? -25.924 -36.799 -8.187 1.00 21.17 148 ALA E O 1
ATOM 5730 N N . SER E 1 149 ? -27.273 -35.776 -6.674 1.00 13.06 149 SER E N 1
ATOM 5731 C CA . SER E 1 149 ? -26.348 -34.686 -6.388 1.00 21.77 149 SER E CA 1
ATOM 5732 C C . SER E 1 149 ? -25.019 -35.142 -5.766 1.00 23.63 149 SER E C 1
ATOM 5733 O O . SER E 1 149 ? -23.979 -34.583 -6.079 1.00 25.78 149 SER E O 1
ATOM 5736 N N . VAL E 1 150 ? -25.046 -36.130 -4.869 1.00 21.89 150 VAL E N 1
ATOM 5737 C CA . VAL E 1 150 ? -23.807 -36.616 -4.274 1.00 21.63 150 VAL E CA 1
ATOM 5738 C C . VAL E 1 150 ? -23.248 -37.781 -5.093 1.00 20.61 150 VAL E C 1
ATOM 5739 O O . VAL E 1 150 ? -22.240 -38.385 -4.727 1.00 27.54 150 VAL E O 1
ATOM 5743 N N . GLY E 1 151 ? -23.912 -38.088 -6.199 1.00 19.62 151 GLY E N 1
ATOM 5744 C CA . GLY E 1 151 ? -23.463 -39.157 -7.080 1.00 19.58 151 GLY E CA 1
ATOM 5745 C C . GLY E 1 151 ? -23.506 -40.580 -6.546 1.00 24.03 151 GLY E C 1
ATOM 5746 O O . GLY E 1 151 ? -22.716 -41.431 -6.983 1.00 26.12 151 GLY E O 1
ATOM 5747 N N . SER E 1 152 ? -24.421 -40.866 -5.620 1.00 21.69 152 SER E N 1
ATOM 5748 C CA . SER E 1 152 ? -24.474 -42.209 -5.059 1.00 22.85 152 SER E CA 1
ATOM 5749 C C . SER E 1 152 ? -25.234 -43.213 -5.916 1.00 22.52 152 SER E C 1
ATOM 5750 O O . SER E 1 152 ? -26.473 -43.247 -5.918 1.00 17.12 152 SER E O 1
ATOM 5753 N N . LEU E 1 153 ? -24.474 -44.032 -6.644 1.00 20.20 153 LEU E N 1
ATOM 5754 C CA . LEU E 1 153 ? -25.046 -45.064 -7.499 1.00 23.16 153 LEU E CA 1
ATOM 5755 C C . LEU E 1 153 ? -25.944 -46.002 -6.702 1.00 22.65 153 LEU E C 1
ATOM 5756 O O . LEU E 1 153 ? -27.068 -46.292 -7.130 1.00 20.93 153 LEU E O 1
ATOM 5761 N N . LYS E 1 154 ? -25.455 -46.484 -5.557 1.00 20.15 154 LYS E N 1
ATOM 5762 C CA . LYS E 1 154 ? -26.249 -47.395 -4.722 1.00 20.18 154 LYS E CA 1
ATOM 5763 C C . LYS E 1 154 ? -27.561 -46.778 -4.204 1.00 16.55 154 LYS E C 1
ATOM 5764 O O . LYS E 1 154 ? -28.591 -47.456 -4.131 1.00 16.94 154 LYS E O 1
ATOM 5770 N N . LEU E 1 155 ? -27.511 -45.505 -3.821 1.00 16.27 155 LEU E N 1
ATOM 5771 C CA . LEU E 1 155 ? -28.686 -44.833 -3.285 1.00 17.53 155 LEU E CA 1
ATOM 5772 C C . LEU E 1 155 ? -29.711 -44.588 -4.378 1.00 16.46 155 LEU E C 1
ATOM 5773 O O . LEU E 1 155 ? -30.897 -44.735 -4.146 1.00 18.68 155 LEU E O 1
ATOM 5778 N N . ILE E 1 156 ? -29.230 -44.252 -5.570 1.00 19.26 156 ILE E N 1
ATOM 5779 C CA . ILE E 1 156 ? -30.091 -44.016 -6.723 1.00 20.16 156 ILE E CA 1
ATOM 5780 C C . ILE E 1 156 ? -30.805 -45.335 -7.030 1.00 23.79 156 ILE E C 1
ATOM 5781 O O . ILE E 1 156 ? -32.016 -45.367 -7.289 1.00 21.83 156 ILE E O 1
ATOM 5786 N N . GLU E 1 157 ? -30.060 -46.429 -6.985 1.00 19.09 157 GLU E N 1
ATOM 5787 C CA . GLU E 1 157 ? -30.668 -47.719 -7.256 1.00 21.76 157 GLU E CA 1
ATOM 5788 C C . GLU E 1 157 ? -31.685 -48.071 -6.180 1.00 20.76 157 GLU E C 1
ATOM 5789 O O . GLU E 1 157 ? -32.809 -48.468 -6.497 1.00 22.59 157 GLU E O 1
ATOM 5795 N N . LEU E 1 158 ? -31.305 -47.891 -4.914 1.00 17.83 158 LEU E N 1
ATOM 5796 C CA . LEU E 1 158 ? -32.201 -48.167 -3.793 1.00 14.71 158 LEU E CA 1
ATOM 5797 C C . LEU E 1 158 ? -33.513 -47.382 -3.909 1.00 17.28 158 LEU E C 1
ATOM 5798 O O . LEU E 1 158 ? -34.599 -47.924 -3.696 1.00 18.44 158 LEU E O 1
ATOM 5803 N N . LEU E 1 159 ? -33.394 -46.094 -4.230 1.00 15.82 159 LEU E N 1
ATOM 5804 C CA . LEU E 1 159 ? -34.544 -45.208 -4.341 1.00 15.52 159 LEU E CA 1
ATOM 5805 C C . LEU E 1 159 ? -35.453 -45.472 -5.545 1.00 17.03 159 LEU E C 1
ATOM 5806 O O . LEU E 1 159 ? -36.670 -45.397 -5.412 1.00 18.18 159 LEU E O 1
ATOM 5811 N N . CYS E 1 160 ? -34.847 -45.781 -6.698 1.00 17.41 160 CYS E N 1
ATOM 5812 C CA . CYS E 1 160 ? -35.553 -46.029 -7.956 1.00 23.09 160 CYS E CA 1
ATOM 5813 C C . CYS E 1 160 ? -36.055 -47.456 -8.186 1.00 23.70 160 CYS E C 1
ATOM 5814 O O . CYS E 1 160 ? -37.039 -47.659 -8.921 1.00 25.47 160 CYS E O 1
ATOM 5817 N N . GLY E 1 161 ? -35.381 -48.431 -7.585 1.00 20.59 161 GLY E N 1
ATOM 5818 C CA . GLY E 1 161 ? -35.798 -49.814 -7.727 1.00 23.90 161 GLY E CA 1
ATOM 5819 C C . GLY E 1 161 ? -36.781 -50.145 -6.620 1.00 25.34 161 GLY E C 1
ATOM 5820 O O . GLY E 1 161 ? -37.988 -49.992 -6.779 1.00 27.96 161 GLY E O 1
ATOM 5821 N N . LEU E 1 162 ? -36.267 -50.572 -5.477 1.00 27.04 162 LEU E N 1
ATOM 5822 C CA . LEU E 1 162 ? -37.119 -50.916 -4.335 1.00 28.47 162 LEU E CA 1
ATOM 5823 C C . LEU E 1 162 ? -38.056 -49.758 -3.973 1.00 27.91 162 LEU E C 1
ATOM 5824 O O . LEU E 1 162 ? -39.233 -49.966 -3.730 1.00 27.55 162 LEU E O 1
ATOM 5829 N N . GLY E 1 163 ? -37.525 -48.536 -3.936 1.00 27.01 163 GLY E N 1
ATOM 5830 C CA . GLY E 1 163 ? -38.348 -47.389 -3.588 1.00 24.68 163 GLY E CA 1
ATOM 5831 C C . GLY E 1 163 ? -39.287 -46.894 -4.682 1.00 22.70 163 GLY E C 1
ATOM 5832 O O . GLY E 1 163 ? -40.194 -46.109 -4.408 1.00 22.63 163 GLY E O 1
ATOM 5833 N N . LYS E 1 164 ? -39.073 -47.365 -5.909 1.00 22.00 164 LYS E N 1
ATOM 5834 C CA . LYS E 1 164 ? -39.873 -46.974 -7.061 1.00 23.19 164 LYS E CA 1
ATOM 5835 C C . LYS E 1 164 ? -40.088 -45.457 -7.148 1.00 25.10 164 LYS E C 1
ATOM 5836 O O . LYS E 1 164 ? -41.132 -44.984 -7.552 1.00 26.77 164 LYS E O 1
ATOM 5842 N N . SER E 1 165 ? -39.071 -44.700 -6.769 1.00 26.18 165 SER E N 1
ATOM 5843 C CA . SER E 1 165 ? -39.136 -43.246 -6.808 1.00 25.05 165 SER E CA 1
ATOM 5844 C C . SER E 1 165 ? -39.450 -42.681 -8.188 1.00 23.84 165 SER E C 1
ATOM 5845 O O . SER E 1 165 ? -39.169 -43.303 -9.208 1.00 23.91 165 SER E O 1
ATOM 5848 N N . ALA E 1 166 ? -40.037 -41.493 -8.206 1.00 25.10 166 ALA E N 1
ATOM 5849 C CA . ALA E 1 166 ? -40.303 -40.784 -9.458 1.00 26.47 166 ALA E CA 1
ATOM 5850 C C . ALA E 1 166 ? -38.916 -40.251 -9.863 1.00 25.82 166 ALA E C 1
ATOM 5851 O O . ALA E 1 166 ? -38.079 -40.001 -8.995 1.00 22.00 166 ALA E O 1
ATOM 5853 N N . VAL E 1 167 ? -38.669 -40.062 -11.157 1.00 30.18 167 VAL E N 1
ATOM 5854 C CA . VAL E 1 167 ? -37.354 -39.582 -11.605 1.00 28.45 167 VAL E CA 1
ATOM 5855 C C . VAL E 1 167 ? -37.319 -38.274 -12.386 1.00 30.28 167 VAL E C 1
ATOM 5856 O O . VAL E 1 167 ? -36.241 -37.712 -12.600 1.00 29.15 167 VAL E O 1
ATOM 5860 N N . ASN E 1 168 ? -38.479 -37.775 -12.806 1.00 29.77 168 ASN E N 1
ATOM 5861 C CA . ASN E 1 168 ? -38.506 -36.528 -13.572 1.00 28.12 168 ASN E CA 1
ATOM 5862 C C . ASN E 1 168 ? -39.095 -35.326 -12.855 1.00 26.97 168 ASN E C 1
ATOM 5863 O O . ASN E 1 168 ? -39.489 -34.371 -13.499 1.00 32.20 168 ASN E O 1
ATOM 5868 N N . TRP E 1 169 ? -39.157 -35.347 -11.532 1.00 22.09 169 TRP E N 1
ATOM 5869 C CA . TRP E 1 169 ? -39.697 -34.189 -10.832 1.00 25.76 169 TRP E CA 1
ATOM 5870 C C . TRP E 1 169 ? -38.651 -33.091 -10.831 1.00 25.99 169 TRP E C 1
ATOM 5871 O O . TRP E 1 169 ? -37.461 -33.339 -10.605 1.00 23.98 169 TRP E O 1
ATOM 5882 N N . GLN E 1 170 ? -39.101 -31.883 -11.132 1.00 25.55 170 GLN E N 1
ATOM 5883 C CA . GLN E 1 170 ? -38.223 -30.726 -11.204 1.00 26.95 170 GLN E CA 1
ATOM 5884 C C . GLN E 1 170 ? -38.436 -29.958 -9.934 1.00 23.79 170 GLN E C 1
ATOM 5885 O O . GLN E 1 170 ? -39.562 -29.866 -9.461 1.00 22.23 170 GLN E O 1
ATOM 5891 N N . ASP E 1 171 ? -37.356 -29.420 -9.379 1.00 23.50 171 ASP E N 1
ATOM 5892 C CA . ASP E 1 171 ? -37.444 -28.649 -8.149 1.00 25.37 171 ASP E CA 1
ATOM 5893 C C . ASP E 1 171 ? -37.708 -27.173 -8.491 1.00 25.76 171 ASP E C 1
ATOM 5894 O O . ASP E 1 171 ? -37.961 -26.858 -9.657 1.00 27.62 171 ASP E O 1
ATOM 5899 N N . LYS E 1 172 ? -37.640 -26.280 -7.507 1.00 25.50 172 LYS E N 1
ATOM 5900 C CA . LYS E 1 172 ? -37.889 -24.853 -7.755 1.00 28.80 172 LYS E CA 1
ATOM 5901 C C . LYS E 1 172 ? -37.078 -24.243 -8.905 1.00 29.94 172 LYS E C 1
ATOM 5902 O O . LYS E 1 172 ? -37.502 -23.256 -9.499 1.00 31.74 172 LYS E O 1
ATOM 5908 N N . GLN E 1 173 ? -35.914 -24.808 -9.216 1.00 29.11 173 GLN E N 1
ATOM 5909 C CA . GLN E 1 173 ? -35.100 -24.289 -10.313 1.00 27.38 173 GLN E CA 1
ATOM 5910 C C . GLN E 1 173 ? -35.443 -24.917 -11.656 1.00 24.81 173 GLN E C 1
ATOM 5911 O O . GLN E 1 173 ? -34.923 -24.489 -12.698 1.00 25.12 173 GLN E O 1
ATOM 5917 N N . GLY E 1 174 ? -36.305 -25.934 -11.626 1.00 23.41 174 GLY E N 1
ATOM 5918 C CA . GLY E 1 174 ? -36.694 -26.641 -12.839 1.00 21.24 174 GLY E CA 1
ATOM 5919 C C . GLY E 1 174 ? -35.755 -27.808 -13.047 1.00 20.30 174 GLY E C 1
ATOM 5920 O O . GLY E 1 174 ? -35.718 -28.404 -14.116 1.00 22.98 174 GLY E O 1
ATOM 5921 N N . TRP E 1 175 ? -34.993 -28.139 -12.006 1.00 22.81 175 TRP E N 1
ATOM 5922 C CA . TRP E 1 175 ? -34.019 -29.236 -12.060 1.00 20.96 175 TRP E CA 1
ATOM 5923 C C . TRP E 1 175 ? -34.528 -30.608 -11.612 1.00 20.96 175 TRP E C 1
ATOM 5924 O O . TRP E 1 175 ? -35.016 -30.767 -10.499 1.00 21.15 175 TRP E O 1
ATOM 5935 N N . THR E 1 176 ? -34.416 -31.597 -12.487 1.00 20.45 176 THR E N 1
ATOM 5936 C CA . THR E 1 176 ? -34.779 -32.959 -12.129 1.00 21.54 176 THR E CA 1
ATOM 5937 C C . THR E 1 176 ? -33.480 -33.478 -11.461 1.00 23.76 176 THR E C 1
ATOM 5938 O O . THR E 1 176 ? -32.444 -32.806 -11.489 1.00 18.63 176 THR E O 1
ATOM 5942 N N . PRO E 1 177 ? -33.527 -34.674 -10.855 1.00 23.30 177 PRO E N 1
ATOM 5943 C CA . PRO E 1 177 ? -32.319 -35.219 -10.212 1.00 21.18 177 PRO E CA 1
ATOM 5944 C C . PRO E 1 177 ? -31.162 -35.335 -11.218 1.00 21.83 177 PRO E C 1
ATOM 5945 O O . PRO E 1 177 ? -30.006 -35.140 -10.858 1.00 15.98 177 PRO E O 1
ATOM 5949 N N . LEU E 1 178 ? -31.471 -35.651 -12.478 1.00 19.48 178 LEU E N 1
ATOM 5950 C CA . LEU E 1 178 ? -30.436 -35.770 -13.504 1.00 21.25 178 LEU E CA 1
ATOM 5951 C C . LEU E 1 178 ? -29.606 -34.481 -13.639 1.00 23.11 178 LEU E C 1
ATOM 5952 O O . LEU E 1 178 ? -28.405 -34.567 -13.880 1.00 24.26 178 LEU E O 1
ATOM 5957 N N . PHE E 1 179 ? -30.227 -33.306 -13.459 1.00 21.22 179 PHE E N 1
ATOM 5958 C CA . PHE E 1 179 ? -29.506 -32.026 -13.535 1.00 20.65 179 PHE E CA 1
ATOM 5959 C C . PHE E 1 179 ? -28.477 -31.928 -12.408 1.00 24.36 179 PHE E C 1
ATOM 5960 O O . PHE E 1 179 ? -27.370 -31.447 -12.616 1.00 23.08 179 PHE E O 1
ATOM 5968 N N . HIS E 1 180 ? -28.862 -32.342 -11.201 1.00 22.62 180 HIS E N 1
ATOM 5969 C CA . HIS E 1 180 ? -27.951 -32.293 -10.056 1.00 23.38 180 HIS E CA 1
ATOM 5970 C C . HIS E 1 180 ? -26.748 -33.214 -10.248 1.00 23.68 180 HIS E C 1
ATOM 5971 O O . HIS E 1 180 ? -25.639 -32.865 -9.849 1.00 26.33 180 HIS E O 1
ATOM 5978 N N . ALA E 1 181 ? -26.960 -34.387 -10.846 1.00 21.97 181 ALA E N 1
ATOM 5979 C CA . ALA E 1 181 ? -25.852 -35.311 -11.103 1.00 21.79 181 ALA E CA 1
ATOM 5980 C C . ALA E 1 181 ? -24.860 -34.658 -12.073 1.00 23.88 181 ALA E C 1
ATOM 5981 O O . ALA E 1 181 ? -23.665 -34.610 -11.776 1.00 25.46 181 ALA E O 1
ATOM 5983 N N . LEU E 1 182 ? -25.332 -34.132 -13.210 1.00 22.73 182 LEU E N 1
ATOM 5984 C CA . LEU E 1 182 ? -24.393 -33.511 -14.160 1.00 24.32 182 LEU E CA 1
ATOM 5985 C C . LEU E 1 182 ? -23.679 -32.281 -13.611 1.00 22.17 182 LEU E C 1
ATOM 5986 O O . LEU E 1 182 ? -22.480 -32.094 -13.824 1.00 20.62 182 LEU E O 1
ATOM 5991 N N . ALA E 1 183 ? -24.422 -31.457 -12.889 1.00 22.73 183 ALA E N 1
ATOM 5992 C CA . ALA E 1 183 ? -23.885 -30.233 -12.312 1.00 25.54 183 ALA E CA 1
ATOM 5993 C C . ALA E 1 183 ? -22.752 -30.473 -11.300 1.00 28.85 183 ALA E C 1
ATOM 5994 O O . ALA E 1 183 ? -21.800 -29.694 -11.228 1.00 28.27 183 ALA E O 1
ATOM 5996 N N . GLU E 1 184 ? -22.865 -31.544 -10.517 1.00 28.09 184 GLU E N 1
ATOM 5997 C CA . GLU E 1 184 ? -21.860 -31.866 -9.508 1.00 27.35 184 GLU E CA 1
ATOM 5998 C C . GLU E 1 184 ? -20.769 -32.782 -10.046 1.00 24.30 184 GLU E C 1
ATOM 5999 O O . GLU E 1 184 ? -19.890 -33.201 -9.310 1.00 26.02 184 GLU E O 1
ATOM 6005 N N . GLY E 1 185 ? -20.836 -33.078 -11.341 1.00 23.97 185 GLY E N 1
ATOM 6006 C CA . GLY E 1 185 ? -19.832 -33.905 -11.981 1.00 23.98 185 GLY E CA 1
ATOM 6007 C C . GLY E 1 185 ? -19.991 -35.416 -11.985 1.00 26.27 185 GLY E C 1
ATOM 6008 O O . GLY E 1 185 ? -19.033 -36.135 -12.233 1.00 22.59 185 GLY E O 1
ATOM 6009 N N . HIS E 1 186 ? -21.193 -35.914 -11.743 1.00 26.57 186 HIS E N 1
ATOM 6010 C CA . HIS E 1 186 ? -21.387 -37.352 -11.713 1.00 25.16 186 HIS E CA 1
ATOM 6011 C C . HIS E 1 186 ? -22.023 -37.956 -12.970 1.00 24.86 186 HIS E C 1
ATOM 6012 O O . HIS E 1 186 ? -23.214 -38.295 -12.993 1.00 23.72 186 HIS E O 1
ATOM 6019 N N . GLY E 1 187 ? -21.196 -38.112 -14.002 1.00 24.73 187 GLY E N 1
ATOM 6020 C CA . GLY E 1 187 ? -21.646 -38.671 -15.264 1.00 23.32 187 GLY E CA 1
ATOM 6021 C C . GLY E 1 187 ? -22.150 -40.101 -15.170 1.00 24.32 187 GLY E C 1
ATOM 6022 O O . GLY E 1 187 ? -23.079 -40.481 -15.886 1.00 23.48 187 GLY E O 1
ATOM 6023 N N . ASP E 1 188 ? -21.543 -40.902 -14.299 1.00 22.97 188 ASP E N 1
ATOM 6024 C CA . ASP E 1 188 ? -21.980 -42.282 -14.137 1.00 23.53 188 ASP E CA 1
ATOM 6025 C C . ASP E 1 188 ? -23.424 -42.317 -13.581 1.00 22.43 188 ASP E C 1
ATOM 6026 O O . ASP E 1 188 ? -24.253 -43.040 -14.099 1.00 21.63 188 ASP E O 1
ATOM 6031 N N . ALA E 1 189 ? -23.706 -41.541 -12.530 1.00 21.45 189 ALA E N 1
ATOM 6032 C CA . ALA E 1 189 ? -25.037 -41.472 -11.928 1.00 19.88 189 ALA E CA 1
ATOM 6033 C C . ALA E 1 189 ? -26.033 -40.930 -12.960 1.00 21.49 189 ALA E C 1
ATOM 6034 O O . ALA E 1 189 ? -27.141 -41.447 -13.090 1.00 21.70 189 ALA E O 1
ATOM 6036 N N . ALA E 1 190 ? -25.629 -39.884 -13.684 1.00 19.80 190 ALA E N 1
ATOM 6037 C CA . ALA E 1 190 ? -26.468 -39.288 -14.711 1.00 22.60 190 ALA E CA 1
ATOM 6038 C C . ALA E 1 190 ? -26.835 -40.372 -15.717 1.00 25.37 190 ALA E C 1
ATOM 6039 O O . ALA E 1 190 ? -28.019 -40.578 -16.024 1.00 29.50 190 ALA E O 1
ATOM 6041 N N . VAL E 1 191 ? -25.827 -41.096 -16.197 1.00 27.01 191 VAL E N 1
ATOM 6042 C CA . VAL E 1 191 ? -26.058 -42.165 -17.168 1.00 25.78 191 VAL E CA 1
ATOM 6043 C C . VAL E 1 191 ? -27.006 -43.211 -16.587 1.00 26.83 191 VAL E C 1
ATOM 6044 O O . VAL E 1 191 ? -27.956 -43.653 -17.256 1.00 26.66 191 VAL E O 1
ATOM 6048 N N . LEU E 1 192 ? -26.776 -43.570 -15.328 1.00 21.85 192 LEU E N 1
ATOM 6049 C CA . LEU E 1 192 ? -27.612 -44.549 -14.664 1.00 22.31 192 LEU E CA 1
ATOM 6050 C C . LEU E 1 192 ? -29.094 -44.103 -14.633 1.00 21.20 192 LEU E C 1
ATOM 6051 O O . LEU E 1 192 ? -29.986 -44.857 -15.026 1.00 19.36 192 LEU E O 1
ATOM 6056 N N . LEU E 1 193 ? -29.359 -42.879 -14.187 1.00 20.10 193 LEU E N 1
ATOM 6057 C CA . LEU E 1 193 ? -30.731 -42.398 -14.157 1.00 21.25 193 LEU E CA 1
ATOM 6058 C C . LEU E 1 193 ? -31.413 -42.560 -15.525 1.00 22.42 193 LEU E C 1
ATOM 6059 O O . LEU E 1 193 ? -32.512 -43.090 -15.617 1.00 24.83 193 LEU E O 1
ATOM 6064 N N . VAL E 1 194 ? -30.757 -42.126 -16.592 1.00 22.82 194 VAL E N 1
ATOM 6065 C CA . VAL E 1 194 ? -31.362 -42.209 -17.911 1.00 23.03 194 VAL E CA 1
ATOM 6066 C C . VAL E 1 194 ? -31.438 -43.577 -18.561 1.00 29.13 194 VAL E C 1
ATOM 6067 O O . VAL E 1 194 ? -32.482 -43.927 -19.113 1.00 33.84 194 VAL E O 1
ATOM 6071 N N . GLU E 1 195 ? -30.360 -44.352 -18.518 1.00 29.61 195 GLU E N 1
ATOM 6072 C CA . GLU E 1 195 ? -30.397 -45.655 -19.157 1.00 31.11 195 GLU E CA 1
ATOM 6073 C C . GLU E 1 195 ? -31.119 -46.728 -18.381 1.00 31.90 195 GLU E C 1
ATOM 6074 O O . GLU E 1 195 ? -31.732 -47.605 -18.981 1.00 31.86 195 GLU E O 1
ATOM 6080 N N . LYS E 1 196 ? -31.081 -46.653 -17.056 1.00 33.27 196 LYS E N 1
ATOM 6081 C CA . LYS E 1 196 ? -31.716 -47.684 -16.237 1.00 33.52 196 LYS E CA 1
ATOM 6082 C C . LYS E 1 196 ? -33.067 -47.320 -15.616 1.00 34.60 196 LYS E C 1
ATOM 6083 O O . LYS E 1 196 ? -33.852 -48.215 -15.256 1.00 35.93 196 LYS E O 1
ATOM 6089 N N . TYR E 1 197 ? -33.359 -46.027 -15.494 1.00 29.80 197 TYR E N 1
ATOM 6090 C CA . TYR E 1 197 ? -34.617 -45.638 -14.868 1.00 31.45 197 TYR E CA 1
ATOM 6091 C C . TYR E 1 197 ? -35.501 -44.715 -15.678 1.00 29.35 197 TYR E C 1
ATOM 6092 O O . TYR E 1 197 ? -36.480 -44.199 -15.166 1.00 29.20 197 TYR E O 1
ATOM 6101 N N . GLY E 1 198 ? -35.141 -44.515 -16.941 1.00 28.67 198 GLY E N 1
ATOM 6102 C CA . GLY E 1 198 ? -35.936 -43.687 -17.832 1.00 27.39 198 GLY E CA 1
ATOM 6103 C C . GLY E 1 198 ? -36.030 -42.198 -17.570 1.00 29.02 198 GLY E C 1
ATOM 6104 O O . GLY E 1 198 ? -37.008 -41.571 -17.967 1.00 30.61 198 GLY E O 1
ATOM 6105 N N . ALA E 1 199 ? -35.051 -41.615 -16.892 1.00 27.41 199 ALA E N 1
ATOM 6106 C CA . ALA E 1 199 ? -35.103 -40.177 -16.674 1.00 27.82 199 ALA E CA 1
ATOM 6107 C C . ALA E 1 199 ? -35.007 -39.516 -18.065 1.00 26.88 199 ALA E C 1
ATOM 6108 O O . ALA E 1 199 ? -34.316 -40.025 -18.953 1.00 24.65 199 ALA E O 1
ATOM 6110 N N . GLU E 1 200 ? -35.693 -38.386 -18.237 1.00 28.53 200 GLU E N 1
ATOM 6111 C CA . GLU E 1 200 ? -35.682 -37.636 -19.495 1.00 29.83 200 GLU E CA 1
ATOM 6112 C C . GLU E 1 200 ? -34.614 -36.561 -19.409 1.00 29.15 200 GLU E C 1
ATOM 6113 O O . GLU E 1 200 ? -34.549 -35.842 -18.425 1.00 27.61 200 GLU E O 1
ATOM 6119 N N . TYR E 1 201 ? -33.780 -36.453 -20.439 1.00 33.82 201 TYR E N 1
ATOM 6120 C CA . TYR E 1 201 ? -32.713 -35.453 -20.450 1.00 33.51 201 TYR E CA 1
ATOM 6121 C C . TYR E 1 201 ? -32.974 -34.337 -21.435 1.00 33.87 201 TYR E C 1
ATOM 6122 O O . TYR E 1 201 ? -32.084 -33.538 -21.712 1.00 30.86 201 TYR E O 1
ATOM 6131 N N . ASP E 1 202 ? -34.191 -34.276 -21.968 1.00 35.92 202 ASP E N 1
ATOM 6132 C CA . ASP E 1 202 ? -34.531 -33.217 -22.914 1.00 35.68 202 ASP E CA 1
ATOM 6133 C C . ASP E 1 202 ? -35.294 -32.111 -22.214 1.00 34.96 202 ASP E C 1
ATOM 6134 O O . ASP E 1 202 ? -35.653 -31.108 -22.825 1.00 37.96 202 ASP E O 1
ATOM 6139 N N . LEU E 1 203 ? -35.535 -32.294 -20.920 1.00 33.40 203 LEU E N 1
ATOM 6140 C CA . LEU E 1 203 ? -36.247 -31.303 -20.128 1.00 32.57 203 LEU E CA 1
ATOM 6141 C C . LEU E 1 203 ? -35.447 -30.029 -20.045 1.00 33.83 203 LEU E C 1
ATOM 6142 O O . LEU E 1 203 ? -34.227 -30.051 -20.129 1.00 34.96 203 LEU E O 1
ATOM 6147 N N . VAL E 1 204 ? -36.135 -28.912 -19.867 1.00 34.38 204 VAL E N 1
ATOM 6148 C CA . VAL E 1 204 ? -35.464 -27.625 -19.776 1.00 34.24 204 VAL E CA 1
ATOM 6149 C C . VAL E 1 204 ? -35.783 -26.998 -18.418 1.00 34.32 204 VAL E C 1
ATOM 6150 O O . VAL E 1 204 ? -36.922 -27.066 -17.936 1.00 35.39 204 VAL E O 1
ATOM 6154 N N . ASP E 1 205 ? -34.772 -26.410 -17.783 1.00 31.65 205 ASP E N 1
ATOM 6155 C CA . ASP E 1 205 ? -34.994 -25.786 -16.485 1.00 31.62 205 ASP E CA 1
ATOM 6156 C C . ASP E 1 205 ? -35.560 -24.372 -16.672 1.00 29.82 205 ASP E C 1
ATOM 6157 O O . ASP E 1 205 ? -35.824 -23.941 -17.797 1.00 25.33 205 ASP E O 1
ATOM 6162 N N . ASN E 1 206 ? -35.728 -23.651 -15.575 1.00 28.77 206 ASN E N 1
ATOM 6163 C CA . ASN E 1 206 ? -36.301 -22.318 -15.640 1.00 34.00 206 ASN E CA 1
ATOM 6164 C C . ASN E 1 206 ? -35.515 -21.293 -16.450 1.00 36.66 206 ASN E C 1
ATOM 6165 O O . ASN E 1 206 ? -36.078 -20.278 -16.864 1.00 41.03 206 ASN E O 1
ATOM 6170 N N . LYS E 1 207 ? -34.230 -21.541 -16.686 1.00 36.60 207 LYS E N 1
ATOM 6171 C CA . LYS E 1 207 ? -33.425 -20.595 -17.455 1.00 33.41 207 LYS E CA 1
ATOM 6172 C C . LYS E 1 207 ? -33.180 -21.080 -18.873 1.00 31.75 207 LYS E C 1
ATOM 6173 O O . LYS E 1 207 ? -32.366 -20.521 -19.605 1.00 34.27 207 LYS E O 1
ATOM 6179 N N . GLY E 1 208 ? -33.889 -22.124 -19.270 1.00 28.22 208 GLY E N 1
ATOM 6180 C CA . GLY E 1 208 ? -33.717 -22.625 -20.625 1.00 30.48 208 GLY E CA 1
ATOM 6181 C C . GLY E 1 208 ? -32.645 -23.681 -20.804 1.00 31.26 208 GLY E C 1
ATOM 6182 O O . GLY E 1 208 ? -32.618 -24.373 -21.821 1.00 32.42 208 GLY E O 1
ATOM 6183 N N . ALA E 1 209 ? -31.770 -23.820 -19.810 1.00 33.91 209 ALA E N 1
ATOM 6184 C CA . ALA E 1 209 ? -30.695 -24.807 -19.868 1.00 33.40 209 ALA E CA 1
ATOM 6185 C C . ALA E 1 209 ? -31.212 -26.246 -19.777 1.00 35.78 209 ALA E C 1
ATOM 6186 O O . ALA E 1 209 ? -32.115 -26.566 -18.986 1.00 35.31 209 ALA E O 1
ATOM 6188 N N . LYS E 1 210 ? -30.651 -27.108 -20.615 1.00 34.34 210 LYS E N 1
ATOM 6189 C CA . LYS E 1 210 ? -31.007 -28.522 -20.600 1.00 37.33 210 LYS E CA 1
ATOM 6190 C C . LYS E 1 210 ? -30.065 -29.188 -19.559 1.00 36.83 210 LYS E C 1
ATOM 6191 O O . LYS E 1 210 ? -29.094 -28.563 -19.102 1.00 32.55 210 LYS E O 1
ATOM 6197 N N . ALA E 1 211 ? -30.345 -30.421 -19.152 1.00 34.95 211 ALA E N 1
ATOM 6198 C CA . ALA E 1 211 ? -29.478 -31.060 -18.154 1.00 34.52 211 ALA E CA 1
ATOM 6199 C C . ALA E 1 211 ? -28.019 -31.006 -18.607 1.00 32.40 211 ALA E C 1
ATOM 6200 O O . ALA E 1 211 ? -27.128 -30.592 -17.859 1.00 29.15 211 ALA E O 1
ATOM 6202 N N . GLU E 1 212 ? -27.784 -31.424 -19.842 1.00 33.92 212 GLU E N 1
ATOM 6203 C CA . GLU E 1 212 ? -26.439 -31.430 -20.396 1.00 37.52 212 GLU E CA 1
ATOM 6204 C C . GLU E 1 212 ? -25.755 -30.073 -20.287 1.00 35.58 212 GLU E C 1
ATOM 6205 O O . GLU E 1 212 ? -24.543 -30.009 -20.167 1.00 38.60 212 GLU E O 1
ATOM 6211 N N . ASP E 1 213 ? -26.537 -28.998 -20.315 1.00 37.59 213 ASP E N 1
ATOM 6212 C CA . ASP E 1 213 ? -25.999 -27.640 -20.267 1.00 36.05 213 ASP E CA 1
ATOM 6213 C C . ASP E 1 213 ? -25.559 -27.156 -18.897 1.00 34.98 213 ASP E C 1
ATOM 6214 O O . ASP E 1 213 ? -24.954 -26.087 -18.780 1.00 36.76 213 ASP E O 1
ATOM 6219 N N . VAL E 1 214 ? -25.877 -27.906 -17.848 1.00 30.29 214 VAL E N 1
ATOM 6220 C CA . VAL E 1 214 ? -25.442 -27.497 -16.518 1.00 27.79 214 VAL E CA 1
ATOM 6221 C C . VAL E 1 214 ? -24.303 -28.438 -16.070 1.00 25.68 214 VAL E C 1
ATOM 6222 O O . VAL E 1 214 ? -23.883 -28.434 -14.922 1.00 25.18 214 VAL E O 1
ATOM 6226 N N . ALA E 1 215 ? -23.820 -29.258 -16.988 1.00 24.71 215 ALA E N 1
ATOM 6227 C CA . ALA E 1 215 ? -22.739 -30.183 -16.666 1.00 25.97 215 ALA E CA 1
ATOM 6228 C C . ALA E 1 215 ? -21.524 -29.424 -16.099 1.00 27.77 215 ALA E C 1
ATOM 6229 O O . ALA E 1 215 ? -21.205 -28.296 -16.526 1.00 26.64 215 ALA E O 1
ATOM 6231 N N . LEU E 1 216 ? -20.867 -30.041 -15.120 1.00 25.51 216 LEU E N 1
ATOM 6232 C CA . LEU E 1 216 ? -19.696 -29.445 -14.466 1.00 26.94 216 LEU E CA 1
ATOM 6233 C C . LEU E 1 216 ? -18.678 -28.901 -15.478 1.00 25.07 216 LEU E C 1
ATOM 6234 O O . LEU E 1 216 ? -18.125 -27.831 -15.299 1.00 25.03 216 LEU E O 1
ATOM 6239 N N . ASN E 1 217 ? -18.445 -29.652 -16.545 1.00 27.00 217 ASN E N 1
ATOM 6240 C CA . ASN E 1 217 ? -17.513 -29.245 -17.576 1.00 27.55 217 ASN E CA 1
ATOM 6241 C C . ASN E 1 217 ? -17.703 -30.126 -18.778 1.00 27.36 217 ASN E C 1
ATOM 6242 O O . ASN E 1 217 ? -18.485 -31.072 -18.748 1.00 29.33 217 ASN E O 1
ATOM 6247 N N . GLU E 1 218 ? -16.966 -29.803 -19.831 1.00 28.89 218 GLU E N 1
ATOM 6248 C CA . GLU E 1 218 ? -17.020 -30.513 -21.095 1.00 32.34 218 GLU E CA 1
ATOM 6249 C C . GLU E 1 218 ? -16.702 -31.997 -21.037 1.00 29.20 218 GLU E C 1
ATOM 6250 O O . GLU E 1 218 ? -17.246 -32.773 -21.810 1.00 30.50 218 GLU E O 1
ATOM 6256 N N . GLN E 1 219 ? -15.804 -32.397 -20.148 1.00 25.58 219 GLN E N 1
ATOM 6257 C CA . GLN E 1 219 ? -15.461 -33.809 -20.042 1.00 25.40 219 GLN E CA 1
ATOM 6258 C C . GLN E 1 219 ? -16.680 -34.576 -19.541 1.00 25.79 219 GLN E C 1
ATOM 6259 O O . GLN E 1 219 ? -17.010 -35.668 -20.034 1.00 25.24 219 GLN E O 1
ATOM 6265 N N . VAL E 1 220 ? -17.348 -33.995 -18.551 1.00 25.05 220 VAL E N 1
ATOM 6266 C CA . VAL E 1 220 ? -18.531 -34.631 -17.997 1.00 25.60 220 VAL E CA 1
ATOM 6267 C C . VAL E 1 220 ? -19.665 -34.668 -19.030 1.00 23.71 220 VAL E C 1
ATOM 6268 O O . VAL E 1 220 ? -20.273 -35.709 -19.243 1.00 23.57 220 VAL E O 1
ATOM 6272 N N . LYS E 1 221 ? -19.938 -33.538 -19.674 1.00 25.15 221 LYS E N 1
ATOM 6273 C CA . LYS E 1 221 ? -21.028 -33.475 -20.653 1.00 26.96 221 LYS E CA 1
ATOM 6274 C C . LYS E 1 221 ? -20.835 -34.468 -21.786 1.00 27.94 221 LYS E C 1
ATOM 6275 O O . LYS E 1 221 ? -21.786 -35.137 -22.210 1.00 29.26 221 LYS E O 1
ATOM 6281 N N . LYS E 1 222 ? -19.597 -34.551 -22.276 1.00 26.73 222 LYS E N 1
ATOM 6282 C CA . LYS E 1 222 ? -19.269 -35.456 -23.369 1.00 29.65 222 LYS E CA 1
ATOM 6283 C C . LYS E 1 222 ? -19.531 -36.897 -22.943 1.00 28.27 222 LYS E C 1
ATOM 6284 O O . LYS E 1 222 ? -20.234 -37.642 -23.626 1.00 28.36 222 LYS E O 1
ATOM 6290 N N . PHE E 1 223 ? -18.955 -37.278 -21.807 1.00 28.50 223 PHE E N 1
ATOM 6291 C CA . PHE E 1 223 ? -19.127 -38.620 -21.286 1.00 30.91 223 PHE E CA 1
ATOM 6292 C C . PHE E 1 223 ? -20.613 -38.970 -21.204 1.00 30.61 223 PHE E C 1
ATOM 6293 O O . PHE E 1 223 ? -21.003 -40.102 -21.474 1.00 31.50 223 PHE E O 1
ATOM 6301 N N . PHE E 1 224 ? -21.432 -37.996 -20.813 1.00 31.21 224 PHE E N 1
ATOM 6302 C CA . PHE E 1 224 ? -22.881 -38.209 -20.705 1.00 28.56 224 PHE E CA 1
ATOM 6303 C C . PHE E 1 224 ? -23.509 -38.414 -22.083 1.00 27.93 224 PHE E C 1
ATOM 6304 O O . PHE E 1 224 ? -24.170 -39.421 -22.312 1.00 25.59 224 PHE E O 1
ATOM 6312 N N . LEU E 1 225 ? -23.282 -37.475 -23.006 1.00 30.34 225 LEU E N 1
ATOM 6313 C CA . LEU E 1 225 ? -23.871 -37.577 -24.341 1.00 29.15 225 LEU E CA 1
ATOM 6314 C C . LEU E 1 225 ? -23.410 -38.795 -25.110 1.00 31.89 225 LEU E C 1
ATOM 6315 O O . LEU E 1 225 ? -24.169 -39.347 -25.898 1.00 30.22 225 LEU E O 1
ATOM 6320 N N . ASN E 1 226 ? -22.185 -39.241 -24.860 1.00 33.53 226 ASN E N 1
ATOM 6321 C CA . ASN E 1 226 ? -21.670 -40.420 -25.543 1.00 36.79 226 ASN E CA 1
ATOM 6322 C C . ASN E 1 226 ? -22.248 -41.724 -25.004 1.00 39.71 226 ASN E C 1
ATOM 6323 O O . ASN E 1 226 ? -22.341 -42.711 -25.739 1.00 43.61 226 ASN E O 1
ATOM 6328 N N . ASN E 1 227 ? -22.632 -41.733 -23.728 1.00 39.92 227 ASN E N 1
ATOM 6329 C CA . ASN E 1 227 ? -23.149 -42.945 -23.084 1.00 40.85 227 ASN E CA 1
ATOM 6330 C C . ASN E 1 227 ? -24.652 -43.088 -22.826 1.00 41.41 227 ASN E C 1
ATOM 6331 O O . ASN E 1 227 ? -25.069 -44.050 -22.191 1.00 41.98 227 ASN E O 1
ATOM 6336 N N . VAL E 1 228 ? -25.462 -42.150 -23.304 1.00 43.39 228 VAL E N 1
ATOM 6337 C CA . VAL E 1 228 ? -26.907 -42.241 -23.111 1.00 46.30 228 VAL E CA 1
ATOM 6338 C C . VAL E 1 228 ? -27.609 -42.690 -24.391 1.00 50.66 228 VAL E C 1
ATOM 6339 O O . VAL E 1 228 ? -26.901 -42.983 -25.385 1.00 52.77 228 VAL E O 1
ATOM 6344 N N . GLU F 2 2 ? -20.014 -27.650 -8.666 1.00 89.20 348 GLU F N 1
ATOM 6345 C CA . GLU F 2 2 ? -19.117 -27.870 -7.492 1.00 89.43 348 GLU F CA 1
ATOM 6346 C C . GLU F 2 2 ? -19.768 -27.319 -6.220 1.00 88.83 348 GLU F C 1
ATOM 6347 O O . GLU F 2 2 ? -20.796 -27.826 -5.765 1.00 89.31 348 GLU F O 1
ATOM 6353 N N . ARG F 2 3 ? -19.164 -26.270 -5.661 1.00 87.46 349 ARG F N 1
ATOM 6354 C CA . ARG F 2 3 ? -19.666 -25.648 -4.444 1.00 84.30 349 ARG F CA 1
ATOM 6355 C C . ARG F 2 3 ? -19.585 -26.598 -3.258 1.00 81.53 349 ARG F C 1
ATOM 6356 O O . ARG F 2 3 ? -19.237 -26.198 -2.152 1.00 81.25 349 ARG F O 1
ATOM 6364 N N . ARG F 2 4 ? -19.884 -27.878 -3.500 1.00 78.73 350 ARG F N 1
ATOM 6365 C CA . ARG F 2 4 ? -19.830 -28.893 -2.450 1.00 76.49 350 ARG F CA 1
ATOM 6366 C C . ARG F 2 4 ? -18.497 -28.804 -1.717 1.00 75.74 350 ARG F C 1
ATOM 6367 O O . ARG F 2 4 ? -18.454 -28.620 -0.495 1.00 75.10 350 ARG F O 1
ATOM 6375 N N . LEU F 2 5 ? -17.414 -28.942 -2.480 1.00 73.43 351 LEU F N 1
ATOM 6376 C CA . LEU F 2 5 ? -16.064 -28.887 -1.935 1.00 70.30 351 LEU F CA 1
ATOM 6377 C C . LEU F 2 5 ? -15.736 -27.515 -1.361 1.00 68.25 351 LEU F C 1
ATOM 6378 O O . LEU F 2 5 ? -14.898 -27.393 -0.472 1.00 69.24 351 LEU F O 1
ATOM 6383 N N . ILE F 2 6 ? -16.400 -26.481 -1.858 1.00 66.68 352 ILE F N 1
ATOM 6384 C CA . ILE F 2 6 ? -16.172 -25.144 -1.330 1.00 65.79 352 ILE F CA 1
ATOM 6385 C C . ILE F 2 6 ? -16.790 -25.107 0.079 1.00 66.02 352 ILE F C 1
ATOM 6386 O O . ILE F 2 6 ? -16.185 -24.592 1.023 1.00 68.10 352 ILE F O 1
ATOM 6391 N N . PHE F 2 7 ? -17.991 -25.671 0.213 1.00 64.09 353 PHE F N 1
ATOM 6392 C CA . PHE F 2 7 ? -18.695 -25.729 1.496 1.00 61.60 353 PHE F CA 1
ATOM 6393 C C . PHE F 2 7 ? -18.038 -26.694 2.462 1.00 59.44 353 PHE F C 1
ATOM 6394 O O . PHE F 2 7 ? -17.817 -26.363 3.625 1.00 59.30 353 PHE F O 1
ATOM 6402 N N . GLY F 2 8 ? -17.746 -27.896 1.976 1.00 56.92 354 GLY F N 1
ATOM 6403 C CA . GLY F 2 8 ? -17.121 -28.902 2.813 1.00 56.77 354 GLY F CA 1
ATOM 6404 C C . GLY F 2 8 ? -15.776 -28.471 3.366 1.00 56.18 354 GLY F C 1
ATOM 6405 O O . GLY F 2 8 ? -15.514 -28.613 4.558 1.00 54.42 354 GLY F O 1
ATOM 6406 N N . THR F 2 9 ? -14.922 -27.945 2.493 1.00 57.30 355 THR F N 1
ATOM 6407 C CA . THR F 2 9 ? -13.595 -27.487 2.889 1.00 56.48 355 THR F CA 1
ATOM 6408 C C . THR F 2 9 ? -13.661 -26.482 4.026 1.00 54.92 355 THR F C 1
ATOM 6409 O O . THR F 2 9 ? -12.779 -26.459 4.881 1.00 54.06 355 THR F O 1
ATOM 6413 N N . ILE F 2 10 ? -14.697 -25.646 4.032 1.00 54.52 356 ILE F N 1
ATOM 6414 C CA . ILE F 2 10 ? -14.858 -24.654 5.095 1.00 53.57 356 ILE F CA 1
ATOM 6415 C C . ILE F 2 10 ? -15.530 -25.276 6.320 1.00 53.07 356 ILE F C 1
ATOM 6416 O O . ILE F 2 10 ? -15.221 -24.918 7.455 1.00 49.16 356 ILE F O 1
ATOM 6421 N N . ALA F 2 11 ? -16.451 -26.206 6.077 1.00 55.41 357 ALA F N 1
ATOM 6422 C CA . ALA F 2 11 ? -17.159 -26.898 7.151 1.00 58.12 357 ALA F CA 1
ATOM 6423 C C . ALA F 2 11 ? -16.200 -27.846 7.866 1.00 59.72 357 ALA F C 1
ATOM 6424 O O . ALA F 2 11 ? -16.243 -27.994 9.088 1.00 59.88 357 ALA F O 1
ATOM 6426 N N . SER F 2 12 ? -15.336 -28.488 7.092 1.00 59.58 358 SER F N 1
ATOM 6427 C CA . SER F 2 12 ? -14.366 -29.414 7.649 1.00 60.83 358 SER F CA 1
ATOM 6428 C C . SER F 2 12 ? -13.426 -28.655 8.579 1.00 61.77 358 SER F C 1
ATOM 6429 O O . SER F 2 12 ? -12.746 -29.247 9.418 1.00 60.58 358 SER F O 1
ATOM 6432 N N . LYS F 2 13 ? -13.399 -27.336 8.424 1.00 62.76 359 LYS F N 1
ATOM 6433 C CA . LYS F 2 13 ? -12.548 -26.487 9.246 1.00 64.58 359 LYS F CA 1
ATOM 6434 C C . LYS F 2 13 ? -13.195 -26.168 10.588 1.00 64.44 359 LYS F C 1
ATOM 6435 O O . LYS F 2 13 ? -12.595 -26.363 11.650 1.00 64.50 359 LYS F O 1
ATOM 6441 N N . MET F 2 14 ? -14.422 -25.666 10.530 1.00 62.56 360 MET F N 1
ATOM 6442 C CA . MET F 2 14 ? -15.146 -25.292 11.731 1.00 61.22 360 MET F CA 1
ATOM 6443 C C . MET F 2 14 ? -15.753 -26.485 12.441 1.00 60.79 360 MET F C 1
ATOM 6444 O O . MET F 2 14 ? -15.942 -27.544 11.845 1.00 62.35 360 MET F O 1
ATOM 6449 N N . SER F 2 15 ? -16.044 -26.313 13.725 1.00 59.47 361 SER F N 1
ATOM 6450 C CA . SER F 2 15 ? -16.642 -27.378 14.513 1.00 57.90 361 SER F CA 1
ATOM 6451 C C . SER F 2 15 ? -18.139 -27.364 14.246 1.00 55.11 361 SER F C 1
ATOM 6452 O O . SER F 2 15 ? -18.892 -26.592 14.830 1.00 54.26 361 SER F O 1
ATOM 6455 N N . LEU F 2 16 ? -18.549 -28.219 13.321 1.00 52.65 362 LEU F N 1
ATOM 6456 C CA . LEU F 2 16 ? -19.939 -28.333 12.922 1.00 49.10 362 LEU F CA 1
ATOM 6457 C C . LEU F 2 16 ? -20.517 -29.574 13.586 1.00 45.98 362 LEU F C 1
ATOM 6458 O O . LEU F 2 16 ? -19.816 -30.570 13.765 1.00 45.12 362 LEU F O 1
ATOM 6463 N N . ALA F 2 17 ? -21.787 -29.510 13.967 1.00 42.99 363 ALA F N 1
ATOM 6464 C CA . ALA F 2 17 ? -22.433 -30.647 14.613 1.00 42.32 363 ALA F CA 1
ATOM 6465 C C . ALA F 2 17 ? -22.416 -31.887 13.718 1.00 39.66 363 ALA F C 1
ATOM 6466 O O . ALA F 2 17 ? -22.482 -31.803 12.490 1.00 38.79 363 ALA F O 1
ATOM 6468 N N . PRO F 2 18 ? -22.309 -33.063 14.330 1.00 41.08 364 PRO F N 1
ATOM 6469 C CA . PRO F 2 18 ? -22.291 -34.298 13.540 1.00 39.73 364 PRO F CA 1
ATOM 6470 C C . PRO F 2 18 ? -23.532 -34.492 12.653 1.00 39.34 364 PRO F C 1
ATOM 6471 O O . PRO F 2 18 ? -23.426 -34.983 11.529 1.00 34.20 364 PRO F O 1
ATOM 6475 N N . GLU F 2 19 ? -24.696 -34.078 13.154 1.00 38.25 365 GLU F N 1
ATOM 6476 C CA . GLU F 2 19 ? -25.954 -34.230 12.425 1.00 38.27 365 GLU F CA 1
ATOM 6477 C C . GLU F 2 19 ? -26.209 -33.103 11.437 1.00 38.83 365 GLU F C 1
ATOM 6478 O O . GLU F 2 19 ? -27.142 -33.176 10.636 1.00 37.78 365 GLU F O 1
ATOM 6484 N N . ALA F 2 20 ? -25.379 -32.067 11.494 1.00 39.45 366 ALA F N 1
ATOM 6485 C CA . ALA F 2 20 ? -25.522 -30.920 10.611 1.00 42.06 366 ALA F CA 1
ATOM 6486 C C . ALA F 2 20 ? -25.841 -31.306 9.156 1.00 42.94 366 ALA F C 1
ATOM 6487 O O . ALA F 2 20 ? -25.172 -32.151 8.556 1.00 42.35 366 ALA F O 1
ATOM 6489 N N . ASP F 2 21 ? -26.873 -30.673 8.606 1.00 41.95 367 ASP F N 1
ATOM 6490 C CA . ASP F 2 21 ? -27.320 -30.911 7.233 1.00 42.58 367 ASP F CA 1
ATOM 6491 C C . ASP F 2 21 ? -26.848 -29.774 6.318 1.00 41.58 367 ASP F C 1
ATOM 6492 O O . ASP F 2 21 ? -27.633 -28.898 5.946 1.00 41.42 367 ASP F O 1
ATOM 6497 N N . LEU F 2 22 ? -25.565 -29.787 5.966 1.00 41.11 368 LEU F N 1
ATOM 6498 C CA . LEU F 2 22 ? -25.004 -28.753 5.106 1.00 42.94 368 LEU F CA 1
ATOM 6499 C C . LEU F 2 22 ? -25.566 -28.959 3.708 1.00 44.87 368 LEU F C 1
ATOM 6500 O O . LEU F 2 22 ? -25.778 -28.010 2.950 1.00 39.15 368 LEU F O 1
ATOM 6505 N N . ASP F 2 23 ? -25.818 -30.220 3.382 1.00 46.46 369 ASP F N 1
ATOM 6506 C CA . ASP F 2 23 ? -26.389 -30.595 2.098 1.00 50.89 369 ASP F CA 1
ATOM 6507 C C . ASP F 2 23 ? -27.609 -29.726 1.769 1.00 50.20 369 ASP F C 1
ATOM 6508 O O . ASP F 2 23 ? -27.880 -29.437 0.605 1.00 48.48 369 ASP F O 1
ATOM 6513 N N . SER F 2 24 ? -28.342 -29.315 2.801 1.00 50.01 370 SER F N 1
ATOM 6514 C CA . SER F 2 24 ? -29.526 -28.480 2.615 1.00 52.18 370 SER F CA 1
ATOM 6515 C C . SER F 2 24 ? -29.162 -27.160 1.937 1.00 52.45 370 SER F C 1
ATOM 6516 O O . SER F 2 24 ? -29.841 -26.727 1.002 1.00 53.71 370 SER F O 1
ATOM 6519 N N . LEU F 2 25 ? -28.089 -26.526 2.409 1.00 51.47 371 LEU F N 1
ATOM 6520 C CA . LEU F 2 25 ? -27.618 -25.262 1.835 1.00 51.16 371 LEU F CA 1
ATOM 6521 C C . LEU F 2 25 ? -27.035 -25.465 0.421 1.00 51.01 371 LEU F C 1
ATOM 6522 O O . LEU F 2 25 ? -27.261 -24.654 -0.472 1.00 49.43 371 LEU F O 1
ATOM 6527 N N . ILE F 2 26 ? -26.301 -26.562 0.238 1.00 52.28 372 ILE F N 1
ATOM 6528 C CA . ILE F 2 26 ? -25.662 -26.940 -1.028 1.00 53.94 372 ILE F CA 1
ATOM 6529 C C . ILE F 2 26 ? -26.604 -27.235 -2.206 1.00 56.44 372 ILE F C 1
ATOM 6530 O O . ILE F 2 26 ? -26.581 -26.531 -3.220 1.00 54.95 372 ILE F O 1
ATOM 6535 N N . ILE F 2 27 ? -27.403 -28.294 -2.079 1.00 58.36 373 ILE F N 1
ATOM 6536 C CA . ILE F 2 27 ? -28.355 -28.679 -3.130 1.00 62.09 373 ILE F CA 1
ATOM 6537 C C . ILE F 2 27 ? -29.498 -27.662 -3.263 1.00 65.94 373 ILE F C 1
ATOM 6538 O O . ILE F 2 27 ? -30.235 -27.655 -4.245 1.00 64.91 373 ILE F O 1
ATOM 6543 N N . ARG F 2 28 ? -29.637 -26.798 -2.265 1.00 70.67 374 ARG F N 1
ATOM 6544 C CA . ARG F 2 28 ? -30.659 -25.752 -2.268 1.00 74.89 374 ARG F CA 1
ATOM 6545 C C . ARG F 2 28 ? -30.696 -25.018 -3.608 1.00 78.40 374 ARG F C 1
ATOM 6546 O O . ARG F 2 28 ? -31.450 -25.396 -4.508 1.00 79.29 374 ARG F O 1
ATOM 6554 N N . ASN F 2 29 ? -29.892 -23.964 -3.736 1.00 82.42 375 ASN F N 1
ATOM 6555 C CA . ASN F 2 29 ? -29.813 -23.209 -4.993 1.00 86.37 375 ASN F CA 1
ATOM 6556 C C . ASN F 2 29 ? -28.337 -23.130 -5.346 1.00 88.45 375 ASN F C 1
ATOM 6557 O O . ASN F 2 29 ? -27.624 -22.230 -4.907 1.00 88.71 375 ASN F O 1
ATOM 6562 N N . ASP F 2 30 ? -27.899 -24.104 -6.130 1.00 90.73 376 ASP F N 1
ATOM 6563 C CA . ASP F 2 30 ? -26.526 -24.215 -6.587 1.00 93.51 376 ASP F CA 1
ATOM 6564 C C . ASP F 2 30 ? -25.978 -22.916 -7.221 1.00 95.75 376 ASP F C 1
ATOM 6565 O O . ASP F 2 30 ? -26.754 -22.042 -7.641 1.00 97.27 376 ASP F O 1
ATOM 6570 N N . SER F 2 31 ? -24.647 -22.778 -7.228 1.00 97.88 377 SER F N 1
ATOM 6571 C CA . SER F 2 31 ? -23.937 -21.621 -7.802 1.00 98.64 377 SER F CA 1
ATOM 6572 C C . SER F 2 31 ? -23.925 -20.276 -7.073 1.00 97.73 377 SER F C 1
ATOM 6573 O O . SER F 2 31 ? -23.604 -19.254 -7.693 1.00 98.16 377 SER F O 1
ATOM 6576 N N . LEU F 2 32 ? -24.250 -20.236 -5.786 1.00 96.54 378 LEU F N 1
ATOM 6577 C CA . LEU F 2 32 ? -24.226 -18.939 -5.116 1.00 95.52 378 LEU F CA 1
ATOM 6578 C C . LEU F 2 32 ? -22.939 -18.639 -4.301 1.00 95.07 378 LEU F C 1
ATOM 6579 O O . LEU F 2 32 ? -22.902 -18.839 -3.078 1.00 94.85 378 LEU F O 1
ATOM 6584 N N . SER F 2 33 ? -21.915 -18.157 -5.020 1.00 94.22 379 SER F N 1
ATOM 6585 C CA . SER F 2 33 ? -20.578 -17.756 -4.531 1.00 93.14 379 SER F CA 1
ATOM 6586 C C . SER F 2 33 ? -19.917 -18.236 -3.232 1.00 91.35 379 SER F C 1
ATOM 6587 O O . SER F 2 33 ? -20.585 -18.690 -2.298 1.00 92.38 379 SER F O 1
ATOM 6590 N N . GLY F 2 34 ? -18.583 -18.090 -3.178 1.00 87.88 380 GLY F N 1
ATOM 6591 C CA . GLY F 2 34 ? -17.805 -18.522 -2.014 1.00 83.01 380 GLY F CA 1
ATOM 6592 C C . GLY F 2 34 ? -17.536 -17.466 -0.956 1.00 80.87 380 GLY F C 1
ATOM 6593 O O . GLY F 2 34 ? -17.164 -17.791 0.171 1.00 81.38 380 GLY F O 1
ATOM 6594 N N . ALA F 2 35 ? -17.708 -16.201 -1.323 1.00 77.96 381 ALA F N 1
ATOM 6595 C CA . ALA F 2 35 ? -17.487 -15.104 -0.393 1.00 75.42 381 ALA F CA 1
ATOM 6596 C C . ALA F 2 35 ? -18.696 -14.997 0.541 1.00 73.12 381 ALA F C 1
ATOM 6597 O O . ALA F 2 35 ? -18.588 -14.526 1.682 1.00 73.88 381 ALA F O 1
ATOM 6599 N N . VAL F 2 36 ? -19.854 -15.425 0.041 1.00 69.61 382 VAL F N 1
ATOM 6600 C CA . VAL F 2 36 ? -21.082 -15.411 0.826 1.00 65.28 382 VAL F CA 1
ATOM 6601 C C . VAL F 2 36 ? -20.962 -16.561 1.826 1.00 61.92 382 VAL F C 1
ATOM 6602 O O . VAL F 2 36 ? -21.293 -16.424 3.007 1.00 59.39 382 VAL F O 1
ATOM 6606 N N . ILE F 2 37 ? -20.479 -17.694 1.319 1.00 59.37 383 ILE F N 1
ATOM 6607 C CA . ILE F 2 37 ? -20.282 -18.910 2.102 1.00 56.79 383 ILE F CA 1
ATOM 6608 C C . ILE F 2 37 ? -19.437 -18.689 3.359 1.00 54.43 383 ILE F C 1
ATOM 6609 O O . ILE F 2 37 ? -19.796 -19.157 4.448 1.00 49.88 383 ILE F O 1
ATOM 6614 N N . ALA F 2 38 ? -18.321 -17.977 3.210 1.00 51.90 384 ALA F N 1
ATOM 6615 C CA . ALA F 2 38 ? -17.450 -17.698 4.351 1.00 51.68 384 ALA F CA 1
ATOM 6616 C C . ALA F 2 38 ? -18.208 -16.851 5.375 1.00 51.05 384 ALA F C 1
ATOM 6617 O O . ALA F 2 38 ? -18.019 -17.002 6.583 1.00 49.25 384 ALA F O 1
ATOM 6619 N N . ALA F 2 39 ? -19.069 -15.961 4.881 1.00 50.38 385 ALA F N 1
ATOM 6620 C CA . ALA F 2 39 ? -19.880 -15.115 5.754 1.00 48.05 385 ALA F CA 1
ATOM 6621 C C . ALA F 2 39 ? -20.862 -16.013 6.503 1.00 45.33 385 ALA F C 1
ATOM 6622 O O . ALA F 2 39 ? -20.921 -15.995 7.739 1.00 43.07 385 ALA F O 1
ATOM 6624 N N . ILE F 2 40 ? -21.618 -16.806 5.743 1.00 44.81 386 ILE F N 1
ATOM 6625 C CA . ILE F 2 40 ? -22.598 -17.735 6.322 1.00 45.79 386 ILE F CA 1
ATOM 6626 C C . ILE F 2 40 ? -21.960 -18.535 7.465 1.00 47.42 386 ILE F C 1
ATOM 6627 O O . ILE F 2 40 ? -22.384 -18.452 8.632 1.00 46.28 386 ILE F O 1
ATOM 6632 N N . MET F 2 41 ? -20.927 -19.295 7.116 1.00 46.89 387 MET F N 1
ATOM 6633 C CA . MET F 2 41 ? -20.223 -20.127 8.074 1.00 47.06 387 MET F CA 1
ATOM 6634 C C . MET F 2 41 ? -19.728 -19.328 9.266 1.00 46.59 387 MET F C 1
ATOM 6635 O O . MET F 2 41 ? -19.908 -19.727 10.414 1.00 43.93 387 MET F O 1
ATOM 6640 N N . GLN F 2 42 ? -19.112 -18.189 8.991 1.00 49.43 388 GLN F N 1
ATOM 6641 C CA . GLN F 2 42 ? -18.578 -17.332 10.045 1.00 49.41 388 GLN F CA 1
ATOM 6642 C C . GLN F 2 42 ? -19.689 -16.841 10.985 1.00 48.50 388 GLN F C 1
ATOM 6643 O O . GLN F 2 42 ? -19.535 -16.845 12.209 1.00 49.74 388 GLN F O 1
ATOM 6649 N N . GLU F 2 43 ? -20.816 -16.434 10.413 1.00 46.97 389 GLU F N 1
ATOM 6650 C CA . GLU F 2 43 ? -21.932 -15.951 11.214 1.00 47.66 389 GLU F CA 1
ATOM 6651 C C . GLU F 2 43 ? -22.499 -17.060 12.109 1.00 44.44 389 GLU F C 1
ATOM 6652 O O . GLU F 2 43 ? -22.747 -16.844 13.299 1.00 40.05 389 GLU F O 1
ATOM 6658 N N . ALA F 2 44 ? -22.693 -18.241 11.521 1.00 42.93 390 ALA F N 1
ATOM 6659 C CA . ALA F 2 44 ? -23.219 -19.401 12.240 1.00 43.80 390 ALA F CA 1
ATOM 6660 C C . ALA F 2 44 ? -22.361 -19.695 13.458 1.00 44.92 390 ALA F C 1
ATOM 6661 O O . ALA F 2 44 ? -22.878 -19.934 14.559 1.00 43.93 390 ALA F O 1
ATOM 6663 N N . GLY F 2 45 ? -21.045 -19.680 13.252 1.00 44.67 391 GLY F N 1
ATOM 6664 C CA . GLY F 2 45 ? -20.123 -19.938 14.335 1.00 43.46 391 GLY F CA 1
ATOM 6665 C C . GLY F 2 45 ? -20.350 -18.990 15.495 1.00 46.76 391 GLY F C 1
ATOM 6666 O O . GLY F 2 45 ? -20.372 -19.407 16.648 1.00 47.41 391 GLY F O 1
ATOM 6667 N N . LEU F 2 46 ? -20.528 -17.709 15.189 1.00 50.30 392 LEU F N 1
ATOM 6668 C CA . LEU F 2 46 ? -20.741 -16.698 16.220 1.00 52.61 392 LEU F CA 1
ATOM 6669 C C . LEU F 2 46 ? -22.062 -16.863 16.959 1.00 53.46 392 LEU F C 1
ATOM 6670 O O . LEU F 2 46 ? -22.160 -16.530 18.150 1.00 52.52 392 LEU F O 1
ATOM 6675 N N . ARG F 2 47 ? -23.077 -17.366 16.259 1.00 52.57 393 ARG F N 1
ATOM 6676 C CA . ARG F 2 47 ? -24.379 -17.571 16.880 1.00 52.80 393 ARG F CA 1
ATOM 6677 C C . ARG F 2 47 ? -24.275 -18.670 17.946 1.00 53.21 393 ARG F C 1
ATOM 6678 O O . ARG F 2 47 ? -24.937 -18.614 18.985 1.00 52.48 393 ARG F O 1
ATOM 6686 N N . ALA F 2 48 ? -23.425 -19.660 17.683 1.00 55.24 394 ALA F N 1
ATOM 6687 C CA . ALA F 2 48 ? -23.217 -20.777 18.601 1.00 56.87 394 ALA F CA 1
ATOM 6688 C C . ALA F 2 48 ? -22.597 -20.283 19.895 1.00 58.51 394 ALA F C 1
ATOM 6689 O O . ALA F 2 48 ? -22.878 -20.810 20.970 1.00 56.62 394 ALA F O 1
ATOM 6691 N N . VAL F 2 49 ? -21.744 -19.270 19.775 1.00 63.55 395 VAL F N 1
ATOM 6692 C CA . VAL F 2 49 ? -21.063 -18.683 20.925 1.00 66.26 395 VAL F CA 1
ATOM 6693 C C . VAL F 2 49 ? -22.035 -17.942 21.832 1.00 68.00 395 VAL F C 1
ATOM 6694 O O . VAL F 2 49 ? -22.001 -18.127 23.051 1.00 68.62 395 VAL F O 1
ATOM 6698 N N . ARG F 2 50 ? -22.892 -17.103 21.248 1.00 69.67 396 ARG F N 1
ATOM 6699 C CA . ARG F 2 50 ? -23.857 -16.355 22.049 1.00 73.42 396 ARG F CA 1
ATOM 6700 C C . ARG F 2 50 ? -25.004 -17.262 22.477 1.00 74.09 396 ARG F C 1
ATOM 6701 O O . ARG F 2 50 ? -26.150 -16.833 22.647 1.00 74.51 396 ARG F O 1
ATOM 6709 N N . LYS F 2 51 ? -24.649 -18.530 22.658 1.00 74.14 397 LYS F N 1
ATOM 6710 C CA . LYS F 2 51 ? -25.558 -19.579 23.088 1.00 74.41 397 LYS F CA 1
ATOM 6711 C C . LYS F 2 51 ? -24.753 -20.534 23.965 1.00 74.61 397 LYS F C 1
ATOM 6712 O O . LYS F 2 51 ? -25.237 -21.600 24.342 1.00 74.73 397 LYS F O 1
ATOM 6718 N N . ASN F 2 52 ? -23.521 -20.132 24.282 1.00 75.58 398 ASN F N 1
ATOM 6719 C CA . ASN F 2 52 ? -22.602 -20.923 25.113 1.00 75.56 398 ASN F CA 1
ATOM 6720 C C . ASN F 2 52 ? -22.504 -22.354 24.604 1.00 74.42 398 ASN F C 1
ATOM 6721 O O . ASN F 2 52 ? -22.571 -23.319 25.371 1.00 74.52 398 ASN F O 1
ATOM 6726 N N . ARG F 2 53 ? -22.315 -22.463 23.292 1.00 73.12 399 ARG F N 1
ATOM 6727 C CA . ARG F 2 53 ? -22.234 -23.742 22.597 1.00 70.97 399 ARG F CA 1
ATOM 6728 C C . ARG F 2 53 ? -21.024 -23.733 21.658 1.00 70.13 399 ARG F C 1
ATOM 6729 O O . ARG F 2 53 ? -20.871 -22.827 20.832 1.00 69.48 399 ARG F O 1
ATOM 6737 N N . TYR F 2 54 ? -20.171 -24.745 21.782 1.00 68.94 400 TYR F N 1
ATOM 6738 C CA . TYR F 2 54 ? -18.974 -24.824 20.954 1.00 67.44 400 TYR F CA 1
ATOM 6739 C C . TYR F 2 54 ? -19.195 -25.415 19.560 1.00 63.33 400 TYR F C 1
ATOM 6740 O O . TYR F 2 54 ? -18.341 -25.268 18.693 1.00 63.81 400 TYR F O 1
ATOM 6749 N N . VAL F 2 55 ? -20.333 -26.073 19.340 1.00 58.81 401 VAL F N 1
ATOM 6750 C CA . VAL F 2 55 ? -20.626 -26.672 18.037 1.00 53.82 401 VAL F CA 1
ATOM 6751 C C . VAL F 2 55 ? -21.767 -25.991 17.287 1.00 51.45 401 VAL F C 1
ATOM 6752 O O . VAL F 2 55 ? -22.671 -25.410 17.885 1.00 48.40 401 VAL F O 1
ATOM 6756 N N . ILE F 2 56 ? -21.721 -26.084 15.963 1.00 48.58 402 ILE F N 1
ATOM 6757 C CA . ILE F 2 56 ? -22.729 -25.459 15.118 1.00 46.46 402 ILE F CA 1
ATOM 6758 C C . ILE F 2 56 ? -23.921 -26.378 14.844 1.00 43.98 402 ILE F C 1
ATOM 6759 O O . ILE F 2 56 ? -23.753 -27.546 14.490 1.00 42.47 402 ILE F O 1
ATOM 6764 N N . LEU F 2 57 ? -25.122 -25.837 15.040 1.00 40.51 403 LEU F N 1
ATOM 6765 C CA . LEU F 2 57 ? -26.372 -26.567 14.804 1.00 38.27 403 LEU F CA 1
ATOM 6766 C C . LEU F 2 57 ? -26.972 -26.071 13.483 1.00 35.81 403 LEU F C 1
ATOM 6767 O O . LEU F 2 57 ? -26.505 -25.070 12.921 1.00 33.36 403 LEU F O 1
ATOM 6772 N N . GLN F 2 58 ? -27.993 -26.768 12.985 1.00 34.84 404 GLN F N 1
ATOM 6773 C CA . GLN F 2 58 ? -28.648 -26.380 11.737 1.00 33.61 404 GLN F CA 1
ATOM 6774 C C . GLN F 2 58 ? -29.258 -25.007 11.877 1.00 32.95 404 GLN F C 1
ATOM 6775 O O . GLN F 2 58 ? -29.288 -24.249 10.919 1.00 33.51 404 GLN F O 1
ATOM 6781 N N . SER F 2 59 ? -29.752 -24.696 13.075 1.00 35.13 405 SER F N 1
ATOM 6782 C CA . SER F 2 59 ? -30.389 -23.405 13.326 1.00 37.22 405 SER F CA 1
ATOM 6783 C C . SER F 2 59 ? -29.390 -22.276 13.104 1.00 37.23 405 SER F C 1
ATOM 6784 O O . SER F 2 59 ? -29.751 -21.223 12.575 1.00 37.88 405 SER F O 1
ATOM 6787 N N . ASP F 2 60 ? -28.135 -22.503 13.488 1.00 33.88 406 ASP F N 1
ATOM 6788 C CA . ASP F 2 60 ? -27.115 -21.481 13.289 1.00 35.82 406 ASP F CA 1
ATOM 6789 C C . ASP F 2 60 ? -26.908 -21.275 11.795 1.00 34.90 406 ASP F C 1
ATOM 6790 O O . ASP F 2 60 ? -26.818 -20.142 11.332 1.00 36.42 406 ASP F O 1
ATOM 6795 N N . LEU F 2 61 ? -26.848 -22.380 11.051 1.00 37.56 407 LEU F N 1
ATOM 6796 C CA . LEU F 2 61 ? -26.619 -22.350 9.607 1.00 38.29 407 LEU F CA 1
ATOM 6797 C C . LEU F 2 61 ? -27.761 -21.712 8.839 1.00 41.38 407 LEU F C 1
ATOM 6798 O O . LEU F 2 61 ? -27.517 -20.911 7.935 1.00 41.98 407 LEU F O 1
ATOM 6803 N N . GLU F 2 62 ? -29.000 -22.067 9.179 1.00 41.61 408 GLU F N 1
ATOM 6804 C CA . GLU F 2 62 ? -30.162 -21.492 8.505 1.00 43.13 408 GLU F CA 1
ATOM 6805 C C . GLU F 2 62 ? -30.302 -20.007 8.847 1.00 41.73 408 GLU F C 1
ATOM 6806 O O . GLU F 2 62 ? -30.607 -19.182 7.976 1.00 39.14 408 GLU F O 1
ATOM 6812 N N . GLU F 2 63 ? -30.065 -19.677 10.115 1.00 39.40 409 GLU F N 1
ATOM 6813 C CA . GLU F 2 63 ? -30.137 -18.296 10.580 1.00 38.70 409 GLU F CA 1
ATOM 6814 C C . GLU F 2 63 ? -29.036 -17.474 9.887 1.00 42.06 409 GLU F C 1
ATOM 6815 O O . GLU F 2 63 ? -29.268 -16.329 9.460 1.00 38.86 409 GLU F O 1
ATOM 6821 N N . ALA F 2 64 ? -27.847 -18.073 9.770 1.00 40.34 410 ALA F N 1
ATOM 6822 C CA . ALA F 2 64 ? -26.709 -17.424 9.122 1.00 41.13 410 ALA F CA 1
ATOM 6823 C C . ALA F 2 64 ? -27.020 -17.253 7.641 1.00 40.93 410 ALA F C 1
ATOM 6824 O O . ALA F 2 64 ? -26.720 -16.219 7.047 1.00 40.86 410 ALA F O 1
ATOM 6826 N N . TYR F 2 65 ? -27.631 -18.274 7.053 1.00 41.35 411 TYR F N 1
ATOM 6827 C CA . TYR F 2 65 ? -27.993 -18.241 5.644 1.00 41.90 411 TYR F CA 1
ATOM 6828 C C . TYR F 2 65 ? -29.036 -17.155 5.377 1.00 43.24 411 TYR F C 1
ATOM 6829 O O . TYR F 2 65 ? -28.978 -16.473 4.354 1.00 35.79 411 TYR F O 1
ATOM 6838 N N . ALA F 2 66 ? -29.985 -16.995 6.300 1.00 42.02 412 ALA F N 1
ATOM 6839 C CA . ALA F 2 66 ? -31.035 -15.995 6.121 1.00 44.14 412 ALA F CA 1
ATOM 6840 C C . ALA F 2 66 ? -30.443 -14.591 6.110 1.00 43.74 412 ALA F C 1
ATOM 6841 O O . ALA F 2 66 ? -30.772 -13.781 5.246 1.00 44.14 412 ALA F O 1
ATOM 6843 N N . THR F 2 67 ? -29.560 -14.316 7.065 1.00 45.46 413 THR F N 1
ATOM 6844 C CA . THR F 2 67 ? -28.900 -13.014 7.180 1.00 45.71 413 THR F CA 1
ATOM 6845 C C . THR F 2 67 ? -28.080 -12.599 5.947 1.00 45.66 413 THR F C 1
ATOM 6846 O O . THR F 2 67 ? -28.182 -11.459 5.486 1.00 42.91 413 THR F O 1
ATOM 6850 N N . GLN F 2 68 ? -27.278 -13.529 5.428 1.00 45.89 414 GLN F N 1
ATOM 6851 C CA . GLN F 2 68 ? -26.388 -13.281 4.284 1.00 50.70 414 GLN F CA 1
ATOM 6852 C C . GLN F 2 68 ? -26.997 -13.365 2.887 1.00 52.95 414 GLN F C 1
ATOM 6853 O O . GLN F 2 68 ? -26.401 -12.878 1.923 1.00 55.05 414 GLN F O 1
ATOM 6859 N N . VAL F 2 69 ? -28.165 -13.990 2.773 1.00 54.92 415 VAL F N 1
ATOM 6860 C CA . VAL F 2 69 ? -28.833 -14.136 1.484 1.00 55.31 415 VAL F CA 1
ATOM 6861 C C . VAL F 2 69 ? -30.219 -13.476 1.480 1.00 57.62 415 VAL F C 1
ATOM 6862 O O . VAL F 2 69 ? -30.761 -13.191 0.410 1.00 58.41 415 VAL F O 1
ATOM 6866 N N . LYS F 2 70 ? -30.769 -13.229 2.674 1.00 59.57 416 LYS F N 1
ATOM 6867 C CA . LYS F 2 70 ? -32.093 -12.603 2.861 1.00 62.43 416 LYS F CA 1
ATOM 6868 C C . LYS F 2 70 ? -33.251 -13.502 2.413 1.00 64.82 416 LYS F C 1
ATOM 6869 O O . LYS F 2 70 ? -33.048 -14.736 2.350 1.00 65.22 416 LYS F O 1
#

Solvent-accessible surface area: 36314 Å² total; per-residue (Å²): 176,64,60,0,0,73,4,0,24,36,82,64,54,168,85,0,72,84,27,4,159,92,124,89,81,25,26,58,65,100,10,63,4,10,4,0,0,0,0,1,0,1,1,59,80,4,91,103,0,5,70,45,0,22,72,101,2,114,143,16,38,1,26,94,40,50,10,90,10,7,6,2,0,4,2,0,2,0,0,18,14,39,53,106,8,0,87,49,0,30,117,22,106,57,100,8,74,15,54,60,87,3,88,35,3,12,2,3,1,0,2,0,0,17,62,112,92,39,93,0,0,63,32,0,20,110,60,57,9,36,8,104,49,96,8,124,49,45,3,0,1,0,0,6,0,0,2,41,14,13,84,108,2,0,90,10,0,10,23,103,19,149,11,11,23,40,76,73,8,125,32,4,16,1,0,1,2,1,0,0,16,43,25,52,9,89,1,0,20,25,0,18,117,135,48,53,7,82,94,84,38,69,12,117,193,49,25,80,1,40,79,28,20,54,11,83,32,11,43,64,71,0,72,110,59,70,77,12,43,4,59,3,7,10,12,77,6,3,29,4,13,53,34,87,25,64,15,62,39,10,9,32,4,14,129,36,0,10,108,82,0,88,209,67,136,17,58,11,4,6,10,18,4,0,20,74,0,19,75,89,69,44,235,126,122,53,51,0,6,64,3,0,19,30,71,57,53,153,87,0,71,84,26,8,161,87,100,95,86,11,27,60,69,104,12,64,3,8,4,1,0,1,0,5,0,2,0,38,78,3,87,99,0,7,74,39,0,19,62,91,1,97,125,14,41,2,26,100,40,50,13,84,12,6,6,2,0,4,2,0,1,0,0,21,17,26,51,125,11,0,100,54,0,39,119,21,95,78,126,9,84,14,55,59,88,3,83,36,6,5,3,4,1,0,3,0,0,4,42,120,79,49,80,0,0,80,18,1,28,140,58,54,9,41,14,109,41,103,9,131,49,48,4,2,0,6,0,2,0,0,1,22,18,14,81,125,1,0,68,33,3,0,41,104,4,105,83,1,7,37,60,65,8,109,57,5,18,1,0,0,2,0,0,0,7,23,23,51,10,90,2,0,22,34,1,16,121,119,35,47,4,82,81,96,49,72,12,116,182,52,25,78,0,22,73,29,20,43,25,100,31,21,60,94,86,0,67,112,63,54,5,74,58,48,19,4,33,10,10,12,51,92,45,19,38,2,67,1,6,4,18,16,9,1,11,1,19,56,28,75,54,63,12,64,52,4,8,35,1,0,118,49,0,14,115,78,3,99,190,49,116,18,75,5,8,6,8,11,0,0,22,66,0,26,88,84,100,129,125,47,53,0,3,59,2,0,21,81,73,66,44,175,101,0,65,126,38,5,158,78,102,99,88,10,24,61,57,96,12,60,1,17,6,0,0,1,0,2,0,2,0,56,86,0,90,115,0,8,73,43,0,24,55,117,1,98,136,20,30,0,22,101,36,56,18,71,5,9,4,2,0,3,3,0,1,0,0,20,14,39,43,109,15,0,91,47,0,24,104,32,99,87,114,5,82,15,52,70,89,5,83,19,4,2,2,4,1,0,1,0,0,3,50,117,89,46,81,0,0,66,28,0,17,116,59,63,8,35,10,105,45,114,8,112,52,51,1,0,0,0,0,2,0,0,1,17,13,14,75,125,2,0,66,16,0,8,23,110,17,144,11,14,19,42,80,83,10,118,45,3,25,0,0,0,0,6,0,0,7,26,24,58,7,98,1,0,21,26,0,19,118,110,47,50,6,85,81,90,40,76,13,109,175,49,27,70,0,35,79,29,18,81,71,96,148,18,50,109,81,0,72,115,67,61,84,65,40,120,58,12,31,94,39,14,97,167,47,67,41,5,55,4,8,1,19,15,4,5,12,4,22,57,27,55,95,60,32,87,41,1,48,25,4,2,124,48,1,23,117,31,1,98,152,40,132,11,119,7,9,5,10,8,0,1,52,86,2,34,51,79,68,63,219

InterPro domains:
  IPR002110 Ankyrin repeat [PF00023] (72-93)
  IPR002110 Ankyrin repeat [PF12796] (4-65)
  IPR002110 Ankyrin repeat [PF12796] (111-204)
  IPR002110 Ankyrin repeat [PR01415] (72-87)
  IPR002110 Ankyrin repeat [PR01415] (122-136)
  IPR002110 Ankyrin repeat [PS50088] (35-67)
  IPR002110 Ankyrin repeat [PS50088] (71-103)
  IPR002110 Ankyrin repeat [PS50088] (106-138)
  IPR002110 Ankyrin repeat [PS50088] (173-206)
  IPR002110 Ankyrin repeat [SM00248] (1-30)
  IPR002110 Ankyrin repeat [SM00248] (35-64)
  IPR002110 Ankyrin repeat [SM00248] (71-102)
  IPR002110 Ankyrin repeat [SM00248] (106-135)
  IPR002110 Ankyrin repeat [SM00248] (139-169)
  IPR002110 Ankyrin repeat [SM00248] (173-203)
  IPR036770 Ankyrin repeat-containing domain superfamily [G3DSA:1.25.40.20] (1-228)
  IPR036770 Ankyrin repeat-containing domain superfamily [SSF48403] (4-226)

Organism: Saccharomyces cerevisiae (strain ATCC 204508 / S288c) (NCBI:txid559292)

GO terms:
  GO:0005634 nucleus (C, IDA)
  GO:0005829 cytosol (C, IDA)
  GO:0044183 protein folding chaperone (F, IDA)
  GO:1904855 proteasome regulatory particle binding (F, IDA)
  GO:0070682 proteasome regulatory particle assembly (P, IGI)
  GO:0070682 proteasome regulatory particle assembly (P, IMP)
  GO:0005515 protein binding (F, IPI)

B-factor: mean 38.18, std 14.89, range [9.03, 102.38]

Secondary structure (DSSP, 8-state):
--HHHHHHHTT-HHHHHHHHHH-GGGTT---TTS--HHHHHHHTT-HHHHHHHHHT-TT--GGG---TTS--HHHHHHHH--HHHHHHHHSSSS---TT---TT---HHHHHHHTT-HHHHHHHHHTT--S----TTS--HHHHHHHTT-HHHHHIIIIIT---S----TTS--HHHHHHHTT-HHHHHHHHHHH---S--B-TTS-BGGGG-SSTTHHHHHHTT-/-EE-TT--STTTTTSS----HHHHHHHHHHHHHHHHHTT-SEE-HHHHHHHHHTT--/--SHHHHHHHTT-HHHHHHHHHH-GGGGG---TTS--HHHHHHHTT-HHHHHHHHHT-TT--GGG---TTS--HHHHHHHHT-HHHHHHHHSSSSPP-TT---TT---HHHHHHHTT-HHHHHHHHHTT--S----TTS--HHHHHHHHT-HHHHHHHHHHHGGGTT---TTS--HHHHHHHTT-HHHHHIIIIIT---S--B-TTS-BGGGG-SSHHHHHHHHTT-/---HHHHHHHHHS-B-TT--HHHHHTSSS---HHHHHHHHHHHHHHHHHTT-SSB-HHHHHHHHHH-/---HHHHHHHTT-HHHHHHHHHH-TTSTT---TTS--HHHHHHHTT-HHHHHHHHHHTSS--GGG---TTS--HHHHHHHHT-HHHHHHHHSSSS---TT---TTS--HHHHHHHTT-HHHHHHHHHTT--S----TTS--HHHHHHHTT-HHHHHHHHTTT---S----TTS--HHHHHHHTT-HHHHHHHHHHH---S--B-TTS-BGGGG-SSHHHHHHHHHH-/--HHHHHHHHTTS-B-TT--THHHHHHSTT--HHHHHHHHHHHHHHHHTTT-SSB-HHHHHHHHHHHH-